Protein 4QFL (pdb70)

Radius of gyration: 29.67 Å; Cα contacts (8 Å, |Δi|>4): 2408; chains: 2; bounding box: 79×75×83 Å

Foldseek 3Di:
DEAEEAAQAFAPWLALQFDPDQSNLLPHQQAQFWFQWAADQPPRDIGGDQFPDWDADPQQFKIKTFGDPDFAKDDAPLDDDPDHDWPVQLQLLLCLPAPPPRPNCPADVNARQQCLLLCVNQFWPGWAPPDRGMIMTGTNHHFLCVVVSSNFSNNTTADPVVCVVCVVVVNNNCDTHQGMYRHQWHFDDDDGQAKGKIAGDCSRDPDGFAHGIYMYGRDNDQVVLVVCVVVVVHFKYALHFPVCPVVQVVDPFKDKDWAAAKKFKWKFFQCVDPPNVPQLLLLLLQLLAPLVVCCCPWQVVQWAFDQFLTDPPQPLDDGAPQAHHNDNVVSLVRCCVSNQNLNEEFEEEFESAQDQNTGGRPSRQVRSCVSVVSSNYHYDYHYDRRVVSLVVLLVVPHRMYTDIDGFRGSPVLSSPSCEAEPSVLVSSNHSLNHHDVVLVVLSVQLRNDNDPVRVSVSVVVNRNVCSSRVSIHTRIGGIGMMMGGSQKDDWDDHNGHHTHCSRMHGD/DEAEEAAQFDAPWLALQADDDQSNLQVHQQAFFKFQWAADQPPRHIGGIQFPDWDADPQQFKIKTFGDPDFAKFDAPQDDDDDHDWDVQLQLQLCLCAPPPRPCCPPDVNAGQQCLLLPVNQFFPGWAPPDGGMIMTGTPARFLCVVVVSRFSNNTTADPVVCVVCVVVVNNNCDGHQGMYRHQWHWDDDDHQAKTKIAGRCSRPPDGFFHGMYMYGHDNDQVVLVVCVVVVVHFKYFLHQLVCQVVQVPDPQKDKDWAAAKKFKWKFFQCVDPPNVPLLLLLLLQLLADLVCCCCVWQVVQWFFDQWLTDPVQLLDDREPPQHHNDNPSSLVSCVVSPNNQEEEFEEEFESAQDQNTHGRPRVVVRSQVSVVSSNYHYDYHYDRRVVSQVVLLVVPHRMYTGMDGFRGSPVLSSPSSEAEPSVLVSSNHSLNHHDVVLVVLSRQLGNDNDSVRNSVSSNVNRHVCSSRCSIRTRIGGIGMMMGGSQKDQWDDDRGHHTHCSRIHGD

InterPro domains:
  IPR000914 Solute-binding protein family 5 domain [PF00496] (74-453)
  IPR023765 Solute-binding protein family 5, conserved site [PS01040] (79-101)
  IPR030678 Peptide/nickel binding protein, MppA-type [PIRSF002741] (24-528)
  IPR039424 Solute-binding protein family 5 [PTHR30290] (4-527)

B-factor: mean 24.45, std 6.39, range [12.41, 64.47]

Solvent-accessible surface area: 38019 Å² total

Organism: Pseudoalteromonas sp. (strain SM9913) (NCBI:txid234831)

Sequence (1014 aa):
QGLVYCAEANPVSFNPQVTTTGSTIDIIANQLYDRLISIDPVTAEFKSELATDWKISKDGKSVTFTLRKGVKFHTTAYFTPTREFNADDVIFTFSRLFDVYNPYHFVGDANYPYFQSVGIDQLIRKIVRVSDHQVRFELFNAESSFLANMATDFAVVLSKEYAMALKANNQENLFDQYPVGTGPYIYKEYRRDHLVRFYYKNADYWKHEVALEQLVYDITPNGTTRIAKILTKECDVTAHPSSSAQLSILAQRDDINVERETNLNIGYWAFNTERPPFDNLKVRQALVHAIDIEKIMQAVYYGNGLRARSILPPTSWAFEPQKNMPIFDPQLAKKLLTEAGYEKGFDMSIWAMPVSRIYNPNARKMAELMQSDLRKIGVNVNIVEYEWNTFIQRIGEHRHDSVLLGWAADTPDPDNFFSPLLSCTATFSGKNPANWCNPEFDLLLTKALDTTDLNLRKQYYDAAQSMIIEQLPLYPIAHGMRFQASSADVEGITLGPFGAISLANARKKQGLVYCAEANPVSFNPQVTTTGSTIDIIANQLYDRLISIDPVTAEFKSELATDWKISKDGKSVTFTLRKGVKFHTTAYFTPTREFNADDVIFTFSRLFDVYNPYHFVGDANYPYFQSVGIDQLIRKIVRVSDHQVRFELFNAESSFLANMATDFAVVLSKEYAMALKANNQENLFDQYPVGTGPYIYKEYRRDHLVRFYKNADYWKHEVALEQLVYDITPNGTTRIAKILTKECDVTAHPSSAQLSILAQRDDINVERETNLNIGYWAFNTERPPFDNLKVRQALVVHAIDIEKIMQAVYYGNGLRARSILPPTSWAFEPQKNMPIFDPQLAKKLLTEAGYEKGFDMSIWAMPVSRIYNPNARKMAELMQSSDLRKIGVNVNIVEYEWNTFIQRIGEHRHDSVLLGWAADTPDPDNFFSPLLSCTATFSGKNPANWCNPEFDLLLTKALDTTDLNLRKQYYDAAQSMIIEEQLPLYPIAHGMRFQASSADVEGITLGPFGAISLANARKK

Nearest PDB structures (foldseek):
  4qfo-assembly1_A  TM=9.989E-01  e=0.000E+00  Pseudoalteromonas sp. SM9913
  1dpp-assembly3_E  TM=9.562E-01  e=9.320E-69  Escherichia coli
  5f1q-assembly2_B  TM=9.561E-01  e=1.248E-67  Yersinia pestis Nepal516
  1dpe-assembly1_A  TM=7.111E-01  e=5.990E-67  Escherichia coli K-12
  7og0-assembly2_B  TM=8.258E-01  e=3.816E-58  Haemophilus influenzae 86-028NP

Structure (mmCIF, N/CA/C/O backbone):
data_4QFL
#
_entry.id   4QFL
#
_cell.length_a   106.142
_cell.length_b   106.142
_cell.length_c   100.981
_cell.angle_alpha   90.00
_cell.angle_beta   90.00
_cell.angle_gamma   120.00
#
_symmetry.space_group_name_H-M   'P 32'
#
loop_
_entity.id
_entity.type
_entity.pdbx_description
1 polymer 'ABC transporter periplasmic peptide-binding protein'
2 non-polymer ALANINE
3 non-polymer PHENYLALANINE
4 non-polymer GLYCEROL
5 water water
#
loop_
_atom_site.group_PDB
_atom_site.id
_atom_site.type_symbol
_atom_site.label_atom_id
_atom_site.label_alt_id
_atom_site.label_comp_id
_atom_site.label_asym_id
_atom_site.label_entity_id
_atom_site.label_seq_id
_atom_site.pdbx_PDB_ins_code
_atom_site.Cartn_x
_atom_site.Cartn_y
_atom_site.Cartn_z
_atom_site.occupancy
_atom_site.B_iso_or_equiv
_atom_site.auth_seq_id
_atom_site.auth_comp_id
_atom_site.auth_asym_id
_atom_site.auth_atom_id
_atom_site.pdbx_PDB_model_num
ATOM 1 N N . GLN A 1 29 ? 33.508 16.306 8.974 1.00 41.94 29 GLN A N 1
ATOM 2 C CA . GLN A 1 29 ? 32.394 16.153 8.038 1.00 41.23 29 GLN A CA 1
ATOM 3 C C . GLN A 1 29 ? 31.283 15.251 8.588 1.00 37.14 29 GLN A C 1
ATOM 4 O O . GLN A 1 29 ? 31.452 14.559 9.604 1.00 32.24 29 GLN A O 1
ATOM 10 N N . GLY A 1 30 ? 30.146 15.273 7.902 1.00 30.98 30 GLY A N 1
ATOM 11 C CA . GLY A 1 30 ? 28.994 14.514 8.326 1.00 28.00 30 GLY A CA 1
ATOM 12 C C . GLY A 1 30 ? 28.625 13.458 7.316 1.00 25.49 30 GLY A C 1
ATOM 13 O O . GLY A 1 30 ? 29.205 13.381 6.244 1.00 26.04 30 GLY A O 1
ATOM 14 N N . LEU A 1 31 ? 27.661 12.629 7.682 1.00 21.09 31 LEU A N 1
ATOM 15 C CA . LEU A 1 31 ? 27.132 11.624 6.791 1.00 22.57 31 LEU A CA 1
ATOM 16 C C . LEU A 1 31 ? 25.631 11.795 6.794 1.00 18.91 31 LEU A C 1
ATOM 17 O O . LEU A 1 31 ? 25.048 12.053 7.832 1.00 20.11 31 LEU A O 1
ATOM 22 N N . VAL A 1 32 ? 25.022 11.694 5.616 1.00 18.98 32 VAL A N 1
ATOM 23 C CA . VAL A 1 32 ? 23.569 11.711 5.471 1.00 19.37 32 VAL A CA 1
ATOM 24 C C . VAL A 1 32 ? 23.059 10.372 4.914 1.00 18.62 32 VAL A C 1
ATOM 25 O O . VAL A 1 32 ? 23.422 9.953 3.817 1.00 19.57 32 VAL A O 1
ATOM 29 N N . TYR A 1 33 ? 22.225 9.712 5.710 1.00 18.52 33 TYR A N 1
ATOM 30 C CA . TYR A 1 33 ? 21.704 8.384 5.435 1.00 16.99 33 TYR A CA 1
ATOM 31 C C . TYR A 1 33 ? 20.234 8.525 5.050 1.00 17.05 33 TYR A C 1
ATOM 32 O O . TYR A 1 33 ? 19.438 9.086 5.805 1.00 18.17 33 TYR A O 1
ATOM 41 N N . CYS A 1 34 ? 19.878 8.032 3.866 1.00 18.32 34 CYS A N 1
ATOM 42 C CA . CYS A 1 34 ? 18.486 8.048 3.399 1.00 20.00 34 CYS A CA 1
ATOM 43 C C . CYS A 1 34 ? 17.753 6.833 3.918 1.00 19.55 34 CYS A C 1
ATOM 44 O O . CYS A 1 34 ? 17.982 5.721 3.438 1.00 18.18 34 CYS A O 1
ATOM 47 N N . ALA A 1 35 ? 16.861 7.067 4.878 1.00 19.24 35 ALA A N 1
ATOM 48 C CA . ALA A 1 35 ? 16.132 6.009 5.581 1.00 18.92 35 ALA A CA 1
ATOM 49 C C . ALA A 1 35 ? 14.728 5.784 5.024 1.00 17.29 35 ALA A C 1
ATOM 50 O O . ALA A 1 35 ? 14.040 6.727 4.636 1.00 18.51 35 ALA A O 1
ATOM 52 N N . GLU A 1 36 ? 14.297 4.529 5.003 1.00 17.47 36 GLU A N 1
ATOM 53 C CA . GLU A 1 36 ? 13.023 4.177 4.384 1.00 17.49 36 GLU A CA 1
ATOM 54 C C . GLU A 1 36 ? 11.787 4.408 5.273 1.00 18.55 36 GLU A C 1
ATOM 55 O O . GLU A 1 36 ? 10.655 4.305 4.805 1.00 20.28 36 GLU A O 1
ATOM 61 N N . ALA A 1 37 ? 11.985 4.717 6.553 1.00 18.26 37 ALA A N 1
ATOM 62 C CA . ALA A 1 37 ? 10.840 4.948 7.427 1.00 16.10 37 ALA A CA 1
ATOM 63 C C . ALA A 1 37 ? 11.201 5.707 8.688 1.00 17.52 37 ALA A C 1
ATOM 64 O O . ALA A 1 37 ? 12.352 5.768 9.088 1.00 20.75 37 ALA A O 1
ATOM 66 N N . ASN A 1 38 ? 10.180 6.287 9.292 1.00 17.26 38 ASN A N 1
ATOM 67 C CA . ASN A 1 38 ? 10.283 6.979 10.557 1.00 18.62 38 ASN A CA 1
ATOM 68 C C . ASN A 1 38 ? 10.577 5.960 11.673 1.00 18.67 38 ASN A C 1
ATOM 69 O O . ASN A 1 38 ? 10.020 4.860 11.666 1.00 19.54 38 ASN A O 1
ATOM 74 N N . PRO A 1 39 ? 11.469 6.296 12.625 1.00 17.17 39 PRO A N 1
ATOM 75 C CA . PRO A 1 39 ? 11.667 5.363 13.745 1.00 18.38 39 PRO A CA 1
ATOM 76 C C . PRO A 1 39 ? 10.498 5.451 14.712 1.00 19.07 39 PRO A C 1
ATOM 77 O O . PRO A 1 39 ? 10.008 6.551 14.960 1.00 18.70 39 PRO A O 1
ATOM 81 N N . VAL A 1 40 ? 10.062 4.317 15.251 1.00 19.11 40 VAL A N 1
ATOM 82 C CA . VAL A 1 40 ? 8.885 4.280 16.126 1.00 18.54 40 VAL A CA 1
ATOM 83 C C . VAL A 1 40 ? 9.233 4.641 17.563 1.00 17.59 40 VAL A C 1
ATOM 84 O O . VAL A 1 40 ? 8.361 4.883 18.387 1.00 18.84 40 VAL A O 1
ATOM 88 N N . SER A 1 41 ? 10.524 4.676 17.853 1.00 18.34 41 SER A N 1
ATOM 89 C CA . SER A 1 41 ? 10.996 4.928 19.198 1.00 21.00 41 SER A CA 1
ATOM 90 C C . SER A 1 41 ? 12.500 5.126 19.124 1.00 17.29 41 SER A C 1
ATOM 91 O O . SER A 1 41 ? 13.113 4.873 18.089 1.00 18.68 41 SER A O 1
ATOM 94 N N . PHE A 1 42 ? 13.098 5.580 20.215 1.00 17.61 42 PHE A N 1
ATOM 95 C CA . PHE A 1 42 ? 14.547 5.584 20.296 1.00 18.96 42 PHE A CA 1
ATOM 96 C C . PHE A 1 42 ? 15.079 4.511 21.244 1.00 18.66 42 PHE A C 1
ATOM 97 O O . PHE A 1 42 ? 16.259 4.494 21.590 1.00 18.58 42 PHE A O 1
ATOM 105 N N . ASN A 1 43 ? 14.189 3.604 21.631 1.00 15.34 43 ASN A N 1
ATOM 106 C CA . ASN A 1 43 ? 14.563 2.439 22.413 1.00 16.73 43 ASN A CA 1
ATOM 107 C C . ASN A 1 43 ? 14.280 1.151 21.646 1.00 17.41 43 ASN A C 1
ATOM 108 O O . ASN A 1 43 ? 13.123 0.823 21.383 1.00 17.26 43 ASN A O 1
ATOM 113 N N . PRO A 1 44 ? 15.341 0.404 21.295 1.00 19.04 44 PRO A N 1
ATOM 114 C CA . PRO A 1 44 ? 15.222 -0.814 20.479 1.00 18.72 44 PRO A CA 1
ATOM 115 C C . PRO A 1 44 ? 14.330 -1.887 21.102 1.00 14.30 44 PRO A C 1
ATOM 116 O O . PRO A 1 44 ? 13.824 -2.746 20.385 1.00 17.02 44 PRO A O 1
ATOM 120 N N . GLN A 1 45 ? 14.164 -1.838 22.418 1.00 15.72 45 GLN A N 1
ATOM 121 C CA . GLN A 1 45 ? 13.338 -2.796 23.154 1.00 17.06 45 GLN A CA 1
ATOM 122 C C . GLN A 1 45 ? 11.890 -2.888 22.688 1.00 15.56 45 GLN A C 1
ATOM 123 O O . GLN A 1 45 ? 11.266 -3.942 22.788 1.00 15.05 45 GLN A O 1
ATOM 129 N N . VAL A 1 46 ? 11.360 -1.775 22.191 1.00 16.00 46 VAL A N 1
ATOM 130 C CA . VAL A 1 46 ? 9.930 -1.650 21.968 1.00 15.21 46 VAL A CA 1
ATOM 131 C C . VAL A 1 46 ? 9.480 -1.974 20.534 1.00 17.09 46 VAL A C 1
ATOM 132 O O . VAL A 1 46 ? 8.301 -1.845 20.196 1.00 16.94 46 VAL A O 1
ATOM 136 N N . THR A 1 47 ? 10.416 -2.423 19.701 1.00 15.22 47 THR A N 1
ATOM 137 C CA . THR A 1 47 ? 10.099 -2.704 18.313 1.00 17.06 47 THR A CA 1
ATOM 138 C C . THR A 1 47 ? 10.857 -3.915 17.767 1.00 16.23 47 THR A C 1
ATOM 139 O O . THR A 1 47 ? 11.915 -4.280 18.289 1.00 16.75 47 THR A O 1
ATOM 143 N N . THR A 1 48 ? 10.296 -4.538 16.727 1.00 15.82 48 THR A N 1
ATOM 144 C CA . THR A 1 48 ? 11.027 -5.491 15.912 1.00 14.85 48 THR A CA 1
ATOM 145 C C . THR A 1 48 ? 11.109 -4.999 14.472 1.00 16.67 48 THR A C 1
ATOM 146 O O . THR A 1 48 ? 11.351 -5.780 13.556 1.00 18.06 48 THR A O 1
ATOM 150 N N . THR A 1 49 ? 10.920 -3.705 14.259 1.00 14.89 49 THR A N 1
ATOM 151 C CA . THR A 1 49 ? 10.977 -3.189 12.896 1.00 15.68 49 THR A CA 1
ATOM 152 C C . THR A 1 49 ? 12.364 -2.724 12.495 1.00 15.32 49 THR A C 1
ATOM 153 O O . THR A 1 49 ? 12.916 -1.817 13.090 1.00 13.92 49 THR A O 1
ATOM 157 N N . GLY A 1 50 ? 12.913 -3.347 11.463 1.00 16.96 50 GLY A N 1
ATOM 158 C CA . GLY A 1 50 ? 14.285 -3.086 11.056 1.00 15.84 50 GLY A CA 1
ATOM 159 C C . GLY A 1 50 ? 14.581 -1.635 10.724 1.00 18.05 50 GLY A C 1
ATOM 160 O O . GLY A 1 50 ? 15.676 -1.148 10.994 1.00 16.79 50 GLY A O 1
ATOM 161 N N . SER A 1 51 ? 13.601 -0.952 10.137 1.00 16.15 51 SER A N 1
ATOM 162 C CA . SER A 1 51 ? 13.739 0.446 9.766 1.00 16.77 51 SER A CA 1
ATOM 163 C C . SER A 1 51 ? 14.120 1.290 10.969 1.00 16.47 51 SER A C 1
ATOM 164 O O . SER A 1 51 ? 14.955 2.172 10.868 1.00 18.38 51 SER A O 1
ATOM 167 N N . THR A 1 52 ? 13.498 1.016 12.109 1.00 15.20 52 THR A N 1
ATOM 168 C CA . THR A 1 52 ? 13.798 1.748 13.327 1.00 14.28 52 THR A CA 1
ATOM 169 C C . THR A 1 52 ? 15.136 1.341 13.897 1.00 16.07 52 THR A C 1
ATOM 170 O O . THR A 1 52 ? 15.941 2.190 14.257 1.00 16.57 52 THR A O 1
ATOM 174 N N . ILE A 1 53 ? 15.374 0.038 13.977 1.00 16.76 53 ILE A N 1
ATOM 175 C CA . ILE A 1 53 ? 16.624 -0.481 14.534 1.00 15.64 53 ILE A CA 1
ATOM 176 C C . ILE A 1 53 ? 17.844 -0.046 13.719 1.00 15.58 53 ILE A C 1
ATOM 177 O O . ILE A 1 53 ? 18.916 0.224 14.274 1.00 16.64 53 ILE A O 1
ATOM 182 N N . ASP A 1 54 ? 17.680 0.027 12.402 1.00 16.11 54 ASP A N 1
ATOM 183 C CA . ASP A 1 54 ? 18.774 0.430 11.534 1.00 17.17 54 ASP A CA 1
ATOM 184 C C . ASP A 1 54 ? 19.236 1.826 11.914 1.00 17.84 54 ASP A C 1
ATOM 185 O O . ASP A 1 54 ? 20.411 2.144 11.775 1.00 18.49 54 ASP A O 1
ATOM 190 N N . ILE A 1 55 ? 18.310 2.652 12.400 1.00 17.13 55 ILE A N 1
ATOM 191 C CA . ILE A 1 55 ? 18.632 4.021 12.820 1.00 15.54 55 ILE A CA 1
ATOM 192 C C . ILE A 1 55 ? 19.310 4.077 14.193 1.00 17.02 55 ILE A C 1
ATOM 193 O O . ILE A 1 55 ? 20.360 4.695 14.336 1.00 16.78 55 ILE A O 1
ATOM 198 N N . ILE A 1 56 ? 18.725 3.419 15.191 1.00 16.11 56 ILE A N 1
ATOM 199 C CA . ILE A 1 56 ? 19.075 3.679 16.587 1.00 14.52 56 ILE A CA 1
ATOM 200 C C . ILE A 1 56 ? 20.038 2.707 17.281 1.00 15.89 56 ILE A C 1
ATOM 201 O O . ILE A 1 56 ? 20.808 3.114 18.142 1.00 19.15 56 ILE A O 1
ATOM 206 N N . ALA A 1 57 ? 20.001 1.433 16.916 1.00 16.88 57 ALA A N 1
ATOM 207 C CA . ALA A 1 57 ? 20.601 0.387 17.745 1.00 15.01 57 ALA A CA 1
ATOM 208 C C . ALA A 1 57 ? 22.124 0.434 17.849 1.00 17.45 57 ALA A C 1
ATOM 209 O O . ALA A 1 57 ? 22.675 0.595 18.937 1.00 17.46 57 ALA A O 1
ATOM 211 N N . ASN A 1 58 ? 22.805 0.295 16.713 1.00 18.57 58 ASN A N 1
ATOM 212 C CA . ASN A 1 58 ? 24.261 0.276 16.705 1.00 18.99 58 ASN A CA 1
ATOM 213 C C . ASN A 1 58 ? 24.856 1.656 16.858 1.00 18.55 58 ASN A C 1
ATOM 214 O O . ASN A 1 58 ? 26.050 1.782 17.116 1.00 20.89 58 ASN A O 1
ATOM 219 N N . GLN A 1 59 ? 24.036 2.687 16.692 1.00 15.58 59 GLN A N 1
ATOM 220 C CA . GLN A 1 59 ? 24.536 4.054 16.738 1.00 16.81 59 GLN A CA 1
ATOM 221 C C . GLN A 1 59 ? 24.530 4.647 18.146 1.00 17.92 59 GLN A C 1
ATOM 222 O O . GLN A 1 59 ? 25.505 5.250 18.571 1.00 19.38 59 GLN A O 1
ATOM 228 N N . LEU A 1 60 ? 23.435 4.473 18.874 1.00 16.98 60 LEU A N 1
ATOM 229 C CA . LEU A 1 60 ? 23.311 5.094 20.187 1.00 16.57 60 LEU A CA 1
ATOM 230 C C . LEU A 1 60 ? 23.705 4.182 21.322 1.00 17.69 60 LEU A C 1
ATOM 231 O O . LEU A 1 60 ? 23.939 4.651 22.430 1.00 18.10 60 LEU A O 1
ATOM 236 N N . TYR A 1 61 ? 23.753 2.879 21.060 1.00 15.92 61 TYR A N 1
ATOM 237 C CA . TYR A 1 61 ? 23.858 1.890 22.135 1.00 18.03 61 TYR A CA 1
ATOM 238 C C . TYR A 1 61 ? 24.954 0.840 21.938 1.00 17.97 61 TYR A C 1
ATOM 239 O O . TYR A 1 61 ? 25.536 0.735 20.865 1.00 17.76 61 TYR A O 1
ATOM 248 N N . ASP A 1 62 ? 25.216 0.064 22.990 1.00 13.99 62 ASP A N 1
ATOM 249 C CA . ASP A 1 62 ? 25.978 -1.175 22.881 1.00 19.37 62 ASP A CA 1
ATOM 250 C C . ASP A 1 62 ? 25.221 -2.281 23.591 1.00 18.26 62 ASP A C 1
ATOM 251 O O . ASP A 1 62 ? 24.436 -2.014 24.493 1.00 17.25 62 ASP A O 1
ATOM 256 N N . ARG A 1 63 ? 25.480 -3.521 23.189 1.00 20.18 63 ARG A N 1
ATOM 257 C CA . ARG A 1 63 ? 24.937 -4.695 23.855 1.00 18.58 63 ARG A CA 1
ATOM 258 C C . ARG A 1 63 ? 25.994 -5.250 24.784 1.00 17.56 63 ARG A C 1
ATOM 259 O O . ARG A 1 63 ? 27.118 -4.754 24.829 1.00 19.45 63 ARG A O 1
ATOM 267 N N . LEU A 1 64 ? 25.625 -6.284 25.526 1.00 18.21 64 LEU A N 1
ATOM 268 C CA . LEU A 1 64 ? 26.574 -7.034 26.326 1.00 19.84 64 LEU A CA 1
ATOM 269 C C . LEU A 1 64 ? 27.553 -7.783 25.426 1.00 17.99 64 LEU A C 1
ATOM 270 O O . LEU A 1 64 ? 28.758 -7.803 25.660 1.00 20.03 64 LEU A O 1
ATOM 275 N N . ILE A 1 65 ? 27.007 -8.414 24.396 1.00 18.83 65 ILE A N 1
ATOM 276 C CA . ILE A 1 65 ? 27.776 -9.223 23.471 1.00 17.21 65 ILE A CA 1
ATOM 277 C C . ILE A 1 65 ? 27.203 -9.079 22.075 1.00 19.80 65 ILE A C 1
ATOM 278 O O . ILE A 1 65 ? 26.076 -8.587 21.886 1.00 18.08 65 ILE A O 1
ATOM 283 N N . SER A 1 66 ? 27.990 -9.510 21.098 1.00 17.64 66 SER A N 1
ATOM 284 C CA . SER A 1 66 ? 27.524 -9.584 19.723 1.00 18.83 66 SER A CA 1
ATOM 285 C C . SER A 1 66 ? 27.874 -10.951 19.141 1.00 18.50 66 SER A C 1
ATOM 286 O O . SER A 1 66 ? 28.434 -11.800 19.825 1.00 17.42 66 SER A O 1
ATOM 289 N N . ILE A 1 67 ? 27.528 -11.164 17.878 1.00 18.89 67 ILE A N 1
ATOM 290 C CA . ILE A 1 67 ? 27.858 -12.405 17.199 1.00 16.94 67 ILE A CA 1
ATOM 291 C C . ILE A 1 67 ? 28.740 -12.102 15.994 1.00 20.13 67 ILE A C 1
ATOM 292 O O . ILE A 1 67 ? 28.373 -11.316 15.119 1.00 21.60 67 ILE A O 1
ATOM 297 N N . ASP A 1 68 ? 29.917 -12.712 15.942 1.00 19.24 68 ASP A N 1
ATOM 298 C CA . ASP A 1 68 ? 30.789 -12.472 14.810 1.00 20.92 68 ASP A CA 1
ATOM 299 C C . ASP A 1 68 ? 30.087 -12.944 13.539 1.00 19.36 68 ASP A C 1
ATOM 300 O O . ASP A 1 68 ? 29.540 -14.042 13.515 1.00 20.90 68 ASP A O 1
ATOM 305 N N . PRO A 1 69 ? 30.090 -12.116 12.482 1.00 19.75 69 PRO A N 1
ATOM 306 C CA . PRO A 1 69 ? 29.346 -12.442 11.260 1.00 17.99 69 PRO A CA 1
ATOM 307 C C . PRO A 1 69 ? 29.984 -13.590 10.505 1.00 20.17 69 PRO A C 1
ATOM 308 O O . PRO A 1 69 ? 29.327 -14.250 9.702 1.00 23.64 69 PRO A O 1
ATOM 312 N N . VAL A 1 70 ? 31.262 -13.824 10.774 1.00 20.85 70 VAL A N 1
ATOM 313 C CA . VAL A 1 70 ? 32.020 -14.831 10.044 1.00 21.76 70 VAL A CA 1
ATOM 314 C C . VAL A 1 70 ? 32.198 -16.145 10.795 1.00 19.16 70 VAL A C 1
ATOM 315 O O . VAL A 1 70 ? 32.070 -17.213 10.211 1.00 22.93 70 VAL A O 1
ATOM 319 N N . THR A 1 71 ? 32.508 -16.077 12.082 1.00 18.65 71 THR A N 1
ATOM 320 C CA . THR A 1 71 ? 32.714 -17.289 12.865 1.00 21.37 71 THR A CA 1
ATOM 321 C C . THR A 1 71 ? 31.475 -17.615 13.669 1.00 23.26 71 THR A C 1
ATOM 322 O O . THR A 1 71 ? 31.307 -18.738 14.148 1.00 23.57 71 THR A O 1
ATOM 326 N N . ALA A 1 72 ? 30.607 -16.620 13.817 1.00 22.69 72 ALA A N 1
ATOM 327 C CA . ALA A 1 72 ? 29.422 -16.744 14.656 1.00 21.55 72 ALA A CA 1
ATOM 328 C C . ALA A 1 72 ? 29.755 -16.966 16.135 1.00 24.83 72 ALA A C 1
ATOM 329 O O . ALA A 1 72 ? 28.869 -17.294 16.928 1.00 24.79 72 ALA A O 1
ATOM 331 N N . GLU A 1 73 ? 31.021 -16.787 16.510 1.00 26.04 73 GLU A N 1
ATOM 332 C CA . GLU A 1 73 ? 31.379 -16.796 17.925 1.00 23.79 73 GLU A CA 1
ATOM 333 C C . GLU A 1 73 ? 30.811 -15.547 18.576 1.00 22.76 73 GLU A C 1
ATOM 334 O O . GLU A 1 73 ? 30.678 -14.512 17.925 1.00 21.63 73 GLU A O 1
ATOM 340 N N . PHE A 1 74 ? 30.474 -15.652 19.857 1.00 22.30 74 PHE A N 1
ATOM 341 C CA . PHE A 1 74 ? 30.070 -14.494 20.639 1.00 23.93 74 PHE A CA 1
ATOM 342 C C . PHE A 1 74 ? 31.260 -13.608 20.953 1.00 22.39 74 PHE A C 1
ATOM 343 O O . PHE A 1 74 ? 32.341 -14.085 21.291 1.00 21.56 74 PHE A O 1
ATOM 351 N N . LYS A 1 75 ? 31.039 -12.304 20.852 1.00 22.09 75 LYS A N 1
ATOM 352 C CA . LYS A 1 75 ? 32.086 -11.320 21.049 1.00 21.42 75 LYS A CA 1
ATOM 353 C C . LYS A 1 75 ? 31.727 -10.350 22.160 1.00 19.27 75 LYS A C 1
ATOM 354 O O . LYS A 1 75 ? 30.602 -9.861 22.244 1.00 22.62 75 LYS A O 1
ATOM 360 N N . SER A 1 76 ? 32.696 -10.080 23.016 1.00 19.92 76 SER A N 1
ATOM 361 C CA . SER A 1 76 ? 32.522 -9.143 24.105 1.00 20.77 76 SER A CA 1
ATOM 362 C C . SER A 1 76 ? 32.165 -7.748 23.610 1.00 22.10 76 SER A C 1
ATOM 363 O O . SER A 1 76 ? 32.852 -7.182 22.760 1.00 25.35 76 SER A O 1
ATOM 366 N N . GLU A 1 77 ? 31.086 -7.196 24.146 1.00 17.88 77 GLU A N 1
ATOM 367 C CA . GLU A 1 77 ? 30.792 -5.794 23.946 1.00 20.04 77 GLU A CA 1
ATOM 368 C C . GLU A 1 77 ? 30.893 -5.009 25.237 1.00 20.45 77 GLU A C 1
ATOM 369 O O . GLU A 1 77 ? 31.972 -4.527 25.577 1.00 22.25 77 GLU A O 1
ATOM 375 N N . LEU A 1 78 ? 29.781 -4.896 25.966 1.00 20.91 78 LEU A N 1
ATOM 376 C CA . LEU A 1 78 ? 29.799 -4.252 27.285 1.00 19.91 78 LEU A CA 1
ATOM 377 C C . LEU A 1 78 ? 30.087 -5.331 28.324 1.00 20.43 78 LEU A C 1
ATOM 378 O O . LEU A 1 78 ? 30.454 -5.022 29.460 1.00 21.50 78 LEU A O 1
ATOM 383 N N . ALA A 1 79 ? 29.895 -6.588 27.938 1.00 18.15 79 ALA A N 1
ATOM 384 C CA . ALA A 1 79 ? 30.301 -7.725 28.760 1.00 19.75 79 ALA A CA 1
ATOM 385 C C . ALA A 1 79 ? 31.670 -8.192 28.304 1.00 21.06 79 ALA A C 1
ATOM 386 O O . ALA A 1 79 ? 31.904 -8.320 27.105 1.00 21.22 79 ALA A O 1
ATOM 388 N N . THR A 1 80 ? 32.561 -8.458 29.260 1.00 22.39 80 THR A N 1
ATOM 389 C CA . THR A 1 80 ? 33.943 -8.859 28.974 1.00 21.65 80 THR A CA 1
ATOM 390 C C . THR A 1 80 ? 34.102 -10.365 29.020 1.00 23.43 80 THR A C 1
ATOM 391 O O . THR A 1 80 ? 35.035 -10.932 28.442 1.00 20.53 80 THR A O 1
ATOM 395 N N . ASP A 1 81 ? 33.190 -11.007 29.734 1.00 21.46 81 ASP A N 1
ATOM 396 C CA . ASP A 1 81 ? 33.220 -12.449 29.893 1.00 24.81 81 ASP A CA 1
ATOM 397 C C . ASP A 1 81 ? 31.810 -12.930 30.181 1.00 23.28 81 ASP A C 1
ATOM 398 O O . ASP A 1 81 ? 30.990 -12.175 30.708 1.00 25.69 81 ASP A O 1
ATOM 403 N N . TRP A 1 82 ? 31.527 -14.179 29.825 1.00 24.23 82 TRP A N 1
ATOM 404 C CA . TRP A 1 82 ? 30.219 -14.795 30.071 1.00 25.30 82 TRP A CA 1
ATOM 405 C C . TRP A 1 82 ? 30.370 -16.284 30.341 1.00 24.33 82 TRP A C 1
ATOM 406 O O . TRP A 1 82 ? 31.239 -16.943 29.770 1.00 27.45 82 TRP A O 1
ATOM 417 N N . LYS A 1 83 ? 29.522 -16.811 31.213 1.00 25.89 83 LYS A N 1
ATOM 418 C CA . LYS A 1 83 ? 29.644 -18.199 31.642 1.00 27.51 83 LYS A CA 1
ATOM 419 C C . LYS A 1 83 ? 28.275 -18.828 31.835 1.00 26.67 83 LYS A C 1
ATOM 420 O O . LYS A 1 83 ? 27.414 -18.256 32.494 1.00 26.03 83 LYS A O 1
ATOM 426 N N . ILE A 1 84 ? 28.073 -20.006 31.265 1.00 25.97 84 ILE A N 1
ATOM 427 C CA . ILE A 1 84 ? 26.825 -20.709 31.470 1.00 24.90 84 ILE A CA 1
ATOM 428 C C . ILE A 1 84 ? 27.069 -21.886 32.392 1.00 28.88 84 ILE A C 1
ATOM 429 O O . ILE A 1 84 ? 27.998 -22.668 32.181 1.00 30.37 84 ILE A O 1
ATOM 434 N N . SER A 1 85 ? 26.237 -22.010 33.418 1.00 27.18 85 SER A N 1
ATOM 435 C CA . SER A 1 85 ? 26.406 -23.076 34.394 1.00 28.23 85 SER A CA 1
ATOM 436 C C . SER A 1 85 ? 26.165 -24.431 33.751 1.00 31.09 85 SER A C 1
ATOM 437 O O . SER A 1 85 ? 25.595 -24.523 32.668 1.00 29.76 85 SER A O 1
ATOM 440 N N . LYS A 1 86 ? 26.605 -25.485 34.424 1.00 32.69 86 LYS A N 1
ATOM 441 C CA . LYS A 1 86 ? 26.451 -26.839 33.908 1.00 34.30 86 LYS A CA 1
ATOM 442 C C . LYS A 1 86 ? 25.026 -27.116 33.458 1.00 29.64 86 LYS A C 1
ATOM 443 O O . LYS A 1 86 ? 24.808 -27.743 32.422 1.00 29.54 86 LYS A O 1
ATOM 449 N N . ASP A 1 87 ? 24.056 -26.648 34.238 1.00 29.72 87 ASP A N 1
ATOM 450 C CA . ASP A 1 87 ? 22.648 -26.922 33.944 1.00 29.61 87 ASP A CA 1
ATOM 451 C C . ASP A 1 87 ? 21.961 -25.911 33.009 1.00 31.46 87 ASP A C 1
ATOM 452 O O . ASP A 1 87 ? 20.806 -26.100 32.625 1.00 33.43 87 ASP A O 1
ATOM 457 N N . GLY A 1 88 ? 22.670 -24.846 32.640 1.00 32.45 88 GLY A N 1
ATOM 458 C CA . GLY A 1 88 ? 22.168 -23.886 31.668 1.00 27.80 88 GLY A CA 1
ATOM 459 C C . GLY A 1 88 ? 21.174 -22.883 32.225 1.00 27.53 88 GLY A C 1
ATOM 460 O O . GLY A 1 88 ? 20.547 -22.136 31.470 1.00 27.62 88 GLY A O 1
ATOM 461 N N . LYS A 1 89 ? 21.031 -22.853 33.547 1.00 27.22 89 LYS A N 1
ATOM 462 C CA . LYS A 1 89 ? 20.027 -22.005 34.179 1.00 26.16 89 LYS A CA 1
ATOM 463 C C . LYS A 1 89 ? 20.622 -20.773 34.849 1.00 24.09 89 LYS A C 1
ATOM 464 O O . LYS A 1 89 ? 19.903 -19.962 35.419 1.00 25.77 89 LYS A O 1
ATOM 470 N N . SER A 1 90 ? 21.938 -20.644 34.789 1.00 23.48 90 SER A N 1
ATOM 471 C CA . SER A 1 90 ? 22.607 -19.455 35.302 1.00 25.02 90 SER A CA 1
ATOM 472 C C . SER A 1 90 ? 23.644 -18.976 34.299 1.00 25.38 90 SER A C 1
ATOM 473 O O . SER A 1 90 ? 24.510 -19.741 33.877 1.00 26.44 90 SER A O 1
ATOM 476 N N . VAL A 1 91 ? 23.544 -17.711 33.910 1.00 24.41 91 VAL A N 1
ATOM 477 C CA . VAL A 1 91 ? 24.520 -17.118 33.014 1.00 21.11 91 VAL A CA 1
ATOM 478 C C . VAL A 1 91 ? 25.121 -15.896 33.699 1.00 22.65 91 VAL A C 1
ATOM 479 O O . VAL A 1 91 ? 24.418 -14.954 34.059 1.00 21.62 91 VAL A O 1
ATOM 483 N N . THR A 1 92 ? 26.431 -15.932 33.892 1.00 26.16 92 THR A N 1
ATOM 484 C CA . THR A 1 92 ? 27.149 -14.864 34.553 1.00 22.13 92 THR A CA 1
ATOM 485 C C . THR A 1 92 ? 27.839 -14.008 33.511 1.00 20.90 92 THR A C 1
ATOM 486 O O . THR A 1 92 ? 28.574 -14.514 32.661 1.00 23.87 92 THR A O 1
ATOM 490 N N . PHE A 1 93 ? 27.589 -12.709 33.564 1.00 22.98 93 PHE A N 1
ATOM 491 C CA . PHE A 1 93 ? 28.303 -11.756 32.723 1.00 21.86 93 PHE A CA 1
ATOM 492 C C . PHE A 1 93 ? 29.247 -10.913 33.568 1.00 21.78 93 PHE A C 1
ATOM 493 O O . PHE A 1 93 ? 28.832 -10.328 34.563 1.00 21.65 93 PHE A O 1
ATOM 501 N N . THR A 1 94 ? 30.511 -10.849 33.169 1.00 22.68 94 THR A N 1
ATOM 502 C CA . THR A 1 94 ? 31.446 -9.887 33.744 1.00 23.87 94 THR A CA 1
ATOM 503 C C . THR A 1 94 ? 31.396 -8.647 32.873 1.00 22.20 94 THR A C 1
ATOM 504 O O . THR A 1 94 ? 31.395 -8.754 31.652 1.00 23.29 94 THR A O 1
ATOM 508 N N . LEU A 1 95 ? 31.373 -7.474 33.491 1.00 22.31 95 LEU A N 1
ATOM 509 C CA . LEU A 1 95 ? 31.117 -6.243 32.754 1.00 21.82 95 LEU A CA 1
ATOM 510 C C . LEU A 1 95 ? 32.315 -5.315 32.660 1.00 22.75 95 LEU A C 1
ATOM 511 O O . LEU A 1 95 ? 33.106 -5.197 33.596 1.00 23.12 95 LEU A O 1
ATOM 516 N N . ARG A 1 96 ? 32.406 -4.635 31.524 1.00 22.68 96 ARG A N 1
ATOM 517 C CA . ARG A 1 96 ? 33.478 -3.683 31.232 1.00 21.54 96 ARG A CA 1
ATOM 518 C C . ARG A 1 96 ? 33.483 -2.494 32.192 1.00 20.83 96 ARG A C 1
ATOM 519 O O . ARG A 1 96 ? 32.433 -1.942 32.510 1.00 24.52 96 ARG A O 1
ATOM 527 N N . LYS A 1 97 ? 34.670 -2.106 32.651 1.00 22.72 97 LYS A N 1
ATOM 528 C CA . LYS A 1 97 ? 34.823 -0.954 33.529 1.00 21.81 97 LYS A CA 1
ATOM 529 C C . LYS A 1 97 ? 35.187 0.278 32.713 1.00 24.01 97 LYS A C 1
ATOM 530 O O . LYS A 1 97 ? 35.818 0.173 31.656 1.00 24.94 97 LYS A O 1
ATOM 536 N N . GLY A 1 98 ? 34.785 1.449 33.194 1.00 24.37 98 GLY A N 1
ATOM 537 C CA . GLY A 1 98 ? 35.173 2.689 32.556 1.00 23.87 98 GLY A CA 1
ATOM 538 C C . GLY A 1 98 ? 34.307 3.112 31.385 1.00 25.90 98 GLY A C 1
ATOM 539 O O . GLY A 1 98 ? 34.731 3.916 30.561 1.00 28.32 98 GLY A O 1
ATOM 540 N N . VAL A 1 99 ? 33.088 2.596 31.306 1.00 25.17 99 VAL A N 1
ATOM 541 C CA . VAL A 1 99 ? 32.210 2.942 30.194 1.00 21.74 99 VAL A CA 1
ATOM 542 C C . VAL A 1 99 ? 31.278 4.057 30.607 1.00 23.20 99 VAL A C 1
ATOM 543 O O . VAL A 1 99 ? 30.556 3.929 31.586 1.00 24.01 99 VAL A O 1
ATOM 547 N N . LYS A 1 100 ? 31.294 5.148 29.853 1.00 23.42 100 LYS A N 1
ATOM 548 C CA . LYS A 1 100 ? 30.501 6.323 30.195 1.00 23.19 100 LYS A CA 1
ATOM 549 C C . LYS A 1 100 ? 29.216 6.414 29.396 1.00 23.53 100 LYS A C 1
ATOM 550 O O . LYS A 1 100 ? 29.220 6.245 28.180 1.00 24.84 100 LYS A O 1
ATOM 556 N N . PHE A 1 101 ? 28.121 6.697 30.084 1.00 21.74 101 PHE A N 1
ATOM 557 C CA . PHE A 1 101 ? 26.889 7.059 29.407 1.00 21.37 101 PHE A CA 1
ATOM 558 C C . PHE A 1 101 ? 26.998 8.446 28.793 1.00 22.00 101 PHE A C 1
ATOM 559 O O . PHE A 1 101 ? 27.789 9.273 29.243 1.00 22.77 101 PHE A O 1
ATOM 567 N N . HIS A 1 102 ? 26.193 8.683 27.760 1.00 20.66 102 HIS A N 1
ATOM 568 C CA . HIS A 1 102 ? 26.145 9.970 27.064 1.00 20.36 102 HIS A CA 1
ATOM 569 C C . HIS A 1 102 ? 25.870 11.157 27.964 1.00 19.80 102 HIS A C 1
ATOM 570 O O . HIS A 1 102 ? 25.051 11.100 28.878 1.00 22.15 102 HIS A O 1
ATOM 577 N N . THR A 1 103 ? 26.573 12.241 27.695 1.00 21.30 103 THR A N 1
ATOM 578 C CA . THR A 1 103 ? 26.134 13.532 28.152 1.00 24.28 103 THR A CA 1
ATOM 579 C C . THR A 1 103 ? 25.314 14.082 27.002 1.00 24.59 103 THR A C 1
ATOM 580 O O . THR A 1 103 ? 25.807 14.216 25.881 1.00 24.27 103 THR A O 1
ATOM 584 N N . THR A 1 104 ? 24.048 14.365 27.270 1.00 24.84 104 THR A N 1
ATOM 585 C CA . THR A 1 104 ? 23.178 14.930 26.266 1.00 23.36 104 THR A CA 1
ATOM 586 C C . THR A 1 104 ? 22.665 16.238 26.819 1.00 24.67 104 THR A C 1
ATOM 587 O O . THR A 1 104 ? 23.004 16.610 27.943 1.00 26.76 104 THR A O 1
ATOM 591 N N . ALA A 1 105 ? 21.830 16.919 26.036 1.00 25.65 105 ALA A N 1
ATOM 592 C CA . ALA A 1 105 ? 21.193 18.165 26.462 1.00 26.74 105 ALA A CA 1
ATOM 593 C C . ALA A 1 105 ? 20.312 17.960 27.691 1.00 25.10 105 ALA A C 1
ATOM 594 O O . ALA A 1 105 ? 20.150 18.867 28.487 1.00 28.01 105 ALA A O 1
ATOM 596 N N . TYR A 1 106 ? 19.759 16.760 27.845 1.00 22.90 106 TYR A N 1
ATOM 597 C CA . TYR A 1 106 ? 18.798 16.484 28.899 1.00 22.62 106 TYR A CA 1
ATOM 598 C C . TYR A 1 106 ? 19.353 15.607 30.033 1.00 21.31 106 TYR A C 1
ATOM 599 O O . TYR A 1 106 ? 18.656 15.353 31.014 1.00 21.27 106 TYR A O 1
ATOM 608 N N . PHE A 1 107 ? 20.607 15.160 29.916 1.00 22.52 107 PHE A N 1
ATOM 609 C CA . PHE A 1 107 ? 21.200 14.263 30.927 1.00 22.45 107 PHE A CA 1
ATOM 610 C C . PHE A 1 107 ? 22.724 14.338 31.014 1.00 23.04 107 PHE A C 1
ATOM 611 O O . PHE A 1 107 ? 23.411 14.408 29.997 1.00 25.33 107 PHE A O 1
ATOM 619 N N . THR A 1 108 ? 23.236 14.326 32.242 1.00 23.13 108 THR A N 1
ATOM 620 C CA . THR A 1 108 ? 24.665 14.217 32.510 1.00 24.15 108 THR A CA 1
ATOM 621 C C . THR A 1 108 ? 24.864 13.173 33.601 1.00 26.28 108 THR A C 1
ATOM 622 O O . THR A 1 108 ? 24.337 13.328 34.714 1.00 25.21 108 THR A O 1
ATOM 626 N N . PRO A 1 109 ? 25.621 12.104 33.292 1.00 25.85 109 PRO A N 1
ATOM 627 C CA . PRO A 1 109 ? 25.886 11.023 34.251 1.00 26.50 109 PRO A CA 1
ATOM 628 C C . PRO A 1 109 ? 26.660 11.498 35.474 1.00 25.67 109 PRO A C 1
ATOM 629 O O . PRO A 1 109 ? 27.443 12.440 35.369 1.00 26.19 109 PRO A O 1
ATOM 633 N N . THR A 1 110 ? 26.430 10.857 36.616 1.00 24.51 110 THR A N 1
ATOM 634 C CA . THR A 1 110 ? 27.249 11.081 37.801 1.00 26.25 110 THR A CA 1
ATOM 635 C C . THR A 1 110 ? 28.072 9.841 38.132 1.00 27.07 110 THR A C 1
ATOM 636 O O . THR A 1 110 ? 28.848 9.837 39.081 1.00 28.92 110 THR A O 1
ATOM 640 N N . ARG A 1 111 ? 27.888 8.788 37.342 1.00 28.11 111 ARG A N 1
ATOM 641 C CA . ARG A 1 111 ? 28.633 7.547 37.506 1.00 25.25 111 ARG A CA 1
ATOM 642 C C . ARG A 1 111 ? 28.749 6.817 36.173 1.00 26.17 111 ARG A C 1
ATOM 643 O O . ARG A 1 111 ? 28.058 7.148 35.213 1.00 25.14 111 ARG A O 1
ATOM 651 N N . GLU A 1 112 ? 29.640 5.835 36.110 1.00 24.46 112 GLU A N 1
ATOM 652 C CA . GLU A 1 112 ? 29.808 5.056 34.895 1.00 24.35 112 GLU A CA 1
ATOM 653 C C . GLU A 1 112 ? 28.934 3.804 34.905 1.00 22.80 112 GLU A C 1
ATOM 654 O O . GLU A 1 112 ? 28.375 3.412 35.934 1.00 22.33 112 GLU A O 1
ATOM 660 N N . PHE A 1 113 ? 28.823 3.188 33.737 1.00 25.21 113 PHE A N 1
ATOM 661 C CA . PHE A 1 113 ? 28.094 1.940 33.559 1.00 20.69 113 PHE A CA 1
ATOM 662 C C . PHE A 1 113 ? 28.504 0.838 34.549 1.00 23.38 113 PHE A C 1
ATOM 663 O O . PHE A 1 113 ? 29.695 0.579 34.767 1.00 21.86 113 PHE A O 1
ATOM 671 N N . ASN A 1 114 ? 27.509 0.200 35.160 1.00 21.47 114 ASN A N 1
ATOM 672 C CA . ASN A 1 114 ? 27.776 -0.918 36.061 1.00 23.65 114 ASN A CA 1
ATOM 673 C C . ASN A 1 114 ? 26.625 -1.905 36.075 1.00 22.55 114 ASN A C 1
ATOM 674 O O . ASN A 1 114 ? 25.686 -1.788 35.276 1.00 21.64 114 ASN A O 1
ATOM 679 N N . ALA A 1 115 ? 26.713 -2.881 36.973 1.00 22.15 115 ALA A N 1
ATOM 680 C CA . ALA A 1 115 ? 25.716 -3.945 37.086 1.00 21.20 115 ALA A CA 1
ATOM 681 C C . ALA A 1 115 ? 24.282 -3.437 37.242 1.00 20.46 115 ALA A C 1
ATOM 682 O O . ALA A 1 115 ? 23.341 -4.078 36.792 1.00 19.80 115 ALA A O 1
ATOM 684 N N . ASP A 1 116 ? 24.120 -2.297 37.907 1.00 22.39 116 ASP A N 1
ATOM 685 C CA . ASP A 1 116 ? 22.798 -1.728 38.141 1.00 20.15 116 ASP A CA 1
ATOM 686 C C . ASP A 1 116 ? 22.051 -1.427 36.841 1.00 21.23 116 ASP A C 1
ATOM 687 O O . ASP A 1 116 ? 20.827 -1.553 36.776 1.00 20.33 116 ASP A O 1
ATOM 692 N N . ASP A 1 117 ? 22.795 -1.022 35.818 1.00 20.05 117 ASP A N 1
ATOM 693 C CA . ASP A 1 117 ? 22.225 -0.701 34.510 1.00 18.69 117 ASP A CA 1
ATOM 694 C C . ASP A 1 117 ? 21.742 -1.948 33.789 1.00 19.56 117 ASP A C 1
ATOM 695 O O . ASP A 1 117 ? 20.718 -1.936 33.100 1.00 19.47 117 ASP A O 1
ATOM 700 N N . VAL A 1 118 ? 22.486 -3.033 33.959 1.00 21.83 118 VAL A N 1
ATOM 701 C CA . VAL A 1 118 ? 22.120 -4.306 33.359 1.00 17.77 118 VAL A CA 1
ATOM 702 C C . VAL A 1 118 ? 20.852 -4.824 34.005 1.00 18.34 118 VAL A C 1
ATOM 703 O O . VAL A 1 118 ? 19.901 -5.218 33.320 1.00 20.40 118 VAL A O 1
ATOM 707 N N . ILE A 1 119 ? 20.832 -4.805 35.333 1.00 20.49 119 ILE A N 1
ATOM 708 C CA . ILE A 1 119 ? 19.681 -5.291 36.063 1.00 19.33 119 ILE A CA 1
ATOM 709 C C . ILE A 1 119 ? 18.455 -4.454 35.734 1.00 19.34 119 ILE A C 1
ATOM 710 O O . ILE A 1 119 ? 17.371 -4.997 35.545 1.00 20.42 119 ILE A O 1
ATOM 715 N N . PHE A 1 120 ? 18.619 -3.138 35.633 1.00 18.27 120 PHE A N 1
ATOM 716 C CA . PHE A 1 120 ? 17.482 -2.295 35.286 1.00 18.20 120 PHE A CA 1
ATOM 717 C C . PHE A 1 120 ? 16.972 -2.529 33.875 1.00 20.03 120 PHE A C 1
ATOM 718 O O . PHE A 1 120 ? 15.775 -2.708 33.654 1.00 20.20 120 PHE A O 1
ATOM 726 N N . THR A 1 121 ? 17.885 -2.465 32.918 1.00 18.83 121 THR A N 1
ATOM 727 C CA . THR A 1 121 ? 17.545 -2.642 31.509 1.00 20.84 121 THR A CA 1
ATOM 728 C C . THR A 1 121 ? 16.765 -3.923 31.258 1.00 19.53 121 THR A C 1
ATOM 729 O O . THR A 1 121 ? 15.734 -3.930 30.563 1.00 18.22 121 THR A O 1
ATOM 733 N N . PHE A 1 122 ? 17.264 -5.016 31.820 1.00 18.01 122 PHE A N 1
ATOM 734 C CA . PHE A 1 122 ? 16.663 -6.315 31.538 1.00 21.05 122 PHE A CA 1
ATOM 735 C C . PHE A 1 122 ? 15.521 -6.711 32.475 1.00 22.95 122 PHE A C 1
ATOM 736 O O . PHE A 1 122 ? 14.607 -7.426 32.060 1.00 21.97 122 PHE A O 1
ATOM 744 N N . SER A 1 123 ? 15.533 -6.220 33.709 1.00 18.39 123 SER A N 1
ATOM 745 C CA . SER A 1 123 ? 14.389 -6.453 34.571 1.00 20.53 123 SER A CA 1
ATOM 746 C C . SER A 1 123 ? 13.195 -5.628 34.094 1.00 20.99 123 SER A C 1
ATOM 747 O O . SER A 1 123 ? 12.059 -5.976 34.385 1.00 22.64 123 SER A O 1
ATOM 750 N N . ARG A 1 124 ? 13.434 -4.554 33.346 1.00 19.08 124 ARG A N 1
ATOM 751 C CA . ARG A 1 124 ? 12.315 -3.814 32.758 1.00 17.79 124 ARG A CA 1
ATOM 752 C C . ARG A 1 124 ? 11.412 -4.737 31.929 1.00 18.07 124 ARG A C 1
ATOM 753 O O . ARG A 1 124 ? 10.207 -4.519 31.822 1.00 19.54 124 ARG A O 1
ATOM 761 N N . LEU A 1 125 ? 12.000 -5.774 31.346 1.00 18.80 125 LEU A N 1
ATOM 762 C CA . LEU A 1 125 ? 11.255 -6.695 30.483 1.00 21.25 125 LEU A CA 1
ATOM 763 C C . LEU A 1 125 ? 10.398 -7.718 31.241 1.00 23.18 125 LEU A C 1
ATOM 764 O O . LEU A 1 125 ? 9.243 -7.947 30.883 1.00 25.53 125 LEU A O 1
ATOM 769 N N . PHE A 1 126 ? 10.951 -8.326 32.286 1.00 22.23 126 PHE A N 1
ATOM 770 C CA . PHE A 1 126 ? 10.271 -9.451 32.922 1.00 25.91 126 PHE A CA 1
ATOM 771 C C . PHE A 1 126 ? 9.692 -9.137 34.293 1.00 25.83 126 PHE A C 1
ATOM 772 O O . PHE A 1 126 ? 8.857 -9.882 34.796 1.00 29.67 126 PHE A O 1
ATOM 780 N N . ASP A 1 127 ? 10.150 -8.056 34.907 1.00 24.04 127 ASP A N 1
ATOM 781 C CA . ASP A 1 127 ? 9.753 -7.749 36.272 1.00 22.58 127 ASP A CA 1
ATOM 782 C C . ASP A 1 127 ? 8.639 -6.724 36.288 1.00 23.83 127 ASP A C 1
ATOM 783 O O . ASP A 1 127 ? 8.855 -5.564 35.963 1.00 23.47 127 ASP A O 1
ATOM 788 N N . VAL A 1 128 ? 7.444 -7.150 36.677 1.00 25.34 128 VAL A N 1
ATOM 789 C CA . VAL A 1 128 ? 6.306 -6.239 36.748 1.00 22.35 128 VAL A CA 1
ATOM 790 C C . VAL A 1 128 ? 6.518 -5.169 37.813 1.00 20.99 128 VAL A C 1
ATOM 791 O O . VAL A 1 128 ? 5.807 -4.166 37.838 1.00 22.66 128 VAL A O 1
ATOM 795 N N . TYR A 1 129 ? 7.499 -5.394 38.685 1.00 22.52 129 TYR A N 1
ATOM 796 C CA . TYR A 1 129 ? 7.838 -4.439 39.740 1.00 23.62 129 TYR A CA 1
ATOM 797 C C . TYR A 1 129 ? 8.795 -3.358 39.288 1.00 25.16 129 TYR A C 1
ATOM 798 O O . TYR A 1 129 ? 8.964 -2.351 39.968 1.00 26.55 129 TYR A O 1
ATOM 807 N N . ASN A 1 130 ? 9.434 -3.579 38.146 1.00 25.53 130 ASN A N 1
ATOM 808 C CA . ASN A 1 130 ? 10.302 -2.567 37.568 1.00 24.04 130 ASN A CA 1
ATOM 809 C C . ASN A 1 130 ? 9.454 -1.355 37.222 1.00 22.10 130 ASN A C 1
ATOM 810 O O . ASN A 1 130 ? 8.441 -1.480 36.553 1.00 22.65 130 ASN A O 1
ATOM 815 N N . PRO A 1 131 ? 9.866 -0.172 37.681 1.00 22.56 131 PRO A N 1
ATOM 816 C CA . PRO A 1 131 ? 9.009 1.001 37.526 1.00 23.08 131 PRO A CA 1
ATOM 817 C C . PRO A 1 131 ? 8.793 1.367 36.067 1.00 23.42 131 PRO A C 1
ATOM 818 O O . PRO A 1 131 ? 7.947 2.199 35.759 1.00 26.55 131 PRO A O 1
ATOM 822 N N . TYR A 1 132 ? 9.551 0.749 35.173 1.00 23.50 132 TYR A N 1
ATOM 823 C CA . TYR A 1 132 ? 9.413 1.042 33.754 1.00 20.16 132 TYR A CA 1
ATOM 824 C C . TYR A 1 132 ? 8.759 -0.103 32.988 1.00 21.52 132 TYR A C 1
ATOM 825 O O . TYR A 1 132 ? 8.537 -0.016 31.778 1.00 20.29 132 TYR A O 1
ATOM 834 N N . HIS A 1 133 ? 8.432 -1.171 33.699 1.00 19.50 133 HIS A N 1
ATOM 835 C CA . HIS A 1 133 ? 7.819 -2.318 33.050 1.00 21.98 133 HIS A CA 1
ATOM 836 C C . HIS A 1 133 ? 6.615 -1.911 32.215 1.00 20.89 133 HIS A C 1
ATOM 837 O O . HIS A 1 133 ? 6.459 -2.360 31.081 1.00 23.15 133 HIS A O 1
ATOM 844 N N . PHE A 1 134 ? 5.770 -1.055 32.775 1.00 21.98 134 PHE A N 1
ATOM 845 C CA . PHE A 1 134 ? 4.539 -0.651 32.097 1.00 23.00 134 PHE A CA 1
ATOM 846 C C . PHE A 1 134 ? 4.627 0.713 31.399 1.00 23.19 134 PHE A C 1
ATOM 847 O O . PHE A 1 134 ? 3.606 1.272 30.989 1.00 24.63 134 PHE A O 1
ATOM 855 N N . VAL A 1 135 ? 5.833 1.249 31.255 1.00 21.65 135 VAL A N 1
ATOM 856 C CA . VAL A 1 135 ? 5.979 2.537 30.590 1.00 23.19 135 VAL A CA 1
ATOM 857 C C . VAL A 1 135 ? 5.821 2.391 29.095 1.00 25.72 135 VAL A C 1
ATOM 858 O O . VAL A 1 135 ? 6.200 1.374 28.516 1.00 24.96 135 VAL A O 1
ATOM 862 N N . GLY A 1 136 ? 5.243 3.414 28.478 1.00 29.25 136 GLY A N 1
ATOM 863 C CA . GLY A 1 136 ? 5.042 3.415 27.045 1.00 33.08 136 GLY A CA 1
ATOM 864 C C . GLY A 1 136 ? 3.813 2.606 26.714 1.00 34.40 136 GLY A C 1
ATOM 865 O O . GLY A 1 136 ? 2.765 2.766 27.350 1.00 32.71 136 GLY A O 1
ATOM 866 N N . ASP A 1 137 ? 3.930 1.732 25.722 1.00 33.46 137 ASP A N 1
ATOM 867 C CA . ASP A 1 137 ? 2.811 0.867 25.378 1.00 34.69 137 ASP A CA 1
ATOM 868 C C . ASP A 1 137 ? 2.847 -0.406 26.209 1.00 33.59 137 ASP A C 1
ATOM 869 O O . ASP A 1 137 ? 1.895 -1.186 26.207 1.00 35.55 137 ASP A O 1
ATOM 874 N N . ALA A 1 138 ? 3.941 -0.587 26.941 1.00 31.06 138 ALA A N 1
ATOM 875 C CA . ALA A 1 138 ? 4.158 -1.805 27.703 1.00 28.12 138 ALA A CA 1
ATOM 876 C C . ALA A 1 138 ? 4.388 -3.007 26.777 1.00 30.32 138 ALA A C 1
ATOM 877 O O . ALA A 1 138 ? 4.141 -4.149 27.151 1.00 35.63 138 ALA A O 1
ATOM 879 N N . ASN A 1 139 ? 4.872 -2.743 25.569 1.00 27.99 139 ASN A N 1
ATOM 880 C CA . ASN A 1 139 ? 5.189 -3.809 24.632 1.00 26.08 139 ASN A CA 1
ATOM 881 C C . ASN A 1 139 ? 6.682 -3.930 24.414 1.00 21.28 139 ASN A C 1
ATOM 882 O O . ASN A 1 139 ? 7.350 -2.936 24.151 1.00 21.73 139 ASN A O 1
ATOM 887 N N . TYR A 1 140 ? 7.200 -5.154 24.515 1.00 22.40 140 TYR A N 1
ATOM 888 C CA . TYR A 1 140 ? 8.593 -5.455 24.166 1.00 17.17 140 TYR A CA 1
ATOM 889 C C . TYR A 1 140 ? 8.582 -6.630 23.198 1.00 19.24 140 TYR A C 1
ATOM 890 O O . TYR A 1 140 ? 8.846 -7.764 23.589 1.00 17.34 140 TYR A O 1
ATOM 899 N N . PRO A 1 141 ? 8.241 -6.359 21.924 1.00 19.66 141 PRO A N 1
ATOM 900 C CA . PRO A 1 141 ? 7.802 -7.414 21.000 1.00 16.91 141 PRO A CA 1
ATOM 901 C C . PRO A 1 141 ? 8.806 -8.549 20.768 1.00 17.62 141 PRO A C 1
ATOM 902 O O . PRO A 1 141 ? 8.398 -9.702 20.815 1.00 18.01 141 PRO A O 1
ATOM 906 N N . TYR A 1 142 ? 10.078 -8.264 20.517 1.00 18.41 142 TYR A N 1
ATOM 907 C CA . TYR A 1 142 ? 11.003 -9.374 20.316 1.00 17.61 142 TYR A CA 1
ATOM 908 C C . TYR A 1 142 ? 10.978 -10.300 21.540 1.00 15.40 142 TYR A C 1
ATOM 909 O O . TYR A 1 142 ? 10.796 -11.513 21.439 1.00 15.66 142 TYR A O 1
ATOM 918 N N . PHE A 1 143 ? 11.157 -9.694 22.699 1.00 16.11 143 PHE A N 1
ATOM 919 C CA . PHE A 1 143 ? 11.286 -10.423 23.944 1.00 18.02 143 PHE A CA 1
ATOM 920 C C . PHE A 1 143 ? 10.016 -11.170 24.351 1.00 16.86 143 PHE A C 1
ATOM 921 O O . PHE A 1 143 ? 10.072 -12.328 24.753 1.00 19.14 143 PHE A O 1
ATOM 929 N N . GLN A 1 144 ? 8.866 -10.527 24.235 1.00 17.37 144 GLN A N 1
ATOM 930 C CA . GLN A 1 144 ? 7.619 -11.220 24.508 1.00 17.60 144 GLN A CA 1
ATOM 931 C C . GLN A 1 144 ? 7.410 -12.384 23.533 1.00 18.35 144 GLN A C 1
ATOM 932 O O . GLN A 1 144 ? 6.976 -13.454 23.934 1.00 18.57 144 GLN A O 1
ATOM 938 N N . SER A 1 145 ? 7.766 -12.193 22.267 1.00 17.35 145 SER A N 1
ATOM 939 C CA . SER A 1 145 ? 7.631 -13.244 21.261 1.00 18.57 145 SER A CA 1
ATOM 940 C C . SER A 1 145 ? 8.433 -14.508 21.571 1.00 18.07 145 SER A C 1
ATOM 941 O O . SER A 1 145 ? 8.005 -15.606 21.253 1.00 20.67 145 SER A O 1
ATOM 944 N N . VAL A 1 146 ? 9.602 -14.358 22.171 1.00 14.17 146 VAL A N 1
ATOM 945 C CA . VAL A 1 146 ? 10.411 -15.525 22.487 1.00 18.27 146 VAL A CA 1
ATOM 946 C C . VAL A 1 146 ? 10.266 -15.953 23.948 1.00 23.00 146 VAL A C 1
ATOM 947 O O . VAL A 1 146 ? 10.968 -16.859 24.411 1.00 23.68 146 VAL A O 1
ATOM 951 N N . GLY A 1 147 ? 9.366 -15.294 24.674 1.00 20.80 147 GLY A N 1
ATOM 952 C CA . GLY A 1 147 ? 8.987 -15.727 26.009 1.00 21.77 147 GLY A CA 1
ATOM 953 C C . GLY A 1 147 ? 9.951 -15.411 27.139 1.00 26.39 147 GLY A C 1
ATOM 954 O O . GLY A 1 147 ? 10.254 -16.274 27.959 1.00 27.95 147 GLY A O 1
ATOM 955 N N . ILE A 1 148 ? 10.411 -14.169 27.184 1.00 27.84 148 ILE A N 1
ATOM 956 C CA . ILE A 1 148 ? 11.217 -13.706 28.303 1.00 29.75 148 ILE A CA 1
ATOM 957 C C . ILE A 1 148 ? 10.559 -14.118 29.626 1.00 29.88 148 ILE A C 1
ATOM 958 O O . ILE A 1 148 ? 11.207 -14.703 30.489 1.00 31.67 148 ILE A O 1
ATOM 963 N N . ASP A 1 149 ? 9.274 -13.782 29.747 1.00 25.87 149 ASP A N 1
ATOM 964 C CA . ASP A 1 149 ? 8.427 -14.108 30.886 1.00 30.36 149 ASP A CA 1
ATOM 965 C C . ASP A 1 149 ? 8.771 -15.420 31.543 1.00 30.43 149 ASP A C 1
ATOM 966 O O . ASP A 1 149 ? 9.188 -15.471 32.696 1.00 34.53 149 ASP A O 1
ATOM 971 N N . GLN A 1 150 ? 8.585 -16.491 30.785 1.00 29.03 150 GLN A N 1
ATOM 972 C CA . GLN A 1 150 ? 8.813 -17.832 31.289 1.00 29.46 150 GLN A CA 1
ATOM 973 C C . GLN A 1 150 ? 10.296 -18.174 31.246 1.00 29.46 150 GLN A C 1
ATOM 974 O O . GLN A 1 150 ? 10.669 -19.340 31.322 1.00 30.74 150 GLN A O 1
ATOM 980 N N . LEU A 1 151 ? 11.140 -17.155 31.133 1.00 30.02 151 LEU A N 1
ATOM 981 C CA . LEU A 1 151 ? 12.580 -17.394 31.091 1.00 27.67 151 LEU A CA 1
ATOM 982 C C . LEU A 1 151 ? 13.381 -16.803 32.243 1.00 22.96 151 LEU A C 1
ATOM 983 O O . LEU A 1 151 ? 14.006 -17.543 33.001 1.00 24.13 151 LEU A O 1
ATOM 988 N N . ILE A 1 152 ? 13.394 -15.480 32.369 1.00 23.38 152 ILE A N 1
ATOM 989 C CA . ILE A 1 152 ? 14.266 -14.845 33.362 1.00 24.40 152 ILE A CA 1
ATOM 990 C C . ILE A 1 152 ? 13.620 -14.723 34.746 1.00 22.61 152 ILE A C 1
ATOM 991 O O . ILE A 1 152 ? 12.612 -14.035 34.902 1.00 25.59 152 ILE A O 1
ATOM 996 N N . ARG A 1 153 ? 14.208 -15.385 35.743 1.00 23.16 153 ARG A N 1
ATOM 997 C CA . ARG A 1 153 ? 13.680 -15.362 37.111 1.00 25.44 153 ARG A CA 1
ATOM 998 C C . ARG A 1 153 ? 14.169 -14.126 37.860 1.00 28.14 153 ARG A C 1
ATOM 999 O O . ARG A 1 153 ? 13.386 -13.385 38.459 1.00 27.93 153 ARG A O 1
ATOM 1007 N N . LYS A 1 154 ? 15.475 -13.911 37.833 1.00 22.96 154 LYS A N 1
ATOM 1008 C CA . LYS A 1 154 ? 16.039 -12.715 38.408 1.00 22.81 154 LYS A CA 1
ATOM 1009 C C . LYS A 1 154 ? 17.430 -12.526 37.833 1.00 23.44 154 LYS A C 1
ATOM 1010 O O . LYS A 1 154 ? 17.940 -13.389 37.127 1.00 23.22 154 LYS A O 1
ATOM 1016 N N . ILE A 1 155 ? 18.017 -11.369 38.103 1.00 26.13 155 ILE A N 1
ATOM 1017 C CA . ILE A 1 155 ? 19.409 -11.119 37.795 1.00 23.53 155 ILE A CA 1
ATOM 1018 C C . ILE A 1 155 ? 20.066 -10.727 39.105 1.00 23.47 155 ILE A C 1
ATOM 1019 O O . ILE A 1 155 ? 19.725 -9.698 39.695 1.00 24.18 155 ILE A O 1
ATOM 1024 N N . VAL A 1 156 ? 20.982 -11.561 39.575 1.00 23.01 156 VAL A N 1
ATOM 1025 C CA . VAL A 1 156 ? 21.691 -11.274 40.817 1.00 24.29 156 VAL A CA 1
ATOM 1026 C C . VAL A 1 156 ? 22.762 -10.232 40.572 1.00 23.10 156 VAL A C 1
ATOM 1027 O O . VAL A 1 156 ? 23.426 -10.242 39.536 1.00 22.80 156 VAL A O 1
ATOM 1031 N N . ARG A 1 157 ? 22.921 -9.334 41.536 1.00 22.96 157 ARG A N 1
ATOM 1032 C CA . ARG A 1 157 ? 24.023 -8.398 41.522 1.00 22.95 157 ARG A CA 1
ATOM 1033 C C . ARG A 1 157 ? 25.175 -8.989 42.302 1.00 25.44 157 ARG A C 1
ATOM 1034 O O . ARG A 1 157 ? 25.275 -8.783 43.514 1.00 28.59 157 ARG A O 1
ATOM 1042 N N . VAL A 1 158 ? 26.048 -9.727 41.630 1.00 22.17 158 VAL A N 1
ATOM 1043 C CA . VAL A 1 158 ? 27.130 -10.363 42.359 1.00 25.04 158 VAL A CA 1
ATOM 1044 C C . VAL A 1 158 ? 28.192 -9.338 42.724 1.00 25.21 158 VAL A C 1
ATOM 1045 O O . VAL A 1 158 ? 28.812 -9.435 43.771 1.00 26.98 158 VAL A O 1
ATOM 1049 N N . SER A 1 159 ? 28.393 -8.346 41.867 1.00 24.79 159 SER A N 1
ATOM 1050 C CA . SER A 1 159 ? 29.234 -7.211 42.223 1.00 26.72 159 SER A CA 1
ATOM 1051 C C . SER A 1 159 ? 29.024 -6.031 41.274 1.00 26.60 159 SER A C 1
ATOM 1052 O O . SER A 1 159 ? 28.241 -6.117 40.327 1.00 24.01 159 SER A O 1
ATOM 1055 N N . ASP A 1 160 ? 29.730 -4.934 41.541 1.00 26.94 160 ASP A N 1
ATOM 1056 C CA . ASP A 1 160 ? 29.582 -3.710 40.766 1.00 26.69 160 ASP A CA 1
ATOM 1057 C C . ASP A 1 160 ? 29.678 -3.962 39.263 1.00 27.98 160 ASP A C 1
ATOM 1058 O O . ASP A 1 160 ? 29.025 -3.274 38.471 1.00 27.46 160 ASP A O 1
ATOM 1063 N N . HIS A 1 161 ? 30.484 -4.949 38.876 1.00 22.27 161 HIS A N 1
ATOM 1064 C CA . HIS A 1 161 ? 30.676 -5.255 37.459 1.00 25.25 161 HIS A CA 1
ATOM 1065 C C . HIS A 1 161 ? 30.605 -6.754 37.151 1.00 24.76 161 HIS A C 1
ATOM 1066 O O . HIS A 1 161 ? 31.366 -7.274 36.331 1.00 24.83 161 HIS A O 1
ATOM 1073 N N . GLN A 1 162 ? 29.676 -7.439 37.811 1.00 23.25 162 GLN A N 1
ATOM 1074 C CA . GLN A 1 162 ? 29.326 -8.805 37.445 1.00 23.74 162 GLN A CA 1
ATOM 1075 C C . GLN A 1 162 ? 27.889 -9.110 37.874 1.00 23.29 162 GLN A C 1
ATOM 1076 O O . GLN A 1 162 ? 27.468 -8.764 38.981 1.00 24.49 162 GLN A O 1
ATOM 1082 N N . VAL A 1 163 ? 27.127 -9.732 36.982 1.00 21.84 163 VAL A N 1
ATOM 1083 C CA . VAL A 1 163 ? 25.763 -10.108 37.301 1.00 22.03 163 VAL A CA 1
ATOM 1084 C C . VAL A 1 163 ? 25.558 -11.544 36.898 1.00 19.42 163 VAL A C 1
ATOM 1085 O O . VAL A 1 163 ? 26.318 -12.081 36.102 1.00 22.32 163 VAL A O 1
ATOM 1089 N N . ARG A 1 164 ? 24.528 -12.169 37.447 1.00 20.29 164 ARG A N 1
ATOM 1090 C CA . ARG A 1 164 ? 24.180 -13.524 37.057 1.00 23.82 164 ARG A CA 1
ATOM 1091 C C . ARG A 1 164 ? 22.679 -13.625 36.777 1.00 21.80 164 ARG A C 1
ATOM 1092 O O . ARG A 1 164 ? 21.862 -13.358 37.654 1.00 22.74 164 ARG A O 1
ATOM 1100 N N . PHE A 1 165 ? 22.327 -13.969 35.541 1.00 21.96 165 PHE A N 1
ATOM 1101 C CA . PHE A 1 165 ? 20.936 -14.220 35.166 1.00 21.50 165 PHE A CA 1
ATOM 1102 C C . PHE A 1 165 ? 20.511 -15.614 35.647 1.00 24.17 165 PHE A C 1
ATOM 1103 O O . PHE A 1 165 ? 21.206 -16.601 35.402 1.00 24.41 165 PHE A O 1
ATOM 1111 N N . GLU A 1 166 ? 19.366 -15.694 36.321 1.00 25.53 166 GLU A N 1
ATOM 1112 C CA . GLU A 1 166 ? 18.803 -16.979 36.724 1.00 25.64 166 GLU A CA 1
ATOM 1113 C C . GLU A 1 166 ? 17.577 -17.295 35.868 1.00 23.95 166 GLU A C 1
ATOM 1114 O O . GLU A 1 166 ? 16.598 -16.547 35.874 1.00 23.37 166 GLU A O 1
ATOM 1120 N N . LEU A 1 167 ? 17.634 -18.401 35.134 1.00 24.70 167 LEU A N 1
ATOM 1121 C CA . LEU A 1 167 ? 16.535 -18.799 34.257 1.00 26.17 167 LEU A CA 1
ATOM 1122 C C . LEU A 1 167 ? 15.653 -19.886 34.879 1.00 27.76 167 LEU A C 1
ATOM 1123 O O . LEU A 1 167 ? 16.116 -20.695 35.692 1.00 24.42 167 LEU A O 1
ATOM 1128 N N . PHE A 1 168 ? 14.380 -19.898 34.494 1.00 23.92 168 PHE A N 1
ATOM 1129 C CA . PHE A 1 168 ? 13.456 -20.912 34.975 1.00 26.42 168 PHE A CA 1
ATOM 1130 C C . PHE A 1 168 ? 13.781 -22.240 34.319 1.00 29.25 168 PHE A C 1
ATOM 1131 O O . PHE A 1 168 ? 13.540 -23.306 34.892 1.00 29.51 168 PHE A O 1
ATOM 1139 N N . ASN A 1 169 ? 14.328 -22.156 33.111 1.00 27.18 169 ASN A N 1
ATOM 1140 C CA . ASN A 1 169 ? 14.706 -23.324 32.321 1.00 27.38 169 ASN A CA 1
ATOM 1141 C C . ASN A 1 169 ? 15.884 -22.966 31.406 1.00 26.85 169 ASN A C 1
ATOM 1142 O O . ASN A 1 169 ? 16.097 -21.800 31.083 1.00 23.59 169 ASN A O 1
ATOM 1147 N N . ALA A 1 170 ? 16.654 -23.958 30.985 1.00 25.23 170 ALA A N 1
ATOM 1148 C CA . ALA A 1 170 ? 17.674 -23.694 29.984 1.00 22.91 170 ALA A CA 1
ATOM 1149 C C . ALA A 1 170 ? 17.001 -23.459 28.633 1.00 22.37 170 ALA A C 1
ATOM 1150 O O . ALA A 1 170 ? 15.990 -24.082 28.307 1.00 21.80 170 ALA A O 1
ATOM 1152 N N . GLU A 1 171 ? 17.546 -22.521 27.873 1.00 21.70 171 GLU A N 1
ATOM 1153 C CA . GLU A 1 171 ? 17.165 -22.308 26.486 1.00 21.69 171 GLU A CA 1
ATOM 1154 C C . GLU A 1 171 ? 18.470 -22.110 25.747 1.00 18.93 171 GLU A C 1
ATOM 1155 O O . GLU A 1 171 ? 19.241 -21.227 26.096 1.00 19.56 171 GLU A O 1
ATOM 1161 N N . SER A 1 172 ? 18.726 -22.928 24.736 1.00 19.21 172 SER A N 1
ATOM 1162 C CA . SER A 1 172 ? 20.006 -22.872 24.050 1.00 18.36 172 SER A CA 1
ATOM 1163 C C . SER A 1 172 ? 20.130 -21.648 23.166 1.00 18.65 172 SER A C 1
ATOM 1164 O O . SER A 1 172 ? 21.195 -21.383 22.627 1.00 21.19 172 SER A O 1
ATOM 1167 N N . SER A 1 173 ? 19.047 -20.889 23.029 1.00 20.31 173 SER A N 1
ATOM 1168 C CA . SER A 1 173 ? 19.064 -19.702 22.179 1.00 17.91 173 SER A CA 1
ATOM 1169 C C . SER A 1 173 ? 19.323 -18.463 23.000 1.00 20.05 173 SER A C 1
ATOM 1170 O O . SER A 1 173 ? 19.360 -17.361 22.470 1.00 21.55 173 SER A O 1
ATOM 1173 N N . PHE A 1 174 ? 19.514 -18.634 24.298 1.00 18.49 174 PHE A N 1
ATOM 1174 C CA . PHE A 1 174 ? 19.506 -17.484 25.197 1.00 19.28 174 PHE A CA 1
ATOM 1175 C C . PHE A 1 174 ? 20.565 -16.409 24.883 1.00 19.68 174 PHE A C 1
ATOM 1176 O O . PHE A 1 174 ? 20.236 -15.243 24.668 1.00 17.71 174 PHE A O 1
ATOM 1184 N N . LEU A 1 175 ? 21.836 -16.791 24.855 1.00 20.76 175 LEU A N 1
ATOM 1185 C CA . LEU A 1 175 ? 22.872 -15.823 24.494 1.00 22.38 175 LEU A CA 1
ATOM 1186 C C . LEU A 1 175 ? 22.608 -15.185 23.124 1.00 20.08 175 LEU A C 1
ATOM 1187 O O . LEU A 1 175 ? 22.841 -13.994 22.942 1.00 19.62 175 LEU A O 1
ATOM 1192 N N . ALA A 1 176 ? 22.132 -15.973 22.161 1.00 22.42 176 ALA A N 1
ATOM 1193 C CA . ALA A 1 176 ? 21.839 -15.427 20.829 1.00 21.45 176 ALA A CA 1
ATOM 1194 C C . ALA A 1 176 ? 20.853 -14.283 20.976 1.00 16.99 176 ALA A C 1
ATOM 1195 O O . ALA A 1 176 ? 21.032 -13.215 20.395 1.00 18.85 176 ALA A O 1
ATOM 1197 N N . ASN A 1 177 ? 19.825 -14.503 21.780 1.00 18.61 177 ASN A N 1
ATOM 1198 C CA . ASN A 1 177 ? 18.835 -13.463 22.038 1.00 18.54 177 ASN A CA 1
ATOM 1199 C C . ASN A 1 177 ? 19.414 -12.259 22.775 1.00 17.31 177 ASN A C 1
ATOM 1200 O O . ASN A 1 177 ? 18.984 -11.133 22.552 1.00 17.94 177 ASN A O 1
ATOM 1205 N N . MET A 1 178 ? 20.396 -12.490 23.642 1.00 18.08 178 MET A N 1
ATOM 1206 C CA . MET A 1 178 ? 21.074 -11.389 24.329 1.00 17.14 178 MET A CA 1
ATOM 1207 C C . MET A 1 178 ? 22.052 -10.630 23.421 1.00 17.38 178 MET A C 1
ATOM 1208 O O . MET A 1 178 ? 22.553 -9.561 23.786 1.00 17.33 178 MET A O 1
ATOM 1213 N N . ALA A 1 179 ? 22.316 -11.179 22.241 1.00 17.79 179 ALA A N 1
ATOM 1214 C CA . ALA A 1 179 ? 23.203 -10.520 21.295 1.00 16.64 179 ALA A CA 1
ATOM 1215 C C . ALA A 1 179 ? 22.426 -9.855 20.165 1.00 18.80 179 ALA A C 1
ATOM 1216 O O . ALA A 1 179 ? 23.013 -9.422 19.182 1.00 18.24 179 ALA A O 1
ATOM 1218 N N . THR A 1 180 ? 21.105 -9.779 20.291 1.00 19.13 180 THR A N 1
ATOM 1219 C CA . THR A 1 180 ? 20.307 -9.133 19.251 1.00 17.62 180 THR A CA 1
ATOM 1220 C C . THR A 1 180 ? 20.347 -7.625 19.430 1.00 17.53 180 THR A C 1
ATOM 1221 O O . THR A 1 180 ? 20.712 -7.129 20.500 1.00 16.48 180 THR A O 1
ATOM 1225 N N . ASP A 1 181 ? 19.985 -6.905 18.373 1.00 17.32 181 ASP A N 1
ATOM 1226 C CA . ASP A 1 181 ? 19.928 -5.448 18.403 1.00 17.86 181 ASP A CA 1
ATOM 1227 C C . ASP A 1 181 ? 18.903 -4.900 19.397 1.00 17.48 181 ASP A C 1
ATOM 1228 O O . ASP A 1 181 ? 18.897 -3.704 19.696 1.00 16.15 181 ASP A O 1
ATOM 1233 N N . PHE A 1 182 ? 18.021 -5.765 19.884 1.00 17.11 182 PHE A N 1
ATOM 1234 C CA . PHE A 1 182 ? 16.991 -5.356 20.835 1.00 15.49 182 PHE A CA 1
ATOM 1235 C C . PHE A 1 182 ? 17.542 -5.348 22.263 1.00 18.72 182 PHE A C 1
ATOM 1236 O O . PHE A 1 182 ? 16.968 -4.710 23.157 1.00 18.47 182 PHE A O 1
ATOM 1244 N N . ALA A 1 183 ? 18.662 -6.044 22.464 1.00 17.05 183 ALA A N 1
ATOM 1245 C CA . ALA A 1 183 ? 19.202 -6.280 23.800 1.00 15.52 183 ALA A CA 1
ATOM 1246 C C . ALA A 1 183 ? 20.216 -5.228 24.244 1.00 17.56 183 ALA A C 1
ATOM 1247 O O . ALA A 1 183 ? 21.226 -5.552 24.878 1.00 18.27 183 ALA A O 1
ATOM 1249 N N . VAL A 1 184 ? 19.956 -3.965 23.926 1.00 16.27 184 VAL A N 1
ATOM 1250 C CA . VAL A 1 184 ? 20.930 -2.925 24.252 1.00 16.05 184 VAL A CA 1
ATOM 1251 C C . VAL A 1 184 ? 20.882 -2.620 25.725 1.00 15.86 184 VAL A C 1
ATOM 1252 O O . VAL A 1 184 ? 19.908 -2.950 26.400 1.00 17.27 184 VAL A O 1
ATOM 1256 N N . VAL A 1 185 ? 21.936 -1.982 26.216 1.00 15.58 185 VAL A N 1
ATOM 1257 C CA . VAL A 1 185 ? 22.006 -1.548 27.610 1.00 17.68 185 VAL A CA 1
ATOM 1258 C C . VAL A 1 185 ? 21.556 -0.097 27.809 1.00 17.66 185 VAL A C 1
ATOM 1259 O O . VAL A 1 185 ? 22.065 0.816 27.148 1.00 18.63 185 VAL A O 1
ATOM 1263 N N . LEU A 1 186 ? 20.617 0.108 28.731 1.00 17.01 186 LEU A N 1
ATOM 1264 C CA . LEU A 1 186 ? 20.072 1.436 29.005 1.00 17.77 186 LEU A CA 1
ATOM 1265 C C . LEU A 1 186 ? 20.641 2.049 30.283 1.00 17.29 186 LEU A C 1
ATOM 1266 O O . LEU A 1 186 ? 21.312 1.372 31.055 1.00 18.28 186 LEU A O 1
ATOM 1271 N N . SER A 1 187 ? 20.356 3.333 30.492 1.00 17.71 187 SER A N 1
ATOM 1272 C CA . SER A 1 187 ? 20.817 4.067 31.673 1.00 19.45 187 SER A CA 1
ATOM 1273 C C . SER A 1 187 ? 19.827 4.052 32.835 1.00 20.00 187 SER A C 1
ATOM 1274 O O . SER A 1 187 ? 18.742 4.633 32.742 1.00 20.19 187 SER A O 1
ATOM 1277 N N . LYS A 1 188 ? 20.213 3.415 33.936 1.00 22.41 188 LYS A N 1
ATOM 1278 C CA . LYS A 1 188 ? 19.391 3.440 35.134 1.00 19.93 188 LYS A CA 1
ATOM 1279 C C . LYS A 1 188 ? 19.357 4.829 35.750 1.00 21.58 188 LYS A C 1
ATOM 1280 O O . LYS A 1 188 ? 18.305 5.291 36.202 1.00 22.71 188 LYS A O 1
ATOM 1286 N N . GLU A 1 189 ? 20.500 5.505 35.774 1.00 21.09 189 GLU A N 1
ATOM 1287 C CA . GLU A 1 189 ? 20.523 6.841 36.356 1.00 21.88 189 GLU A CA 1
ATOM 1288 C C . GLU A 1 189 ? 19.566 7.777 35.626 1.00 21.82 189 GLU A C 1
ATOM 1289 O O . GLU A 1 189 ? 18.809 8.509 36.251 1.00 22.93 189 GLU A O 1
ATOM 1295 N N . TYR A 1 190 ? 19.597 7.747 34.301 1.00 21.27 190 TYR A N 1
ATOM 1296 C CA . TYR A 1 190 ? 18.677 8.546 33.507 1.00 21.42 190 TYR A CA 1
ATOM 1297 C C . TYR A 1 190 ? 17.256 8.153 33.864 1.00 20.82 190 TYR A C 1
ATOM 1298 O O . TYR A 1 190 ? 16.423 9.005 34.167 1.00 19.98 190 TYR A O 1
ATOM 1307 N N . ALA A 1 191 ? 16.988 6.855 33.850 1.00 21.33 191 ALA A N 1
ATOM 1308 C CA . ALA A 1 191 ? 15.639 6.357 34.131 1.00 20.31 191 ALA A CA 1
ATOM 1309 C C . ALA A 1 191 ? 15.128 6.777 35.504 1.00 21.34 191 ALA A C 1
ATOM 1310 O O . ALA A 1 191 ? 13.974 7.164 35.643 1.00 21.25 191 ALA A O 1
ATOM 1312 N N . MET A 1 192 ? 15.988 6.695 36.513 1.00 22.67 192 MET A N 1
ATOM 1313 C CA . MET A 1 192 ? 15.624 7.077 37.876 1.00 23.18 192 MET A CA 1
ATOM 1314 C C . MET A 1 192 ? 15.460 8.591 38.019 1.00 25.66 192 MET A C 1
ATOM 1315 O O . MET A 1 192 ? 14.646 9.069 38.809 1.00 26.30 192 MET A O 1
ATOM 1320 N N . ALA A 1 193 ? 16.232 9.334 37.237 1.00 26.36 193 ALA A N 1
ATOM 1321 C CA . ALA A 1 193 ? 16.125 10.788 37.182 1.00 24.28 193 ALA A CA 1
ATOM 1322 C C . ALA A 1 193 ? 14.776 11.239 36.620 1.00 28.45 193 ALA A C 1
ATOM 1323 O O . ALA A 1 193 ? 14.078 12.059 37.222 1.00 30.30 193 ALA A O 1
ATOM 1325 N N . LEU A 1 194 ? 14.419 10.713 35.454 1.00 23.06 194 LEU A N 1
ATOM 1326 C CA . LEU A 1 194 ? 13.138 11.024 34.839 1.00 24.21 194 LEU A CA 1
ATOM 1327 C C . LEU A 1 194 ? 11.964 10.647 35.738 1.00 25.04 194 LEU A C 1
ATOM 1328 O O . LEU A 1 194 ? 10.983 11.382 35.837 1.00 26.07 194 LEU A O 1
ATOM 1333 N N . LYS A 1 195 ? 12.068 9.495 36.390 1.00 24.12 195 LYS A N 1
ATOM 1334 C CA . LYS A 1 195 ? 11.041 9.047 37.327 1.00 25.91 195 LYS A CA 1
ATOM 1335 C C . LYS A 1 195 ? 10.784 10.106 38.395 1.00 27.28 195 LYS A C 1
ATOM 1336 O O . LYS A 1 195 ? 9.635 10.445 38.682 1.00 30.13 195 LYS A O 1
ATOM 1342 N N . ALA A 1 196 ? 11.855 10.641 38.968 1.00 28.62 196 ALA A N 1
ATOM 1343 C CA . ALA A 1 196 ? 11.728 11.695 39.966 1.00 27.82 196 ALA A CA 1
ATOM 1344 C C . ALA A 1 196 ? 10.838 12.832 39.465 1.00 29.79 196 ALA A C 1
ATOM 1345 O O . ALA A 1 196 ? 10.078 13.412 40.226 1.00 36.14 196 ALA A O 1
ATOM 1347 N N . ASN A 1 197 ? 10.925 13.148 38.181 1.00 28.18 197 ASN A N 1
ATOM 1348 C CA . ASN A 1 197 ? 10.094 14.200 37.611 1.00 31.32 197 ASN A CA 1
ATOM 1349 C C . ASN A 1 197 ? 8.768 13.697 37.060 1.00 30.23 197 ASN A C 1
ATOM 1350 O O . ASN A 1 197 ? 7.982 14.477 36.518 1.00 33.55 197 ASN A O 1
ATOM 1355 N N . ASN A 1 198 ? 8.519 12.400 37.190 1.00 29.53 198 ASN A N 1
ATOM 1356 C CA . ASN A 1 198 ? 7.353 11.795 36.561 1.00 27.89 198 ASN A CA 1
ATOM 1357 C C . ASN A 1 198 ? 7.382 12.012 35.050 1.00 31.40 198 ASN A C 1
ATOM 1358 O O . ASN A 1 198 ? 6.344 12.233 34.425 1.00 27.96 198 ASN A O 1
ATOM 1363 N N . GLN A 1 199 ? 8.581 11.948 34.477 1.00 27.84 199 GLN A N 1
ATOM 1364 C CA . GLN A 1 199 ? 8.764 12.151 33.047 1.00 27.30 199 GLN A CA 1
ATOM 1365 C C . GLN A 1 199 ? 9.233 10.867 32.383 1.00 24.38 199 GLN A C 1
ATOM 1366 O O . GLN A 1 199 ? 9.932 10.896 31.374 1.00 24.95 199 GLN A O 1
ATOM 1372 N N . GLU A 1 200 ? 8.850 9.746 32.975 1.00 23.26 200 GLU A N 1
ATOM 1373 C CA . GLU A 1 200 ? 9.102 8.431 32.413 1.00 22.18 200 GLU A CA 1
ATOM 1374 C C . GLU A 1 200 ? 8.821 8.375 30.916 1.00 23.61 200 GLU A C 1
ATOM 1375 O O . GLU A 1 200 ? 9.497 7.659 30.182 1.00 25.81 200 GLU A O 1
ATOM 1381 N N . ASN A 1 201 ? 7.813 9.115 30.470 1.00 23.15 201 ASN A N 1
ATOM 1382 C CA . ASN A 1 201 ? 7.401 9.106 29.073 1.00 22.70 201 ASN A CA 1
ATOM 1383 C C . ASN A 1 201 ? 8.493 9.605 28.153 1.00 23.42 201 ASN A C 1
ATOM 1384 O O . ASN A 1 201 ? 8.390 9.488 26.935 1.00 25.99 201 ASN A O 1
ATOM 1389 N N . LEU A 1 202 ? 9.533 10.183 28.740 1.00 24.69 202 LEU A N 1
ATOM 1390 C CA . LEU A 1 202 ? 10.614 10.777 27.969 1.00 23.76 202 LEU A CA 1
ATOM 1391 C C . LEU A 1 202 ? 11.735 9.796 27.748 1.00 21.66 202 LEU A C 1
ATOM 1392 O O . LEU A 1 202 ? 12.557 9.989 26.863 1.00 22.56 202 LEU A O 1
ATOM 1397 N N . PHE A 1 203 ? 11.768 8.748 28.564 1.00 20.45 203 PHE A N 1
ATOM 1398 C CA . PHE A 1 203 ? 12.891 7.827 28.574 1.00 21.14 203 PHE A CA 1
ATOM 1399 C C . PHE A 1 203 ? 13.164 7.223 27.203 1.00 20.67 203 PHE A C 1
ATOM 1400 O O . PHE A 1 203 ? 14.305 7.188 26.750 1.00 20.56 203 PHE A O 1
ATOM 1408 N N . ASP A 1 204 ? 12.113 6.770 26.532 1.00 21.53 204 ASP A N 1
ATOM 1409 C CA . ASP A 1 204 ? 12.270 6.094 25.246 1.00 21.26 204 ASP A CA 1
ATOM 1410 C C . ASP A 1 204 ? 12.396 7.048 24.038 1.00 21.51 204 ASP A C 1
ATOM 1411 O O . ASP A 1 204 ? 12.731 6.617 22.933 1.00 20.44 204 ASP A O 1
ATOM 1416 N N . GLN A 1 205 ? 12.128 8.334 24.249 1.00 19.95 205 GLN A N 1
ATOM 1417 C CA . GLN A 1 205 ? 12.108 9.299 23.150 1.00 20.47 205 GLN A CA 1
ATOM 1418 C C . GLN A 1 205 ? 13.389 10.104 23.073 1.00 22.56 205 GLN A C 1
ATOM 1419 O O . GLN A 1 205 ? 13.838 10.490 21.994 1.00 22.88 205 GLN A O 1
ATOM 1425 N N . TYR A 1 206 ? 13.949 10.393 24.237 1.00 22.04 206 TYR A N 1
ATOM 1426 C CA . TYR A 1 206 ? 15.203 11.119 24.337 1.00 23.00 206 TYR A CA 1
ATOM 1427 C C . TYR A 1 206 ? 16.191 10.200 25.008 1.00 18.92 206 TYR A C 1
ATOM 1428 O O . TYR A 1 206 ? 16.297 10.160 26.226 1.00 19.87 206 TYR A O 1
ATOM 1437 N N . PRO A 1 207 ? 16.909 9.440 24.191 1.00 18.14 207 PRO A N 1
ATOM 1438 C CA . PRO A 1 207 ? 17.677 8.292 24.645 1.00 18.36 207 PRO A CA 1
ATOM 1439 C C . PRO A 1 207 ? 19.012 8.665 25.266 1.00 18.01 207 PRO A C 1
ATOM 1440 O O . PRO A 1 207 ? 19.614 9.701 24.935 1.00 17.90 207 PRO A O 1
ATOM 1444 N N . VAL A 1 208 ? 19.465 7.799 26.169 1.00 16.93 208 VAL A N 1
ATOM 1445 C CA . VAL A 1 208 ? 20.825 7.842 26.665 1.00 16.14 208 VAL A CA 1
ATOM 1446 C C . VAL A 1 208 ? 21.423 6.459 26.541 1.00 17.01 208 VAL A C 1
ATOM 1447 O O . VAL A 1 208 ? 20.914 5.507 27.116 1.00 18.98 208 VAL A O 1
ATOM 1451 N N . GLY A 1 209 ? 22.507 6.348 25.782 1.00 18.13 209 GLY A N 1
ATOM 1452 C CA . GLY A 1 209 ? 23.165 5.075 25.584 1.00 15.89 209 GLY A CA 1
ATOM 1453 C C . GLY A 1 209 ? 24.635 5.171 25.889 1.00 18.68 209 GLY A C 1
ATOM 1454 O O . GLY A 1 209 ? 25.088 6.130 26.501 1.00 17.82 209 GLY A O 1
ATOM 1455 N N . THR A 1 210 ? 25.388 4.168 25.462 1.00 17.91 210 THR A N 1
ATOM 1456 C CA . THR A 1 210 ? 26.834 4.187 25.632 1.00 19.74 210 THR A CA 1
ATOM 1457 C C . THR A 1 210 ? 27.510 4.111 24.275 1.00 18.98 210 THR A C 1
ATOM 1458 O O . THR A 1 210 ? 28.737 3.957 24.192 1.00 19.16 210 THR A O 1
ATOM 1462 N N . GLY A 1 211 ? 26.694 4.232 23.224 1.00 18.52 211 GLY A N 1
ATOM 1463 C CA . GLY A 1 211 ? 27.107 4.004 21.852 1.00 17.63 211 GLY A CA 1
ATOM 1464 C C . GLY A 1 211 ? 27.923 5.122 21.248 1.00 16.51 211 GLY A C 1
ATOM 1465 O O . GLY A 1 211 ? 28.111 6.169 21.873 1.00 19.52 211 GLY A O 1
ATOM 1466 N N . PRO A 1 212 ? 28.405 4.910 20.014 1.00 19.31 212 PRO A N 1
ATOM 1467 C CA . PRO A 1 212 ? 29.312 5.825 19.296 1.00 16.98 212 PRO A CA 1
ATOM 1468 C C . PRO A 1 212 ? 28.719 7.191 18.946 1.00 18.54 212 PRO A C 1
ATOM 1469 O O . PRO A 1 212 ? 29.482 8.114 18.684 1.00 19.29 212 PRO A O 1
ATOM 1473 N N . TYR A 1 213 ? 27.394 7.311 18.922 1.00 20.32 213 TYR A N 1
ATOM 1474 C CA . TYR A 1 213 ? 26.755 8.589 18.625 1.00 18.89 213 TYR A CA 1
ATOM 1475 C C . TYR A 1 213 ? 25.714 8.927 19.669 1.00 18.89 213 TYR A C 1
ATOM 1476 O O . TYR A 1 213 ? 25.193 8.051 20.348 1.00 19.16 213 TYR A O 1
ATOM 1485 N N . ILE A 1 214 ? 25.414 10.214 19.786 1.00 20.89 214 ILE A N 1
ATOM 1486 C CA . ILE A 1 214 ? 24.536 10.725 20.823 1.00 17.42 214 ILE A CA 1
ATOM 1487 C C . ILE A 1 214 ? 23.352 11.395 20.174 1.00 19.49 214 ILE A C 1
ATOM 1488 O O . ILE A 1 214 ? 23.478 11.985 19.104 1.00 21.98 214 ILE A O 1
ATOM 1493 N N . TYR A 1 215 ? 22.199 11.308 20.817 1.00 20.44 215 TYR A N 1
ATOM 1494 C CA . TYR A 1 215 ? 20.988 11.953 20.315 1.00 21.95 215 TYR A CA 1
ATOM 1495 C C . TYR A 1 215 ? 21.089 13.481 20.351 1.00 23.20 215 TYR A C 1
ATOM 1496 O O . TYR A 1 215 ? 21.444 14.068 21.381 1.00 22.67 215 TYR A O 1
ATOM 1505 N N . LYS A 1 216 ? 20.776 14.116 19.223 1.00 23.18 216 LYS A N 1
ATOM 1506 C CA . LYS A 1 216 ? 20.714 15.578 19.142 1.00 22.69 216 LYS A CA 1
ATOM 1507 C C . LYS A 1 216 ? 19.294 16.080 18.844 1.00 23.19 216 LYS A C 1
ATOM 1508 O O . LYS A 1 216 ? 18.748 16.895 19.587 1.00 24.97 216 LYS A O 1
ATOM 1514 N N . GLU A 1 217 ? 18.682 15.564 17.780 1.00 23.67 217 GLU A N 1
ATOM 1515 C CA . GLU A 1 217 ? 17.464 16.155 17.248 1.00 24.76 217 GLU A CA 1
ATOM 1516 C C . GLU A 1 217 ? 16.611 15.159 16.462 1.00 22.48 217 GLU A C 1
ATOM 1517 O O . GLU A 1 217 ? 17.122 14.220 15.862 1.00 20.10 217 GLU A O 1
ATOM 1523 N N . TYR A 1 218 ? 15.306 15.391 16.458 1.00 21.85 218 TYR A N 1
ATOM 1524 C CA . TYR A 1 218 ? 14.377 14.574 15.693 1.00 24.61 218 TYR A CA 1
ATOM 1525 C C . TYR A 1 218 ? 13.180 15.406 15.213 1.00 26.00 218 TYR A C 1
ATOM 1526 O O . TYR A 1 218 ? 12.444 15.971 16.020 1.00 27.51 218 TYR A O 1
ATOM 1535 N N . ARG A 1 219 ? 13.008 15.507 13.897 1.00 25.36 219 ARG A N 1
ATOM 1536 C CA . ARG A 1 219 ? 11.809 16.113 13.327 1.00 26.07 219 ARG A CA 1
ATOM 1537 C C . ARG A 1 219 ? 10.943 14.977 12.827 1.00 25.44 219 ARG A C 1
ATOM 1538 O O . ARG A 1 219 ? 11.336 14.272 11.895 1.00 23.37 219 ARG A O 1
ATOM 1546 N N . ARG A 1 220 ? 9.772 14.785 13.424 1.00 26.31 220 ARG A N 1
ATOM 1547 C CA . ARG A 1 220 ? 8.981 13.615 13.066 1.00 26.59 220 ARG A CA 1
ATOM 1548 C C . ARG A 1 220 ? 8.708 13.528 11.559 1.00 26.13 220 ARG A C 1
ATOM 1549 O O . ARG A 1 220 ? 8.187 14.463 10.947 1.00 26.34 220 ARG A O 1
ATOM 1557 N N . ASP A 1 221 ? 9.115 12.398 10.985 1.00 24.01 221 ASP A N 1
ATOM 1558 C CA . ASP A 1 221 ? 8.913 12.079 9.578 1.00 24.32 221 ASP A CA 1
ATOM 1559 C C . ASP A 1 221 ? 9.893 12.799 8.668 1.00 24.93 221 ASP A C 1
ATOM 1560 O O . ASP A 1 221 ? 9.897 12.574 7.461 1.00 26.96 221 ASP A O 1
ATOM 1565 N N . HIS A 1 222 ? 10.744 13.646 9.237 1.00 25.60 222 HIS A N 1
ATOM 1566 C CA . HIS A 1 222 ? 11.660 14.429 8.409 1.00 24.60 222 HIS A CA 1
ATOM 1567 C C . HIS A 1 222 ? 13.099 14.036 8.646 1.00 23.15 222 HIS A C 1
ATOM 1568 O O . HIS A 1 222 ? 13.788 13.626 7.720 1.00 18.81 222 HIS A O 1
ATOM 1575 N N . LEU A 1 223 ? 13.569 14.157 9.879 1.00 20.56 223 LEU A N 1
ATOM 1576 C CA . LEU A 1 223 ? 14.955 13.794 10.114 1.00 22.84 223 LEU A CA 1
ATOM 1577 C C . LEU A 1 223 ? 15.332 13.404 11.526 1.00 21.49 223 LEU A C 1
ATOM 1578 O O . LEU A 1 223 ? 14.626 13.685 12.487 1.00 23.71 223 LEU A O 1
ATOM 1583 N N . VAL A 1 224 ? 16.465 12.726 11.620 1.00 19.76 224 VAL A N 1
ATOM 1584 C CA . VAL A 1 224 ? 17.090 12.468 12.895 1.00 19.46 224 VAL A CA 1
ATOM 1585 C C . VAL A 1 224 ? 18.556 12.872 12.798 1.00 20.44 224 VAL A C 1
ATOM 1586 O O . VAL A 1 224 ? 19.232 12.612 11.803 1.00 20.22 224 VAL A O 1
ATOM 1590 N N . ARG A 1 225 ? 19.016 13.572 13.826 1.00 19.69 225 ARG A N 1
ATOM 1591 C CA . ARG A 1 225 ? 20.371 14.060 13.883 1.00 21.20 225 ARG A CA 1
ATOM 1592 C C . ARG A 1 225 ? 21.056 13.503 15.132 1.00 20.76 225 ARG A C 1
ATOM 1593 O O . ARG A 1 225 ? 20.523 13.598 16.242 1.00 18.44 225 ARG A O 1
ATOM 1601 N N . PHE A 1 226 ? 22.218 12.886 14.921 1.00 19.58 226 PHE A N 1
ATOM 1602 C CA . PHE A 1 226 ? 23.086 12.414 15.992 1.00 21.89 226 PHE A CA 1
ATOM 1603 C C . PHE A 1 226 ? 24.446 13.091 15.858 1.00 25.03 226 PHE A C 1
ATOM 1604 O O . PHE A 1 226 ? 24.827 13.549 14.769 1.00 24.10 226 PHE A O 1
ATOM 1612 N N A TYR A 1 227 ? 25.180 13.133 16.969 0.48 24.24 227 TYR A N 1
ATOM 1613 N N B TYR A 1 227 ? 25.192 13.146 16.955 0.52 24.24 227 TYR A N 1
ATOM 1614 C CA A TYR A 1 227 ? 26.540 13.663 17.006 0.48 24.24 227 TYR A CA 1
ATOM 1615 C CA B TYR A 1 227 ? 26.571 13.604 16.880 0.52 24.24 227 TYR A CA 1
ATOM 1616 C C A TYR A 1 227 ? 27.518 12.607 17.539 0.48 22.44 227 TYR A C 1
ATOM 1617 C C B TYR A 1 227 ? 27.530 12.647 17.572 0.52 22.50 227 TYR A C 1
ATOM 1618 O O A TYR A 1 227 ? 27.119 11.685 18.254 0.48 21.68 227 TYR A O 1
ATOM 1619 O O B TYR A 1 227 ? 27.139 11.844 18.422 0.52 21.63 227 TYR A O 1
ATOM 1636 N N . LYS A 1 228 ? 28.793 12.739 17.190 1.00 22.69 228 LYS A N 1
ATOM 1637 C CA . LYS A 1 228 ? 29.812 11.827 17.677 1.00 20.64 228 LYS A CA 1
ATOM 1638 C C . LYS A 1 228 ? 29.928 11.840 19.209 1.00 20.51 228 LYS A C 1
ATOM 1639 O O . LYS A 1 228 ? 29.883 12.895 19.852 1.00 21.13 228 LYS A O 1
ATOM 1645 N N . ASN A 1 229 ? 30.038 10.652 19.792 1.00 24.67 229 ASN A N 1
ATOM 1646 C CA . ASN A 1 229 ? 30.341 10.516 21.215 1.00 23.81 229 ASN A CA 1
ATOM 1647 C C . ASN A 1 229 ? 31.846 10.539 21.442 1.00 22.19 229 ASN A C 1
ATOM 1648 O O . ASN A 1 229 ? 32.529 9.540 21.198 1.00 22.38 229 ASN A O 1
ATOM 1653 N N . ALA A 1 230 ? 32.357 11.677 21.911 1.00 24.18 230 ALA A N 1
ATOM 1654 C CA . ALA A 1 230 ? 33.800 11.862 22.102 1.00 25.21 230 ALA A CA 1
ATOM 1655 C C . ALA A 1 230 ? 34.392 10.918 23.149 1.00 25.82 230 ALA A C 1
ATOM 1656 O O . ALA A 1 230 ? 35.597 10.682 23.170 1.00 28.78 230 ALA A O 1
ATOM 1658 N N . ASP A 1 231 ? 33.530 10.376 24.004 1.00 26.86 231 ASP A N 1
ATOM 1659 C CA . ASP A 1 231 ? 33.949 9.526 25.117 1.00 23.17 231 ASP A CA 1
ATOM 1660 C C . ASP A 1 231 ? 33.648 8.061 24.883 1.00 23.32 231 ASP A C 1
ATOM 1661 O O . ASP A 1 231 ? 33.561 7.295 25.836 1.00 24.52 231 ASP A O 1
ATOM 1666 N N . TYR A 1 232 ? 33.493 7.670 23.624 1.00 23.71 232 TYR A N 1
ATOM 1667 C CA . TYR A 1 232 ? 33.124 6.293 23.308 1.00 20.77 232 TYR A CA 1
ATOM 1668 C C . TYR A 1 232 ? 34.215 5.278 23.676 1.00 21.85 232 TYR A C 1
ATOM 1669 O O . TYR A 1 232 ? 35.368 5.416 23.290 1.00 23.98 232 TYR A O 1
ATOM 1678 N N . TRP A 1 233 ? 33.835 4.242 24.406 1.00 22.48 233 TRP A N 1
ATOM 1679 C CA . TRP A 1 233 ? 34.811 3.324 24.964 1.00 21.62 233 TRP A CA 1
ATOM 1680 C C . TRP A 1 233 ? 35.539 2.518 23.916 1.00 21.43 233 TRP A C 1
ATOM 1681 O O . TRP A 1 233 ? 36.740 2.305 24.025 1.00 23.22 233 TRP A O 1
ATOM 1692 N N . LYS A 1 234 ? 34.813 2.040 22.916 1.00 23.22 234 LYS A N 1
ATOM 1693 C CA . LYS A 1 234 ? 35.360 1.025 22.032 1.00 21.70 234 LYS A CA 1
ATOM 1694 C C . LYS A 1 234 ? 36.412 1.582 21.085 1.00 25.73 234 LYS A C 1
ATOM 1695 O O . LYS A 1 234 ? 37.487 0.999 20.933 1.00 28.09 234 LYS A O 1
ATOM 1701 N N . HIS A 1 235 ? 36.105 2.703 20.441 1.00 23.97 235 HIS A N 1
ATOM 1702 C CA . HIS A 1 235 ? 37.050 3.307 19.511 1.00 25.50 235 HIS A CA 1
ATOM 1703 C C . HIS A 1 235 ? 36.832 4.799 19.357 1.00 24.87 235 HIS A C 1
ATOM 1704 O O . HIS A 1 235 ? 35.846 5.342 19.830 1.00 25.41 235 HIS A O 1
ATOM 1711 N N . GLU A 1 236 ? 37.781 5.462 18.708 1.00 26.21 236 GLU A N 1
ATOM 1712 C CA . GLU A 1 236 ? 37.641 6.869 18.397 1.00 24.35 236 GLU A CA 1
ATOM 1713 C C . GLU A 1 236 ? 36.686 6.983 17.221 1.00 23.42 236 GLU A C 1
ATOM 1714 O O . GLU A 1 236 ? 36.992 6.534 16.129 1.00 26.06 236 GLU A O 1
ATOM 1720 N N . VAL A 1 237 ? 35.520 7.568 17.453 1.00 26.90 237 VAL A N 1
ATOM 1721 C CA . VAL A 1 237 ? 34.514 7.722 16.405 1.00 25.05 237 VAL A CA 1
ATOM 1722 C C . VAL A 1 237 ? 34.943 8.719 15.327 1.00 26.17 237 VAL A C 1
ATOM 1723 O O . VAL A 1 237 ? 35.377 9.827 15.625 1.00 25.50 237 VAL A O 1
ATOM 1727 N N . ALA A 1 238 ? 34.816 8.321 14.069 1.00 26.30 238 ALA A N 1
ATOM 1728 C CA . ALA A 1 238 ? 35.302 9.133 12.957 1.00 25.85 238 ALA A CA 1
ATOM 1729 C C . ALA A 1 238 ? 34.354 10.272 12.560 1.00 27.22 238 ALA A C 1
ATOM 1730 O O . ALA A 1 238 ? 34.762 11.427 12.503 1.00 32.33 238 ALA A O 1
ATOM 1732 N N . LEU A 1 239 ? 33.095 9.955 12.287 1.00 29.01 239 LEU A N 1
ATOM 1733 C CA . LEU A 1 239 ? 32.130 10.968 11.852 1.00 29.21 239 LEU A CA 1
ATOM 1734 C C . LEU A 1 239 ? 31.786 11.988 12.943 1.00 26.23 239 LEU A C 1
ATOM 1735 O O . LEU A 1 239 ? 31.635 11.628 14.103 1.00 28.09 239 LEU A O 1
ATOM 1740 N N . GLU A 1 240 ? 31.658 13.256 12.561 1.00 25.58 240 GLU A N 1
ATOM 1741 C CA . GLU A 1 240 ? 31.252 14.306 13.495 1.00 30.31 240 GLU A CA 1
ATOM 1742 C C . GLU A 1 240 ? 29.733 14.353 13.631 1.00 27.00 240 GLU A C 1
ATOM 1743 O O . GLU A 1 240 ? 29.180 14.542 14.724 1.00 23.26 240 GLU A O 1
ATOM 1749 N N . GLN A 1 241 ? 29.074 14.199 12.491 1.00 28.29 241 GLN A N 1
ATOM 1750 C CA . GLN A 1 241 ? 27.637 14.317 12.410 1.00 25.99 241 GLN A CA 1
ATOM 1751 C C . GLN A 1 241 ? 27.058 13.194 11.572 1.00 23.94 241 GLN A C 1
ATOM 1752 O O . GLN A 1 241 ? 27.648 12.775 10.579 1.00 24.86 241 GLN A O 1
ATOM 1758 N N . LEU A 1 242 ? 25.894 12.722 11.991 1.00 20.37 242 LEU A N 1
ATOM 1759 C CA . LEU A 1 242 ? 25.142 11.711 11.278 1.00 22.35 242 LEU A CA 1
ATOM 1760 C C . LEU A 1 242 ? 23.704 12.183 11.223 1.00 23.75 242 LEU A C 1
ATOM 1761 O O . LEU A 1 242 ? 23.064 12.343 12.265 1.00 22.01 242 LEU A O 1
ATOM 1766 N N . VAL A 1 243 ? 23.191 12.418 10.020 1.00 19.99 243 VAL A N 1
ATOM 1767 C CA . VAL A 1 243 ? 21.787 12.739 9.862 1.00 20.34 243 VAL A CA 1
ATOM 1768 C C . VAL A 1 243 ? 21.114 11.627 9.064 1.00 19.37 243 VAL A C 1
ATOM 1769 O O . VAL A 1 243 ? 21.672 11.131 8.088 1.00 18.09 243 VAL A O 1
ATOM 1773 N N . TYR A 1 244 ? 19.929 11.222 9.514 1.00 20.23 244 TYR A N 1
ATOM 1774 C CA . TYR A 1 244 ? 19.051 10.348 8.743 1.00 20.68 244 TYR A CA 1
ATOM 1775 C C . TYR A 1 244 ? 17.942 11.176 8.094 1.00 20.37 244 TYR A C 1
ATOM 1776 O O . TYR A 1 244 ? 17.222 11.921 8.766 1.00 21.16 244 TYR A O 1
ATOM 1785 N N . ASP A 1 245 ? 17.821 11.038 6.780 1.00 20.63 245 ASP A N 1
ATOM 1786 C CA . ASP A 1 245 ? 16.810 11.738 6.011 1.00 18.65 245 ASP A CA 1
ATOM 1787 C C . ASP A 1 245 ? 15.674 10.759 5.784 1.00 18.72 245 ASP A C 1
ATOM 1788 O O . ASP A 1 245 ? 15.811 9.816 5.018 1.00 19.69 245 ASP A O 1
ATOM 1793 N N . ILE A 1 246 ? 14.565 10.961 6.478 1.00 18.34 246 ILE A N 1
ATOM 1794 C CA . ILE A 1 246 ? 13.442 10.038 6.370 1.00 16.53 246 ILE A CA 1
ATOM 1795 C C . ILE A 1 246 ? 12.706 10.208 5.049 1.00 17.11 246 ILE A C 1
ATOM 1796 O O . ILE A 1 246 ? 11.990 11.185 4.843 1.00 16.10 246 ILE A O 1
ATOM 1801 N N . THR A 1 247 ? 12.887 9.251 4.153 1.00 17.16 247 THR A N 1
ATOM 1802 C CA . THR A 1 247 ? 12.346 9.343 2.803 1.00 18.63 247 THR A CA 1
ATOM 1803 C C . THR A 1 247 ? 11.759 7.993 2.405 1.00 20.00 247 THR A C 1
ATOM 1804 O O . THR A 1 247 ? 12.469 7.132 1.884 1.00 19.11 247 THR A O 1
ATOM 1808 N N . PRO A 1 248 ? 10.454 7.803 2.644 1.00 21.07 248 PRO A N 1
ATOM 1809 C CA . PRO A 1 248 ? 9.818 6.501 2.418 1.00 18.33 248 PRO A CA 1
ATOM 1810 C C . PRO A 1 248 ? 9.808 6.046 0.961 1.00 18.21 248 PRO A C 1
ATOM 1811 O O . PRO A 1 248 ? 9.834 4.850 0.690 1.00 20.13 248 PRO A O 1
ATOM 1815 N N . ASN A 1 249 ? 9.750 6.978 0.026 1.00 19.45 249 ASN A N 1
ATOM 1816 C CA . ASN A 1 249 ? 9.641 6.586 -1.365 1.00 18.61 249 ASN A CA 1
ATOM 1817 C C . ASN A 1 249 ? 10.977 6.118 -1.911 1.00 16.59 249 ASN A C 1
ATOM 1818 O O . ASN A 1 249 ? 11.948 6.877 -1.916 1.00 15.72 249 ASN A O 1
ATOM 1823 N N . GLY A 1 250 ? 11.016 4.869 -2.370 1.00 17.47 250 GLY A N 1
ATOM 1824 C CA . GLY A 1 250 ? 12.239 4.241 -2.846 1.00 15.97 250 GLY A CA 1
ATOM 1825 C C . GLY A 1 250 ? 12.972 4.985 -3.952 1.00 16.32 250 GLY A C 1
ATOM 1826 O O . GLY A 1 250 ? 14.181 5.175 -3.898 1.00 17.95 250 GLY A O 1
ATOM 1827 N N . THR A 1 251 ? 12.249 5.412 -4.968 1.00 16.58 251 THR A N 1
ATOM 1828 C CA . THR A 1 251 ? 12.893 6.092 -6.079 1.00 16.58 251 THR A CA 1
ATOM 1829 C C . THR A 1 251 ? 13.434 7.463 -5.673 1.00 17.23 251 THR A C 1
ATOM 1830 O O . THR A 1 251 ? 14.426 7.935 -6.230 1.00 17.22 251 THR A O 1
ATOM 1834 N N . THR A 1 252 ? 12.798 8.095 -4.696 1.00 16.22 252 THR A N 1
ATOM 1835 C CA . THR A 1 252 ? 13.289 9.365 -4.180 1.00 17.48 252 THR A CA 1
ATOM 1836 C C . THR A 1 252 ? 14.628 9.192 -3.454 1.00 15.90 252 THR A C 1
ATOM 1837 O O . THR A 1 252 ? 15.486 10.073 -3.498 1.00 17.06 252 THR A O 1
ATOM 1841 N N . ARG A 1 253 ? 14.805 8.061 -2.776 1.00 18.03 253 ARG A N 1
ATOM 1842 C CA . ARG A 1 253 ? 16.081 7.784 -2.119 1.00 15.99 253 ARG A CA 1
ATOM 1843 C C . ARG A 1 253 ? 17.150 7.606 -3.176 1.00 15.76 253 ARG A C 1
ATOM 1844 O O . ARG A 1 253 ? 18.272 8.059 -3.012 1.00 16.93 253 ARG A O 1
ATOM 1852 N N . ILE A 1 254 ? 16.783 6.983 -4.290 1.00 15.39 254 ILE A N 1
ATOM 1853 C CA . ILE A 1 254 ? 17.686 6.876 -5.426 1.00 17.33 254 ILE A CA 1
ATOM 1854 C C . ILE A 1 254 ? 18.020 8.270 -5.951 1.00 17.57 254 ILE A C 1
ATOM 1855 O O . ILE A 1 254 ? 19.185 8.606 -6.146 1.00 16.77 254 ILE A O 1
ATOM 1860 N N . ALA A 1 255 ? 16.987 9.073 -6.181 1.00 16.50 255 ALA A N 1
ATOM 1861 C CA . ALA A 1 255 ? 17.172 10.427 -6.669 1.00 17.22 255 ALA A CA 1
ATOM 1862 C C . ALA A 1 255 ? 18.125 11.211 -5.764 1.00 17.77 255 ALA A C 1
ATOM 1863 O O . ALA A 1 255 ? 18.991 11.946 -6.246 1.00 18.09 255 ALA A O 1
ATOM 1865 N N . LYS A 1 256 ? 17.973 11.047 -4.453 1.00 17.48 256 LYS A N 1
ATOM 1866 C CA . LYS A 1 256 ? 18.802 11.775 -3.493 1.00 17.42 256 LYS A CA 1
ATOM 1867 C C . LYS A 1 256 ? 20.245 11.315 -3.417 1.00 18.40 256 LYS A C 1
ATOM 1868 O O . LYS A 1 256 ? 21.117 12.097 -3.079 1.00 19.41 256 LYS A O 1
ATOM 1874 N N . ILE A 1 257 ? 20.525 10.060 -3.723 1.00 16.76 257 ILE A N 1
ATOM 1875 C CA . ILE A 1 257 ? 21.930 9.688 -3.774 1.00 17.10 257 ILE A CA 1
ATOM 1876 C C . ILE A 1 257 ? 22.549 10.238 -5.058 1.00 18.23 257 ILE A C 1
ATOM 1877 O O . ILE A 1 257 ? 23.699 10.666 -5.075 1.00 20.16 257 ILE A O 1
ATOM 1882 N N . LEU A 1 258 ? 21.764 10.273 -6.125 1.00 18.56 258 LEU A N 1
ATOM 1883 C CA . LEU A 1 258 ? 22.246 10.809 -7.398 1.00 19.74 258 LEU A CA 1
ATOM 1884 C C . LEU A 1 258 ? 22.623 12.297 -7.307 1.00 20.90 258 LEU A C 1
ATOM 1885 O O . LEU A 1 258 ? 23.631 12.721 -7.865 1.00 24.20 258 LEU A O 1
ATOM 1890 N N . THR A 1 259 ? 21.815 13.079 -6.596 1.00 21.32 259 THR A N 1
ATOM 1891 C CA . THR A 1 259 ? 22.041 14.514 -6.453 1.00 21.69 259 THR A CA 1
ATOM 1892 C C . THR A 1 259 ? 22.972 14.790 -5.298 1.00 21.60 259 THR A C 1
ATOM 1893 O O . THR A 1 259 ? 23.265 15.947 -4.989 1.00 21.85 259 THR A O 1
ATOM 1897 N N . LYS A 1 260 ? 23.404 13.718 -4.646 1.00 21.09 260 LYS A N 1
ATOM 1898 C CA . LYS A 1 260 ? 24.293 13.792 -3.497 1.00 21.71 260 LYS A CA 1
ATOM 1899 C C . LYS A 1 260 ? 23.661 14.494 -2.303 1.00 20.39 260 LYS A C 1
ATOM 1900 O O . LYS A 1 260 ? 24.361 15.033 -1.448 1.00 24.44 260 LYS A O 1
ATOM 1906 N N . GLU A 1 261 ? 22.333 14.477 -2.240 1.00 19.68 261 GLU A N 1
ATOM 1907 C CA . GLU A 1 261 ? 21.643 14.942 -1.052 1.00 22.55 261 GLU A CA 1
ATOM 1908 C C . GLU A 1 261 ? 21.807 13.900 0.044 1.00 21.06 261 GLU A C 1
ATOM 1909 O O . GLU A 1 261 ? 21.766 14.218 1.230 1.00 21.04 261 GLU A O 1
ATOM 1915 N N . CYS A 1 262 ? 21.990 12.653 -0.375 1.00 19.52 262 CYS A N 1
ATOM 1916 C CA . CYS A 1 262 ? 22.225 11.536 0.529 1.00 20.04 262 CYS A CA 1
ATOM 1917 C C . CYS A 1 262 ? 23.541 10.867 0.206 1.00 21.38 262 CYS A C 1
ATOM 1918 O O . CYS A 1 262 ? 23.882 10.717 -0.961 1.00 22.44 262 CYS A O 1
ATOM 1921 N N . ASP A 1 263 ? 24.263 10.444 1.241 1.00 21.58 263 ASP A N 1
ATOM 1922 C CA . ASP A 1 263 ? 25.531 9.742 1.077 1.00 17.87 263 ASP A CA 1
ATOM 1923 C C . ASP A 1 263 ? 25.343 8.235 1.113 1.00 18.74 263 ASP A C 1
ATOM 1924 O O . ASP A 1 263 ? 26.132 7.496 0.541 1.00 18.35 263 ASP A O 1
ATOM 1929 N N . VAL A 1 264 ? 24.301 7.793 1.803 1.00 17.59 264 VAL A N 1
ATOM 1930 C CA . VAL A 1 264 ? 23.969 6.381 1.874 1.00 18.64 264 VAL A CA 1
ATOM 1931 C C . VAL A 1 264 ? 22.469 6.192 1.694 1.00 17.29 264 VAL A C 1
ATOM 1932 O O . VAL A 1 264 ? 21.669 6.942 2.249 1.00 18.96 264 VAL A O 1
ATOM 1936 N N . THR A 1 265 ? 22.103 5.179 0.919 1.00 16.76 265 THR A N 1
ATOM 1937 C CA . THR A 1 265 ? 20.713 4.890 0.607 1.00 18.42 265 THR A CA 1
ATOM 1938 C C . THR A 1 265 ? 20.308 3.495 1.041 1.00 17.95 265 THR A C 1
ATOM 1939 O O . THR A 1 265 ? 20.816 2.501 0.548 1.00 16.87 265 THR A O 1
ATOM 1943 N N . ALA A 1 266 ? 19.383 3.446 1.986 1.00 19.18 266 ALA A N 1
ATOM 1944 C CA . ALA A 1 266 ? 18.843 2.192 2.474 1.00 19.70 266 ALA A CA 1
ATOM 1945 C C . ALA A 1 266 ? 17.998 1.539 1.402 1.00 17.20 266 ALA A C 1
ATOM 1946 O O . ALA A 1 266 ? 17.270 2.213 0.671 1.00 19.70 266 ALA A O 1
ATOM 1948 N N . HIS A 1 267 ? 18.112 0.221 1.316 1.00 16.74 267 HIS A N 1
ATOM 1949 C CA . HIS A 1 267 ? 17.275 -0.584 0.437 1.00 18.78 267 HIS A CA 1
ATOM 1950 C C . HIS A 1 267 ? 17.037 0.078 -0.915 1.00 19.06 267 HIS A C 1
ATOM 1951 O O . HIS A 1 267 ? 15.921 0.514 -1.196 1.00 18.58 267 HIS A O 1
ATOM 1958 N N . PRO A 1 268 ? 18.086 0.159 -1.757 1.00 20.47 268 PRO A N 1
ATOM 1959 C CA . PRO A 1 268 ? 17.940 0.740 -3.097 1.00 18.99 268 PRO A CA 1
ATOM 1960 C C . PRO A 1 268 ? 16.931 -0.028 -3.949 1.00 19.66 268 PRO A C 1
ATOM 1961 O O . PRO A 1 268 ? 16.887 -1.255 -3.919 1.00 19.31 268 PRO A O 1
ATOM 1965 N N A SER A 1 269 ? 16.115 0.701 -4.700 0.76 19.86 269 SER A N 1
ATOM 1966 N N B SER A 1 269 ? 16.129 0.704 -4.708 0.24 19.91 269 SER A N 1
ATOM 1967 C CA A SER A 1 269 ? 15.102 0.081 -5.548 0.76 20.90 269 SER A CA 1
ATOM 1968 C CA B SER A 1 269 ? 15.115 0.090 -5.551 0.24 20.87 269 SER A CA 1
ATOM 1969 C C A SER A 1 269 ? 15.717 -0.731 -6.693 0.76 20.46 269 SER A C 1
ATOM 1970 C C B SER A 1 269 ? 15.744 -0.739 -6.673 0.24 20.41 269 SER A C 1
ATOM 1971 O O A SER A 1 269 ? 16.523 -0.223 -7.472 0.76 20.36 269 SER A O 1
ATOM 1972 O O B SER A 1 269 ? 16.602 -0.254 -7.410 0.24 20.24 269 SER A O 1
ATOM 1977 N N . SER A 1 270 ? 15.310 -1.991 -6.793 1.00 20.88 270 SER A N 1
ATOM 1978 C CA . SER A 1 270 ? 15.828 -2.903 -7.816 1.00 18.26 270 SER A CA 1
ATOM 1979 C C . SER A 1 270 ? 15.866 -2.271 -9.179 1.00 20.56 270 SER A C 1
ATOM 1980 O O . SER A 1 270 ? 16.841 -2.423 -9.906 1.00 20.45 270 SER A O 1
ATOM 1983 N N . ALA A 1 271 ? 14.784 -1.588 -9.542 1.00 21.96 271 ALA A N 1
ATOM 1984 C CA . ALA A 1 271 ? 14.645 -1.051 -10.889 1.00 20.89 271 ALA A CA 1
ATOM 1985 C C . ALA A 1 271 ? 15.761 -0.069 -11.194 1.00 21.68 271 ALA A C 1
ATOM 1986 O O . ALA A 1 271 ? 16.072 0.187 -12.354 1.00 22.60 271 ALA A O 1
ATOM 1988 N N . GLN A 1 272 ? 16.375 0.476 -10.153 1.00 21.11 272 GLN A N 1
ATOM 1989 C CA . GLN A 1 272 ? 17.442 1.443 -10.354 1.00 19.84 272 GLN A CA 1
ATOM 1990 C C . GLN A 1 272 ? 18.848 0.947 -10.043 1.00 20.89 272 GLN A C 1
ATOM 1991 O O . GLN A 1 272 ? 19.791 1.733 -10.071 1.00 23.06 272 GLN A O 1
ATOM 1997 N N . LEU A 1 273 ? 19.012 -0.343 -9.760 1.00 20.84 273 LEU A N 1
ATOM 1998 C CA . LEU A 1 273 ? 20.353 -0.857 -9.468 1.00 20.98 273 LEU A CA 1
ATOM 1999 C C . LEU A 1 273 ? 21.281 -0.658 -10.651 1.00 18.81 273 LEU A C 1
ATOM 2000 O O . LEU A 1 273 ? 22.442 -0.311 -10.482 1.00 20.36 273 LEU A O 1
ATOM 2005 N N . SER A 1 274 ? 20.767 -0.884 -11.850 1.00 20.60 274 SER A N 1
ATOM 2006 C CA . SER A 1 274 ? 21.575 -0.719 -13.055 1.00 23.18 274 SER A CA 1
ATOM 2007 C C . SER A 1 274 ? 22.022 0.732 -13.253 1.00 21.53 274 SER A C 1
ATOM 2008 O O . SER A 1 274 ? 23.140 0.997 -13.682 1.00 22.69 274 SER A O 1
ATOM 2011 N N . ILE A 1 275 ? 21.139 1.669 -12.946 1.00 23.19 275 ILE A N 1
ATOM 2012 C CA . ILE A 1 275 ? 21.497 3.078 -12.990 1.00 23.21 275 ILE A CA 1
ATOM 2013 C C . ILE A 1 275 ? 22.689 3.345 -12.068 1.00 24.60 275 ILE A C 1
ATOM 2014 O O . ILE A 1 275 ? 23.694 3.926 -12.491 1.00 25.71 275 ILE A O 1
ATOM 2019 N N . LEU A 1 276 ? 22.576 2.911 -10.813 1.00 20.49 276 LEU A N 1
ATOM 2020 C CA . LEU A 1 276 ? 23.641 3.091 -9.825 1.00 19.75 276 LEU A CA 1
ATOM 2021 C C . LEU A 1 276 ? 24.934 2.350 -10.206 1.00 18.83 276 LEU A C 1
ATOM 2022 O O . LEU A 1 276 ? 26.030 2.882 -10.039 1.00 20.58 276 LEU A O 1
ATOM 2027 N N . ALA A 1 277 ? 24.803 1.138 -10.745 1.00 19.90 277 ALA A N 1
ATOM 2028 C CA . ALA A 1 277 ? 25.967 0.333 -11.151 1.00 20.47 277 ALA A CA 1
ATOM 2029 C C . ALA A 1 277 ? 26.863 1.005 -12.207 1.00 24.40 277 ALA A C 1
ATOM 2030 O O . ALA A 1 277 ? 28.063 0.736 -12.295 1.00 24.55 277 ALA A O 1
ATOM 2032 N N . GLN A 1 278 ? 26.280 1.886 -13.004 1.00 24.09 278 GLN A N 1
ATOM 2033 C CA . GLN A 1 278 ? 27.041 2.588 -14.029 1.00 23.70 278 GLN A CA 1
ATOM 2034 C C . GLN A 1 278 ? 27.793 3.810 -13.497 1.00 25.76 278 GLN A C 1
ATOM 2035 O O . GLN A 1 278 ? 28.797 4.220 -14.076 1.00 29.49 278 GLN A O 1
ATOM 2041 N N . ARG A 1 279 ? 27.323 4.372 -12.389 1.00 24.89 279 ARG A N 1
ATOM 2042 C CA . ARG A 1 279 ? 27.934 5.572 -11.807 1.00 27.98 279 ARG A CA 1
ATOM 2043 C C . ARG A 1 279 ? 29.281 5.280 -11.135 1.00 26.67 279 ARG A C 1
ATOM 2044 O O . ARG A 1 279 ? 29.361 4.479 -10.216 1.00 27.15 279 ARG A O 1
ATOM 2052 N N . ASP A 1 280 ? 30.331 5.955 -11.588 1.00 26.34 280 ASP A N 1
ATOM 2053 C CA . ASP A 1 280 ? 31.676 5.769 -11.046 1.00 25.45 280 ASP A CA 1
ATOM 2054 C C . ASP A 1 280 ? 31.802 6.192 -9.585 1.00 26.42 280 ASP A C 1
ATOM 2055 O O . ASP A 1 280 ? 32.636 5.668 -8.850 1.00 26.97 280 ASP A O 1
ATOM 2060 N N . ASP A 1 281 ? 30.997 7.159 -9.168 1.00 23.72 281 ASP A N 1
ATOM 2061 C CA . ASP A 1 281 ? 31.141 7.731 -7.832 1.00 23.34 281 ASP A CA 1
ATOM 2062 C C . ASP A 1 281 ? 30.209 7.111 -6.789 1.00 23.66 281 ASP A C 1
ATOM 2063 O O . ASP A 1 281 ? 30.043 7.660 -5.705 1.00 24.18 281 ASP A O 1
ATOM 2068 N N . ILE A 1 282 ? 29.599 5.977 -7.124 1.00 22.51 282 ILE A N 1
ATOM 2069 C CA . ILE A 1 282 ? 28.696 5.294 -6.206 1.00 21.15 282 ILE A CA 1
ATOM 2070 C C . ILE A 1 282 ? 29.098 3.832 -6.072 1.00 19.61 282 ILE A C 1
ATOM 2071 O O . ILE A 1 282 ? 29.470 3.185 -7.054 1.00 21.12 282 ILE A O 1
ATOM 2076 N N . ASN A 1 283 ? 29.034 3.322 -4.849 1.00 20.74 283 ASN A N 1
ATOM 2077 C CA . ASN A 1 283 ? 29.239 1.903 -4.588 1.00 19.81 283 ASN A CA 1
ATOM 2078 C C . ASN A 1 283 ? 27.933 1.251 -4.195 1.00 20.32 283 ASN A C 1
ATOM 2079 O O . ASN A 1 283 ? 27.163 1.805 -3.424 1.00 22.00 283 ASN A O 1
ATOM 2084 N N . VAL A 1 284 ? 27.685 0.063 -4.714 1.00 20.50 284 VAL A N 1
ATOM 2085 C CA . VAL A 1 284 ? 26.527 -0.692 -4.275 1.00 20.54 284 VAL A CA 1
ATOM 2086 C C . VAL A 1 284 ? 27.007 -2.050 -3.770 1.00 23.49 284 VAL A C 1
ATOM 2087 O O . VAL A 1 284 ? 27.553 -2.856 -4.534 1.00 24.99 284 VAL A O 1
ATOM 2091 N N . GLU A 1 285 ? 26.844 -2.283 -2.472 1.00 18.61 285 GLU A N 1
ATOM 2092 C CA . GLU A 1 285 ? 27.260 -3.548 -1.894 1.00 21.86 285 GLU A CA 1
ATOM 2093 C C . GLU A 1 285 ? 26.135 -4.547 -2.051 1.00 20.35 285 GLU A C 1
ATOM 2094 O O . GLU A 1 285 ? 24.971 -4.177 -2.065 1.00 19.72 285 GLU A O 1
ATOM 2100 N N . ARG A 1 286 ? 26.501 -5.818 -2.149 1.00 18.68 286 ARG A N 1
ATOM 2101 C CA . ARG A 1 286 ? 25.568 -6.889 -2.432 1.00 19.78 286 ARG A CA 1
ATOM 2102 C C . ARG A 1 286 ? 26.020 -8.086 -1.618 1.00 19.55 286 ARG A C 1
ATOM 2103 O O . ARG A 1 286 ? 27.012 -8.711 -1.945 1.00 20.62 286 ARG A O 1
ATOM 2111 N N . GLU A 1 287 ? 25.318 -8.397 -0.535 1.00 20.90 287 GLU A N 1
ATOM 2112 C CA . GLU A 1 287 ? 25.785 -9.459 0.344 1.00 21.35 287 GLU A CA 1
ATOM 2113 C C . GLU A 1 287 ? 24.726 -10.523 0.592 1.00 22.51 287 GLU A C 1
ATOM 2114 O O . GLU A 1 287 ? 23.525 -10.236 0.562 1.00 20.94 287 GLU A O 1
ATOM 2120 N N . THR A 1 288 ? 25.179 -11.753 0.837 1.00 17.58 288 THR A N 1
ATOM 2121 C CA . THR A 1 288 ? 24.275 -12.817 1.230 1.00 19.29 288 THR A CA 1
ATOM 2122 C C . THR A 1 288 ? 23.754 -12.538 2.637 1.00 20.64 288 THR A C 1
ATOM 2123 O O . THR A 1 288 ? 24.440 -11.906 3.449 1.00 19.52 288 THR A O 1
ATOM 2127 N N . ASN A 1 289 ? 22.546 -13.005 2.932 1.00 18.49 289 ASN A N 1
ATOM 2128 C CA . ASN A 1 289 ? 21.899 -12.641 4.187 1.00 16.47 289 ASN A CA 1
ATOM 2129 C C . ASN A 1 289 ? 20.801 -13.631 4.558 1.00 15.52 289 ASN A C 1
ATOM 2130 O O . ASN A 1 289 ? 20.095 -14.146 3.695 1.00 15.46 289 ASN A O 1
ATOM 2135 N N . LEU A 1 290 ? 20.687 -13.912 5.847 1.00 16.91 290 LEU A N 1
ATOM 2136 C CA . LEU A 1 290 ? 19.665 -14.815 6.354 1.00 15.26 290 LEU A CA 1
ATOM 2137 C C . LEU A 1 290 ? 18.322 -14.092 6.412 1.00 14.53 290 LEU A C 1
ATOM 2138 O O . LEU A 1 290 ? 18.092 -13.245 7.269 1.00 15.34 290 LEU A O 1
ATOM 2143 N N . ASN A 1 291 ? 17.441 -14.407 5.480 1.00 15.35 291 ASN A N 1
ATOM 2144 C CA . ASN A 1 291 ? 16.136 -13.779 5.455 1.00 15.97 291 ASN A CA 1
ATOM 2145 C C . ASN A 1 291 ? 15.155 -14.662 4.733 1.00 14.65 291 ASN A C 1
ATOM 2146 O O . ASN A 1 291 ? 15.548 -15.572 4.008 1.00 15.00 291 ASN A O 1
ATOM 2151 N N . ILE A 1 292 ? 13.874 -14.405 4.953 1.00 14.25 292 ILE A N 1
ATOM 2152 C CA . ILE A 1 292 ? 12.823 -15.081 4.207 1.00 14.61 292 ILE A CA 1
ATOM 2153 C C . ILE A 1 292 ? 11.696 -14.122 3.892 1.00 14.51 292 ILE A C 1
ATOM 2154 O O . ILE A 1 292 ? 11.287 -13.334 4.739 1.00 15.25 292 ILE A O 1
ATOM 2159 N N . GLY A 1 293 ? 11.233 -14.161 2.647 1.00 14.05 293 GLY A N 1
ATOM 2160 C CA . GLY A 1 293 ? 10.027 -13.468 2.238 1.00 14.62 293 GLY A CA 1
ATOM 2161 C C . GLY A 1 293 ? 8.946 -14.509 1.978 1.00 16.53 293 GLY A C 1
ATOM 2162 O O . GLY A 1 293 ? 9.169 -15.495 1.252 1.00 15.91 293 GLY A O 1
ATOM 2163 N N . TYR A 1 294 ? 7.775 -14.292 2.574 1.00 18.61 294 TYR A N 1
ATOM 2164 C CA . TYR A 1 294 ? 6.663 -15.253 2.531 1.00 15.53 294 TYR A CA 1
ATOM 2165 C C . TYR A 1 294 ? 5.299 -14.594 2.266 1.00 16.53 294 TYR A C 1
ATOM 2166 O O . TYR A 1 294 ? 5.135 -13.375 2.362 1.00 16.54 294 TYR A O 1
ATOM 2175 N N . TRP A 1 295 ? 4.324 -15.424 1.923 1.00 17.22 295 TRP A N 1
ATOM 2176 C CA . TRP A 1 295 ? 2.925 -15.011 1.854 1.00 18.48 295 TRP A CA 1
ATOM 2177 C C . TRP A 1 295 ? 2.209 -15.632 3.051 1.00 18.42 295 TRP A C 1
ATOM 2178 O O . TRP A 1 295 ? 2.005 -16.852 3.105 1.00 18.12 295 TRP A O 1
ATOM 2189 N N . ALA A 1 296 ? 1.852 -14.804 4.020 1.00 16.29 296 ALA A N 1
ATOM 2190 C CA . ALA A 1 296 ? 1.206 -15.310 5.220 1.00 17.61 296 ALA A CA 1
ATOM 2191 C C . ALA A 1 296 ? -0.308 -15.241 5.100 1.00 17.26 296 ALA A C 1
ATOM 2192 O O . ALA A 1 296 ? -0.847 -14.239 4.655 1.00 18.39 296 ALA A O 1
ATOM 2194 N N . PHE A 1 297 ? -0.980 -16.314 5.503 1.00 16.92 297 PHE A N 1
ATOM 2195 C CA . PHE A 1 297 ? -2.435 -16.336 5.593 1.00 16.43 297 PHE A CA 1
ATOM 2196 C C . PHE A 1 297 ? -2.924 -16.098 7.020 1.00 17.65 297 PHE A C 1
ATOM 2197 O O . PHE A 1 297 ? -2.343 -16.590 7.978 1.00 15.99 297 PHE A O 1
ATOM 2205 N N . ASN A 1 298 ? -4.006 -15.341 7.156 1.00 18.42 298 ASN A N 1
ATOM 2206 C CA . ASN A 1 298 ? -4.679 -15.202 8.441 1.00 16.73 298 ASN A CA 1
ATOM 2207 C C . ASN A 1 298 ? -5.465 -16.486 8.709 1.00 16.85 298 ASN A C 1
ATOM 2208 O O . ASN A 1 298 ? -6.628 -16.605 8.324 1.00 18.59 298 ASN A O 1
ATOM 2213 N N . THR A 1 299 ? -4.813 -17.455 9.350 1.00 16.38 299 THR A N 1
ATOM 2214 C CA . THR A 1 299 ? -5.343 -18.812 9.488 1.00 18.01 299 THR A CA 1
ATOM 2215 C C . THR A 1 299 ? -6.556 -18.892 10.400 1.00 17.22 299 THR A C 1
ATOM 2216 O O . THR A 1 299 ? -7.154 -19.952 10.540 1.00 19.51 299 THR A O 1
ATOM 2220 N N . GLU A 1 300 ? -6.917 -17.779 11.022 1.00 19.14 300 GLU A N 1
ATOM 2221 C CA . GLU A 1 300 ? -8.110 -17.760 11.854 1.00 19.87 300 GLU A CA 1
ATOM 2222 C C . GLU A 1 300 ? -9.297 -17.181 11.105 1.00 21.80 300 GLU A C 1
ATOM 2223 O O . GLU A 1 300 ? -10.358 -16.994 11.688 1.00 25.93 300 GLU A O 1
ATOM 2229 N N . ARG A 1 301 ? -9.133 -16.921 9.809 1.00 19.28 301 ARG A N 1
ATOM 2230 C CA . ARG A 1 301 ? -10.172 -16.248 9.034 1.00 21.63 301 ARG A CA 1
ATOM 2231 C C . ARG A 1 301 ? -10.624 -17.079 7.836 1.00 21.42 301 ARG A C 1
ATOM 2232 O O . ARG A 1 301 ? -9.839 -17.351 6.938 1.00 23.31 301 ARG A O 1
ATOM 2240 N N . PRO A 1 302 ? -11.896 -17.499 7.820 1.00 22.36 302 PRO A N 1
ATOM 2241 C CA . PRO A 1 302 ? -12.361 -18.300 6.679 1.00 20.50 302 PRO A CA 1
ATOM 2242 C C . PRO A 1 302 ? -12.278 -17.487 5.386 1.00 22.97 302 PRO A C 1
ATOM 2243 O O . PRO A 1 302 ? -12.453 -16.274 5.432 1.00 24.24 302 PRO A O 1
ATOM 2247 N N . PRO A 1 303 ? -11.997 -18.136 4.246 1.00 23.91 303 PRO A N 1
ATOM 2248 C CA . PRO A 1 303 ? -11.735 -19.572 4.074 1.00 22.85 303 PRO A CA 1
ATOM 2249 C C . PRO A 1 303 ? -10.285 -19.952 4.343 1.00 21.36 303 PRO A C 1
ATOM 2250 O O . PRO A 1 303 ? -9.873 -21.068 4.040 1.00 23.03 303 PRO A O 1
ATOM 2254 N N . PHE A 1 304 ? -9.520 -19.037 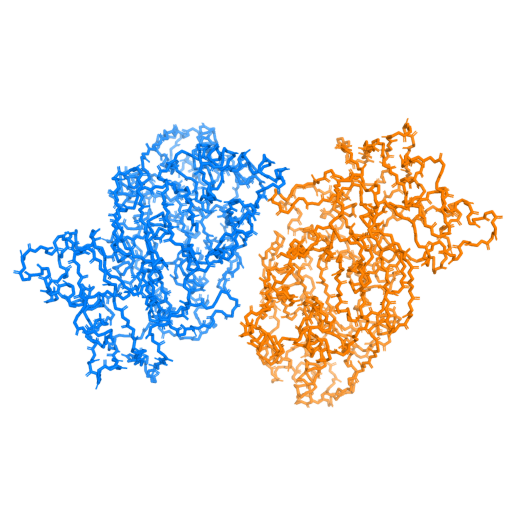4.915 1.00 21.99 304 PHE A N 1
ATOM 2255 C CA . PHE A 1 304 ? -8.080 -19.222 5.009 1.00 21.00 304 PHE A CA 1
ATOM 2256 C C . PHE A 1 304 ? -7.719 -20.124 6.184 1.00 21.13 304 PHE A C 1
ATOM 2257 O O . PHE A 1 304 ? -6.583 -20.576 6.295 1.00 22.41 304 PHE A O 1
ATOM 2265 N N . ASP A 1 305 ? -8.701 -20.406 7.037 1.00 20.02 305 ASP A N 1
ATOM 2266 C CA . ASP A 1 305 ? -8.528 -21.387 8.104 1.00 18.91 305 ASP A CA 1
ATOM 2267 C C . ASP A 1 305 ? -8.616 -22.809 7.548 1.00 21.73 305 ASP A C 1
ATOM 2268 O O . ASP A 1 305 ? -8.413 -23.787 8.266 1.00 23.62 305 ASP A O 1
ATOM 2273 N N . ASN A 1 306 ? -8.910 -22.914 6.258 1.00 20.21 306 ASN A N 1
ATOM 2274 C CA . ASN A 1 306 ? -9.064 -24.204 5.615 1.00 21.99 306 ASN A CA 1
ATOM 2275 C C . ASN A 1 306 ? -7.810 -24.586 4.858 1.00 21.62 306 ASN A C 1
ATOM 2276 O O . ASN A 1 306 ? -7.448 -23.947 3.873 1.00 20.10 306 ASN A O 1
ATOM 2281 N N . LEU A 1 307 ? -7.146 -25.636 5.314 1.00 20.34 307 LEU A N 1
ATOM 2282 C CA . LEU A 1 307 ? -5.866 -25.998 4.730 1.00 22.74 307 LEU A CA 1
ATOM 2283 C C . LEU A 1 307 ? -5.998 -26.204 3.229 1.00 26.70 307 LEU A C 1
ATOM 2284 O O . LEU A 1 307 ? -5.179 -25.696 2.466 1.00 26.68 307 LEU A O 1
ATOM 2289 N N . LYS A 1 308 ? -7.036 -26.925 2.803 1.00 24.76 308 LYS A N 1
ATOM 2290 C CA . LYS A 1 308 ? -7.251 -27.178 1.379 1.00 26.02 308 LYS A CA 1
ATOM 2291 C C . LYS A 1 308 ? -7.306 -25.892 0.579 1.00 26.00 308 LYS A C 1
ATOM 2292 O O . LYS A 1 308 ? -6.916 -25.854 -0.587 1.00 29.27 308 LYS A O 1
ATOM 2298 N N . VAL A 1 309 ? -7.809 -24.837 1.200 1.00 24.17 309 VAL A N 1
ATOM 2299 C CA . VAL A 1 309 ? -7.887 -23.553 0.536 1.00 23.73 309 VAL A CA 1
ATOM 2300 C C . VAL A 1 309 ? -6.489 -22.972 0.442 1.00 27.99 309 VAL A C 1
ATOM 2301 O O . VAL A 1 309 ? -6.081 -22.483 -0.611 1.00 26.94 309 VAL A O 1
ATOM 2305 N N . ARG A 1 310 ? -5.754 -23.031 1.547 1.00 24.98 310 ARG A N 1
ATOM 2306 C CA . ARG A 1 310 ? -4.405 -22.488 1.566 1.00 24.03 310 ARG A CA 1
ATOM 2307 C C . ARG A 1 310 ? -3.566 -23.182 0.509 1.00 25.75 310 ARG A C 1
ATOM 2308 O O . ARG A 1 310 ? -2.823 -22.533 -0.230 1.00 24.75 310 ARG A O 1
ATOM 2316 N N . GLN A 1 311 ? -3.712 -24.500 0.422 1.00 25.71 311 GLN A N 1
ATOM 2317 C CA . GLN A 1 311 ? -3.027 -25.290 -0.596 1.00 28.98 311 GLN A CA 1
ATOM 2318 C C . GLN A 1 311 ? -3.459 -24.877 -2.007 1.00 29.84 311 GLN A C 1
ATOM 2319 O O . GLN A 1 311 ? -2.627 -24.690 -2.894 1.00 28.91 311 GLN A O 1
ATOM 2325 N N . ALA A 1 312 ? -4.764 -24.725 -2.211 1.00 29.64 312 ALA A N 1
ATOM 2326 C CA . ALA A 1 312 ? -5.277 -24.285 -3.501 1.00 31.06 312 ALA A CA 1
ATOM 2327 C C . ALA A 1 312 ? -4.666 -22.950 -3.963 1.00 28.51 312 ALA A C 1
ATOM 2328 O O . ALA A 1 312 ? -4.264 -22.821 -5.115 1.00 33.14 312 ALA A O 1
ATOM 2330 N N . LEU A 1 313 ? -4.579 -21.968 -3.074 1.00 25.74 313 LEU A N 1
ATOM 2331 C CA . LEU A 1 313 ? -4.100 -20.641 -3.453 1.00 26.35 313 LEU A CA 1
ATOM 2332 C C . LEU A 1 313 ? -2.619 -20.623 -3.856 1.00 27.64 313 LEU A C 1
ATOM 2333 O O . LEU A 1 313 ? -2.224 -19.947 -4.808 1.00 26.48 313 LEU A O 1
ATOM 2338 N N . VAL A 1 314 ? -1.805 -21.347 -3.102 1.00 28.18 314 VAL A N 1
ATOM 2339 C CA . VAL A 1 314 ? -0.370 -21.405 -3.347 1.00 27.70 314 VAL A CA 1
ATOM 2340 C C . VAL A 1 314 ? -0.033 -21.945 -4.740 1.00 29.77 314 VAL A C 1
ATOM 2341 O O . VAL A 1 314 ? 0.878 -21.435 -5.398 1.00 30.00 314 VAL A O 1
ATOM 2345 N N . HIS A 1 315 ? -0.762 -22.972 -5.184 1.00 26.77 315 HIS A N 1
ATOM 2346 C CA . HIS A 1 315 ? -0.488 -23.611 -6.475 1.00 29.44 315 HIS A CA 1
ATOM 2347 C C . HIS A 1 315 ? -0.756 -22.687 -7.668 1.00 28.57 315 HIS A C 1
ATOM 2348 O O . HIS A 1 315 ? -0.336 -22.969 -8.789 1.00 32.84 315 HIS A O 1
ATOM 2355 N N . ALA A 1 316 ? -1.447 -21.582 -7.422 1.00 28.63 316 ALA A N 1
ATOM 2356 C CA . ALA A 1 316 ? -1.814 -20.656 -8.482 1.00 25.75 316 ALA A CA 1
ATOM 2357 C C . ALA A 1 316 ? -0.708 -19.645 -8.765 1.00 27.10 316 ALA A C 1
ATOM 2358 O O . ALA A 1 316 ? -0.809 -18.851 -9.703 1.00 29.25 316 ALA A O 1
ATOM 2360 N N . ILE A 1 317 ? 0.345 -19.668 -7.954 1.00 25.77 317 ILE A N 1
ATOM 2361 C CA . ILE A 1 317 ? 1.332 -18.589 -7.976 1.00 25.70 317 ILE A CA 1
ATOM 2362 C C . ILE A 1 317 ? 2.561 -18.893 -8.814 1.00 22.52 317 ILE A C 1
ATOM 2363 O O . ILE A 1 317 ? 3.287 -19.842 -8.551 1.00 25.29 317 ILE A O 1
ATOM 2368 N N . ASP A 1 318 ? 2.783 -18.066 -9.826 1.00 25.74 318 ASP A N 1
ATOM 2369 C CA . ASP A 1 318 ? 3.930 -18.224 -10.706 1.00 26.40 318 ASP A CA 1
ATOM 2370 C C . ASP A 1 318 ? 5.175 -17.729 -10.006 1.00 26.33 318 ASP A C 1
ATOM 2371 O O . ASP A 1 318 ? 5.553 -16.569 -10.152 1.00 28.39 318 ASP A O 1
ATOM 2376 N N . ILE A 1 319 ? 5.813 -18.609 -9.246 1.00 26.07 319 ILE A N 1
ATOM 2377 C CA . ILE A 1 319 ? 6.966 -18.216 -8.450 1.00 29.79 319 ILE A CA 1
ATOM 2378 C C . ILE A 1 319 ? 8.139 -17.806 -9.332 1.00 29.01 319 ILE A C 1
ATOM 2379 O O . ILE A 1 319 ? 8.925 -16.925 -8.976 1.00 28.33 319 ILE A O 1
ATOM 2384 N N . GLU A 1 320 ? 8.257 -18.442 -10.491 1.00 29.66 320 GLU A N 1
ATOM 2385 C CA . GLU A 1 320 ? 9.415 -18.201 -11.339 1.00 29.10 320 GLU A CA 1
ATOM 2386 C C . GLU A 1 320 ? 9.339 -16.849 -12.037 1.00 28.04 320 GLU A C 1
ATOM 2387 O O . GLU A 1 320 ? 10.361 -16.267 -12.400 1.00 29.10 320 GLU A O 1
ATOM 2393 N N . LYS A 1 321 ? 8.124 -16.342 -12.196 1.00 25.87 321 LYS A N 1
ATOM 2394 C CA . LYS A 1 321 ? 7.907 -15.027 -12.781 1.00 26.01 321 LYS A CA 1
ATOM 2395 C C . LYS A 1 321 ? 8.202 -13.940 -11.755 1.00 25.94 321 LYS A C 1
ATOM 2396 O O . LYS A 1 321 ? 8.627 -12.837 -12.106 1.00 24.71 321 LYS A O 1
ATOM 2402 N N . ILE A 1 322 ? 7.959 -14.259 -10.485 1.00 24.78 322 ILE A N 1
ATOM 2403 C CA . ILE A 1 322 ? 8.297 -13.360 -9.388 1.00 24.03 322 ILE A CA 1
ATOM 2404 C C . ILE A 1 322 ? 9.806 -13.272 -9.202 1.00 22.77 322 ILE A C 1
ATOM 2405 O O . ILE A 1 322 ? 10.348 -12.186 -8.983 1.00 23.66 322 ILE A O 1
ATOM 2410 N N . MET A 1 323 ? 10.486 -14.408 -9.317 1.00 24.47 323 MET A N 1
ATOM 2411 C CA . MET A 1 323 ? 11.949 -14.439 -9.197 1.00 23.74 323 MET A CA 1
ATOM 2412 C C . MET A 1 323 ? 12.633 -13.499 -10.181 1.00 24.28 323 MET A C 1
ATOM 2413 O O . MET A 1 323 ? 13.743 -13.029 -9.942 1.00 23.36 323 MET A O 1
ATOM 2418 N N . GLN A 1 324 ? 11.962 -13.221 -11.289 1.00 27.74 324 GLN A N 1
ATOM 2419 C CA . GLN A 1 324 ? 12.512 -12.318 -12.284 1.00 25.27 324 GLN A CA 1
ATOM 2420 C C . GLN A 1 324 ? 11.912 -10.930 -12.189 1.00 22.93 324 GLN A C 1
ATOM 2421 O O . GLN A 1 324 ? 12.636 -9.953 -12.085 1.00 24.64 324 GLN A O 1
ATOM 2427 N N . ALA A 1 325 ? 10.590 -10.838 -12.227 1.00 24.12 325 ALA A N 1
ATOM 2428 C CA . ALA A 1 325 ? 9.939 -9.538 -12.216 1.00 22.79 325 ALA A CA 1
ATOM 2429 C C . ALA A 1 325 ? 10.202 -8.760 -10.938 1.00 20.85 325 ALA A C 1
ATOM 2430 O O . ALA A 1 325 ? 10.369 -7.556 -10.980 1.00 19.27 325 ALA A O 1
ATOM 2432 N N . VAL A 1 326 ? 10.217 -9.456 -9.801 1.00 22.92 326 VAL A N 1
ATOM 2433 C CA . VAL A 1 326 ? 10.402 -8.806 -8.506 1.00 21.34 326 VAL A CA 1
ATOM 2434 C C . VAL A 1 326 ? 11.849 -8.837 -8.060 1.00 20.10 326 VAL A C 1
ATOM 2435 O O . VAL A 1 326 ? 12.424 -7.798 -7.773 1.00 21.89 326 VAL A O 1
ATOM 2439 N N . TYR A 1 327 ? 12.433 -10.030 -7.997 1.00 20.20 327 TYR A N 1
ATOM 2440 C CA . TYR A 1 327 ? 13.770 -10.178 -7.429 1.00 20.24 327 TYR A CA 1
ATOM 2441 C C . TYR A 1 327 ? 14.869 -9.928 -8.434 1.00 23.96 327 TYR A C 1
ATOM 2442 O O . TYR A 1 327 ? 16.052 -9.970 -8.084 1.00 23.18 327 TYR A O 1
ATOM 2451 N N . TYR A 1 328 ? 14.478 -9.663 -9.678 1.00 22.75 328 TYR A N 1
ATOM 2452 C CA . TYR A 1 328 ? 15.435 -9.321 -10.725 1.00 20.91 328 TYR A CA 1
ATOM 2453 C C . TYR A 1 328 ? 16.532 -10.371 -10.873 1.00 22.71 328 TYR A C 1
ATOM 2454 O O . TYR A 1 328 ? 17.655 -10.050 -11.256 1.00 25.93 328 TYR A O 1
ATOM 2463 N N . GLY A 1 329 ? 16.203 -11.622 -10.570 1.00 22.71 329 GLY A N 1
ATOM 2464 C CA . GLY A 1 329 ? 17.160 -12.710 -10.647 1.00 21.43 329 GLY A CA 1
ATOM 2465 C C . GLY A 1 329 ? 18.190 -12.744 -9.533 1.00 21.96 329 GLY A C 1
ATOM 2466 O O . GLY A 1 329 ? 19.031 -13.628 -9.497 1.00 24.00 329 GLY A O 1
ATOM 2467 N N . ASN A 1 330 ? 18.131 -11.785 -8.622 1.00 20.03 330 ASN A N 1
ATOM 2468 C CA . ASN A 1 330 ? 19.083 -11.723 -7.520 1.00 23.11 330 ASN A CA 1
ATOM 2469 C C . ASN A 1 330 ? 18.715 -12.598 -6.303 1.00 25.72 330 ASN A C 1
ATOM 2470 O O . ASN A 1 330 ? 19.552 -12.842 -5.427 1.00 24.99 330 ASN A O 1
ATOM 2475 N N . GLY A 1 331 ? 17.470 -13.059 -6.242 1.00 20.80 331 GLY A N 1
ATOM 2476 C CA . GLY A 1 331 ? 17.019 -13.835 -5.103 1.00 22.38 331 GLY A CA 1
ATOM 2477 C C . GLY A 1 331 ? 17.208 -15.328 -5.286 1.00 23.92 331 GLY A C 1
ATOM 2478 O O . GLY A 1 331 ? 17.513 -15.796 -6.381 1.00 26.48 331 GLY A O 1
ATOM 2479 N N . LEU A 1 332 ? 17.024 -16.083 -4.211 1.00 20.41 332 LEU A N 1
ATOM 2480 C CA . LEU A 1 332 ? 17.057 -17.542 -4.276 1.00 20.27 332 LEU A CA 1
ATOM 2481 C C . LEU A 1 332 ? 15.674 -18.092 -3.975 1.00 19.84 332 LEU A C 1
ATOM 2482 O O . LEU A 1 332 ? 15.062 -17.727 -2.980 1.00 20.19 332 LEU A O 1
ATOM 2487 N N . ARG A 1 333 ? 15.175 -18.971 -4.829 1.00 20.49 333 ARG A N 1
ATOM 2488 C CA . ARG A 1 333 ? 13.843 -19.528 -4.622 1.00 20.45 333 ARG A CA 1
ATOM 2489 C C . ARG A 1 333 ? 13.820 -20.316 -3.311 1.00 22.02 333 ARG A C 1
ATOM 2490 O O . ARG A 1 333 ? 14.739 -21.087 -3.028 1.00 21.65 333 ARG A O 1
ATOM 2498 N N . ALA A 1 334 ? 12.775 -20.117 -2.510 1.00 20.43 334 ALA A N 1
ATOM 2499 C CA . ALA A 1 334 ? 12.689 -20.760 -1.205 1.00 19.83 334 ALA A CA 1
ATOM 2500 C C . ALA A 1 334 ? 12.362 -22.234 -1.331 1.00 20.79 334 ALA A C 1
ATOM 2501 O O . ALA A 1 334 ? 11.466 -22.600 -2.082 1.00 21.11 334 ALA A O 1
ATOM 2503 N N . ARG A 1 335 ? 13.093 -23.062 -0.580 1.00 21.37 335 ARG A N 1
ATOM 2504 C CA . ARG A 1 335 ? 12.847 -24.504 -0.484 1.00 21.05 335 ARG A CA 1
ATOM 2505 C C . ARG A 1 335 ? 12.409 -24.909 0.939 1.00 22.23 335 ARG A C 1
ATOM 2506 O O . ARG A 1 335 ? 12.177 -26.086 1.235 1.00 21.15 335 ARG A O 1
ATOM 2514 N N . SER A 1 336 ? 12.290 -23.908 1.807 1.00 19.37 336 SER A N 1
ATOM 2515 C CA . SER A 1 336 ? 11.897 -24.080 3.193 1.00 18.70 336 SER A CA 1
ATOM 2516 C C . SER A 1 336 ? 11.751 -22.673 3.731 1.00 17.65 336 SER A C 1
ATOM 2517 O O . SER A 1 336 ? 12.150 -21.730 3.063 1.00 19.48 336 SER A O 1
ATOM 2520 N N . ILE A 1 337 ? 11.188 -22.503 4.923 1.00 18.79 337 ILE A N 1
ATOM 2521 C CA . ILE A 1 337 ? 11.196 -21.171 5.523 1.00 17.28 337 ILE A CA 1
ATOM 2522 C C . ILE A 1 337 ? 12.643 -20.683 5.757 1.00 17.31 337 ILE A C 1
ATOM 2523 O O . ILE A 1 337 ? 12.943 -19.485 5.656 1.00 18.06 337 ILE A O 1
ATOM 2528 N N . LEU A 1 338 ? 13.546 -21.616 6.030 1.00 16.34 338 LEU A N 1
ATOM 2529 C CA . LEU A 1 338 ? 14.930 -21.265 6.314 1.00 18.11 338 LEU A CA 1
ATOM 2530 C C . LEU A 1 338 ? 15.705 -21.048 5.028 1.00 17.73 338 LEU A C 1
ATOM 2531 O O . LEU A 1 338 ? 15.569 -21.832 4.092 1.00 18.71 338 LEU A O 1
ATOM 2536 N N . PRO A 1 339 ? 16.528 -19.986 4.981 1.00 17.85 339 PRO A N 1
ATOM 2537 C CA . PRO A 1 339 ? 17.422 -19.767 3.837 1.00 16.59 339 PRO A CA 1
ATOM 2538 C C . PRO A 1 339 ? 18.468 -20.873 3.807 1.00 17.67 339 PRO A C 1
ATOM 2539 O O . PRO A 1 339 ? 18.756 -21.446 4.856 1.00 16.33 339 PRO A O 1
ATOM 2543 N N . PRO A 1 340 ? 19.017 -21.185 2.623 1.00 17.33 340 PRO A N 1
ATOM 2544 C CA . PRO A 1 340 ? 19.939 -22.314 2.480 1.00 17.05 340 PRO A CA 1
ATOM 2545 C C . PRO A 1 340 ? 21.234 -22.119 3.242 1.00 17.43 340 PRO A C 1
ATOM 2546 O O . PRO A 1 340 ? 21.969 -23.088 3.398 1.00 16.94 340 PRO A O 1
ATOM 2550 N N . THR A 1 341 ? 21.493 -20.901 3.721 1.00 17.50 341 THR A N 1
ATOM 2551 C CA . THR A 1 341 ? 22.688 -20.624 4.512 1.00 15.84 341 THR A CA 1
ATOM 2552 C C . THR A 1 341 ? 22.488 -20.835 6.012 1.00 16.45 341 THR A C 1
ATOM 2553 O O . THR A 1 341 ? 23.437 -20.743 6.786 1.00 16.43 341 THR A O 1
ATOM 2557 N N . SER A 1 342 ? 21.255 -21.125 6.420 1.00 16.23 342 SER A N 1
ATOM 2558 C CA . SER A 1 342 ? 20.976 -21.476 7.806 1.00 14.18 342 SER A CA 1
ATOM 2559 C C . SER A 1 342 ? 21.508 -22.881 8.083 1.00 17.94 342 SER A C 1
ATOM 2560 O O . SER A 1 342 ? 21.339 -23.786 7.260 1.00 18.18 342 SER A O 1
ATOM 2563 N N . TRP A 1 343 ? 22.155 -23.078 9.230 1.00 19.22 343 TRP A N 1
ATOM 2564 C CA . TRP A 1 343 ? 22.712 -24.401 9.487 1.00 16.04 343 TRP A CA 1
ATOM 2565 C C . TRP A 1 343 ? 21.650 -25.478 9.636 1.00 19.80 343 TRP A C 1
ATOM 2566 O O . TRP A 1 343 ? 21.934 -26.667 9.482 1.00 22.85 343 TRP A O 1
ATOM 2577 N N . ALA A 1 344 ? 20.418 -25.066 9.900 1.00 18.21 344 ALA A N 1
ATOM 2578 C CA . ALA A 1 344 ? 19.329 -26.020 10.045 1.00 18.55 344 ALA A CA 1
ATOM 2579 C C . ALA A 1 344 ? 18.544 -26.197 8.754 1.00 20.07 344 ALA A C 1
ATOM 2580 O O . ALA A 1 344 ? 17.524 -26.887 8.738 1.00 19.96 344 ALA A O 1
ATOM 2582 N N . PHE A 1 345 ? 19.007 -25.578 7.670 1.00 18.26 345 PHE A N 1
ATOM 2583 C CA . PHE A 1 345 ? 18.231 -25.599 6.444 1.00 17.79 345 PHE A CA 1
ATOM 2584 C C . PHE A 1 345 ? 18.030 -27.016 5.954 1.00 20.05 345 PHE A C 1
ATOM 2585 O O . PHE A 1 345 ? 18.954 -27.830 5.967 1.00 22.09 345 PHE A O 1
ATOM 2593 N N . GLU A 1 346 ? 16.811 -27.301 5.528 1.00 18.98 346 GLU A N 1
ATOM 2594 C CA . GLU A 1 346 ? 16.499 -28.572 4.907 1.00 21.55 346 GLU A CA 1
ATOM 2595 C C . GLU A 1 346 ? 15.426 -28.354 3.862 1.00 19.66 346 GLU A C 1
ATOM 2596 O O . GLU A 1 346 ? 14.333 -27.896 4.174 1.00 19.74 346 GLU A O 1
ATOM 2602 N N . PRO A 1 347 ? 15.741 -28.676 2.601 1.00 23.40 347 PRO A N 1
ATOM 2603 C CA . PRO A 1 347 ? 14.813 -28.457 1.486 1.00 22.76 347 PRO A CA 1
ATOM 2604 C C . PRO A 1 347 ? 13.588 -29.346 1.626 1.00 23.58 347 PRO A C 1
ATOM 2605 O O . PRO A 1 347 ? 13.699 -30.530 1.943 1.00 24.69 347 PRO A O 1
ATOM 2609 N N . GLN A 1 348 ? 12.416 -28.781 1.400 1.00 21.04 348 GLN A N 1
ATOM 2610 C CA . GLN A 1 348 ? 11.210 -29.515 1.702 1.00 24.19 348 GLN A CA 1
ATOM 2611 C C . GLN A 1 348 ? 10.717 -30.262 0.484 1.00 27.99 348 GLN A C 1
ATOM 2612 O O . GLN A 1 348 ? 10.470 -29.668 -0.563 1.00 26.53 348 GLN A O 1
ATOM 2618 N N . LYS A 1 349 ? 10.596 -31.578 0.628 1.00 31.61 349 LYS A N 1
ATOM 2619 C CA . LYS A 1 349 ? 10.183 -32.423 -0.477 1.00 35.11 349 LYS A CA 1
ATOM 2620 C C . LYS A 1 349 ? 8.768 -32.073 -0.916 1.00 36.27 349 LYS A C 1
ATOM 2621 O O . LYS A 1 349 ? 8.380 -32.374 -2.042 1.00 41.24 349 LYS A O 1
ATOM 2627 N N . ASN A 1 350 ? 8.002 -31.428 -0.038 1.00 34.72 350 ASN A N 1
ATOM 2628 C CA . ASN A 1 350 ? 6.591 -31.150 -0.326 1.00 36.19 350 ASN A CA 1
ATOM 2629 C C . ASN A 1 350 ? 6.219 -29.716 -0.733 1.00 34.44 350 ASN A C 1
ATOM 2630 O O . ASN A 1 350 ? 5.043 -29.345 -0.691 1.00 35.07 350 ASN A O 1
ATOM 2635 N N . MET A 1 351 ? 7.204 -28.917 -1.132 1.00 33.53 351 MET A N 1
ATOM 2636 C CA . MET A 1 351 ? 6.918 -27.556 -1.569 1.00 28.65 351 MET A CA 1
ATOM 2637 C C . MET A 1 351 ? 5.939 -27.579 -2.727 1.00 27.71 351 MET A C 1
ATOM 2638 O O . MET A 1 351 ? 6.047 -28.397 -3.626 1.00 28.97 351 MET A O 1
ATOM 2643 N N . PRO A 1 352 ? 4.970 -26.673 -2.703 1.00 29.98 352 PRO A N 1
ATOM 2644 C CA . PRO A 1 352 ? 3.931 -26.666 -3.728 1.00 29.43 352 PRO A CA 1
ATOM 2645 C C . PRO A 1 352 ? 4.557 -26.342 -5.064 1.00 31.44 352 PRO A C 1
ATOM 2646 O O . PRO A 1 352 ? 5.508 -25.573 -5.106 1.00 37.26 352 PRO A O 1
ATOM 2650 N N . ILE A 1 353 ? 4.044 -26.906 -6.146 1.00 31.14 353 ILE A N 1
ATOM 2651 C CA . ILE A 1 353 ? 4.507 -26.484 -7.459 1.00 32.33 353 ILE A CA 1
ATOM 2652 C C . ILE A 1 353 ? 3.473 -25.609 -8.136 1.00 33.25 353 ILE A C 1
ATOM 2653 O O . ILE A 1 353 ? 2.274 -25.827 -7.992 1.00 33.19 353 ILE A O 1
ATOM 2658 N N . PHE A 1 354 ? 3.940 -24.605 -8.866 1.00 34.25 354 PHE A N 1
ATOM 2659 C CA . PHE A 1 354 ? 3.052 -23.771 -9.652 1.00 28.36 354 PHE A CA 1
ATOM 2660 C C . PHE A 1 354 ? 2.291 -24.640 -10.657 1.00 31.52 354 PHE A C 1
ATOM 2661 O O . PHE A 1 354 ? 2.883 -25.244 -11.550 1.00 32.70 354 PHE A O 1
ATOM 2669 N N . ASP A 1 355 ? 0.976 -24.712 -10.488 1.00 30.59 355 ASP A N 1
ATOM 2670 C CA . ASP A 1 355 ? 0.120 -25.516 -11.345 1.00 30.05 355 ASP A CA 1
ATOM 2671 C C . ASP A 1 355 ? -1.296 -24.969 -11.262 1.00 31.96 355 ASP A C 1
ATOM 2672 O O . ASP A 1 355 ? -2.058 -25.362 -10.384 1.00 31.02 355 ASP A O 1
ATOM 2677 N N . PRO A 1 356 ? -1.647 -24.045 -12.173 1.00 34.75 356 PRO A N 1
ATOM 2678 C CA . PRO A 1 356 ? -2.908 -23.300 -12.099 1.00 30.27 356 PRO A CA 1
ATOM 2679 C C . PRO A 1 356 ? -4.136 -24.189 -12.232 1.00 34.25 356 PRO A C 1
ATOM 2680 O O . PRO A 1 356 ? -5.165 -23.894 -11.622 1.00 35.68 356 PRO A O 1
ATOM 2684 N N . GLN A 1 357 ? -4.035 -25.256 -13.018 1.00 35.88 357 GLN A N 1
ATOM 2685 C CA . GLN A 1 357 ? -5.155 -26.182 -13.197 1.00 38.45 357 GLN A CA 1
ATOM 2686 C C . GLN A 1 357 ? -5.408 -26.993 -11.921 1.00 38.94 357 GLN A C 1
ATOM 2687 O O . GLN A 1 357 ? -6.544 -27.317 -11.584 1.00 39.04 357 GLN A O 1
ATOM 2693 N N . LEU A 1 358 ? -4.333 -27.318 -11.216 1.00 38.96 358 LEU A N 1
ATOM 2694 C CA . LEU A 1 358 ? -4.429 -28.030 -9.955 1.00 36.69 358 LEU A CA 1
ATOM 2695 C C . LEU A 1 358 ? -5.043 -27.126 -8.885 1.00 38.84 358 LEU A C 1
ATOM 2696 O O . LEU A 1 358 ? -5.807 -27.581 -8.033 1.00 38.19 358 LEU A O 1
ATOM 2701 N N . ALA A 1 359 ? -4.698 -25.843 -8.930 1.00 36.90 359 ALA A N 1
ATOM 2702 C CA . ALA A 1 359 ? -5.229 -24.866 -7.985 1.00 36.26 359 ALA A CA 1
ATOM 2703 C C . ALA A 1 359 ? -6.746 -24.737 -8.122 1.00 37.80 359 ALA A C 1
ATOM 2704 O O . ALA A 1 359 ? -7.485 -24.706 -7.130 1.00 36.16 359 ALA A O 1
ATOM 2706 N N . LYS A 1 360 ? -7.195 -24.648 -9.369 1.00 41.31 360 LYS A N 1
ATOM 2707 C CA . LYS A 1 360 ? -8.613 -24.622 -9.689 1.00 38.16 360 LYS A CA 1
ATOM 2708 C C . LYS A 1 360 ? -9.274 -25.909 -9.208 1.00 41.37 360 LYS A C 1
ATOM 2709 O O . LYS A 1 360 ? -10.334 -25.890 -8.583 1.00 41.49 360 LYS A O 1
ATOM 2715 N N . LYS A 1 361 ? -8.620 -27.027 -9.496 1.00 41.70 361 LYS A N 1
ATOM 2716 C CA . LYS A 1 361 ? -9.109 -28.337 -9.097 1.00 42.85 361 LYS A CA 1
ATOM 2717 C C . LYS A 1 361 ? -9.259 -28.459 -7.578 1.00 44.00 361 LYS A C 1
ATOM 2718 O O . LYS A 1 361 ? -9.975 -29.324 -7.088 1.00 46.13 361 LYS A O 1
ATOM 2724 N N . LEU A 1 362 ? -8.588 -27.591 -6.832 1.00 42.51 362 LEU A N 1
ATOM 2725 C CA . LEU A 1 362 ? -8.592 -27.694 -5.383 1.00 38.27 362 LEU A CA 1
ATOM 2726 C C . LEU A 1 362 ? -9.584 -26.746 -4.754 1.00 39.41 362 LEU A C 1
ATOM 2727 O O . LEU A 1 362 ? -10.222 -27.074 -3.753 1.00 45.50 362 LEU A O 1
ATOM 2732 N N . LEU A 1 363 ? -9.692 -25.557 -5.327 1.00 39.82 363 LEU A N 1
ATOM 2733 C CA . LEU A 1 363 ? -10.635 -24.580 -4.820 1.00 41.53 363 LEU A CA 1
ATOM 2734 C C . LEU A 1 363 ? -12.024 -25.175 -4.886 1.00 42.31 363 LEU A C 1
ATOM 2735 O O . LEU A 1 363 ? -12.755 -25.176 -3.902 1.00 43.86 363 LEU A O 1
ATOM 2740 N N . THR A 1 364 ? -12.378 -25.690 -6.055 1.00 42.07 364 THR A N 1
ATOM 2741 C CA . THR A 1 364 ? -13.588 -26.486 -6.198 1.00 44.20 364 THR A CA 1
ATOM 2742 C C . THR A 1 364 ? -13.275 -27.851 -5.597 1.00 43.50 364 THR A C 1
ATOM 2743 O O . THR A 1 364 ? -12.449 -28.579 -6.136 1.00 44.76 364 THR A O 1
ATOM 2747 N N . GLU A 1 365 ? -13.929 -28.184 -4.487 1.00 40.12 365 GLU A N 1
ATOM 2748 C CA . GLU A 1 365 ? -13.549 -29.324 -3.650 1.00 42.59 365 GLU A CA 1
ATOM 2749 C C . GLU A 1 365 ? -13.066 -28.731 -2.343 1.00 41.80 365 GLU A C 1
ATOM 2750 O O . GLU A 1 365 ? -12.439 -29.385 -1.506 1.00 41.31 365 GLU A O 1
ATOM 2756 N N . ALA A 1 366 ? -13.359 -27.450 -2.202 1.00 39.98 366 ALA A N 1
ATOM 2757 C CA . ALA A 1 366 ? -13.049 -26.710 -1.003 1.00 40.39 366 ALA A CA 1
ATOM 2758 C C . ALA A 1 366 ? -14.261 -25.940 -0.477 1.00 38.73 366 ALA A C 1
ATOM 2759 O O . ALA A 1 366 ? -14.272 -25.564 0.692 1.00 36.75 366 ALA A O 1
ATOM 2761 N N . GLY A 1 367 ? -15.285 -25.703 -1.303 1.00 37.26 367 GLY A N 1
ATOM 2762 C CA . GLY A 1 367 ? -15.366 -26.130 -2.687 1.00 37.85 367 GLY A CA 1
ATOM 2763 C C . GLY A 1 367 ? -15.698 -24.930 -3.539 1.00 43.85 367 GLY A C 1
ATOM 2764 O O . GLY A 1 367 ? -16.672 -24.925 -4.303 1.00 43.66 367 GLY A O 1
ATOM 2765 N N . TYR A 1 368 ? -14.861 -23.908 -3.386 1.00 46.67 368 TYR A N 1
ATOM 2766 C CA . TYR A 1 368 ? -15.061 -22.588 -3.970 1.00 44.08 368 TYR A CA 1
ATOM 2767 C C . TYR A 1 368 ? -14.942 -22.571 -5.488 1.00 43.98 368 TYR A C 1
ATOM 2768 O O . TYR A 1 368 ? -13.943 -22.100 -6.038 1.00 45.52 368 TYR A O 1
ATOM 2777 N N . GLU A 1 369 ? -15.975 -23.072 -6.158 1.00 42.03 369 GLU A N 1
ATOM 2778 C CA . GLU A 1 369 ? -15.980 -23.131 -7.613 1.00 42.29 369 GLU A CA 1
ATOM 2779 C C . GLU A 1 369 ? -15.992 -21.733 -8.231 1.00 43.30 369 GLU A C 1
ATOM 2780 O O . GLU A 1 369 ? -15.126 -21.397 -9.040 1.00 45.27 369 GLU A O 1
ATOM 2786 N N . LYS A 1 370 ? -16.969 -20.919 -7.849 1.00 42.36 370 LYS A N 1
ATOM 2787 C CA . LYS A 1 370 ? -17.004 -19.534 -8.291 1.00 41.39 370 LYS A CA 1
ATOM 2788 C C . LYS A 1 370 ? -15.912 -18.774 -7.566 1.00 41.36 370 LYS A C 1
ATOM 2789 O O . LYS A 1 370 ? -15.826 -17.549 -7.660 1.00 40.75 370 LYS A O 1
ATOM 2795 N N . GLY A 1 371 ? -15.082 -19.514 -6.835 1.00 43.03 371 GLY A N 1
ATOM 2796 C CA . GLY A 1 371 ? -14.008 -18.923 -6.060 1.00 42.47 371 GLY A CA 1
ATOM 2797 C C . GLY A 1 371 ? -14.514 -17.874 -5.088 1.00 39.13 371 GLY A C 1
ATOM 2798 O O . GLY A 1 371 ? -15.673 -17.901 -4.677 1.00 39.45 371 GLY A O 1
ATOM 2799 N N . PHE A 1 372 ? -13.642 -16.937 -4.730 1.00 36.24 372 PHE A N 1
ATOM 2800 C CA . PHE A 1 372 ? -13.972 -15.934 -3.728 1.00 33.50 372 PHE A CA 1
ATOM 2801 C C . PHE A 1 372 ? -13.130 -14.685 -3.905 1.00 30.29 372 PHE A C 1
ATOM 2802 O O . PHE A 1 372 ? -12.293 -14.613 -4.798 1.00 30.30 372 PHE A O 1
ATOM 2810 N N . ASP A 1 373 ? -13.368 -13.707 -3.038 1.00 28.42 373 ASP A N 1
ATOM 2811 C CA . ASP A 1 373 ? -12.547 -12.508 -2.948 1.00 28.71 373 ASP A CA 1
ATOM 2812 C C . ASP A 1 373 ? -11.566 -12.615 -1.776 1.00 28.98 373 ASP A C 1
ATOM 2813 O O . ASP A 1 373 ? -11.859 -13.246 -0.763 1.00 26.40 373 ASP A O 1
ATOM 2818 N N . MET A 1 374 ? -10.402 -11.988 -1.909 1.00 25.96 374 MET A N 1
ATOM 2819 C CA . MET A 1 374 ? -9.488 -11.895 -0.784 1.00 23.43 374 MET A CA 1
ATOM 2820 C C . MET A 1 374 ? -8.613 -10.664 -0.909 1.00 24.69 374 MET A C 1
ATOM 2821 O O . MET A 1 374 ? -8.456 -10.105 -2.000 1.00 24.27 374 MET A O 1
ATOM 2826 N N . SER A 1 375 ? -8.041 -10.246 0.216 1.00 24.30 375 SER A N 1
ATOM 2827 C CA . SER A 1 375 ? -7.038 -9.201 0.206 1.00 19.78 375 SER A CA 1
ATOM 2828 C C . SER A 1 375 ? -5.643 -9.823 0.271 1.00 20.79 375 SER A C 1
ATOM 2829 O O . SER A 1 375 ? -5.439 -10.909 0.831 1.00 19.68 375 SER A O 1
ATOM 2832 N N . ILE A 1 376 ? -4.702 -9.141 -0.363 1.00 21.44 376 ILE A N 1
ATOM 2833 C CA . ILE A 1 376 ? -3.296 -9.380 -0.134 1.00 17.09 376 ILE A CA 1
ATOM 2834 C C . ILE A 1 376 ? -2.717 -8.065 0.316 1.00 17.65 376 ILE A C 1
ATOM 2835 O O . ILE A 1 376 ? -2.741 -7.080 -0.413 1.00 18.16 376 ILE A O 1
ATOM 2840 N N . TRP A 1 377 ? -2.214 -8.046 1.536 1.00 17.35 377 TRP A N 1
ATOM 2841 C CA . TRP A 1 377 ? -1.572 -6.870 2.057 1.00 16.70 377 TRP A CA 1
ATOM 2842 C C . TRP A 1 377 ? -0.125 -6.803 1.583 1.00 15.63 377 TRP A C 1
ATOM 2843 O O . TRP A 1 377 ? 0.602 -7.788 1.679 1.00 16.91 377 TRP A O 1
ATOM 2854 N N . ALA A 1 378 ? 0.274 -5.641 1.065 1.00 18.10 378 ALA A N 1
ATOM 2855 C CA . ALA A 1 378 ? 1.597 -5.449 0.472 1.00 16.68 378 ALA A CA 1
ATOM 2856 C C . ALA A 1 378 ? 2.380 -4.335 1.156 1.00 20.01 378 ALA A C 1
ATOM 2857 O O . ALA A 1 378 ? 1.875 -3.224 1.316 1.00 18.67 378 ALA A O 1
ATOM 2859 N N . MET A 1 379 ? 3.622 -4.637 1.540 1.00 19.64 379 MET A N 1
ATOM 2860 C CA . MET A 1 379 ? 4.524 -3.662 2.158 1.00 20.23 379 MET A CA 1
ATOM 2861 C C . MET A 1 379 ? 4.785 -2.470 1.234 1.00 19.48 379 MET A C 1
ATOM 2862 O O . MET A 1 379 ? 4.922 -2.643 0.020 1.00 21.31 379 MET A O 1
ATOM 2867 N N . PRO A 1 380 ? 4.863 -1.256 1.811 1.00 20.54 380 PRO A N 1
ATOM 2868 C CA . PRO A 1 380 ? 5.043 -0.017 1.048 1.00 20.70 380 PRO A CA 1
ATOM 2869 C C . PRO A 1 380 ? 6.507 0.307 0.737 1.00 21.74 380 PRO A C 1
ATOM 2870 O O . PRO A 1 380 ? 6.792 1.200 -0.056 1.00 21.39 380 PRO A O 1
ATOM 2874 N N . VAL A 1 381 ? 7.426 -0.414 1.365 1.00 22.50 381 VAL A N 1
ATOM 2875 C CA . VAL A 1 381 ? 8.850 -0.130 1.227 1.00 17.79 381 VAL A CA 1
ATOM 2876 C C . VAL A 1 381 ? 9.619 -1.406 0.893 1.00 17.67 381 VAL A C 1
ATOM 2877 O O . VAL A 1 381 ? 9.169 -2.515 1.187 1.00 17.24 381 VAL A O 1
ATOM 2881 N N . SER A 1 382 ? 10.793 -1.238 0.293 1.00 16.48 382 SER A N 1
ATOM 2882 C CA . SER A 1 382 ? 11.679 -2.356 -0.034 1.00 18.63 382 SER A CA 1
ATOM 2883 C C . SER A 1 382 ? 12.316 -2.966 1.223 1.00 19.05 382 SER A C 1
ATOM 2884 O O . SER A 1 382 ? 12.770 -2.234 2.105 1.00 18.26 382 SER A O 1
ATOM 2887 N N . ARG A 1 383 ? 12.329 -4.298 1.311 1.00 16.97 383 ARG A N 1
ATOM 2888 C CA . ARG A 1 383 ? 13.009 -5.004 2.402 1.00 17.73 383 ARG A CA 1
ATOM 2889 C C . ARG A 1 383 ? 13.960 -6.002 1.773 1.00 16.03 383 ARG A C 1
ATOM 2890 O O . ARG A 1 383 ? 13.816 -6.350 0.598 1.00 17.03 383 ARG A O 1
ATOM 2898 N N . ILE A 1 384 ? 14.923 -6.477 2.548 1.00 16.08 384 ILE A N 1
ATOM 2899 C CA . ILE A 1 384 ? 15.862 -7.459 2.036 1.00 16.54 384 ILE A CA 1
ATOM 2900 C C . ILE A 1 384 ? 15.126 -8.648 1.441 1.00 16.16 384 ILE A C 1
ATOM 2901 O O . ILE A 1 384 ? 15.478 -9.131 0.367 1.00 17.14 384 ILE A O 1
ATOM 2906 N N . TYR A 1 385 ? 14.111 -9.127 2.144 1.00 15.51 385 TYR A N 1
ATOM 2907 C CA . TYR A 1 385 ? 13.420 -10.337 1.725 1.00 13.99 385 TYR A CA 1
ATOM 2908 C C . TYR A 1 385 ? 12.375 -10.103 0.635 1.00 13.84 385 TYR A C 1
ATOM 2909 O O . TYR A 1 385 ? 11.826 -11.049 0.091 1.00 14.96 385 TYR A O 1
ATOM 2918 N N . ASN A 1 386 ? 12.108 -8.844 0.317 1.00 15.20 386 ASN A N 1
ATOM 2919 C CA . ASN A 1 386 ? 11.126 -8.517 -0.710 1.00 17.69 386 ASN A CA 1
ATOM 2920 C C . ASN A 1 386 ? 11.260 -7.084 -1.215 1.00 16.86 386 ASN A C 1
ATOM 2921 O O . ASN A 1 386 ? 10.753 -6.153 -0.601 1.00 16.98 386 ASN A O 1
ATOM 2926 N N . PRO A 1 387 ? 12.000 -6.941 -2.402 1.00 15.92 387 PRO A N 1
ATOM 2927 C CA . PRO A 1 387 ? 12.208 -5.532 -2.791 1.00 17.08 387 PRO A CA 1
ATOM 2928 C C . PRO A 1 387 ? 11.020 -4.794 -3.430 1.00 17.51 387 PRO A C 1
ATOM 2929 O O . PRO A 1 387 ? 11.108 -3.593 -3.645 1.00 18.72 387 PRO A O 1
ATOM 2933 N N . ASN A 1 388 ? 9.933 -5.491 -3.722 1.00 17.27 388 ASN A N 1
ATOM 2934 C CA . ASN A 1 388 ? 8.747 -4.836 -4.274 1.00 18.33 388 ASN A CA 1
ATOM 2935 C C . ASN A 1 388 ? 7.460 -5.606 -3.996 1.00 18.59 388 ASN A C 1
ATOM 2936 O O . ASN A 1 388 ? 6.941 -6.298 -4.879 1.00 19.37 388 ASN A O 1
ATOM 2941 N N . ALA A 1 389 ? 6.943 -5.480 -2.776 1.00 16.92 389 ALA A N 1
ATOM 2942 C CA . ALA A 1 389 ? 5.759 -6.234 -2.376 1.00 16.14 389 ALA A CA 1
ATOM 2943 C C . ALA A 1 389 ? 4.573 -5.881 -3.260 1.00 18.04 389 ALA A C 1
ATOM 2944 O O . ALA A 1 389 ? 3.743 -6.735 -3.558 1.00 18.52 389 ALA A O 1
ATOM 2946 N N . ARG A 1 390 ? 4.514 -4.621 -3.686 1.00 18.54 390 ARG A N 1
ATOM 2947 C CA . ARG A 1 390 ? 3.434 -4.117 -4.536 1.00 19.24 390 ARG A CA 1
ATOM 2948 C C . ARG A 1 390 ? 3.425 -4.848 -5.858 1.00 20.21 390 ARG A C 1
ATOM 2949 O O . ARG A 1 390 ? 2.401 -5.376 -6.270 1.00 21.32 390 ARG A O 1
ATOM 2957 N N . LYS A 1 391 ? 4.570 -4.837 -6.537 1.00 19.62 391 LYS A N 1
ATOM 2958 C CA . LYS A 1 391 ? 4.729 -5.545 -7.803 1.00 21.58 391 LYS A CA 1
ATOM 2959 C C . LYS A 1 391 ? 4.407 -7.023 -7.621 1.00 20.52 391 LYS A C 1
ATOM 2960 O O . LYS A 1 391 ? 3.714 -7.627 -8.442 1.00 22.12 391 LYS A O 1
ATOM 2966 N N . MET A 1 392 ? 4.911 -7.610 -6.541 1.00 20.15 392 MET A N 1
ATOM 2967 C CA . MET A 1 392 ? 4.624 -9.005 -6.255 1.00 17.75 392 MET A CA 1
ATOM 2968 C C . MET A 1 392 ? 3.128 -9.249 -6.073 1.00 19.98 392 MET A C 1
ATOM 2969 O O . MET A 1 392 ? 2.598 -10.248 -6.550 1.00 23.59 392 MET A O 1
ATOM 2974 N N . ALA A 1 393 ? 2.451 -8.348 -5.376 1.00 17.64 393 ALA A N 1
ATOM 2975 C CA . ALA A 1 393 ? 1.022 -8.502 -5.129 1.00 18.63 393 ALA A CA 1
ATOM 2976 C C . ALA A 1 393 ? 0.214 -8.365 -6.422 1.00 21.95 393 ALA A C 1
ATOM 2977 O O . ALA A 1 393 ? -0.803 -9.037 -6.608 1.00 21.34 393 ALA A O 1
ATOM 2979 N N . GLU A 1 394 ? 0.674 -7.497 -7.316 1.00 20.86 394 GLU A N 1
ATOM 2980 C CA . GLU A 1 394 ? 0.034 -7.348 -8.612 1.00 22.83 394 GLU A CA 1
ATOM 2981 C C . GLU A 1 394 ? 0.226 -8.594 -9.484 1.00 24.01 394 GLU A C 1
ATOM 2982 O O . GLU A 1 394 ? -0.691 -9.012 -10.189 1.00 26.44 394 GLU A O 1
ATOM 2988 N N . LEU A 1 395 ? 1.407 -9.194 -9.436 1.00 21.75 395 LEU A N 1
ATOM 2989 C CA . LEU A 1 395 ? 1.621 -10.420 -10.185 1.00 22.76 395 LEU A CA 1
ATOM 2990 C C . LEU A 1 395 ? 0.706 -11.526 -9.668 1.00 26.21 395 LEU A C 1
ATOM 2991 O O . LEU A 1 395 ? 0.115 -12.278 -10.447 1.00 25.79 395 LEU A O 1
ATOM 2996 N N . MET A 1 396 ? 0.579 -11.620 -8.349 1.00 23.31 396 MET A N 1
ATOM 2997 C CA . MET A 1 396 ? -0.266 -12.649 -7.743 1.00 27.14 396 MET A CA 1
ATOM 2998 C C . MET A 1 396 ? -1.746 -12.398 -8.024 1.00 24.09 396 MET A C 1
ATOM 2999 O O . MET A 1 396 ? -2.519 -13.335 -8.211 1.00 23.46 396 MET A O 1
ATOM 3004 N N . GLN A 1 397 ? -2.120 -11.125 -8.059 1.00 23.81 397 GLN A N 1
ATOM 3005 C CA . GLN A 1 397 ? -3.465 -10.696 -8.420 1.00 24.59 397 GLN A CA 1
ATOM 3006 C C . GLN A 1 397 ? -3.852 -11.249 -9.799 1.00 27.70 397 GLN A C 1
ATOM 3007 O O . GLN A 1 397 ? -4.913 -11.849 -9.963 1.00 28.39 397 GLN A O 1
ATOM 3013 N N . SER A 1 398 ? -2.979 -11.061 -10.782 1.00 25.21 398 SER A N 1
ATOM 3014 C CA . SER A 1 398 ? -3.172 -11.660 -12.094 1.00 27.14 398 SER A CA 1
ATOM 3015 C C . SER A 1 398 ? -3.247 -13.190 -12.039 1.00 29.72 398 SER A C 1
ATOM 3016 O O . SER A 1 398 ? -4.135 -13.797 -12.640 1.00 32.62 398 SER A O 1
ATOM 3019 N N . ASP A 1 399 ? -2.312 -13.817 -11.331 1.00 27.11 399 ASP A N 1
ATOM 3020 C CA . ASP A 1 399 ? -2.281 -15.276 -11.243 1.00 29.29 399 ASP A CA 1
ATOM 3021 C C . ASP A 1 399 ? -3.573 -15.860 -10.677 1.00 31.87 399 ASP A C 1
ATOM 3022 O O . ASP A 1 399 ? -4.080 -16.855 -11.198 1.00 33.97 399 ASP A O 1
ATOM 3027 N N . LEU A 1 400 ? -4.085 -15.255 -9.603 1.00 27.62 400 LEU A N 1
ATOM 3028 C CA . LEU A 1 400 ? -5.232 -15.795 -8.869 1.00 26.92 400 LEU A CA 1
ATOM 3029 C C . LEU A 1 400 ? -6.550 -15.540 -9.579 1.00 27.81 400 LEU A C 1
ATOM 3030 O O . LEU A 1 400 ? -7.460 -16.364 -9.519 1.00 29.87 400 LEU A O 1
ATOM 3035 N N . ARG A 1 401 ? -6.655 -14.389 -10.235 1.00 29.23 401 ARG A N 1
ATOM 3036 C CA . ARG A 1 401 ? -7.819 -14.089 -11.055 1.00 33.24 401 ARG A CA 1
ATOM 3037 C C . ARG A 1 401 ? -8.107 -15.254 -12.003 1.00 33.11 401 ARG A C 1
ATOM 3038 O O . ARG A 1 401 ? -9.266 -15.524 -12.338 1.00 31.49 401 ARG A O 1
ATOM 3046 N N . LYS A 1 402 ? -7.050 -15.950 -12.417 1.00 30.52 402 LYS A N 1
ATOM 3047 C CA . LYS A 1 402 ? -7.161 -17.002 -13.433 1.00 33.02 402 LYS A CA 1
ATOM 3048 C C . LYS A 1 402 ? -7.820 -18.291 -12.931 1.00 37.34 402 LYS A C 1
ATOM 3049 O O . LYS A 1 402 ? -8.408 -19.051 -13.714 1.00 36.43 402 LYS A O 1
ATOM 3055 N N . ILE A 1 403 ? -7.718 -18.541 -11.631 1.00 33.61 403 ILE A N 1
ATOM 3056 C CA . ILE A 1 403 ? -8.469 -19.622 -11.026 1.00 31.28 403 ILE A CA 1
ATOM 3057 C C . ILE A 1 403 ? -9.724 -19.053 -10.393 1.00 32.70 403 ILE A C 1
ATOM 3058 O O . ILE A 1 403 ? -10.475 -19.773 -9.739 1.00 37.70 403 ILE A O 1
ATOM 3063 N N . GLY A 1 404 ? -9.937 -17.753 -10.570 1.00 29.14 404 GLY A N 1
ATOM 3064 C CA . GLY A 1 404 ? -11.163 -17.121 -10.129 1.00 30.95 404 GLY A CA 1
ATOM 3065 C C . GLY A 1 404 ? -11.133 -16.514 -8.741 1.00 32.06 404 GLY A C 1
ATOM 3066 O O . GLY A 1 404 ? -12.189 -16.266 -8.141 1.00 30.73 404 GLY A O 1
ATOM 3067 N N . VAL A 1 405 ? -9.934 -16.267 -8.221 1.00 30.86 405 VAL A N 1
ATOM 3068 C CA . VAL A 1 405 ? -9.811 -15.546 -6.958 1.00 27.90 405 VAL A CA 1
ATOM 3069 C C . VAL A 1 405 ? -9.537 -14.063 -7.194 1.00 30.39 405 VAL A C 1
ATOM 3070 O O . VAL A 1 405 ? -8.537 -13.687 -7.813 1.00 29.15 405 VAL A O 1
ATOM 3074 N N . ASN A 1 406 ? -10.449 -13.237 -6.694 1.00 27.81 406 ASN A N 1
ATOM 3075 C CA . ASN A 1 406 ? -10.456 -11.801 -6.922 1.00 26.06 406 ASN A CA 1
ATOM 3076 C C . ASN A 1 406 ? -9.689 -11.100 -5.818 1.00 26.12 406 ASN A C 1
ATOM 3077 O O . ASN A 1 406 ? -10.198 -10.897 -4.719 1.00 25.75 406 ASN A O 1
ATOM 3082 N N . VAL A 1 407 ? -8.444 -10.754 -6.113 1.00 25.42 407 VAL A N 1
ATOM 3083 C CA . VAL A 1 407 ? -7.582 -10.126 -5.124 1.00 23.97 407 VAL A CA 1
ATOM 3084 C C . VAL A 1 407 ? -7.728 -8.612 -5.124 1.00 25.02 407 VAL A C 1
ATOM 3085 O O . VAL A 1 407 ? -7.701 -7.968 -6.174 1.00 23.87 407 VAL A O 1
ATOM 3089 N N . ASN A 1 408 ? -7.878 -8.040 -3.938 1.00 23.25 408 ASN A N 1
ATOM 3090 C CA . ASN A 1 408 ? -7.710 -6.611 -3.789 1.00 22.36 408 ASN A CA 1
ATOM 3091 C C . ASN A 1 408 ? -6.439 -6.375 -2.980 1.00 23.50 408 ASN A C 1
ATOM 3092 O O . ASN A 1 408 ? -6.149 -7.114 -2.042 1.00 22.72 408 ASN A O 1
ATOM 3097 N N . ILE A 1 409 ? -5.675 -5.357 -3.349 1.00 22.78 409 ILE A N 1
ATOM 3098 C CA . ILE A 1 409 ? -4.383 -5.113 -2.714 1.00 21.16 409 ILE A CA 1
ATOM 3099 C C . ILE A 1 409 ? -4.471 -3.994 -1.687 1.00 19.29 409 ILE A C 1
ATOM 3100 O O . ILE A 1 409 ? -4.936 -2.906 -1.997 1.00 19.90 409 ILE A O 1
ATOM 3105 N N . VAL A 1 410 ? -4.025 -4.263 -0.466 1.00 17.83 410 VAL A N 1
ATOM 3106 C CA . VAL A 1 410 ? -4.066 -3.258 0.588 1.00 19.18 410 VAL A CA 1
ATOM 3107 C C . VAL A 1 410 ? -2.664 -2.796 0.969 1.00 21.60 410 VAL A C 1
ATOM 3108 O O . VAL A 1 410 ? -1.753 -3.604 1.134 1.00 20.15 410 VAL A O 1
ATOM 3112 N N . GLU A 1 411 ? -2.490 -1.493 1.108 1.00 20.39 411 GLU A N 1
ATOM 3113 C CA . GLU A 1 411 ? -1.176 -0.959 1.417 1.00 20.42 411 GLU A CA 1
ATOM 3114 C C . GLU A 1 411 ? -1.280 0.296 2.282 1.00 22.20 411 GLU A C 1
ATOM 3115 O O . GLU A 1 411 ? -2.112 1.163 2.030 1.00 23.30 411 GLU A O 1
ATOM 3121 N N . TYR A 1 412 ? -0.441 0.385 3.309 1.00 20.94 412 TYR A N 1
ATOM 3122 C CA . TYR A 1 412 ? -0.395 1.563 4.171 1.00 19.70 412 TYR A CA 1
ATOM 3123 C C . TYR A 1 412 ? 1.053 1.883 4.521 1.00 18.86 412 TYR A C 1
ATOM 3124 O O . TYR A 1 412 ? 1.935 1.051 4.334 1.00 20.85 412 TYR A O 1
ATOM 3133 N N . GLU A 1 413 ? 1.285 3.088 5.029 1.00 16.36 413 GLU A N 1
ATOM 3134 C CA . GLU A 1 413 ? 2.583 3.485 5.575 1.00 17.92 413 GLU A CA 1
ATOM 3135 C C . GLU A 1 413 ? 3.195 2.328 6.380 1.00 18.53 413 GLU A C 1
ATOM 3136 O O . GLU A 1 413 ? 2.494 1.642 7.132 1.00 16.37 413 GLU A O 1
ATOM 3142 N N . TRP A 1 414 ? 4.500 2.123 6.211 1.00 17.27 414 TRP A N 1
ATOM 3143 C CA . TRP A 1 414 ? 5.214 0.971 6.769 1.00 15.58 414 TRP A CA 1
ATOM 3144 C C . TRP A 1 414 ? 4.881 0.665 8.213 1.00 17.12 414 TRP A C 1
ATOM 3145 O O . TRP A 1 414 ? 4.452 -0.444 8.519 1.00 16.35 414 TRP A O 1
ATOM 3156 N N . ASN A 1 415 ? 5.076 1.634 9.104 1.00 15.73 415 ASN A N 1
ATOM 3157 C CA . ASN A 1 415 ? 4.795 1.406 10.524 1.00 16.63 415 ASN A CA 1
ATOM 3158 C C . ASN A 1 415 ? 3.311 1.144 10.825 1.00 18.85 415 ASN A C 1
ATOM 3159 O O . ASN A 1 415 ? 2.975 0.316 11.668 1.00 18.76 415 ASN A O 1
ATOM 3164 N N . THR A 1 416 ? 2.427 1.854 10.131 1.00 20.34 416 THR A N 1
ATOM 3165 C CA . THR A 1 416 ? 0.992 1.628 10.228 1.00 17.00 416 THR A CA 1
ATOM 3166 C C . THR A 1 416 ? 0.654 0.217 9.785 1.00 17.64 416 THR A C 1
ATOM 3167 O O . THR A 1 416 ? -0.135 -0.481 10.415 1.00 18.92 416 THR A O 1
ATOM 3171 N N . PHE A 1 417 ? 1.258 -0.176 8.674 1.00 16.80 417 PHE A N 1
ATOM 3172 C CA . PHE A 1 417 ? 1.101 -1.495 8.083 1.00 16.48 417 PHE A CA 1
ATOM 3173 C C . PHE A 1 417 ? 1.382 -2.594 9.098 1.00 17.36 417 PHE A C 1
ATOM 3174 O O . PHE A 1 417 ? 0.564 -3.504 9.298 1.00 14.78 417 PHE A O 1
ATOM 3182 N N . ILE A 1 418 ? 2.543 -2.500 9.742 1.00 16.97 418 ILE A N 1
ATOM 3183 C CA . ILE A 1 418 ? 2.967 -3.483 10.735 1.00 17.08 418 ILE A CA 1
ATOM 3184 C C . ILE A 1 418 ? 1.929 -3.606 11.845 1.00 17.70 418 ILE A C 1
ATOM 3185 O O . ILE A 1 418 ? 1.548 -4.700 12.255 1.00 18.25 418 ILE A O 1
ATOM 3190 N N . GLN A 1 419 ? 1.473 -2.459 12.316 1.00 16.88 419 GLN A N 1
ATOM 3191 C CA . GLN A 1 419 ? 0.488 -2.383 13.386 1.00 20.05 419 GLN A CA 1
ATOM 3192 C C . GLN A 1 419 ? -0.818 -3.100 13.017 1.00 21.13 419 GLN A C 1
ATOM 3193 O O . GLN A 1 419 ? -1.353 -3.881 13.796 1.00 19.66 419 GLN A O 1
ATOM 3199 N N . ARG A 1 420 ? -1.317 -2.844 11.815 1.00 20.13 420 ARG A N 1
ATOM 3200 C CA . ARG A 1 420 ? -2.581 -3.423 11.384 1.00 19.11 420 ARG A CA 1
ATOM 3201 C C . ARG A 1 420 ? -2.460 -4.915 11.046 1.00 18.36 420 ARG A C 1
ATOM 3202 O O . ARG A 1 420 ? -3.440 -5.665 11.125 1.00 20.66 420 ARG A O 1
ATOM 3210 N N . ILE A 1 421 ? -1.253 -5.355 10.707 1.00 17.52 421 ILE A N 1
ATOM 3211 C CA . ILE A 1 421 ? -0.989 -6.782 10.545 1.00 19.21 421 ILE A CA 1
ATOM 3212 C C . ILE A 1 421 ? -0.929 -7.477 11.920 1.00 19.98 421 ILE A C 1
ATOM 3213 O O . ILE A 1 421 ? -1.362 -8.627 12.069 1.00 19.57 421 ILE A O 1
ATOM 3218 N N . GLY A 1 422 ? -0.398 -6.774 12.917 1.00 19.20 422 GLY A N 1
ATOM 3219 C CA . GLY A 1 422 ? -0.391 -7.279 14.279 1.00 19.71 422 GLY A CA 1
ATOM 3220 C C . GLY A 1 422 ? -1.795 -7.379 14.852 1.00 21.94 422 GLY A C 1
ATOM 3221 O O . GLY A 1 422 ? -2.041 -8.138 15.792 1.00 22.71 422 GLY A O 1
ATOM 3222 N N . GLU A 1 423 ? -2.716 -6.602 14.284 1.00 22.84 423 GLU A N 1
ATOM 3223 C CA . GLU A 1 423 ? -4.124 -6.626 14.675 1.00 21.22 423 GLU A CA 1
ATOM 3224 C C . GLU A 1 423 ? -4.905 -7.574 13.788 1.00 20.57 423 GLU A C 1
ATOM 3225 O O . GLU A 1 423 ? -6.133 -7.571 13.793 1.00 23.17 423 GLU A O 1
ATOM 3231 N N . HIS A 1 424 ? -4.171 -8.382 13.031 1.00 19.30 424 HIS A N 1
ATOM 3232 C CA . HIS A 1 424 ? -4.724 -9.332 12.069 1.00 20.86 424 HIS A CA 1
ATOM 3233 C C . HIS A 1 424 ? -5.949 -8.847 11.263 1.00 22.67 424 HIS A C 1
ATOM 3234 O O . HIS A 1 424 ? -6.932 -9.576 11.100 1.00 21.90 424 HIS A O 1
ATOM 3241 N N . ARG A 1 425 ? -5.868 -7.626 10.734 1.00 20.54 425 ARG A N 1
ATOM 3242 C CA . ARG A 1 425 ? -6.938 -7.088 9.892 1.00 21.75 425 ARG A CA 1
ATOM 3243 C C . ARG A 1 425 ? -6.954 -7.689 8.477 1.00 23.54 425 ARG A C 1
ATOM 3244 O O . ARG A 1 425 ? -7.905 -7.489 7.718 1.00 21.55 425 ARG A O 1
ATOM 3252 N N . HIS A 1 426 ? -5.905 -8.431 8.134 1.00 19.48 426 HIS A N 1
ATOM 3253 C CA . HIS A 1 426 ? -5.705 -8.916 6.772 1.00 18.04 426 HIS A CA 1
ATOM 3254 C C . HIS A 1 426 ? -6.275 -10.290 6.534 1.00 17.47 426 HIS A C 1
ATOM 3255 O O . HIS A 1 426 ? -6.490 -11.045 7.475 1.00 19.69 426 HIS A O 1
ATOM 3262 N N . ASP A 1 427 ? -6.504 -10.613 5.262 1.00 18.88 427 ASP A N 1
ATOM 3263 C CA . ASP A 1 427 ? -6.765 -11.989 4.834 1.00 19.18 427 ASP A CA 1
ATOM 3264 C C . ASP A 1 427 ? -5.428 -12.679 4.663 1.00 17.71 427 ASP A C 1
ATOM 3265 O O . ASP A 1 427 ? -5.223 -13.802 5.116 1.00 16.70 427 ASP A O 1
ATOM 3270 N N . SER A 1 428 ? -4.535 -11.989 3.962 1.00 18.22 428 SER A N 1
ATOM 3271 C CA . SER A 1 428 ? -3.194 -12.485 3.680 1.00 17.83 428 SER A CA 1
ATOM 3272 C C . SER A 1 428 ? -2.275 -11.294 3.513 1.00 16.24 428 SER A C 1
ATOM 3273 O O . SER A 1 428 ? -2.729 -10.183 3.243 1.00 15.94 428 SER A O 1
ATOM 3276 N N . VAL A 1 429 ? -0.979 -11.531 3.676 1.00 16.67 429 VAL A N 1
ATOM 3277 C CA . VAL A 1 429 ? 0.003 -10.461 3.617 1.00 15.21 429 VAL A CA 1
ATOM 3278 C C . VAL A 1 429 ? 1.324 -10.972 3.076 1.00 14.54 429 VAL A C 1
ATOM 3279 O O . VAL A 1 429 ? 1.721 -12.115 3.328 1.00 17.34 429 VAL A O 1
ATOM 3283 N N . LEU A 1 430 ? 1.993 -10.098 2.336 1.00 16.08 430 LEU A N 1
ATOM 3284 C CA . LEU A 1 430 ? 3.350 -10.327 1.893 1.00 15.03 430 LEU A CA 1
ATOM 3285 C C . LEU A 1 430 ? 4.254 -9.686 2.924 1.00 14.42 430 LEU A C 1
ATOM 3286 O O . LEU A 1 430 ? 4.271 -8.475 3.072 1.00 15.45 430 LEU A O 1
ATOM 3291 N N . LEU A 1 431 ? 4.991 -10.514 3.645 1.00 15.54 431 LEU A N 1
ATOM 3292 C CA . LEU A 1 431 ? 5.906 -10.030 4.659 1.00 14.70 431 LEU A CA 1
ATOM 3293 C C . LEU A 1 431 ? 7.135 -10.934 4.678 1.00 16.82 431 LEU A C 1
ATOM 3294 O O . LEU A 1 431 ? 7.460 -11.570 3.689 1.00 16.24 431 LEU A O 1
ATOM 3299 N N . GLY A 1 432 ? 7.814 -10.992 5.812 1.00 14.75 432 GLY A N 1
ATOM 3300 C CA . GLY A 1 432 ? 8.967 -11.856 5.932 1.00 15.30 432 GLY A CA 1
ATOM 3301 C C . GLY A 1 432 ? 9.755 -11.543 7.181 1.00 14.81 432 GLY A C 1
ATOM 3302 O O . GLY A 1 432 ? 9.246 -10.930 8.108 1.00 16.62 432 GLY A O 1
ATOM 3303 N N . TRP A 1 433 ? 11.006 -11.970 7.197 1.00 15.01 433 TRP A N 1
ATOM 3304 C CA . TRP A 1 433 ? 11.842 -11.760 8.355 1.00 12.41 433 TRP A CA 1
ATOM 3305 C C . TRP A 1 433 ? 13.283 -11.639 7.916 1.00 15.94 433 TRP A C 1
ATOM 3306 O O . TRP A 1 433 ? 13.777 -12.456 7.143 1.00 15.59 433 TRP A O 1
ATOM 3317 N N . ALA A 1 434 ? 13.947 -10.597 8.396 1.00 14.56 434 ALA A N 1
ATOM 3318 C CA . ALA A 1 434 ? 15.388 -10.506 8.284 1.00 15.96 434 ALA A CA 1
ATOM 3319 C C . ALA A 1 434 ? 16.035 -10.961 9.606 1.00 15.33 434 ALA A C 1
ATOM 3320 O O . ALA A 1 434 ? 15.887 -10.322 10.644 1.00 15.87 434 ALA A O 1
ATOM 3322 N N . ALA A 1 435 ? 16.734 -12.084 9.567 1.00 15.88 435 ALA A N 1
ATOM 3323 C CA . ALA A 1 435 ? 17.241 -12.699 10.784 1.00 15.40 435 ALA A CA 1
ATOM 3324 C C . ALA A 1 435 ? 18.099 -11.768 11.641 1.00 14.53 435 ALA A C 1
ATOM 3325 O O . ALA A 1 435 ? 18.906 -10.994 11.122 1.00 16.72 435 ALA A O 1
ATOM 3327 N N . ASP A 1 436 ? 17.916 -11.858 12.957 1.00 14.26 436 ASP A N 1
ATOM 3328 C CA . ASP A 1 436 ? 18.683 -11.051 13.905 1.00 16.30 436 ASP A CA 1
ATOM 3329 C C . ASP A 1 436 ? 19.962 -11.769 14.334 1.00 18.03 436 ASP A C 1
ATOM 3330 O O . ASP A 1 436 ? 20.935 -11.141 14.746 1.00 17.70 436 ASP A O 1
ATOM 3335 N N . THR A 1 437 ? 19.954 -13.091 14.237 1.00 16.24 437 THR A N 1
ATOM 3336 C CA . THR A 1 437 ? 21.115 -13.903 14.593 1.00 17.30 437 THR A CA 1
ATOM 3337 C C . THR A 1 437 ? 21.174 -15.091 13.641 1.00 15.58 437 THR A C 1
ATOM 3338 O O . THR A 1 437 ? 20.231 -15.324 12.882 1.00 15.40 437 THR A O 1
ATOM 3342 N N . PRO A 1 438 ? 22.285 -15.836 13.658 1.00 15.14 438 PRO A N 1
ATOM 3343 C CA . PRO A 1 438 ? 22.384 -17.070 12.873 1.00 17.17 438 PRO A CA 1
ATOM 3344 C C . PRO A 1 438 ? 21.884 -18.310 13.653 1.00 19.19 438 PRO A C 1
ATOM 3345 O O . PRO A 1 438 ? 22.051 -19.455 13.210 1.00 18.11 438 PRO A O 1
ATOM 3349 N N . ASP A 1 439 ? 21.263 -18.084 14.807 1.00 18.89 439 ASP A N 1
ATOM 3350 C CA . ASP A 1 439 ? 20.589 -19.174 15.499 1.00 17.29 439 ASP A CA 1
ATOM 3351 C C . ASP A 1 439 ? 19.224 -19.407 14.862 1.00 17.03 439 ASP A C 1
ATOM 3352 O O . ASP A 1 439 ? 18.384 -18.513 14.853 1.00 19.27 439 ASP A O 1
ATOM 3357 N N . PRO A 1 440 ? 18.999 -20.620 14.328 1.00 18.52 440 PRO A N 1
ATOM 3358 C CA . PRO A 1 440 ? 17.774 -20.991 13.596 1.00 16.54 440 PRO A CA 1
ATOM 3359 C C . PRO A 1 440 ? 16.477 -20.725 14.367 1.00 16.82 440 PRO A C 1
ATOM 3360 O O . PRO A 1 440 ? 15.427 -20.528 13.764 1.00 18.78 440 PRO A O 1
ATOM 3364 N N . ASP A 1 441 ? 16.537 -20.722 15.686 1.00 16.71 441 ASP A N 1
ATOM 3365 C CA . ASP A 1 441 ? 15.338 -20.445 16.455 1.00 18.27 441 ASP A CA 1
ATOM 3366 C C . ASP A 1 441 ? 14.778 -19.075 16.097 1.00 16.56 441 ASP A C 1
ATOM 3367 O O . ASP A 1 441 ? 13.589 -18.807 16.288 1.00 17.49 441 ASP A O 1
ATOM 3372 N N . ASN A 1 442 ? 15.647 -18.206 15.590 1.00 18.39 442 ASN A N 1
ATOM 3373 C CA . ASN A 1 442 ? 15.257 -16.837 15.245 1.00 17.34 442 ASN A CA 1
ATOM 3374 C C . ASN A 1 442 ? 14.267 -16.763 14.069 1.00 17.50 442 ASN A C 1
ATOM 3375 O O . ASN A 1 442 ? 13.572 -15.760 13.890 1.00 17.04 442 ASN A O 1
ATOM 3380 N N . PHE A 1 443 ? 14.180 -17.838 13.287 1.00 16.19 443 PHE A N 1
ATOM 3381 C CA . PHE A 1 443 ? 13.208 -17.915 12.199 1.00 16.05 443 PHE A CA 1
ATOM 3382 C C . PHE A 1 443 ? 11.899 -18.544 12.663 1.00 18.16 443 PHE A C 1
ATOM 3383 O O . PHE A 1 443 ? 10.949 -18.634 11.893 1.00 19.64 443 PHE A O 1
ATOM 3391 N N . PHE A 1 444 ? 11.854 -18.986 13.914 1.00 14.92 444 PHE A N 1
ATOM 3392 C CA . PHE A 1 444 ? 10.707 -19.749 14.386 1.00 16.40 444 PHE A CA 1
ATOM 3393 C C . PHE A 1 444 ? 10.020 -19.087 15.553 1.00 16.96 444 PHE A C 1
ATOM 3394 O O . PHE A 1 444 ? 8.874 -18.666 15.450 1.00 16.84 444 PHE A O 1
ATOM 3402 N N . SER A 1 445 ? 10.728 -18.981 16.667 1.00 17.10 445 SER A N 1
ATOM 3403 C CA . SER A 1 445 ? 10.125 -18.424 17.866 1.00 18.86 445 SER A CA 1
ATOM 3404 C C . SER A 1 445 ? 9.568 -16.992 17.717 1.00 18.46 445 SER A C 1
ATOM 3405 O O . SER A 1 445 ? 8.475 -16.716 18.204 1.00 20.63 445 SER A O 1
ATOM 3408 N N . PRO A 1 446 ? 10.291 -16.081 17.030 1.00 17.34 446 PRO A N 1
ATOM 3409 C CA . PRO A 1 446 ? 9.749 -14.717 16.909 1.00 16.24 446 PRO A CA 1
ATOM 3410 C C . PRO A 1 446 ? 8.670 -14.572 15.842 1.00 19.26 446 PRO A C 1
ATOM 3411 O O . PRO A 1 446 ? 8.175 -13.462 15.636 1.00 22.51 446 PRO A O 1
ATOM 3415 N N . LEU A 1 447 ? 8.315 -15.659 15.166 1.00 16.97 447 LEU A N 1
ATOM 3416 C CA . LEU A 1 447 ? 7.469 -15.562 13.989 1.00 19.08 447 LEU A CA 1
ATOM 3417 C C . LEU A 1 447 ? 6.203 -16.352 14.123 1.00 18.88 447 LEU A C 1
ATOM 3418 O O . LEU A 1 447 ? 5.114 -15.806 13.997 1.00 21.68 447 LEU A O 1
ATOM 3423 N N . LEU A 1 448 ? 6.365 -17.655 14.348 1.00 18.54 448 LEU A N 1
ATOM 3424 C CA . LEU A 1 448 ? 5.258 -18.612 14.282 1.00 17.60 448 LEU A CA 1
ATOM 3425 C C . LEU A 1 448 ? 4.800 -19.245 15.609 1.00 18.34 448 LEU A C 1
ATOM 3426 O O . LEU A 1 448 ? 3.848 -20.023 15.625 1.00 19.68 448 LEU A O 1
ATOM 3431 N N . SER A 1 449 ? 5.446 -18.907 16.717 1.00 16.99 449 SER A N 1
ATOM 3432 C CA . SER A 1 449 ? 5.087 -19.500 18.004 1.00 17.33 449 SER A CA 1
ATOM 3433 C C . SER A 1 449 ? 3.787 -18.940 18.563 1.00 17.01 449 SER A C 1
ATOM 3434 O O . SER A 1 449 ? 3.277 -17.938 18.081 1.00 18.29 449 SER A O 1
ATOM 3437 N N . CYS A 1 450 ? 3.246 -19.597 19.579 1.00 17.82 450 CYS A N 1
ATOM 3438 C CA . CYS A 1 450 ? 2.060 -19.075 20.253 1.00 19.24 450 CYS A CA 1
ATOM 3439 C C . CYS A 1 450 ? 2.340 -17.746 20.941 1.00 16.74 450 CYS A C 1
ATOM 3440 O O . CYS A 1 450 ? 1.553 -16.815 20.824 1.00 17.40 450 CYS A O 1
ATOM 3443 N N . THR A 1 451 ? 3.468 -17.650 21.632 1.00 18.67 451 THR A N 1
ATOM 3444 C CA . THR A 1 451 ? 3.866 -16.386 22.241 1.00 18.08 451 THR A CA 1
ATOM 3445 C C . THR A 1 451 ? 4.036 -15.283 21.190 1.00 18.57 451 THR A C 1
ATOM 3446 O O . THR A 1 451 ? 3.695 -14.123 21.444 1.00 19.84 451 THR A O 1
ATOM 3450 N N . ALA A 1 452 ? 4.546 -15.641 20.012 1.00 17.93 452 ALA A N 1
ATOM 3451 C CA . ALA A 1 452 ? 4.661 -14.682 18.916 1.00 18.58 452 ALA A CA 1
ATOM 3452 C C . ALA A 1 452 ? 3.277 -14.184 18.515 1.00 18.12 452 ALA A C 1
ATOM 3453 O O . ALA A 1 452 ? 3.071 -12.989 18.304 1.00 16.24 452 ALA A O 1
ATOM 3455 N N . THR A 1 453 ? 2.326 -15.112 18.431 1.00 18.96 453 THR A N 1
ATOM 3456 C CA . THR A 1 453 ? 0.957 -14.786 18.066 1.00 18.48 453 THR A CA 1
ATOM 3457 C C . THR A 1 453 ? 0.316 -13.884 19.108 1.00 18.95 453 THR A C 1
ATOM 3458 O O . THR A 1 453 ? -0.376 -12.923 18.762 1.00 18.60 453 THR A O 1
ATOM 3462 N N . PHE A 1 454 ? 0.549 -14.189 20.383 1.00 19.04 454 PHE A N 1
ATOM 3463 C CA . PHE A 1 454 ? -0.035 -13.402 21.472 1.00 19.94 454 PHE A CA 1
ATOM 3464 C C . PHE A 1 454 ? 0.546 -11.986 21.533 1.00 19.87 454 PHE A C 1
ATOM 3465 O O . PHE A 1 454 ? -0.076 -11.069 22.079 1.00 21.68 454 PHE A O 1
ATOM 3473 N N . SER A 1 455 ? 1.727 -11.804 20.948 1.00 23.81 455 SER A N 1
ATOM 3474 C CA . SER A 1 455 ? 2.372 -10.492 20.904 1.00 21.00 455 SER A CA 1
ATOM 3475 C C . SER A 1 455 ? 2.003 -9.688 19.663 1.00 20.03 455 SER A C 1
ATOM 3476 O O . SER A 1 455 ? 2.455 -8.569 19.487 1.00 22.86 455 SER A O 1
ATOM 3479 N N . GLY A 1 456 ? 1.173 -10.257 18.806 1.00 19.01 456 GLY A N 1
ATOM 3480 C CA . GLY A 1 456 ? 0.765 -9.564 17.603 1.00 19.95 456 GLY A CA 1
ATOM 3481 C C . GLY A 1 456 ? 1.863 -9.523 16.562 1.00 20.94 456 GLY A C 1
ATOM 3482 O O . GLY A 1 456 ? 1.891 -8.617 15.725 1.00 22.72 456 GLY A O 1
ATOM 3483 N N . LYS A 1 457 ? 2.754 -10.513 16.594 1.00 18.53 457 LYS A N 1
ATOM 3484 C CA . LYS A 1 457 ? 3.904 -10.532 15.687 1.00 18.96 457 LYS A CA 1
ATOM 3485 C C . LYS A 1 457 ? 3.909 -11.714 14.715 1.00 18.13 457 LYS A C 1
ATOM 3486 O O . LYS A 1 457 ? 4.856 -11.904 13.960 1.00 20.71 457 LYS A O 1
ATOM 3492 N N . ASN A 1 458 ? 2.843 -12.506 14.740 1.00 17.25 458 ASN A N 1
ATOM 3493 C CA . ASN A 1 458 ? 2.723 -13.668 13.871 1.00 17.32 458 ASN A CA 1
ATOM 3494 C C . ASN A 1 458 ? 1.754 -13.361 12.731 1.00 17.19 458 ASN A C 1
ATOM 3495 O O . ASN A 1 458 ? 0.547 -13.351 12.936 1.00 19.71 458 ASN A O 1
ATOM 3500 N N . PRO A 1 459 ? 2.273 -13.100 11.524 1.00 17.04 459 PRO A N 1
ATOM 3501 C CA . PRO A 1 459 ? 1.403 -12.667 10.423 1.00 18.17 459 PRO A CA 1
ATOM 3502 C C . PRO A 1 459 ? 0.428 -13.757 9.958 1.00 16.05 459 PRO A C 1
ATOM 3503 O O . PRO A 1 459 ? -0.517 -13.463 9.247 1.00 15.02 459 PRO A O 1
ATOM 3507 N N . ALA A 1 460 ? 0.653 -15.000 10.370 1.00 16.42 460 ALA A N 1
ATOM 3508 C CA . ALA A 1 460 ? -0.277 -16.077 10.042 1.00 16.78 460 ALA A CA 1
ATOM 3509 C C . ALA A 1 460 ? -1.364 -16.271 11.109 1.00 15.80 460 ALA A C 1
ATOM 3510 O O . ALA A 1 460 ? -2.257 -17.101 10.956 1.00 16.63 460 ALA A O 1
ATOM 3512 N N . ASN A 1 461 ? -1.280 -15.511 12.193 1.00 17.59 461 ASN A N 1
ATOM 3513 C CA . ASN A 1 461 ? -2.273 -15.606 13.246 1.00 19.50 461 ASN A CA 1
ATOM 3514 C C . ASN A 1 461 ? -2.481 -17.071 13.589 1.00 18.25 461 ASN A C 1
ATOM 3515 O O . ASN A 1 461 ? -3.606 -17.557 13.642 1.00 19.52 461 ASN A O 1
ATOM 3520 N N . TRP A 1 462 ? -1.377 -17.769 13.812 1.00 17.95 462 TRP A N 1
ATOM 3521 C CA . TRP A 1 462 ? -1.361 -19.231 13.882 1.00 18.62 462 TRP A CA 1
ATOM 3522 C C . TRP A 1 462 ? -0.752 -19.718 15.190 1.00 21.11 462 TRP A C 1
ATOM 3523 O O . TRP A 1 462 ? 0.470 -19.674 15.385 1.00 20.13 462 TRP A O 1
ATOM 3534 N N . CYS A 1 463 ? -1.605 -20.168 16.099 1.00 21.94 463 CYS A N 1
ATOM 3535 C CA . CYS A 1 463 ? -1.114 -20.766 17.325 1.00 19.48 463 CYS A CA 1
ATOM 3536 C C . CYS A 1 463 ? -1.268 -22.276 17.236 1.00 21.88 463 CYS A C 1
ATOM 3537 O O . CYS A 1 463 ? -2.378 -22.795 17.264 1.00 21.47 463 CYS A O 1
ATOM 3540 N N . ASN A 1 464 ? -0.140 -22.968 17.106 1.00 19.92 464 ASN A N 1
ATOM 3541 C CA . ASN A 1 464 ? -0.116 -24.425 17.007 1.00 20.88 464 ASN A CA 1
ATOM 3542 C C . ASN A 1 464 ? 0.817 -24.974 18.084 1.00 21.78 464 ASN A C 1
ATOM 3543 O O . ASN A 1 464 ? 2.042 -24.995 17.921 1.00 20.16 464 ASN A O 1
ATOM 3548 N N . PRO A 1 465 ? 0.242 -25.386 19.220 1.00 20.50 465 PRO A N 1
ATOM 3549 C CA . PRO A 1 465 ? 1.086 -25.842 20.333 1.00 21.54 465 PRO A CA 1
ATOM 3550 C C . PRO A 1 465 ? 1.982 -27.032 19.955 1.00 20.51 465 PRO A C 1
ATOM 3551 O O . PRO A 1 465 ? 3.061 -27.207 20.505 1.00 18.90 465 PRO A O 1
ATOM 3555 N N . GLU A 1 466 ? 1.521 -27.836 19.009 1.00 19.72 466 GLU A N 1
ATOM 3556 C CA . GLU A 1 466 ? 2.278 -28.963 18.501 1.00 20.10 466 GLU A CA 1
ATOM 3557 C C . GLU A 1 466 ? 3.582 -28.492 17.854 1.00 19.91 466 GLU A C 1
ATOM 3558 O O . GLU A 1 466 ? 4.648 -29.047 18.106 1.00 20.16 466 GLU A O 1
ATOM 3564 N N . PHE A 1 467 ? 3.475 -27.455 17.036 1.00 18.91 467 PHE A N 1
ATOM 3565 C CA . PHE A 1 467 ? 4.619 -26.784 16.419 1.00 19.99 467 PHE A CA 1
ATOM 3566 C C . PHE A 1 467 ? 5.551 -26.226 17.494 1.00 18.50 467 PHE A C 1
ATOM 3567 O O . PHE A 1 467 ? 6.758 -26.430 17.447 1.00 16.95 467 PHE A O 1
ATOM 3575 N N . ASP A 1 468 ? 4.969 -25.543 18.479 1.00 20.04 468 ASP A N 1
ATOM 3576 C CA . ASP A 1 468 ? 5.738 -24.864 19.529 1.00 18.59 468 ASP A CA 1
ATOM 3577 C C . ASP A 1 468 ? 6.538 -25.858 20.344 1.00 17.47 468 ASP A C 1
ATOM 3578 O O . ASP A 1 468 ? 7.641 -25.563 20.807 1.00 19.83 468 ASP A O 1
ATOM 3583 N N . LEU A 1 469 ? 5.958 -27.035 20.535 1.00 19.15 469 LEU A N 1
ATOM 3584 C CA . LEU A 1 469 ? 6.620 -28.081 21.291 1.00 20.01 469 LEU A CA 1
ATOM 3585 C C . LEU A 1 469 ? 7.922 -28.467 20.598 1.00 18.96 469 LEU A C 1
ATOM 3586 O O . LEU A 1 469 ? 8.931 -28.712 21.255 1.00 20.18 469 LEU A O 1
ATOM 3591 N N . LEU A 1 470 ? 7.905 -28.517 19.271 1.00 18.12 470 LEU A N 1
ATOM 3592 C CA . LEU A 1 470 ? 9.137 -28.761 18.531 1.00 17.37 470 LEU A CA 1
ATOM 3593 C C . LEU A 1 470 ? 10.171 -27.691 18.852 1.00 19.99 470 LEU A C 1
ATOM 3594 O O . LEU A 1 470 ? 11.357 -27.981 18.998 1.00 18.31 470 LEU A O 1
ATOM 3599 N N . LEU A 1 471 ? 9.719 -26.447 18.952 1.00 17.08 471 LEU A N 1
ATOM 3600 C CA . LEU A 1 471 ? 10.630 -25.341 19.206 1.00 19.60 471 LEU A CA 1
ATOM 3601 C C . LEU A 1 471 ? 11.245 -25.463 20.603 1.00 20.65 471 LEU A C 1
ATOM 3602 O O . LEU A 1 471 ? 12.438 -25.240 20.802 1.00 19.27 471 LEU A O 1
ATOM 3607 N N . THR A 1 472 ? 10.420 -25.838 21.568 1.00 19.60 472 THR A N 1
ATOM 3608 C CA . THR A 1 472 ? 10.872 -25.982 22.938 1.00 19.87 472 THR A CA 1
ATOM 3609 C C . THR A 1 472 ? 11.922 -27.077 23.086 1.00 22.13 472 THR A C 1
ATOM 3610 O O . THR A 1 472 ? 12.934 -26.897 23.765 1.00 20.67 472 THR A O 1
ATOM 3614 N N . LYS A 1 473 ? 11.675 -28.218 22.451 1.00 21.39 473 LYS A N 1
ATOM 3615 C CA . LYS A 1 473 ? 12.610 -29.330 22.528 1.00 21.74 473 LYS A CA 1
ATOM 3616 C C . LYS A 1 473 ? 13.958 -28.959 21.905 1.00 21.84 473 LYS A C 1
ATOM 3617 O O . LYS A 1 473 ? 15.013 -29.310 22.434 1.00 24.19 473 LYS A O 1
ATOM 3623 N N . ALA A 1 474 ? 13.911 -28.218 20.801 1.00 21.07 474 ALA A N 1
ATOM 3624 C CA . ALA A 1 474 ? 15.119 -27.729 20.133 1.00 19.12 474 ALA A CA 1
ATOM 3625 C C . ALA A 1 474 ? 15.889 -26.768 21.023 1.00 20.44 474 ALA A C 1
ATOM 3626 O O . ALA A 1 474 ? 17.093 -26.593 20.867 1.00 20.54 474 ALA A O 1
ATOM 3628 N N . LEU A 1 475 ? 15.192 -26.145 21.963 1.00 21.25 475 LEU A N 1
ATOM 3629 C CA . LEU A 1 475 ? 15.825 -25.225 22.893 1.00 17.96 475 LEU A CA 1
ATOM 3630 C C . LEU A 1 475 ? 16.222 -25.933 24.189 1.00 22.48 475 LEU A C 1
ATOM 3631 O O . LEU A 1 475 ? 16.970 -25.387 25.001 1.00 21.25 475 LEU A O 1
ATOM 3636 N N . ASP A 1 476 ? 15.722 -27.156 24.365 1.00 24.08 476 ASP A N 1
ATOM 3637 C CA . ASP A 1 476 ? 16.023 -27.967 25.549 1.00 25.84 476 ASP A CA 1
ATOM 3638 C C . ASP A 1 476 ? 17.417 -28.586 25.501 1.00 26.56 476 ASP A C 1
ATOM 3639 O O . ASP A 1 476 ? 17.861 -29.182 26.483 1.00 25.28 476 ASP A O 1
ATOM 3644 N N . THR A 1 477 ? 18.102 -28.448 24.366 1.00 24.82 477 THR A N 1
ATOM 3645 C CA . THR A 1 477 ? 19.423 -29.051 24.202 1.00 24.73 477 THR A CA 1
ATOM 3646 C C . THR A 1 477 ? 20.349 -28.171 23.368 1.00 23.53 477 THR A C 1
ATOM 3647 O O . THR A 1 477 ? 19.894 -27.447 22.490 1.00 21.57 477 THR A O 1
ATOM 3651 N N . THR A 1 478 ? 21.649 -28.235 23.648 1.00 24.83 478 THR A N 1
ATOM 3652 C CA . THR A 1 478 ? 22.636 -27.470 22.897 1.00 22.90 478 THR A CA 1
ATOM 3653 C C . THR A 1 478 ? 23.267 -28.315 21.801 1.00 25.50 478 THR A C 1
ATOM 3654 O O . THR A 1 478 ? 24.047 -27.820 20.992 1.00 27.99 478 THR A O 1
ATOM 3658 N N . ASP A 1 479 ? 22.928 -29.597 21.786 1.00 26.57 479 ASP A N 1
ATOM 3659 C CA . ASP A 1 479 ? 23.460 -30.522 20.794 1.00 28.96 479 ASP A CA 1
ATOM 3660 C C . ASP A 1 479 ? 22.919 -30.193 19.405 1.00 26.70 479 ASP A C 1
ATOM 3661 O O . ASP A 1 479 ? 21.717 -30.291 19.170 1.00 25.69 479 ASP A O 1
ATOM 3666 N N . LEU A 1 480 ? 23.801 -29.830 18.479 1.00 26.47 480 LEU A N 1
ATOM 3667 C CA . LEU A 1 480 ? 23.364 -29.308 17.185 1.00 28.14 480 LEU A CA 1
ATOM 3668 C C . LEU A 1 480 ? 22.653 -30.339 16.324 1.00 25.68 480 LEU A C 1
ATOM 3669 O O . LEU A 1 480 ? 21.746 -30.000 15.572 1.00 24.07 480 LEU A O 1
ATOM 3674 N N . ASN A 1 481 ? 23.064 -31.594 16.425 1.00 23.99 481 ASN A N 1
ATOM 3675 C CA . ASN A 1 481 ? 22.387 -32.644 15.680 1.00 26.76 481 ASN A CA 1
ATOM 3676 C C . ASN A 1 481 ? 20.936 -32.807 16.157 1.00 26.04 481 ASN A C 1
ATOM 3677 O O . ASN A 1 481 ? 20.013 -32.975 15.352 1.00 25.04 481 ASN A O 1
ATOM 3682 N N . LEU A 1 482 ? 20.737 -32.747 17.469 1.00 25.10 482 LEU A N 1
ATOM 3683 C CA . LEU A 1 482 ? 19.399 -32.858 18.039 1.00 24.47 482 LEU A CA 1
ATOM 3684 C C . LEU A 1 482 ? 18.533 -31.651 17.650 1.00 23.23 482 LEU A C 1
ATOM 3685 O O . LEU A 1 482 ? 17.414 -31.816 17.165 1.00 21.74 482 LEU A O 1
ATOM 3690 N N . ARG A 1 483 ? 19.070 -30.447 17.836 1.00 21.07 483 ARG A N 1
ATOM 3691 C CA . ARG A 1 483 ? 18.382 -29.221 17.422 1.00 21.13 483 ARG A CA 1
ATOM 3692 C C . ARG A 1 483 ? 17.869 -29.337 15.990 1.00 19.84 483 ARG A C 1
ATOM 3693 O O . ARG A 1 483 ? 16.707 -29.045 15.704 1.00 19.49 483 ARG A O 1
ATOM 3701 N N . LYS A 1 484 ? 18.727 -29.784 15.082 1.00 22.83 484 LYS A N 1
ATOM 3702 C CA . LYS A 1 484 ? 18.326 -29.851 13.683 1.00 21.28 484 LYS A CA 1
ATOM 3703 C C . LYS A 1 484 ? 17.213 -30.869 13.418 1.00 19.85 484 LYS A C 1
ATOM 3704 O O . LYS A 1 484 ? 16.383 -30.673 12.537 1.00 19.74 484 LYS A O 1
ATOM 3710 N N . GLN A 1 485 ? 17.180 -31.947 14.189 1.00 22.92 485 GLN A N 1
ATOM 3711 C CA . GLN A 1 485 ? 16.081 -32.907 14.076 1.00 23.82 485 GLN A CA 1
ATOM 3712 C C . GLN A 1 485 ? 14.750 -32.221 14.306 1.00 19.36 485 GLN A C 1
ATOM 3713 O O . GLN A 1 485 ? 13.797 -32.380 13.545 1.00 19.73 485 GLN A O 1
ATOM 3719 N N . TYR A 1 486 ? 14.692 -31.448 15.377 1.00 18.98 486 TYR A N 1
ATOM 3720 C CA . TYR A 1 486 ? 13.488 -30.698 15.675 1.00 18.76 486 TYR A CA 1
ATOM 3721 C C . TYR A 1 486 ? 13.244 -29.604 14.640 1.00 19.02 486 TYR A C 1
ATOM 3722 O O . TYR A 1 486 ? 12.119 -29.422 14.182 1.00 17.06 486 TYR A O 1
ATOM 3731 N N . TYR A 1 487 ? 14.298 -28.895 14.254 1.00 19.35 487 TYR A N 1
ATOM 3732 C CA . TYR A 1 487 ? 14.151 -27.881 13.217 1.00 19.27 487 TYR A CA 1
ATOM 3733 C C . TYR A 1 487 ? 13.750 -28.505 11.892 1.00 19.89 487 TYR A C 1
ATOM 3734 O O . TYR A 1 487 ? 13.022 -27.895 11.122 1.00 18.83 487 TYR A O 1
ATOM 3743 N N . ASP A 1 488 ? 14.206 -29.728 11.629 1.00 18.12 488 ASP A N 1
ATOM 3744 C CA . ASP A 1 488 ? 13.734 -30.443 10.450 1.00 19.60 488 ASP A CA 1
ATOM 3745 C C . ASP A 1 488 ? 12.225 -30.654 10.515 1.00 19.11 488 ASP A C 1
ATOM 3746 O O . ASP A 1 488 ? 11.504 -30.401 9.547 1.00 18.96 488 ASP A O 1
ATOM 3751 N N . ALA A 1 489 ? 11.752 -31.136 11.657 1.00 17.69 489 ALA A N 1
ATOM 3752 C CA . ALA A 1 489 ? 10.341 -31.444 11.789 1.00 18.13 489 ALA A CA 1
ATOM 3753 C C . ALA A 1 489 ? 9.542 -30.149 11.680 1.00 19.40 489 ALA A C 1
ATOM 3754 O O . ALA A 1 489 ? 8.423 -30.135 11.157 1.00 19.62 489 ALA A O 1
ATOM 3756 N N . ALA A 1 490 ? 10.130 -29.058 12.167 1.00 18.20 490 ALA A N 1
ATOM 3757 C CA . ALA A 1 490 ? 9.457 -27.767 12.162 1.00 17.03 490 ALA A CA 1
ATOM 3758 C C . ALA A 1 490 ? 9.279 -27.244 10.743 1.00 18.56 490 ALA A C 1
ATOM 3759 O O . ALA A 1 490 ? 8.221 -26.716 10.386 1.00 18.43 490 ALA A O 1
ATOM 3761 N N . GLN A 1 491 ? 10.324 -27.372 9.934 1.00 18.67 491 GLN A N 1
ATOM 3762 C CA . GLN A 1 491 ? 10.258 -26.894 8.562 1.00 16.52 491 GLN A CA 1
ATOM 3763 C C . GLN A 1 491 ? 9.200 -27.669 7.797 1.00 19.81 491 GLN A C 1
ATOM 3764 O O . GLN A 1 491 ? 8.456 -27.102 6.995 1.00 19.77 491 GLN A O 1
ATOM 3770 N N . SER A 1 492 ? 9.134 -28.971 8.050 1.00 19.75 492 SER A N 1
ATOM 3771 C CA . SER A 1 492 ? 8.163 -29.829 7.378 1.00 21.52 492 SER A CA 1
ATOM 3772 C C . SER A 1 492 ? 6.712 -29.456 7.704 1.00 21.77 492 SER A C 1
ATOM 3773 O O . SER A 1 492 ? 5.842 -29.437 6.819 1.00 21.33 492 SER A O 1
ATOM 3776 N N . MET A 1 493 ? 6.467 -29.161 8.976 1.00 21.24 493 MET A N 1
ATOM 3777 C CA . MET A 1 493 ? 5.130 -28.839 9.447 1.00 17.60 493 MET A CA 1
ATOM 3778 C C . MET A 1 493 ? 4.638 -27.558 8.797 1.00 20.54 493 MET A C 1
ATOM 3779 O O . MET A 1 493 ? 3.486 -27.459 8.384 1.00 20.76 493 MET A O 1
ATOM 3784 N N . ILE A 1 494 ? 5.529 -26.581 8.689 1.00 18.80 494 ILE A N 1
ATOM 3785 C CA . ILE A 1 494 ? 5.185 -25.316 8.071 1.00 18.11 494 ILE A CA 1
ATOM 3786 C C . ILE A 1 494 ? 4.729 -25.526 6.621 1.00 18.98 494 ILE A C 1
ATOM 3787 O O . ILE A 1 494 ? 3.775 -24.896 6.167 1.00 18.20 494 ILE A O 1
ATOM 3792 N N . ILE A 1 495 ? 5.392 -26.440 5.912 1.00 20.43 495 ILE A N 1
ATOM 3793 C CA . ILE A 1 495 ? 5.010 -26.770 4.540 1.00 21.68 495 ILE A CA 1
ATOM 3794 C C . ILE A 1 495 ? 3.711 -27.562 4.488 1.00 21.00 495 ILE A C 1
ATOM 3795 O O . ILE A 1 495 ? 2.895 -27.348 3.601 1.00 20.77 495 ILE A O 1
ATOM 3800 N N . GLU A 1 496 ? 3.536 -28.485 5.430 1.00 21.01 496 GLU A N 1
ATOM 3801 C CA . GLU A 1 496 ? 2.321 -29.296 5.498 1.00 24.28 496 GLU A CA 1
ATOM 3802 C C . GLU A 1 496 ? 1.122 -28.427 5.793 1.00 21.42 496 GLU A C 1
ATOM 3803 O O . GLU A 1 496 ? 0.085 -28.549 5.153 1.00 23.18 496 GLU A O 1
ATOM 3809 N N . GLN A 1 497 ? 1.267 -27.555 6.781 1.00 20.17 497 GLN A N 1
ATOM 3810 C CA . GLN A 1 497 ? 0.142 -26.778 7.284 1.00 20.78 497 GLN A CA 1
ATOM 3811 C C . GLN A 1 497 ? -0.016 -25.443 6.573 1.00 20.24 497 GLN A C 1
ATOM 3812 O O . GLN A 1 497 ? -1.089 -24.847 6.590 1.00 21.01 497 GLN A O 1
ATOM 3818 N N . LEU A 1 498 ? 1.066 -24.969 5.970 1.00 19.63 498 LEU A N 1
ATOM 3819 C CA . LEU A 1 498 ? 1.054 -23.701 5.241 1.00 17.36 498 LEU A CA 1
ATOM 3820 C C . LEU A 1 498 ? 0.424 -22.520 5.966 1.00 18.27 498 LEU A C 1
ATOM 3821 O O . LEU A 1 498 ? -0.429 -21.844 5.408 1.00 17.34 498 LEU A O 1
ATOM 3826 N N . PRO A 1 499 ? 0.850 -22.254 7.207 1.00 16.14 499 PRO A N 1
ATOM 3827 C CA . PRO A 1 499 ? 0.431 -20.989 7.809 1.00 17.06 499 PRO A CA 1
ATOM 3828 C C . PRO A 1 499 ? 0.956 -19.855 6.935 1.00 15.19 499 PRO A C 1
ATOM 3829 O O . PRO A 1 499 ? 0.286 -18.855 6.723 1.00 16.39 499 PRO A O 1
ATOM 3833 N N . LEU A 1 500 ? 2.164 -20.027 6.421 1.00 15.38 500 LEU A N 1
ATOM 3834 C CA . LEU A 1 500 ? 2.692 -19.117 5.432 1.00 15.71 500 LEU A CA 1
ATOM 3835 C C . LEU A 1 500 ? 3.442 -19.921 4.381 1.00 17.78 500 LEU A C 1
ATOM 3836 O O . LEU A 1 500 ? 3.799 -21.080 4.601 1.00 18.94 500 LEU A O 1
ATOM 3841 N N . TYR A 1 501 ? 3.676 -19.292 3.239 1.00 17.06 501 TYR A N 1
ATOM 3842 C CA . TYR A 1 501 ? 4.333 -19.932 2.114 1.00 18.16 501 TYR A CA 1
ATOM 3843 C C . TYR A 1 501 ? 5.638 -19.221 1.841 1.00 18.51 501 TYR A C 1
ATOM 3844 O O . TYR A 1 501 ? 5.628 -18.068 1.395 1.00 17.88 501 TYR A O 1
ATOM 3853 N N . PRO A 1 502 ? 6.766 -19.899 2.115 1.00 18.65 502 PRO A N 1
ATOM 3854 C CA . PRO A 1 502 ? 8.086 -19.340 1.812 1.00 18.71 502 PRO A CA 1
ATOM 3855 C C . PRO A 1 502 ? 8.183 -19.058 0.326 1.00 19.49 502 PRO A C 1
ATOM 3856 O O . PRO A 1 502 ? 7.881 -19.935 -0.481 1.00 20.76 502 PRO A O 1
ATOM 3860 N N . ILE A 1 503 ? 8.578 -17.849 -0.044 1.00 18.25 503 ILE A N 1
ATOM 3861 C CA . ILE A 1 503 ? 8.681 -17.527 -1.455 1.00 16.58 503 ILE A CA 1
ATOM 3862 C C . ILE A 1 503 ? 10.127 -17.475 -1.905 1.00 18.36 503 ILE A C 1
ATOM 3863 O O . ILE A 1 503 ? 10.520 -18.230 -2.783 1.00 20.66 503 ILE A O 1
ATOM 3868 N N . ALA A 1 504 ? 10.923 -16.617 -1.278 1.00 18.28 504 ALA A N 1
ATOM 3869 C CA . ALA A 1 504 ? 12.286 -16.388 -1.730 1.00 15.78 504 ALA A CA 1
ATOM 3870 C C . ALA A 1 504 ? 13.173 -15.809 -0.638 1.00 17.74 504 ALA A C 1
ATOM 3871 O O . ALA A 1 504 ? 12.704 -15.377 0.406 1.00 17.27 504 ALA A O 1
ATOM 3873 N N . HIS A 1 505 ? 14.469 -15.789 -0.903 1.00 19.10 505 HIS A N 1
ATOM 3874 C CA . HIS A 1 505 ? 15.417 -15.139 -0.023 1.00 17.96 505 HIS A CA 1
ATOM 3875 C C . HIS A 1 505 ? 16.155 -14.085 -0.834 1.00 21.28 505 HIS A C 1
ATOM 3876 O O . HIS A 1 505 ? 16.696 -14.394 -1.897 1.00 20.60 505 HIS A O 1
ATOM 3883 N N . GLY A 1 506 ? 16.166 -12.841 -0.344 1.00 18.89 506 GLY A N 1
ATOM 3884 C CA . GLY A 1 506 ? 16.797 -11.746 -1.066 1.00 18.08 506 GLY A CA 1
ATOM 3885 C C . GLY A 1 506 ? 18.279 -11.551 -0.766 1.00 20.80 506 GLY A C 1
ATOM 3886 O O . GLY A 1 506 ? 18.821 -12.117 0.192 1.00 17.58 506 GLY A O 1
ATOM 3887 N N . MET A 1 507 ? 18.939 -10.762 -1.618 1.00 20.29 507 MET A N 1
ATOM 3888 C CA . MET A 1 507 ? 20.296 -10.273 -1.356 1.00 20.08 507 MET A CA 1
ATOM 3889 C C . MET A 1 507 ? 20.187 -8.958 -0.595 1.00 17.51 507 MET A C 1
ATOM 3890 O O . MET A 1 507 ? 19.225 -8.206 -0.770 1.00 16.50 507 MET A O 1
ATOM 3895 N N . ARG A 1 508 ? 21.161 -8.690 0.266 1.00 17.99 508 ARG A N 1
ATOM 3896 C CA . ARG A 1 508 ? 21.188 -7.438 1.004 1.00 16.83 508 ARG A CA 1
ATOM 3897 C C . ARG A 1 508 ? 21.971 -6.372 0.227 1.00 19.39 508 ARG A C 1
ATOM 3898 O O . ARG A 1 508 ? 23.175 -6.500 0.051 1.00 20.47 508 ARG A O 1
ATOM 3906 N N . PHE A 1 509 ? 21.286 -5.333 -0.245 1.00 16.62 509 PHE A N 1
ATOM 3907 C CA . PHE A 1 509 ? 21.934 -4.258 -1.004 1.00 18.50 509 PHE A CA 1
ATOM 3908 C C . PHE A 1 509 ? 22.015 -2.946 -0.218 1.00 17.53 509 PHE A C 1
ATOM 3909 O O . PHE A 1 509 ? 21.139 -2.633 0.577 1.00 18.01 509 PHE A O 1
ATOM 3917 N N . GLN A 1 510 ? 23.059 -2.167 -0.473 1.00 18.14 510 GLN A N 1
ATOM 3918 C CA . GLN A 1 510 ? 23.110 -0.788 -0.014 1.00 19.13 510 GLN A CA 1
ATOM 3919 C C . GLN A 1 510 ? 23.925 0.088 -0.953 1.00 19.10 510 GLN A C 1
ATOM 3920 O O . GLN A 1 510 ? 25.014 -0.293 -1.381 1.00 20.12 510 GLN A O 1
ATOM 3926 N N . ALA A 1 511 ? 23.395 1.264 -1.270 1.00 17.66 511 ALA A N 1
ATOM 3927 C CA . ALA A 1 511 ? 24.119 2.192 -2.121 1.00 19.53 511 ALA A CA 1
ATOM 3928 C C . ALA A 1 511 ? 24.746 3.297 -1.294 1.00 18.80 511 ALA A C 1
ATOM 3929 O O . ALA A 1 511 ? 24.182 3.741 -0.304 1.00 17.43 511 ALA A O 1
ATOM 3931 N N . SER A 1 512 ? 25.925 3.743 -1.703 1.00 20.97 512 SER A N 1
ATOM 3932 C CA . SER A 1 512 ? 26.554 4.858 -1.027 1.00 19.77 512 SER A CA 1
ATOM 3933 C C . SER A 1 512 ? 27.523 5.609 -1.933 1.00 19.98 512 SER A C 1
ATOM 3934 O O . SER A 1 512 ? 28.021 5.070 -2.922 1.00 20.06 512 SER A O 1
ATOM 3937 N N . SER A 1 513 ? 27.769 6.867 -1.590 1.00 21.01 513 SER A N 1
ATOM 3938 C CA . SER A 1 513 ? 28.843 7.616 -2.214 1.00 22.59 513 SER A CA 1
ATOM 3939 C C . SER A 1 513 ? 30.186 6.900 -2.057 1.00 21.38 513 SER A C 1
ATOM 3940 O O . SER A 1 513 ? 30.494 6.313 -1.013 1.00 21.59 513 SER A O 1
ATOM 3943 N N . ALA A 1 514 ? 30.990 6.950 -3.109 1.00 22.88 514 ALA A N 1
ATOM 3944 C CA . ALA A 1 514 ? 32.300 6.334 -3.072 1.00 22.62 514 ALA A CA 1
ATOM 3945 C C . ALA A 1 514 ? 33.146 6.991 -1.996 1.00 22.78 514 ALA A C 1
ATOM 3946 O O . ALA A 1 514 ? 34.204 6.488 -1.647 1.00 26.25 514 ALA A O 1
ATOM 3948 N N . ASP A 1 515 ? 32.676 8.113 -1.470 1.00 22.68 515 ASP A N 1
ATOM 3949 C CA . ASP A 1 515 ? 33.402 8.797 -0.409 1.00 25.35 515 ASP A CA 1
ATOM 3950 C C . ASP A 1 515 ? 33.295 8.069 0.922 1.00 26.98 515 ASP A C 1
ATOM 3951 O O . ASP A 1 515 ? 34.026 8.381 1.859 1.00 28.35 515 ASP A O 1
ATOM 3956 N N . VAL A 1 516 ? 32.372 7.118 1.017 1.00 22.87 516 VAL A N 1
ATOM 3957 C CA . VAL A 1 516 ? 32.107 6.475 2.294 1.00 22.49 516 VAL A CA 1
ATOM 3958 C C . VAL A 1 516 ? 32.771 5.121 2.383 1.00 20.93 516 VAL A C 1
ATOM 3959 O O . VAL A 1 516 ? 32.935 4.419 1.390 1.00 22.32 516 VAL A O 1
ATOM 3963 N N . GLU A 1 517 ? 33.150 4.771 3.606 1.00 23.10 517 GLU A N 1
ATOM 3964 C CA . GLU A 1 517 ? 33.708 3.466 3.908 1.00 24.41 517 GLU A CA 1
ATOM 3965 C C . GLU A 1 517 ? 33.439 3.129 5.369 1.00 23.55 517 GLU A C 1
ATOM 3966 O O . GLU A 1 517 ? 32.992 3.976 6.134 1.00 21.72 517 GLU A O 1
ATOM 3972 N N . GLY A 1 518 ? 33.706 1.880 5.735 1.00 22.14 518 GLY A N 1
ATOM 3973 C CA . GLY A 1 518 ? 33.556 1.416 7.099 1.00 21.89 518 GLY A CA 1
ATOM 3974 C C . GLY A 1 518 ? 32.148 1.010 7.476 1.00 24.18 518 GLY A C 1
ATOM 3975 O O . GLY A 1 518 ? 31.863 0.770 8.642 1.00 23.46 518 GLY A O 1
ATOM 3976 N N . ILE A 1 519 ? 31.263 0.939 6.490 1.00 24.87 519 ILE A N 1
ATOM 3977 C CA . ILE A 1 519 ? 29.867 0.605 6.748 1.00 26.45 519 ILE A CA 1
ATOM 3978 C C . ILE A 1 519 ? 29.656 -0.911 6.742 1.00 28.35 519 ILE A C 1
ATOM 3979 O O . ILE A 1 519 ? 30.160 -1.601 5.861 1.00 27.29 519 ILE A O 1
ATOM 3984 N N . THR A 1 520 ? 28.917 -1.419 7.734 1.00 29.93 520 THR A N 1
ATOM 3985 C CA . THR A 1 520 ? 28.672 -2.860 7.847 1.00 29.11 520 THR A CA 1
ATOM 3986 C C . THR A 1 520 ? 27.203 -3.287 7.674 1.00 28.47 520 THR A C 1
ATOM 3987 O O . THR A 1 520 ? 26.315 -2.870 8.421 1.00 25.21 520 THR A O 1
ATOM 3991 N N . LEU A 1 521 ? 26.975 -4.133 6.679 1.00 30.69 521 LEU A N 1
ATOM 3992 C CA . LEU A 1 521 ? 25.680 -4.775 6.458 1.00 29.23 521 LEU A CA 1
ATOM 3993 C C . LEU A 1 521 ? 25.517 -6.113 7.198 1.00 28.40 521 LEU A C 1
ATOM 3994 O O . LEU A 1 521 ? 24.840 -6.187 8.229 1.00 29.76 521 LEU A O 1
ATOM 3999 N N . GLY A 1 522 ? 26.134 -7.162 6.651 1.00 23.04 522 GLY A N 1
ATOM 4000 C CA . GLY A 1 522 ? 26.156 -8.474 7.279 1.00 24.04 522 GLY A CA 1
ATOM 4001 C C . GLY A 1 522 ? 25.046 -9.456 6.933 1.00 21.02 522 GLY A C 1
ATOM 4002 O O . GLY A 1 522 ? 24.014 -9.059 6.404 1.00 19.42 522 GLY A O 1
ATOM 4003 N N . PRO A 1 523 ? 25.256 -10.750 7.244 1.00 18.66 523 PRO A N 1
ATOM 4004 C CA . PRO A 1 523 ? 24.305 -11.827 6.944 1.00 17.24 523 PRO A CA 1
ATOM 4005 C C . PRO A 1 523 ? 23.165 -11.896 7.973 1.00 15.73 523 PRO A C 1
ATOM 4006 O O . PRO A 1 523 ? 22.225 -12.682 7.838 1.00 16.11 523 PRO A O 1
ATOM 4010 N N . PHE A 1 524 ? 23.249 -11.048 8.993 1.00 18.15 524 PHE A N 1
ATOM 4011 C CA . PHE A 1 524 ? 22.161 -10.906 9.962 1.00 16.89 524 PHE A CA 1
ATOM 4012 C C . PHE A 1 524 ? 22.258 -9.576 10.707 1.00 16.34 524 PHE A C 1
ATOM 4013 O O . PHE A 1 524 ? 23.287 -8.904 10.654 1.00 17.25 524 PHE A O 1
ATOM 4021 N N . GLY A 1 525 ? 21.182 -9.196 11.386 1.00 16.15 525 GLY A N 1
ATOM 4022 C CA . GLY A 1 525 ? 21.220 -8.043 12.260 1.00 17.13 525 GLY A CA 1
ATOM 4023 C C . GLY A 1 525 ? 21.115 -6.713 11.550 1.00 19.96 525 GLY A C 1
ATOM 4024 O O . GLY A 1 525 ? 21.133 -6.637 10.324 1.00 19.35 525 GLY A O 1
ATOM 4025 N N . ALA A 1 526 ? 21.007 -5.654 12.342 1.00 19.75 526 ALA A N 1
ATOM 4026 C CA . ALA A 1 526 ? 20.827 -4.307 11.820 1.00 21.00 526 ALA A CA 1
ATOM 4027 C C . ALA A 1 526 ? 22.102 -3.714 11.236 1.00 20.37 526 ALA A C 1
ATOM 4028 O O . ALA A 1 526 ? 23.208 -4.159 11.528 1.00 18.82 526 ALA A O 1
ATOM 4030 N N . ILE A 1 527 ? 21.918 -2.701 10.397 1.00 21.39 527 ILE A N 1
ATOM 4031 C CA . ILE A 1 527 ? 23.007 -1.925 9.826 1.00 20.33 527 ILE A CA 1
ATOM 4032 C C . ILE A 1 527 ? 23.771 -1.209 10.941 1.00 21.34 527 ILE A C 1
ATOM 4033 O O . ILE A 1 527 ? 23.182 -0.841 11.952 1.00 18.83 527 ILE A O 1
ATOM 4038 N N . SER A 1 528 ? 25.081 -1.026 10.767 1.00 21.22 528 SER A N 1
ATOM 4039 C CA . SER A 1 528 ? 25.861 -0.240 11.727 1.00 19.17 528 SER A CA 1
ATOM 4040 C C . SER A 1 528 ? 26.717 0.803 11.043 1.00 20.33 528 SER A C 1
ATOM 4041 O O . SER A 1 528 ? 27.400 0.509 10.063 1.00 20.19 528 SER A O 1
ATOM 4044 N N . LEU A 1 529 ? 26.662 2.025 11.567 1.00 19.56 529 LEU A N 1
ATOM 4045 C CA . LEU A 1 529 ? 27.508 3.119 11.096 1.00 20.01 529 LEU A CA 1
ATOM 4046 C C . LEU A 1 529 ? 28.565 3.458 12.136 1.00 17.12 529 LEU A C 1
ATOM 4047 O O . LEU A 1 529 ? 29.183 4.512 12.078 1.00 19.33 529 LEU A O 1
ATOM 4052 N N . ALA A 1 530 ? 28.760 2.553 13.087 1.00 20.11 530 ALA A N 1
ATOM 4053 C CA . ALA A 1 530 ? 29.731 2.735 14.160 1.00 20.48 530 ALA A CA 1
ATOM 4054 C C . ALA A 1 530 ? 31.141 3.034 13.653 1.00 22.75 530 ALA A C 1
ATOM 4055 O O . ALA A 1 530 ? 31.876 3.802 14.275 1.00 24.66 530 ALA A O 1
ATOM 4057 N N . ASN A 1 531 ? 31.522 2.417 12.537 1.00 22.85 531 ASN A N 1
ATOM 4058 C CA . ASN A 1 531 ? 32.865 2.605 11.983 1.00 24.74 531 ASN A CA 1
ATOM 4059 C C . ASN A 1 531 ? 32.893 3.397 10.685 1.00 21.29 531 ASN A C 1
ATOM 4060 O O . ASN A 1 531 ? 33.921 3.473 10.012 1.00 21.37 531 ASN A O 1
ATOM 4065 N N . ALA A 1 532 ? 31.761 3.989 10.338 1.00 23.78 532 ALA A N 1
ATOM 4066 C CA . ALA A 1 532 ? 31.664 4.781 9.117 1.00 24.53 532 ALA A CA 1
ATOM 4067 C C . ALA A 1 532 ? 32.579 6.002 9.153 1.00 24.89 532 ALA A C 1
ATOM 4068 O O . ALA A 1 532 ? 32.839 6.571 10.215 1.00 23.03 532 ALA A O 1
ATOM 4070 N N . ARG A 1 533 ? 33.055 6.398 7.975 1.00 26.79 533 ARG A N 1
ATOM 4071 C CA . ARG A 1 533 ? 33.832 7.625 7.801 1.00 25.99 533 ARG A CA 1
ATOM 4072 C C . ARG A 1 533 ? 33.756 8.087 6.350 1.00 26.12 533 ARG A C 1
ATOM 4073 O O . ARG A 1 533 ? 33.383 7.314 5.471 1.00 24.41 533 ARG A O 1
ATOM 4081 N N . LYS A 1 534 ? 34.110 9.344 6.093 1.00 27.50 534 LYS A N 1
ATOM 4082 C CA . LYS A 1 534 ? 34.144 9.843 4.717 1.00 30.87 534 LYS A CA 1
ATOM 4083 C C . LYS A 1 534 ? 35.558 10.131 4.198 1.00 31.87 534 LYS A C 1
ATOM 4084 O O . LYS A 1 534 ? 36.531 10.036 4.941 1.00 33.30 534 LYS A O 1
ATOM 4090 N N . LYS A 1 535 ? 35.651 10.465 2.913 1.00 35.41 535 LYS A N 1
ATOM 4091 C CA . LYS A 1 535 ? 36.928 10.715 2.249 1.00 34.06 535 LYS A CA 1
ATOM 4092 C C . LYS A 1 535 ? 37.675 9.402 2.026 1.00 35.13 535 LYS A C 1
ATOM 4093 O O . LYS A 1 535 ? 37.452 8.709 1.028 1.00 35.80 535 LYS A O 1
ATOM 4099 N N . GLN B 1 29 ? 53.203 7.058 -8.049 1.00 44.79 29 GLN B N 1
ATOM 4100 C CA . GLN B 1 29 ? 53.104 6.014 -7.026 1.00 46.38 29 GLN B CA 1
ATOM 4101 C C . GLN B 1 29 ? 52.793 4.619 -7.583 1.00 44.76 29 GLN B C 1
ATOM 4102 O O . GLN B 1 29 ? 52.108 4.462 -8.605 1.00 41.20 29 GLN B O 1
ATOM 4108 N N . GLY B 1 30 ? 53.306 3.610 -6.888 1.00 42.43 30 GLY B N 1
ATOM 4109 C CA . GLY B 1 30 ? 53.122 2.231 -7.283 1.00 35.57 30 GLY B CA 1
ATOM 4110 C C . GLY B 1 30 ? 52.499 1.400 -6.181 1.00 34.27 30 GLY B C 1
ATOM 4111 O O . GLY B 1 30 ? 52.262 1.880 -5.071 1.00 33.64 30 GLY B O 1
ATOM 4112 N N . LEU B 1 31 ? 52.217 0.145 -6.506 1.00 30.79 31 LEU B N 1
ATOM 4113 C CA . LEU B 1 31 ? 51.739 -0.811 -5.532 1.00 28.48 31 LEU B CA 1
ATOM 4114 C C . LEU B 1 31 ? 52.565 -2.085 -5.644 1.00 26.96 31 LEU B C 1
ATOM 4115 O O . LEU B 1 31 ? 52.995 -2.469 -6.734 1.00 25.98 31 LEU B O 1
ATOM 4120 N N . VAL B 1 32 ? 52.816 -2.711 -4.499 1.00 27.03 32 VAL B N 1
ATOM 4121 C CA . VAL B 1 32 ? 53.497 -3.995 -4.447 1.00 24.30 32 VAL B CA 1
ATOM 4122 C C . VAL B 1 32 ? 52.546 -5.077 -3.927 1.00 23.80 32 VAL B C 1
ATOM 4123 O O . VAL B 1 32 ? 52.023 -4.980 -2.815 1.00 25.39 32 VAL B O 1
ATOM 4127 N N . TYR B 1 33 ? 52.329 -6.100 -4.746 1.00 21.76 33 TYR B N 1
ATOM 4128 C CA . TYR B 1 33 ? 51.447 -7.206 -4.409 1.00 22.03 33 TYR B CA 1
ATOM 4129 C C . TYR B 1 33 ? 52.254 -8.452 -4.048 1.00 21.06 33 TYR B C 1
ATOM 4130 O O . TYR B 1 33 ? 53.054 -8.932 -4.852 1.00 22.47 33 TYR B O 1
ATOM 4139 N N . CYS B 1 34 ? 52.048 -8.978 -2.844 1.00 22.97 34 CYS B N 1
ATOM 4140 C CA . CYS B 1 34 ? 52.754 -10.189 -2.421 1.00 23.49 34 CYS B CA 1
ATOM 4141 C C . CYS B 1 34 ? 52.024 -11.420 -2.904 1.00 20.58 34 CYS B C 1
ATOM 4142 O O . CYS B 1 34 ? 50.993 -11.798 -2.349 1.00 24.29 34 CYS B O 1
ATOM 4145 N N . ALA B 1 35 ? 52.577 -12.039 -3.944 1.00 21.97 35 ALA B N 1
ATOM 4146 C CA . ALA B 1 35 ? 51.922 -13.140 -4.623 1.00 19.95 35 ALA B CA 1
ATOM 4147 C C . ALA B 1 35 ? 52.471 -14.479 -4.158 1.00 22.89 35 ALA B C 1
ATOM 4148 O O . ALA B 1 35 ? 53.638 -14.593 -3.792 1.00 21.57 35 ALA B O 1
ATOM 4150 N N . GLU B 1 36 ? 51.619 -15.496 -4.175 1.00 22.04 36 GLU B N 1
ATOM 4151 C CA . GLU B 1 36 ? 51.989 -16.801 -3.636 1.00 22.34 36 GLU B CA 1
ATOM 4152 C C . GLU B 1 36 ? 52.784 -17.694 -4.593 1.00 21.45 36 GLU B C 1
ATOM 4153 O O . GLU B 1 36 ? 53.378 -18.682 -4.159 1.00 20.91 36 GLU B O 1
ATOM 4159 N N . ALA B 1 37 ? 52.789 -17.368 -5.885 1.00 20.37 37 ALA B N 1
ATOM 4160 C CA . ALA B 1 37 ? 53.491 -18.206 -6.859 1.00 22.15 37 ALA B CA 1
ATOM 4161 C C . ALA B 1 37 ? 53.877 -17.474 -8.141 1.00 21.17 37 ALA B C 1
ATOM 4162 O O . ALA B 1 37 ? 53.348 -16.414 -8.443 1.00 19.07 37 ALA B O 1
ATOM 4164 N N . ASN B 1 38 ? 54.821 -18.043 -8.882 1.00 19.71 38 ASN B N 1
ATOM 4165 C CA . ASN B 1 38 ? 55.115 -17.574 -10.228 1.00 18.82 38 ASN B CA 1
ATOM 4166 C C . ASN B 1 38 ? 53.902 -17.773 -11.125 1.00 22.00 38 ASN B C 1
ATOM 4167 O O . ASN B 1 38 ? 53.110 -18.682 -10.891 1.00 20.74 38 ASN B O 1
ATOM 4172 N N . PRO B 1 39 ? 53.761 -16.942 -12.171 1.00 20.70 39 PRO B N 1
ATOM 4173 C CA . PRO B 1 39 ? 52.793 -17.264 -13.225 1.00 21.11 39 PRO B CA 1
ATOM 4174 C C . PRO B 1 39 ? 53.380 -18.336 -14.135 1.00 23.20 39 PRO B C 1
ATOM 4175 O O . PRO B 1 39 ? 54.572 -18.246 -14.458 1.00 23.93 39 PRO B O 1
ATOM 4179 N N . VAL B 1 40 ? 52.589 -19.333 -14.528 1.00 21.88 40 VAL B N 1
ATOM 4180 C CA . VAL B 1 40 ? 53.082 -20.343 -15.466 1.00 23.02 40 VAL B CA 1
ATOM 4181 C C . VAL B 1 40 ? 53.145 -19.803 -16.899 1.00 20.97 40 VAL B C 1
ATOM 4182 O O . VAL B 1 40 ? 53.777 -20.397 -17.767 1.00 22.03 40 VAL B O 1
ATOM 4186 N N . SER B 1 41 ? 52.511 -18.660 -17.130 1.00 22.46 41 SER B N 1
ATOM 4187 C CA . SER B 1 41 ? 52.428 -18.077 -18.465 1.00 22.37 41 SER B CA 1
ATOM 4188 C C . SER B 1 41 ? 51.915 -16.644 -18.377 1.00 20.30 41 SER B C 1
ATOM 4189 O O . SER B 1 41 ? 51.495 -16.201 -17.321 1.00 21.77 41 SER B O 1
ATOM 4192 N N . PHE B 1 42 ? 51.955 -15.918 -19.485 1.00 20.54 42 PHE B N 1
ATOM 4193 C CA . PHE B 1 42 ? 51.309 -14.619 -19.530 1.00 18.57 42 PHE B CA 1
ATOM 4194 C C . PHE B 1 42 ? 50.083 -14.634 -20.429 1.00 21.31 42 PHE B C 1
ATOM 4195 O O . PHE B 1 42 ? 49.554 -13.588 -20.810 1.00 20.56 42 PHE B O 1
ATOM 4203 N N . ASN B 1 43 ? 49.628 -15.847 -20.728 1.00 19.86 43 ASN B N 1
ATOM 4204 C CA . ASN B 1 43 ? 48.389 -16.057 -21.461 1.00 21.13 43 ASN B CA 1
ATOM 4205 C C . ASN B 1 43 ? 47.411 -16.920 -20.656 1.00 20.84 43 ASN B C 1
ATOM 4206 O O . ASN B 1 43 ? 47.632 -18.110 -20.450 1.00 22.05 43 ASN B O 1
ATOM 4211 N N . PRO B 1 44 ? 46.312 -16.313 -20.203 1.00 18.87 44 PRO B N 1
ATOM 4212 C CA . PRO B 1 44 ? 45.346 -16.981 -19.337 1.00 18.92 44 PRO B CA 1
ATOM 4213 C C . PRO B 1 44 ? 44.803 -18.228 -20.005 1.00 18.02 44 PRO B C 1
ATOM 4214 O O . PRO B 1 44 ? 44.318 -19.125 -19.329 1.00 17.95 44 PRO B O 1
ATOM 4218 N N . GLN B 1 45 ? 44.901 -18.294 -21.324 1.00 16.54 45 GLN B N 1
ATOM 4219 C CA . GLN B 1 45 ? 44.355 -19.431 -22.047 1.00 19.82 45 GLN B CA 1
ATOM 4220 C C . GLN B 1 45 ? 44.968 -20.776 -21.670 1.00 19.56 45 GLN B C 1
ATOM 4221 O O . GLN B 1 45 ? 44.336 -21.813 -21.840 1.00 20.93 45 GLN B O 1
ATOM 4227 N N . VAL B 1 46 ? 46.201 -20.765 -21.172 1.00 20.81 46 VAL B N 1
ATOM 4228 C CA . VAL B 1 46 ? 46.964 -22.005 -21.033 1.00 20.32 46 VAL B CA 1
ATOM 4229 C C . VAL B 1 46 ? 46.975 -22.607 -19.618 1.00 20.62 46 VAL B C 1
ATOM 4230 O O . VAL B 1 46 ? 47.693 -23.571 -19.350 1.00 23.00 46 VAL B O 1
ATOM 4234 N N . THR B 1 47 ? 46.172 -22.059 -18.711 1.00 21.32 47 THR B N 1
ATOM 4235 C CA . THR B 1 47 ? 46.144 -22.595 -17.353 1.00 21.05 47 THR B CA 1
ATOM 4236 C C . THR B 1 47 ? 44.812 -22.402 -16.636 1.00 20.73 47 THR B C 1
ATOM 4237 O O . THR B 1 47 ? 44.003 -21.557 -17.023 1.00 18.93 47 THR B O 1
ATOM 4241 N N . THR B 1 48 ? 44.590 -23.203 -15.598 1.00 20.13 48 THR B N 1
ATOM 4242 C CA . THR B 1 48 ? 43.467 -22.992 -14.698 1.00 18.98 48 THR B CA 1
ATOM 4243 C C . THR B 1 48 ? 43.944 -22.624 -13.293 1.00 19.60 48 THR B C 1
ATOM 4244 O O . THR B 1 48 ? 43.162 -22.609 -12.361 1.00 18.62 48 THR B O 1
ATOM 4248 N N . THR B 1 49 ? 45.226 -22.304 -13.146 1.00 18.72 49 THR B N 1
ATOM 4249 C CA . THR B 1 49 ? 45.775 -22.013 -11.823 1.00 17.97 49 THR B CA 1
ATOM 4250 C C . THR B 1 49 ? 45.532 -20.561 -11.398 1.00 19.55 49 THR B C 1
ATOM 4251 O O . THR B 1 49 ? 45.953 -19.624 -12.072 1.00 15.64 49 THR B O 1
ATOM 4255 N N . GLY B 1 50 ? 44.861 -20.390 -10.264 1.00 17.95 50 GLY B N 1
ATOM 4256 C CA . GLY B 1 50 ? 44.433 -19.083 -9.808 1.00 17.39 50 GLY B CA 1
ATOM 4257 C C . GLY B 1 50 ? 45.556 -18.101 -9.579 1.00 17.89 50 GLY B C 1
ATOM 4258 O O . GLY B 1 50 ? 45.405 -16.904 -9.810 1.00 19.17 50 GLY B O 1
ATOM 4259 N N . SER B 1 51 ? 46.691 -18.610 -9.131 1.00 17.63 51 SER B N 1
ATOM 4260 C CA . SER B 1 51 ? 47.833 -17.770 -8.817 1.00 18.65 51 SER B CA 1
ATOM 4261 C C . SER B 1 51 ? 48.309 -17.043 -10.067 1.00 18.32 51 SER B C 1
ATOM 4262 O O . SER B 1 51 ? 48.754 -15.894 -10.011 1.00 19.70 51 SER B O 1
ATOM 4265 N N . THR B 1 52 ? 48.215 -17.719 -11.197 1.00 16.26 52 THR B N 1
ATOM 4266 C CA . THR B 1 52 ? 48.599 -17.132 -12.471 1.00 18.30 52 THR B CA 1
ATOM 4267 C C . THR B 1 52 ? 47.546 -16.131 -12.951 1.00 16.92 52 THR B C 1
ATOM 4268 O O . THR B 1 52 ? 47.859 -14.980 -13.246 1.00 17.19 52 THR B O 1
ATOM 4272 N N . ILE B 1 53 ? 46.295 -16.570 -13.002 1.00 18.49 53 ILE B N 1
ATOM 4273 C CA . ILE B 1 53 ? 45.192 -15.700 -13.401 1.00 17.62 53 ILE B CA 1
ATOM 4274 C C . ILE B 1 53 ? 45.114 -14.410 -12.571 1.00 18.78 53 ILE B C 1
ATOM 4275 O O . ILE B 1 53 ? 44.891 -13.336 -13.117 1.00 20.15 53 ILE B O 1
ATOM 4280 N N . ASP B 1 54 ? 45.314 -14.513 -11.262 1.00 20.56 54 ASP B N 1
ATOM 4281 C CA . ASP B 1 54 ? 45.316 -13.335 -10.398 1.00 20.40 54 ASP B CA 1
ATOM 4282 C C . ASP B 1 54 ? 46.373 -12.311 -10.807 1.00 20.55 54 ASP B C 1
ATOM 4283 O O . ASP B 1 54 ? 46.194 -11.113 -10.603 1.00 21.21 54 ASP B O 1
ATOM 4288 N N . ILE B 1 55 ? 47.478 -12.773 -11.379 1.00 18.32 55 ILE B N 1
ATOM 4289 C CA . ILE B 1 55 ? 48.528 -11.853 -11.797 1.00 19.30 55 ILE B CA 1
ATOM 4290 C C . ILE B 1 55 ? 48.242 -11.187 -13.140 1.00 20.68 55 ILE B C 1
ATOM 4291 O O . ILE B 1 55 ? 48.417 -9.966 -13.279 1.00 23.17 55 ILE B O 1
ATOM 4296 N N . ILE B 1 56 ? 47.787 -11.973 -14.116 1.00 19.10 56 ILE B N 1
ATOM 4297 C CA . ILE B 1 56 ? 47.781 -11.542 -15.515 1.00 19.56 56 ILE B CA 1
ATOM 4298 C C . ILE B 1 56 ? 46.426 -11.163 -16.120 1.00 19.16 56 ILE B C 1
ATOM 4299 O O . ILE B 1 56 ? 46.369 -10.285 -16.982 1.00 21.01 56 ILE B O 1
ATOM 4304 N N . ALA B 1 57 ? 45.349 -11.817 -15.691 1.00 18.39 57 ALA B N 1
ATOM 4305 C CA . ALA B 1 57 ? 44.079 -11.726 -16.418 1.00 18.19 57 ALA B CA 1
ATOM 4306 C C . ALA B 1 57 ? 43.473 -10.319 -16.471 1.00 20.87 57 ALA B C 1
ATOM 4307 O O . ALA B 1 57 ? 43.374 -9.723 -17.544 1.00 19.97 57 ALA B O 1
ATOM 4309 N N . ASN B 1 58 ? 43.075 -9.787 -15.318 1.00 20.40 58 ASN B N 1
ATOM 4310 C CA . ASN B 1 58 ? 42.446 -8.470 -15.257 1.00 20.31 58 ASN B CA 1
ATOM 4311 C C . ASN B 1 58 ? 43.418 -7.305 -15.452 1.00 20.56 58 ASN B C 1
ATOM 4312 O O . ASN B 1 58 ? 43.007 -6.164 -15.700 1.00 22.62 58 ASN B O 1
ATOM 4317 N N . GLN B 1 59 ? 44.710 -7.587 -15.340 1.00 20.41 59 GLN B N 1
ATOM 4318 C CA . GLN B 1 59 ? 45.703 -6.526 -15.376 1.00 20.44 59 GLN B CA 1
ATOM 4319 C C . GLN B 1 59 ? 46.190 -6.236 -16.788 1.00 19.68 59 GLN B C 1
ATOM 4320 O O . GLN B 1 59 ? 46.328 -5.081 -17.177 1.00 21.77 59 GLN B O 1
ATOM 4326 N N . LEU B 1 60 ? 46.441 -7.287 -17.556 1.00 19.51 60 LEU B N 1
ATOM 4327 C CA . LEU B 1 60 ? 46.966 -7.119 -18.907 1.00 21.24 60 LEU B CA 1
ATOM 4328 C C . LEU B 1 60 ? 45.886 -7.099 -19.984 1.00 17.70 60 LEU B C 1
ATOM 4329 O O . LEU B 1 60 ? 46.117 -6.583 -21.070 1.00 18.85 60 LEU B O 1
ATOM 4334 N N . TYR B 1 61 ? 44.718 -7.663 -19.681 1.00 18.40 61 TYR B N 1
ATOM 4335 C CA . TYR B 1 61 ? 43.722 -7.975 -20.706 1.00 20.20 61 TYR B CA 1
ATOM 4336 C C . TYR B 1 61 ? 42.302 -7.477 -20.414 1.00 18.61 61 TYR B C 1
ATOM 4337 O O . TYR B 1 61 ? 42.016 -6.985 -19.329 1.00 19.85 61 TYR B O 1
ATOM 4346 N N . ASP B 1 62 ? 41.429 -7.630 -21.413 1.00 20.84 62 ASP B N 1
ATOM 4347 C CA . ASP B 1 62 ? 39.974 -7.454 -21.290 1.00 20.63 62 ASP B CA 1
ATOM 4348 C C . ASP B 1 62 ? 39.261 -8.633 -21.966 1.00 18.24 62 ASP B C 1
ATOM 4349 O O . ASP B 1 62 ? 39.713 -9.133 -22.999 1.00 20.35 62 ASP B O 1
ATOM 4354 N N . ARG B 1 63 ? 38.144 -9.066 -21.392 1.00 18.19 63 ARG B N 1
ATOM 4355 C CA . ARG B 1 63 ? 37.300 -10.070 -22.021 1.00 16.58 63 ARG B CA 1
ATOM 4356 C C . ARG B 1 63 ? 36.301 -9.381 -22.948 1.00 17.83 63 ARG B C 1
ATOM 4357 O O . ARG B 1 63 ? 36.242 -8.148 -23.015 1.00 18.18 63 ARG B O 1
ATOM 4365 N N . LEU B 1 64 ? 35.507 -10.175 -23.651 1.00 16.87 64 LEU B N 1
ATOM 4366 C CA . LEU B 1 64 ? 34.403 -9.641 -24.433 1.00 17.57 64 LEU B CA 1
ATOM 4367 C C . LEU B 1 64 ? 33.297 -9.137 -23.514 1.00 19.54 64 LEU B C 1
ATOM 4368 O O . LEU B 1 64 ? 32.725 -8.066 -23.731 1.00 20.10 64 LEU B O 1
ATOM 4373 N N . ILE B 1 65 ? 32.991 -9.938 -22.497 1.00 20.22 65 ILE B N 1
ATOM 4374 C CA . ILE B 1 65 ? 32.015 -9.564 -21.484 1.00 18.97 65 ILE B CA 1
ATOM 4375 C C . ILE B 1 65 ? 32.479 -9.978 -20.089 1.00 19.15 65 ILE B C 1
ATOM 4376 O O . ILE B 1 65 ? 33.476 -10.693 -19.929 1.00 18.73 65 ILE B O 1
ATOM 4381 N N . SER B 1 66 ? 31.747 -9.516 -19.080 1.00 20.29 66 SER B N 1
ATOM 4382 C CA . SER B 1 66 ? 31.970 -9.930 -17.698 1.00 18.31 66 SER B CA 1
ATOM 4383 C C . SER B 1 66 ? 30.620 -10.027 -17.004 1.00 19.80 66 SER B C 1
ATOM 4384 O O . SER B 1 66 ? 29.579 -9.942 -17.645 1.00 18.96 66 SER B O 1
ATOM 4387 N N . ILE B 1 67 ? 30.636 -10.221 -15.695 1.00 19.29 67 ILE B N 1
ATOM 4388 C CA . ILE B 1 67 ? 29.402 -10.193 -14.933 1.00 20.46 67 ILE B CA 1
ATOM 4389 C C . ILE B 1 67 ? 29.437 -9.061 -13.926 1.00 22.07 67 ILE B C 1
ATOM 4390 O O . ILE B 1 67 ? 30.356 -8.953 -13.104 1.00 22.85 67 ILE B O 1
ATOM 4395 N N . ASP B 1 68 ? 28.438 -8.195 -14.014 1.00 20.65 68 ASP B N 1
ATOM 4396 C CA . ASP B 1 68 ? 28.394 -7.005 -13.185 1.00 21.20 68 ASP B CA 1
ATOM 4397 C C . ASP B 1 68 ? 28.314 -7.374 -11.705 1.00 20.20 68 ASP B C 1
ATOM 4398 O O . ASP B 1 68 ? 27.556 -8.258 -11.311 1.00 19.88 68 ASP B O 1
ATOM 4403 N N . PRO B 1 69 ? 29.123 -6.711 -10.878 1.00 20.58 69 PRO B N 1
ATOM 4404 C CA . PRO B 1 69 ? 29.193 -7.088 -9.462 1.00 21.98 69 PRO B CA 1
ATOM 4405 C C . PRO B 1 69 ? 27.976 -6.603 -8.675 1.00 23.85 69 PRO B C 1
ATOM 4406 O O . PRO B 1 69 ? 27.763 -7.023 -7.539 1.00 21.03 69 PRO B O 1
ATOM 4410 N N . VAL B 1 70 ? 27.194 -5.709 -9.272 1.00 21.66 70 VAL B N 1
ATOM 4411 C CA . VAL B 1 70 ? 26.020 -5.181 -8.600 1.00 19.13 70 VAL B CA 1
ATOM 4412 C C . VAL B 1 70 ? 24.803 -5.892 -9.119 1.00 20.73 70 VAL B C 1
ATOM 4413 O O . VAL B 1 70 ? 24.063 -6.515 -8.364 1.00 21.54 70 VAL B O 1
ATOM 4417 N N . THR B 1 71 ? 24.604 -5.803 -10.424 1.00 20.83 71 THR B N 1
ATOM 4418 C CA . THR B 1 71 ? 23.399 -6.327 -11.030 1.00 20.26 71 THR B CA 1
ATOM 4419 C C . THR B 1 71 ? 23.490 -7.828 -11.305 1.00 23.11 71 THR B C 1
ATOM 4420 O O . THR B 1 71 ? 22.476 -8.475 -11.563 1.00 22.99 71 THR B O 1
ATOM 4424 N N . ALA B 1 72 ? 24.698 -8.381 -11.231 1.00 21.32 72 ALA B N 1
ATOM 4425 C CA . ALA B 1 72 ? 24.921 -9.781 -11.585 1.00 21.82 72 ALA B CA 1
ATOM 4426 C C . ALA B 1 72 ? 24.482 -10.105 -13.021 1.00 21.99 72 ALA B C 1
ATOM 4427 O O . ALA B 1 72 ? 24.183 -11.258 -13.334 1.00 25.52 72 ALA B O 1
ATOM 4429 N N . GLU B 1 73 ? 24.430 -9.094 -13.885 1.00 19.27 73 GLU B N 1
ATOM 4430 C CA . GLU B 1 73 ? 24.066 -9.283 -15.296 1.00 22.18 73 GLU B CA 1
ATOM 4431 C C . GLU B 1 73 ? 25.311 -9.328 -16.151 1.00 20.51 73 GLU B C 1
ATOM 4432 O O . GLU B 1 73 ? 26.339 -8.765 -15.772 1.00 20.22 73 GLU B O 1
ATOM 4438 N N . PHE B 1 74 ? 25.227 -9.958 -17.318 1.00 21.18 74 PHE B N 1
ATOM 4439 C CA . PHE B 1 74 ? 26.360 -9.911 -18.236 1.00 19.76 74 PHE B CA 1
ATOM 4440 C C . PHE B 1 74 ? 26.643 -8.455 -18.587 1.00 21.40 74 PHE B C 1
ATOM 4441 O O . PHE B 1 74 ? 25.725 -7.669 -18.815 1.00 20.40 74 PHE B O 1
ATOM 4449 N N . LYS B 1 75 ? 27.920 -8.098 -18.597 1.00 19.57 75 LYS B N 1
ATOM 4450 C CA . LYS B 1 75 ? 28.316 -6.704 -18.694 1.00 22.07 75 LYS B CA 1
ATOM 4451 C C . LYS B 1 75 ? 29.202 -6.512 -19.898 1.00 18.93 75 LYS B C 1
ATOM 4452 O O . LYS B 1 75 ? 30.019 -7.366 -20.220 1.00 19.55 75 LYS B O 1
ATOM 4458 N N . SER B 1 76 ? 29.014 -5.380 -20.562 1.00 22.64 76 SER B N 1
ATOM 4459 C CA . SER B 1 76 ? 29.800 -5.015 -21.722 1.00 20.58 76 SER B CA 1
ATOM 4460 C C . SER B 1 76 ? 31.270 -4.888 -21.349 1.00 20.61 76 SER B C 1
ATOM 4461 O O . SER B 1 76 ? 31.597 -4.185 -20.396 1.00 22.17 76 SER B O 1
ATOM 4464 N N . GLU B 1 77 ? 32.148 -5.580 -22.078 1.00 19.80 77 GLU B N 1
ATOM 4465 C CA . GLU B 1 77 ? 33.575 -5.279 -22.026 1.00 20.13 77 GLU B CA 1
ATOM 4466 C C . GLU B 1 77 ? 34.178 -4.901 -23.374 1.00 18.84 77 GLU B C 1
ATOM 4467 O O . GLU B 1 77 ? 34.164 -3.730 -23.741 1.00 18.17 77 GLU B O 1
ATOM 4473 N N . LEU B 1 78 ? 34.701 -5.872 -24.119 1.00 19.09 78 LEU B N 1
ATOM 4474 C CA . LEU B 1 78 ? 35.247 -5.547 -25.438 1.00 20.35 78 LEU B CA 1
ATOM 4475 C C . LEU B 1 78 ? 34.093 -5.673 -26.412 1.00 17.95 78 LEU B C 1
ATOM 4476 O O . LEU B 1 78 ? 34.151 -5.139 -27.516 1.00 19.98 78 LEU B O 1
ATOM 4481 N N . ALA B 1 79 ? 33.047 -6.376 -25.992 1.00 18.67 79 ALA B N 1
ATOM 4482 C CA . ALA B 1 79 ? 31.816 -6.460 -26.761 1.00 19.86 79 ALA B CA 1
ATOM 4483 C C . ALA B 1 79 ? 30.800 -5.473 -26.200 1.00 21.28 79 ALA B C 1
ATOM 4484 O O . ALA B 1 79 ? 30.497 -5.500 -25.005 1.00 21.06 79 ALA B O 1
ATOM 4486 N N . THR B 1 80 ? 30.270 -4.613 -27.066 1.00 21.64 80 THR B N 1
ATOM 4487 C CA . THR B 1 80 ? 29.282 -3.610 -26.669 1.00 21.30 80 THR B CA 1
ATOM 4488 C C . THR B 1 80 ? 27.864 -4.159 -26.679 1.00 22.20 80 THR B C 1
ATOM 4489 O O . THR B 1 80 ? 26.952 -3.536 -26.146 1.00 24.29 80 THR B O 1
ATOM 4493 N N . ASP B 1 81 ? 27.687 -5.330 -27.282 1.00 23.31 81 ASP B N 1
ATOM 4494 C CA . ASP B 1 81 ? 26.379 -5.953 -27.400 1.00 24.47 81 ASP B CA 1
ATOM 4495 C C . ASP B 1 81 ? 26.548 -7.421 -27.764 1.00 23.30 81 ASP B C 1
ATOM 4496 O O . ASP B 1 81 ? 27.533 -7.805 -28.381 1.00 22.98 81 ASP B O 1
ATOM 4501 N N . TRP B 1 82 ? 25.582 -8.235 -27.371 1.00 23.27 82 TRP B N 1
ATOM 4502 C CA . TRP B 1 82 ? 25.570 -9.644 -27.723 1.00 25.38 82 TRP B CA 1
ATOM 4503 C C . TRP B 1 82 ? 24.130 -10.097 -27.859 1.00 28.24 82 TRP B C 1
ATOM 4504 O O . TRP B 1 82 ? 23.263 -9.656 -27.107 1.00 27.88 82 TRP B O 1
ATOM 4515 N N . LYS B 1 83 ? 23.869 -10.966 -28.827 1.00 26.10 83 LYS B N 1
ATOM 4516 C CA . LYS B 1 83 ? 22.521 -11.475 -28.997 1.00 30.73 83 LYS B CA 1
ATOM 4517 C C . LYS B 1 83 ? 22.525 -12.925 -29.457 1.00 31.01 83 LYS B C 1
ATOM 4518 O O . LYS B 1 83 ? 23.200 -13.291 -30.422 1.00 30.62 83 LYS B O 1
ATOM 4524 N N . ILE B 1 84 ? 21.781 -13.750 -28.729 1.00 27.95 84 ILE B N 1
ATOM 4525 C CA . ILE B 1 84 ? 21.745 -15.181 -28.968 1.00 26.28 84 ILE B CA 1
ATOM 4526 C C . ILE B 1 84 ? 20.539 -15.498 -29.818 1.00 28.65 84 ILE B C 1
ATOM 4527 O O . ILE B 1 84 ? 19.496 -14.859 -29.676 1.00 28.80 84 ILE B O 1
ATOM 4532 N N . SER B 1 85 ? 20.685 -16.471 -30.711 1.00 30.34 85 SER B N 1
ATOM 4533 C CA . SER B 1 85 ? 19.599 -16.866 -31.601 1.00 30.42 85 SER B CA 1
ATOM 4534 C C . SER B 1 85 ? 18.509 -17.625 -30.836 1.00 28.68 85 SER B C 1
ATOM 4535 O O . SER B 1 85 ? 18.753 -18.144 -29.758 1.00 28.80 85 SER B O 1
ATOM 4538 N N . LYS B 1 86 ? 17.302 -17.683 -31.394 1.00 31.30 86 LYS B N 1
ATOM 4539 C CA . LYS B 1 86 ? 16.205 -18.375 -30.725 1.00 30.23 86 LYS B CA 1
ATOM 4540 C C . LYS B 1 86 ? 16.614 -19.796 -30.400 1.00 30.03 86 LYS B C 1
ATOM 4541 O O . LYS B 1 86 ? 16.342 -20.294 -29.308 1.00 29.15 86 LYS B O 1
ATOM 4547 N N . ASP B 1 87 ? 17.271 -20.451 -31.349 1.00 30.07 87 ASP B N 1
ATOM 4548 C CA . ASP B 1 87 ? 17.694 -21.835 -31.142 1.00 31.15 87 ASP B CA 1
ATOM 4549 C C . ASP B 1 87 ? 18.960 -21.914 -30.286 1.00 30.19 87 ASP B C 1
ATOM 4550 O O . ASP B 1 87 ? 19.479 -22.997 -30.032 1.00 29.44 87 ASP B O 1
ATOM 4555 N N . GLY B 1 88 ? 19.447 -20.754 -29.853 1.00 28.91 88 GLY B N 1
ATOM 4556 C CA . GLY B 1 88 ? 20.600 -20.669 -28.977 1.00 26.70 88 GLY B CA 1
ATOM 4557 C C . GLY B 1 88 ? 21.903 -21.137 -29.601 1.00 29.13 88 GLY B C 1
ATOM 4558 O O . GLY B 1 88 ? 22.903 -21.298 -28.900 1.00 27.37 88 GLY B O 1
ATOM 4559 N N . LYS B 1 89 ? 21.903 -21.346 -30.916 1.00 27.95 89 LYS B N 1
ATOM 4560 C CA . LYS B 1 89 ? 23.061 -21.934 -31.593 1.00 27.51 89 LYS B CA 1
ATOM 4561 C C . LYS B 1 89 ? 23.901 -20.913 -32.341 1.00 24.24 89 LYS B C 1
ATOM 4562 O O . LYS B 1 89 ? 24.913 -21.247 -32.945 1.00 26.43 89 LYS B O 1
ATOM 4568 N N . SER B 1 90 ? 23.484 -19.662 -32.292 1.00 27.65 90 SER B N 1
ATOM 4569 C CA . SER B 1 90 ? 24.288 -18.590 -32.850 1.00 27.25 90 SER B CA 1
ATOM 4570 C C . SER B 1 90 ? 24.354 -17.459 -31.832 1.00 28.17 90 SER B C 1
ATOM 4571 O O . SER B 1 90 ? 23.336 -17.088 -31.238 1.00 29.04 90 SER B O 1
ATOM 4574 N N . VAL B 1 91 ? 25.555 -16.939 -31.604 1.00 27.51 91 VAL B N 1
ATOM 4575 C CA . VAL B 1 91 ? 25.741 -15.815 -30.691 1.00 24.63 91 VAL B CA 1
ATOM 4576 C C . VAL B 1 91 ? 26.557 -14.728 -31.393 1.00 26.32 91 VAL B C 1
ATOM 4577 O O . VAL B 1 91 ? 27.714 -14.936 -31.772 1.00 25.66 91 VAL B O 1
ATOM 4581 N N . THR B 1 92 ? 25.950 -13.566 -31.589 1.00 21.72 92 THR B N 1
ATOM 4582 C CA . THR B 1 92 ? 26.630 -12.492 -32.287 1.00 24.12 92 THR B CA 1
ATOM 4583 C C . THR B 1 92 ? 27.096 -11.421 -31.321 1.00 23.79 92 THR B C 1
ATOM 4584 O O . THR B 1 92 ? 26.310 -10.892 -30.538 1.00 25.50 92 THR B O 1
ATOM 4588 N N . PHE B 1 93 ? 28.384 -11.115 -31.387 1.00 21.54 93 PHE B N 1
ATOM 4589 C CA . PHE B 1 93 ? 28.988 -10.093 -30.550 1.00 23.12 93 PHE B CA 1
ATOM 4590 C C . PHE B 1 93 ? 29.277 -8.875 -31.397 1.00 22.69 93 PHE B C 1
ATOM 4591 O O . PHE B 1 93 ? 29.810 -8.994 -32.504 1.00 22.41 93 PHE B O 1
ATOM 4599 N N . THR B 1 94 ? 28.917 -7.706 -30.885 1.00 22.72 94 THR B N 1
ATOM 4600 C CA . THR B 1 94 ? 29.302 -6.459 -31.518 1.00 21.48 94 THR B CA 1
ATOM 4601 C C . THR B 1 94 ? 30.480 -5.903 -30.751 1.00 20.97 94 THR B C 1
ATOM 4602 O O . THR B 1 94 ? 30.434 -5.820 -29.533 1.00 22.94 94 THR B O 1
ATOM 4606 N N . LEU B 1 95 ? 31.539 -5.540 -31.466 1.00 21.62 95 LEU B N 1
ATOM 4607 C CA . LEU B 1 95 ? 32.816 -5.219 -30.837 1.00 21.31 95 LEU B CA 1
ATOM 4608 C C . LEU B 1 95 ? 33.059 -3.722 -30.709 1.00 21.81 95 LEU B C 1
ATOM 4609 O O . LEU B 1 95 ? 32.726 -2.961 -31.605 1.00 23.50 95 LEU B O 1
ATOM 4614 N N . ARG B 1 96 ? 33.648 -3.307 -29.593 1.00 21.79 96 ARG B N 1
ATOM 4615 C CA . ARG B 1 96 ? 33.857 -1.885 -29.294 1.00 23.39 96 ARG B CA 1
ATOM 4616 C C . ARG B 1 96 ? 34.856 -1.211 -30.239 1.00 24.44 96 ARG B C 1
ATOM 4617 O O . ARG B 1 96 ? 35.896 -1.780 -30.559 1.00 25.36 96 ARG B O 1
ATOM 4625 N N . LYS B 1 97 ? 34.544 0.007 -30.666 1.00 24.97 97 LYS B N 1
ATOM 4626 C CA . LYS B 1 97 ? 35.432 0.777 -31.531 1.00 24.76 97 LYS B CA 1
ATOM 4627 C C . LYS B 1 97 ? 36.492 1.526 -30.718 1.00 26.29 97 LYS B C 1
ATOM 4628 O O . LYS B 1 97 ? 36.261 1.868 -29.565 1.00 27.42 97 LYS B O 1
ATOM 4634 N N . GLY B 1 98 ? 37.651 1.788 -31.316 1.00 23.46 98 GLY B N 1
ATOM 4635 C CA . GLY B 1 98 ? 38.624 2.684 -30.712 1.00 21.61 98 GLY B CA 1
ATOM 4636 C C . GLY B 1 98 ? 39.478 2.108 -29.596 1.00 26.22 98 GLY B C 1
ATOM 4637 O O . GLY B 1 98 ? 40.078 2.852 -28.817 1.00 29.63 98 GLY B O 1
ATOM 4638 N N . VAL B 1 99 ? 39.546 0.784 -29.520 1.00 23.29 99 VAL B N 1
ATOM 4639 C CA . VAL B 1 99 ? 40.330 0.113 -28.487 1.00 25.55 99 VAL B CA 1
ATOM 4640 C C . VAL B 1 99 ? 41.724 -0.200 -29.004 1.00 23.35 99 VAL B C 1
ATOM 4641 O O . VAL B 1 99 ? 41.866 -0.863 -30.030 1.00 22.18 99 VAL B O 1
ATOM 4645 N N . LYS B 1 100 ? 42.737 0.257 -28.268 1.00 21.68 100 LYS B N 1
ATOM 4646 C CA . LYS B 1 100 ? 44.139 0.088 -28.647 1.00 24.40 100 LYS B CA 1
ATOM 4647 C C . LYS B 1 100 ? 44.805 -1.074 -27.918 1.00 24.23 100 LYS B C 1
ATOM 4648 O O . LYS B 1 100 ? 44.591 -1.259 -26.719 1.00 23.50 100 LYS B O 1
ATOM 4654 N N . PHE B 1 101 ? 45.632 -1.837 -28.632 1.00 22.87 101 PHE B N 1
ATOM 4655 C CA . PHE B 1 101 ? 46.528 -2.789 -27.973 1.00 22.71 101 PHE B CA 1
ATOM 4656 C C . PHE B 1 101 ? 47.733 -2.060 -27.408 1.00 22.10 101 PHE B C 1
ATOM 4657 O O . PHE B 1 101 ? 48.058 -0.960 -27.842 1.00 23.07 101 PHE B O 1
ATOM 4665 N N . HIS B 1 102 ? 48.397 -2.674 -26.439 1.00 21.06 102 HIS B N 1
ATOM 4666 C CA . HIS B 1 102 ? 49.531 -2.038 -25.780 1.00 24.26 102 HIS B CA 1
ATOM 4667 C C . HIS B 1 102 ? 50.675 -1.776 -26.726 1.00 23.55 102 HIS B C 1
ATOM 4668 O O . HIS B 1 102 ? 50.927 -2.555 -27.643 1.00 24.60 102 HIS B O 1
ATOM 4675 N N . THR B 1 103 ? 51.370 -0.673 -26.478 1.00 25.19 103 THR B N 1
ATOM 4676 C CA . THR B 1 103 ? 52.662 -0.436 -27.089 1.00 23.84 103 THR B CA 1
ATOM 4677 C C . THR B 1 103 ? 53.689 -0.907 -26.083 1.00 26.49 103 THR B C 1
ATOM 4678 O O . THR B 1 103 ? 53.846 -0.313 -25.025 1.00 25.18 103 THR B O 1
ATOM 4682 N N . THR B 1 104 ? 54.371 -1.994 -26.412 1.00 24.15 104 THR B N 1
ATOM 4683 C CA . THR B 1 104 ? 55.324 -2.594 -25.498 1.00 25.70 104 THR B CA 1
ATOM 4684 C C . THR B 1 104 ? 56.738 -2.353 -25.991 1.00 24.80 104 THR B C 1
ATOM 4685 O O . THR B 1 104 ? 56.950 -1.814 -27.076 1.00 25.86 104 THR B O 1
ATOM 4689 N N . ALA B 1 105 ? 57.711 -2.770 -25.197 1.00 26.29 105 ALA B N 1
ATOM 4690 C CA . ALA B 1 105 ? 59.091 -2.704 -25.634 1.00 27.70 105 ALA B CA 1
ATOM 4691 C C . ALA B 1 105 ? 59.258 -3.490 -26.930 1.00 26.32 105 ALA B C 1
ATOM 4692 O O . ALA B 1 105 ? 60.104 -3.162 -27.753 1.00 30.94 105 ALA B O 1
ATOM 4694 N N . TYR B 1 106 ? 58.434 -4.514 -27.117 1.00 24.49 106 TYR B N 1
ATOM 4695 C CA . TYR B 1 106 ? 58.639 -5.476 -28.198 1.00 26.43 106 TYR B CA 1
ATOM 4696 C C . TYR B 1 106 ? 57.549 -5.477 -29.265 1.00 26.20 106 TYR B C 1
ATOM 4697 O O . TYR B 1 106 ? 57.537 -6.344 -30.142 1.00 28.48 106 TYR B O 1
ATOM 4706 N N . PHE B 1 107 ? 56.630 -4.518 -29.195 1.00 26.30 107 PHE B N 1
ATOM 4707 C CA . PHE B 1 107 ? 55.511 -4.490 -30.130 1.00 28.17 107 PHE B CA 1
ATOM 4708 C C . PHE B 1 107 ? 54.825 -3.131 -30.245 1.00 26.06 107 PHE B C 1
ATOM 4709 O O . PHE B 1 107 ? 54.495 -2.501 -29.243 1.00 27.04 107 PHE B O 1
ATOM 4717 N N . THR B 1 108 ? 54.600 -2.696 -31.478 1.00 25.56 108 THR B N 1
ATOM 4718 C CA . THR B 1 108 ? 53.830 -1.490 -31.733 1.00 25.04 108 THR B CA 1
ATOM 4719 C C . THR B 1 108 ? 52.750 -1.766 -32.763 1.00 24.81 108 THR B C 1
ATOM 4720 O O . THR B 1 108 ? 53.043 -2.143 -33.895 1.00 25.86 108 THR B O 1
ATOM 4724 N N . PRO B 1 109 ? 51.483 -1.586 -32.375 1.00 24.55 109 PRO B N 1
ATOM 4725 C CA . PRO B 1 109 ? 50.385 -1.918 -33.292 1.00 26.83 109 PRO B CA 1
ATOM 4726 C C . PRO B 1 109 ? 50.238 -0.917 -34.435 1.00 26.73 109 PRO B C 1
ATOM 4727 O O . PRO B 1 109 ? 50.726 0.202 -34.320 1.00 27.96 109 PRO B O 1
ATOM 4731 N N . THR B 1 110 ? 49.586 -1.329 -35.521 1.00 26.85 110 THR B N 1
ATOM 4732 C CA . THR B 1 110 ? 49.260 -0.422 -36.626 1.00 27.85 110 THR B CA 1
ATOM 4733 C C . THR B 1 110 ? 47.756 -0.357 -36.902 1.00 26.54 110 THR B C 1
ATOM 4734 O O . THR B 1 110 ? 47.310 0.301 -37.845 1.00 29.32 110 THR B O 1
ATOM 4738 N N . ARG B 1 111 ? 46.981 -1.059 -36.085 1.00 26.38 111 ARG B N 1
ATOM 4739 C CA . ARG B 1 111 ? 45.533 -1.016 -36.178 1.00 25.77 111 ARG B CA 1
ATOM 4740 C C . ARG B 1 111 ? 44.929 -1.338 -34.825 1.00 25.79 111 ARG B C 1
ATOM 4741 O O . ARG B 1 111 ? 45.599 -1.878 -33.944 1.00 24.35 111 ARG B O 1
ATOM 4749 N N . GLU B 1 112 ? 43.654 -1.015 -34.673 1.00 26.69 112 GLU B N 1
ATOM 4750 C CA . GLU B 1 112 ? 42.990 -1.177 -33.393 1.00 22.67 112 GLU B CA 1
ATOM 4751 C C . GLU B 1 112 ? 42.237 -2.498 -33.330 1.00 22.90 112 GLU B C 1
ATOM 4752 O O . GLU B 1 112 ? 42.155 -3.224 -34.323 1.00 23.39 112 GLU B O 1
ATOM 4758 N N . PHE B 1 113 ? 41.714 -2.807 -32.148 1.00 21.67 113 PHE B N 1
ATOM 4759 C CA . PHE B 1 113 ? 41.023 -4.058 -31.903 1.00 21.39 113 PHE B CA 1
ATOM 4760 C C . PHE B 1 113 ? 39.864 -4.232 -32.870 1.00 23.78 113 PHE B C 1
ATOM 4761 O O . PHE B 1 113 ? 39.100 -3.296 -33.113 1.00 23.71 113 PHE B O 1
ATOM 4769 N N . ASN B 1 114 ? 39.740 -5.429 -33.434 1.00 22.45 114 ASN B N 1
ATOM 4770 C CA . ASN B 1 114 ? 38.649 -5.713 -34.353 1.00 22.86 114 ASN B CA 1
ATOM 4771 C C . ASN B 1 114 ? 38.304 -7.189 -34.369 1.00 22.70 114 ASN B C 1
ATOM 4772 O O . ASN B 1 114 ? 38.815 -7.968 -33.558 1.00 24.54 114 ASN B O 1
ATOM 4777 N N . ALA B 1 115 ? 37.441 -7.567 -35.305 1.00 22.76 115 ALA B N 1
ATOM 4778 C CA . ALA B 1 115 ? 36.912 -8.921 -35.375 1.00 23.05 115 ALA B CA 1
ATOM 4779 C C . ALA B 1 115 ? 38.010 -9.963 -35.513 1.00 22.77 115 ALA B C 1
ATOM 4780 O O . ALA B 1 115 ? 37.960 -11.018 -34.889 1.00 24.16 115 ALA B O 1
ATOM 4782 N N . ASP B 1 116 ? 39.002 -9.670 -36.337 1.00 22.42 116 ASP B N 1
ATOM 4783 C CA . ASP B 1 116 ? 40.061 -10.628 -36.582 1.00 20.90 116 ASP B CA 1
ATOM 4784 C C . ASP B 1 116 ? 40.733 -11.046 -35.276 1.00 23.71 116 ASP B C 1
ATOM 4785 O O . ASP B 1 116 ? 41.157 -12.190 -35.124 1.00 21.43 116 ASP B O 1
ATOM 4790 N N . ASP B 1 117 ? 40.810 -10.125 -34.324 1.00 23.39 117 ASP B N 1
ATOM 4791 C CA . ASP B 1 117 ? 41.432 -10.430 -33.037 1.00 21.72 117 ASP B CA 1
ATOM 4792 C C . ASP B 1 117 ? 40.616 -11.447 -32.240 1.00 21.77 117 ASP B C 1
ATOM 4793 O O . ASP B 1 117 ? 41.163 -12.379 -31.647 1.00 21.08 117 ASP B O 1
ATOM 4798 N N . VAL B 1 118 ? 39.302 -11.262 -32.234 1.00 20.97 118 VAL B N 1
ATOM 4799 C CA . VAL B 1 118 ? 38.400 -12.203 -31.575 1.00 21.39 118 VAL B CA 1
ATOM 4800 C C . VAL B 1 118 ? 38.442 -13.586 -32.251 1.00 20.26 118 VAL B C 1
ATOM 4801 O O . VAL B 1 118 ? 38.437 -14.610 -31.573 1.00 17.54 118 VAL B O 1
ATOM 4805 N N . ILE B 1 119 ? 38.504 -13.608 -33.584 1.00 21.63 119 ILE B N 1
ATOM 4806 C CA . ILE B 1 119 ? 38.498 -14.865 -34.336 1.00 20.72 119 ILE B CA 1
ATOM 4807 C C . ILE B 1 119 ? 39.789 -15.624 -34.141 1.00 18.73 119 ILE B C 1
ATOM 4808 O O . ILE B 1 119 ? 39.780 -16.820 -33.873 1.00 19.37 119 ILE B O 1
ATOM 4813 N N . PHE B 1 120 ? 40.901 -14.915 -34.255 1.00 19.78 120 PHE B N 1
ATOM 4814 C CA . PHE B 1 120 ? 42.179 -15.519 -33.941 1.00 20.51 120 PHE B CA 1
ATOM 4815 C C . PHE B 1 120 ? 42.191 -16.101 -32.538 1.00 19.67 120 PHE B C 1
ATOM 4816 O O . PHE B 1 120 ? 42.434 -17.290 -32.372 1.00 20.17 120 PHE B O 1
ATOM 4824 N N . THR B 1 121 ? 41.932 -15.254 -31.541 1.00 18.61 121 THR B N 1
ATOM 4825 C CA . THR B 1 121 ? 41.990 -15.637 -30.125 1.00 18.89 121 THR B CA 1
ATOM 4826 C C . THR B 1 121 ? 41.259 -16.930 -29.809 1.00 17.91 121 THR B C 1
ATOM 4827 O O . THR B 1 121 ? 41.810 -17.850 -29.211 1.00 20.10 121 THR B O 1
ATOM 4831 N N . PHE B 1 122 ? 40.001 -17.001 -30.209 1.00 18.29 122 PHE B N 1
ATOM 4832 C CA . PHE B 1 122 ? 39.186 -18.124 -29.816 1.00 19.97 122 PHE B CA 1
ATOM 4833 C C . PHE B 1 122 ? 39.302 -19.339 -30.725 1.00 20.17 122 PHE B C 1
ATOM 4834 O O . PHE B 1 122 ? 39.157 -20.464 -30.264 1.00 21.40 122 PHE B O 1
ATOM 4842 N N . SER B 1 123 ? 39.585 -19.125 -32.004 1.00 19.58 123 SER B N 1
ATOM 4843 C CA . SER B 1 123 ? 39.826 -20.250 -32.899 1.00 21.01 123 SER B CA 1
ATOM 4844 C C . SER B 1 123 ? 41.108 -20.994 -32.530 1.00 20.80 123 SER B C 1
ATOM 4845 O O . SER B 1 123 ? 41.228 -22.187 -32.784 1.00 22.42 123 SER B O 1
ATOM 4848 N N . ARG B 1 124 ? 42.055 -20.287 -31.916 1.00 22.22 124 ARG B N 1
ATOM 4849 C CA . ARG B 1 124 ? 43.286 -20.911 -31.424 1.00 20.97 124 ARG B CA 1
ATOM 4850 C C . ARG B 1 124 ? 42.965 -22.096 -30.527 1.00 20.02 124 ARG B C 1
ATOM 4851 O O . ARG B 1 124 ? 43.733 -23.040 -30.431 1.00 21.22 124 ARG B O 1
ATOM 4859 N N . LEU B 1 125 ? 41.816 -22.038 -29.870 1.00 19.61 125 LEU B N 1
ATOM 4860 C CA . LEU B 1 125 ? 41.446 -23.049 -28.904 1.00 21.20 125 LEU B CA 1
ATOM 4861 C C . LEU B 1 125 ? 40.963 -24.349 -29.536 1.00 20.99 125 LEU B C 1
ATOM 4862 O O . LEU B 1 125 ? 40.969 -25.383 -28.875 1.00 24.05 125 LEU B O 1
ATOM 4867 N N . PHE B 1 126 ? 40.530 -24.318 -30.794 1.00 23.05 126 PHE B N 1
ATOM 4868 C CA . PHE B 1 126 ? 39.918 -25.517 -31.383 1.00 23.89 126 PHE B CA 1
ATOM 4869 C C . PHE B 1 126 ? 40.258 -25.791 -32.845 1.00 23.90 126 PHE B C 1
ATOM 4870 O O . PHE B 1 126 ? 40.038 -26.906 -33.327 1.00 25.48 126 PHE B O 1
ATOM 4878 N N . ASP B 1 127 ? 40.779 -24.781 -33.540 1.00 24.57 127 ASP B N 1
ATOM 4879 C CA . ASP B 1 127 ? 41.030 -24.867 -34.979 1.00 24.08 127 ASP B CA 1
ATOM 4880 C C . ASP B 1 127 ? 42.477 -25.264 -35.291 1.00 23.14 127 ASP B C 1
ATOM 4881 O O . ASP B 1 127 ? 43.405 -24.480 -35.074 1.00 21.19 127 ASP B O 1
ATOM 4886 N N . VAL B 1 128 ? 42.659 -26.483 -35.800 1.00 24.20 128 VAL B N 1
ATOM 4887 C CA . VAL B 1 128 ? 43.995 -27.020 -36.072 1.00 23.94 128 VAL B CA 1
ATOM 4888 C C . VAL B 1 128 ? 44.718 -26.265 -37.177 1.00 24.44 128 VAL B C 1
ATOM 4889 O O . VAL B 1 128 ? 45.924 -26.424 -37.345 1.00 25.40 128 VAL B O 1
ATOM 4893 N N . TYR B 1 129 ? 43.986 -25.440 -37.921 1.00 22.89 129 TYR B N 1
ATOM 4894 C CA . TYR B 1 129 ? 44.594 -24.627 -38.968 1.00 25.35 129 TYR B CA 1
ATOM 4895 C C . TYR B 1 129 ? 45.045 -23.272 -38.470 1.00 24.02 129 TYR B C 1
ATOM 4896 O O . TYR B 1 129 ? 45.740 -22.556 -39.175 1.00 29.45 129 TYR B O 1
ATOM 4905 N N . ASN B 1 130 ? 44.630 -22.916 -37.260 1.00 24.61 130 ASN B N 1
ATOM 4906 C CA . ASN B 1 130 ? 45.125 -21.707 -36.621 1.00 24.78 130 ASN B CA 1
ATOM 4907 C C . ASN B 1 130 ? 46.603 -21.908 -36.318 1.00 25.07 130 ASN B C 1
ATOM 4908 O O . ASN B 1 130 ? 46.972 -22.890 -35.679 1.00 23.98 130 ASN B O 1
ATOM 4913 N N . PRO B 1 131 ? 47.458 -20.982 -36.784 1.00 27.77 131 PRO B N 1
ATOM 4914 C CA . PRO B 1 131 ? 48.924 -21.110 -36.665 1.00 27.67 131 PRO B CA 1
ATOM 4915 C C . PRO B 1 131 ? 49.446 -21.089 -35.225 1.00 23.87 131 PRO B C 1
ATOM 4916 O O . PRO B 1 131 ? 50.640 -21.237 -35.006 1.00 24.43 131 PRO B O 1
ATOM 4920 N N . TYR B 1 132 ? 48.562 -20.898 -34.256 1.00 24.53 132 TYR B N 1
ATOM 4921 C CA . TYR B 1 132 ? 48.975 -20.898 -32.869 1.00 20.34 132 TYR B CA 1
ATOM 4922 C C . TYR B 1 132 ? 48.318 -22.013 -32.098 1.00 21.16 132 TYR B C 1
ATOM 4923 O O . TYR B 1 132 ? 48.572 -22.174 -30.912 1.00 23.24 132 TYR B O 1
ATOM 4932 N N . HIS B 1 133 ? 47.488 -22.800 -32.771 1.00 21.68 133 HIS B N 1
ATOM 4933 C CA . HIS B 1 133 ? 46.809 -23.905 -32.109 1.00 21.71 133 HIS B CA 1
ATOM 4934 C C . HIS B 1 133 ? 47.774 -24.844 -31.389 1.00 21.07 133 HIS B C 1
ATOM 4935 O O . HIS B 1 133 ? 47.464 -25.358 -30.316 1.00 24.10 133 HIS B O 1
ATOM 4942 N N . PHE B 1 134 ? 48.941 -25.070 -31.976 1.00 21.76 134 PHE B N 1
ATOM 4943 C CA . PHE B 1 134 ? 49.908 -25.984 -31.376 1.00 21.96 134 PHE B CA 1
ATOM 4944 C C . PHE B 1 134 ? 51.067 -25.262 -30.698 1.00 27.18 134 PHE B C 1
ATOM 4945 O O . PHE B 1 134 ? 52.007 -25.902 -30.217 1.00 28.40 134 PHE B O 1
ATOM 4953 N N . VAL B 1 135 ? 50.995 -23.935 -30.657 1.00 25.78 135 VAL B N 1
ATOM 4954 C CA . VAL B 1 135 ? 52.095 -23.119 -30.154 1.00 23.17 135 VAL B CA 1
ATOM 4955 C C . VAL B 1 135 ? 52.114 -23.032 -28.631 1.00 28.04 135 VAL B C 1
ATOM 4956 O O . VAL B 1 135 ? 51.067 -23.073 -27.982 1.00 27.24 135 VAL B O 1
ATOM 4960 N N . GLY B 1 136 ? 53.312 -22.906 -28.069 1.00 29.78 136 GLY B N 1
ATOM 4961 C CA . GLY B 1 136 ? 53.480 -22.927 -26.631 1.00 31.27 136 GLY B CA 1
ATOM 4962 C C . GLY B 1 136 ? 53.349 -24.373 -26.212 1.00 36.31 136 GLY B C 1
A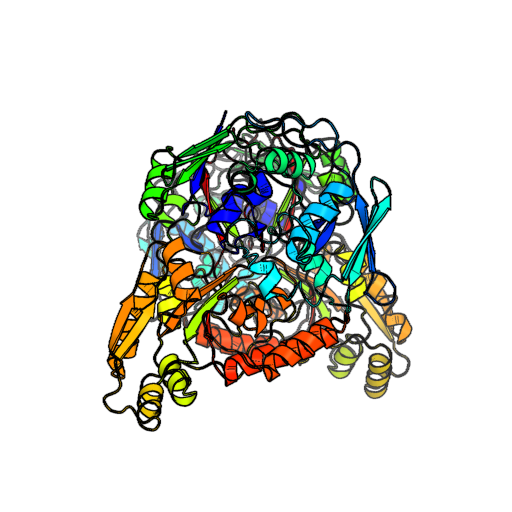TOM 4963 O O . GLY B 1 136 ? 53.853 -25.250 -26.908 1.00 35.86 136 GLY B O 1
ATOM 4964 N N . ASP B 1 137 ? 52.670 -24.645 -25.103 1.00 37.10 137 ASP B N 1
ATOM 4965 C CA . ASP B 1 137 ? 52.436 -26.040 -24.738 1.00 37.50 137 ASP B CA 1
ATOM 4966 C C . ASP B 1 137 ? 51.191 -26.599 -25.421 1.00 36.96 137 ASP B C 1
ATOM 4967 O O . ASP B 1 137 ? 50.817 -27.751 -25.191 1.00 37.67 137 ASP B O 1
ATOM 4972 N N . ALA B 1 138 ? 50.556 -25.780 -26.259 1.00 37.03 138 ALA B N 1
ATOM 4973 C CA . ALA B 1 138 ? 49.472 -26.256 -27.119 1.00 32.32 138 ALA B CA 1
ATOM 4974 C C . ALA B 1 138 ? 48.311 -26.878 -26.330 1.00 32.34 138 ALA B C 1
ATOM 4975 O O . ALA B 1 138 ? 47.644 -27.793 -26.811 1.00 35.11 138 ALA B O 1
ATOM 4977 N N . ASN B 1 139 ? 48.063 -26.366 -25.128 1.00 34.48 139 ASN B N 1
ATOM 4978 C CA . ASN B 1 139 ? 47.109 -26.970 -24.197 1.00 27.93 139 ASN B CA 1
ATOM 4979 C C . ASN B 1 139 ? 46.239 -25.900 -23.529 1.00 26.19 139 ASN B C 1
ATOM 4980 O O . ASN B 1 139 ? 46.760 -24.955 -22.950 1.00 26.23 139 ASN B O 1
ATOM 4985 N N . TYR B 1 140 ? 44.917 -26.038 -23.628 1.00 25.53 140 TYR B N 1
ATOM 4986 C CA . TYR B 1 140 ? 43.988 -25.011 -23.137 1.00 22.91 140 TYR B CA 1
ATOM 4987 C C . TYR B 1 140 ? 43.020 -25.618 -22.120 1.00 21.42 140 TYR B C 1
ATOM 4988 O O . TYR B 1 140 ? 41.857 -25.887 -22.430 1.00 22.29 140 TYR B O 1
ATOM 4997 N N . PRO B 1 141 ? 43.510 -25.833 -20.889 1.00 22.10 141 PRO B N 1
ATOM 4998 C CA . PRO B 1 141 ? 42.832 -26.726 -19.941 1.00 21.96 141 PRO B CA 1
ATOM 4999 C C . PRO B 1 141 ? 41.371 -26.362 -19.647 1.00 20.93 141 PRO B C 1
ATOM 5000 O O . PRO B 1 141 ? 40.541 -27.263 -19.690 1.00 21.33 141 PRO B O 1
ATOM 5004 N N . TYR B 1 142 ? 41.051 -25.097 -19.378 1.00 21.02 142 TYR B N 1
ATOM 5005 C CA . TYR B 1 142 ? 39.662 -24.757 -19.063 1.00 19.53 142 TYR B CA 1
ATOM 5006 C C . TYR B 1 142 ? 38.719 -25.067 -20.215 1.00 19.11 142 TYR B C 1
ATOM 5007 O O . TYR B 1 142 ? 37.711 -25.750 -20.045 1.00 20.61 142 TYR B O 1
ATOM 5016 N N . PHE B 1 143 ? 39.059 -24.552 -21.386 1.00 19.46 143 PHE B N 1
ATOM 5017 C CA . PHE B 1 143 ? 38.231 -24.723 -22.559 1.00 20.05 143 PHE B CA 1
ATOM 5018 C C . PHE B 1 143 ? 38.179 -26.172 -23.027 1.00 20.71 143 PHE B C 1
ATOM 5019 O O . PHE B 1 143 ? 37.133 -26.657 -23.466 1.00 22.55 143 PHE B O 1
ATOM 5027 N N . GLN B 1 144 ? 39.297 -26.874 -22.926 1.00 20.94 144 GLN B N 1
ATOM 5028 C CA . GLN B 1 144 ? 39.285 -28.278 -23.287 1.00 21.08 144 GLN B CA 1
ATOM 5029 C C . GLN B 1 144 ? 38.468 -29.075 -22.280 1.00 21.53 144 GLN B C 1
ATOM 5030 O O . GLN B 1 144 ? 37.792 -30.036 -22.639 1.00 22.57 144 GLN B O 1
ATOM 5036 N N . SER B 1 145 ? 38.493 -28.649 -21.024 1.00 21.02 145 SER B N 1
ATOM 5037 C CA . SER B 1 145 ? 37.791 -29.381 -19.972 1.00 20.31 145 SER B CA 1
ATOM 5038 C C . SER B 1 145 ? 36.295 -29.290 -20.149 1.00 21.59 145 SER B C 1
ATOM 5039 O O . SER B 1 145 ? 35.568 -30.235 -19.829 1.00 21.64 145 SER B O 1
ATOM 5042 N N . VAL B 1 146 ? 35.835 -28.149 -20.652 1.00 20.67 146 VAL B N 1
ATOM 5043 C CA . VAL B 1 146 ? 34.418 -27.974 -20.913 1.00 19.76 146 VAL B CA 1
ATOM 5044 C C . VAL B 1 146 ? 34.106 -28.202 -22.383 1.00 20.85 146 VAL B C 1
ATOM 5045 O O . VAL B 1 146 ? 33.073 -27.764 -22.873 1.00 24.81 146 VAL B O 1
ATOM 5049 N N . GLY B 1 147 ? 35.005 -28.887 -23.087 1.00 23.72 147 GLY B N 1
ATOM 5050 C CA . GLY B 1 147 ? 34.744 -29.354 -24.442 1.00 23.54 147 GLY B CA 1
ATOM 5051 C C . GLY B 1 147 ? 34.476 -28.278 -25.475 1.00 22.62 147 GLY B C 1
ATOM 5052 O O . GLY B 1 147 ? 33.438 -28.271 -26.133 1.00 23.04 147 GLY B O 1
ATOM 5053 N N . ILE B 1 148 ? 35.430 -27.372 -25.634 1.00 24.66 148 ILE B N 1
ATOM 5054 C CA . ILE B 1 148 ? 35.270 -26.263 -26.560 1.00 25.05 148 ILE B CA 1
ATOM 5055 C C . ILE B 1 148 ? 35.205 -26.772 -27.999 1.00 25.55 148 ILE B C 1
ATOM 5056 O O . ILE B 1 148 ? 34.467 -26.240 -28.838 1.00 25.89 148 ILE B O 1
ATOM 5061 N N . ASP B 1 149 ? 35.975 -27.821 -28.263 1.00 21.26 149 ASP B N 1
ATOM 5062 C CA . ASP B 1 149 ? 36.072 -28.405 -29.586 1.00 24.70 149 ASP B CA 1
ATOM 5063 C C . ASP B 1 149 ? 34.711 -28.871 -30.080 1.00 25.73 149 ASP B C 1
ATOM 5064 O O . ASP B 1 149 ? 34.423 -28.826 -31.278 1.00 27.29 149 ASP B O 1
ATOM 5069 N N . GLN B 1 150 ? 33.871 -29.327 -29.161 1.00 25.36 150 GLN B N 1
ATOM 5070 C CA . GLN B 1 150 ? 32.566 -29.848 -29.546 1.00 24.43 150 GLN B CA 1
ATOM 5071 C C . GLN B 1 150 ? 31.478 -28.814 -29.392 1.00 25.76 150 GLN B C 1
ATOM 5072 O O . GLN B 1 150 ? 30.293 -29.129 -29.524 1.00 24.80 150 GLN B O 1
ATOM 5078 N N . LEU B 1 151 ? 31.877 -27.592 -29.078 1.00 24.43 151 LEU B N 1
ATOM 5079 C CA . LEU B 1 151 ? 30.909 -26.546 -28.843 1.00 26.21 151 LEU B CA 1
ATOM 5080 C C . LEU B 1 151 ? 30.879 -25.599 -30.009 1.00 25.62 151 LEU B C 1
ATOM 5081 O O . LEU B 1 151 ? 29.819 -25.339 -30.571 1.00 26.00 151 LEU B O 1
ATOM 5086 N N . ILE B 1 152 ? 32.048 -25.077 -30.371 1.00 24.88 152 ILE B N 1
ATOM 5087 C CA . ILE B 1 152 ? 32.131 -24.062 -31.417 1.00 25.34 152 ILE B CA 1
ATOM 5088 C C . ILE B 1 152 ? 32.422 -24.657 -32.792 1.00 27.53 152 ILE B C 1
ATOM 5089 O O . ILE B 1 152 ? 33.467 -25.277 -32.994 1.00 26.65 152 ILE B O 1
ATOM 5094 N N . ARG B 1 153 ? 31.495 -24.455 -33.726 1.00 24.03 153 ARG B N 1
ATOM 5095 C CA . ARG B 1 153 ? 31.632 -24.954 -35.095 1.00 25.76 153 ARG B CA 1
ATOM 5096 C C . ARG B 1 153 ? 32.519 -24.034 -35.914 1.00 27.33 153 ARG B C 1
ATOM 5097 O O . ARG B 1 153 ? 33.401 -24.488 -36.640 1.00 28.11 153 ARG B O 1
ATOM 5105 N N . LYS B 1 154 ? 32.267 -22.737 -35.807 1.00 24.93 154 LYS B N 1
ATOM 5106 C CA . LYS B 1 154 ? 33.109 -21.728 -36.436 1.00 27.51 154 LYS B CA 1
ATOM 5107 C C . LYS B 1 154 ? 32.735 -20.348 -35.919 1.00 25.23 154 LYS B C 1
ATOM 5108 O O . LYS B 1 154 ? 31.665 -20.157 -35.341 1.00 26.01 154 LYS B O 1
ATOM 5114 N N . ILE B 1 155 ? 33.625 -19.390 -36.123 1.00 25.71 155 ILE B N 1
ATOM 5115 C CA . ILE B 1 155 ? 33.328 -18.020 -35.770 1.00 23.67 155 ILE B CA 1
ATOM 5116 C C . ILE B 1 155 ? 33.354 -17.191 -37.025 1.00 25.77 155 ILE B C 1
ATOM 5117 O O . ILE B 1 155 ? 34.398 -17.038 -37.658 1.00 26.33 155 ILE B O 1
ATOM 5122 N N . VAL B 1 156 ? 32.190 -16.669 -37.388 1.00 25.46 156 VAL B N 1
ATOM 5123 C CA . VAL B 1 156 ? 32.038 -15.959 -38.646 1.00 28.19 156 VAL B CA 1
ATOM 5124 C C . VAL B 1 156 ? 32.322 -14.471 -38.498 1.00 27.46 156 VAL B C 1
ATOM 5125 O O . VAL B 1 156 ? 31.841 -13.818 -37.566 1.00 26.90 156 VAL B O 1
ATOM 5129 N N . ARG B 1 157 ? 33.109 -13.945 -39.431 1.00 27.19 157 ARG B N 1
ATOM 5130 C CA . ARG B 1 157 ? 33.444 -12.533 -39.449 1.00 26.95 157 ARG B CA 1
ATOM 5131 C C . ARG B 1 157 ? 32.375 -11.743 -40.177 1.00 27.69 157 ARG B C 1
ATOM 5132 O O . ARG B 1 157 ? 32.477 -11.490 -41.372 1.00 28.41 157 ARG B O 1
ATOM 5140 N N . VAL B 1 158 ? 31.340 -11.364 -39.448 1.00 28.90 158 VAL B N 1
ATOM 5141 C CA . VAL B 1 158 ? 30.246 -10.623 -40.036 1.00 27.39 158 VAL B CA 1
ATOM 5142 C C . VAL B 1 158 ? 30.733 -9.289 -40.586 1.00 29.01 158 VAL B C 1
ATOM 5143 O O . VAL B 1 158 ? 30.273 -8.853 -41.634 1.00 30.77 158 VAL B O 1
ATOM 5147 N N . SER B 1 159 ? 31.660 -8.648 -39.879 1.00 29.06 159 SER B N 1
ATOM 5148 C CA . SER B 1 159 ? 32.232 -7.371 -40.309 1.00 29.80 159 SER B CA 1
ATOM 5149 C C . SER B 1 159 ? 33.473 -7.048 -39.491 1.00 30.12 159 SER B C 1
ATOM 5150 O O . SER B 1 159 ? 33.917 -7.863 -38.693 1.00 29.76 159 SER B O 1
ATOM 5153 N N . ASP B 1 160 ? 34.022 -5.852 -39.675 1.00 30.79 160 ASP B N 1
ATOM 5154 C CA . ASP B 1 160 ? 35.209 -5.458 -38.924 1.00 29.94 160 ASP B CA 1
ATOM 5155 C C . ASP B 1 160 ? 34.953 -5.487 -37.422 1.00 28.51 160 ASP B C 1
ATOM 5156 O O . ASP B 1 160 ? 35.805 -5.922 -36.652 1.00 28.97 160 ASP B O 1
ATOM 5161 N N . HIS B 1 161 ? 33.775 -5.030 -37.009 1.00 27.29 161 HIS B N 1
ATOM 5162 C CA . HIS B 1 161 ? 33.474 -4.887 -35.587 1.00 27.23 161 HIS B CA 1
ATOM 5163 C C . HIS B 1 161 ? 32.328 -5.782 -35.101 1.00 27.87 161 HIS B C 1
ATOM 5164 O O . HIS B 1 161 ? 31.604 -5.420 -34.167 1.00 27.08 161 HIS B O 1
ATOM 5171 N N . GLN B 1 162 ? 32.175 -6.953 -35.722 1.00 29.22 162 GLN B N 1
ATOM 5172 C CA . GLN B 1 162 ? 31.113 -7.897 -35.351 1.00 26.84 162 GLN B CA 1
ATOM 5173 C C . GLN B 1 162 ? 31.433 -9.344 -35.738 1.00 25.34 162 GLN B C 1
ATOM 5174 O O . GLN B 1 162 ? 31.971 -9.614 -36.815 1.00 27.04 162 GLN B O 1
ATOM 5180 N N . VAL B 1 163 ? 31.097 -10.273 -34.852 1.00 24.02 163 VAL B N 1
ATOM 5181 C CA . VAL B 1 163 ? 31.385 -11.678 -35.091 1.00 24.54 163 VAL B CA 1
ATOM 5182 C C . VAL B 1 163 ? 30.249 -12.565 -34.617 1.00 23.95 163 VAL B C 1
ATOM 5183 O O . VAL B 1 163 ? 29.530 -12.238 -33.673 1.00 25.71 163 VAL B O 1
ATOM 5187 N N . ARG B 1 164 ? 30.097 -13.701 -35.281 1.00 21.99 164 ARG B N 1
ATOM 5188 C CA . ARG B 1 164 ? 29.044 -14.620 -34.940 1.00 23.26 164 ARG B CA 1
ATOM 5189 C C . ARG B 1 164 ? 29.625 -15.981 -34.645 1.00 24.17 164 ARG B C 1
ATOM 5190 O O . ARG B 1 164 ? 30.090 -16.678 -35.549 1.00 24.70 164 ARG B O 1
ATOM 5198 N N . PHE B 1 165 ? 29.605 -16.358 -33.373 1.00 24.11 165 PHE B N 1
ATOM 5199 C CA . PHE B 1 165 ? 29.977 -17.710 -32.987 1.00 22.49 165 PHE B CA 1
ATOM 5200 C C . PHE B 1 165 ? 28.873 -18.670 -33.422 1.00 25.09 165 PHE B C 1
ATOM 5201 O O . PHE B 1 165 ? 27.691 -18.444 -33.129 1.00 27.00 165 PHE B O 1
ATOM 5209 N N . GLU B 1 166 ? 29.258 -19.726 -34.135 1.00 25.03 166 GLU B N 1
ATOM 5210 C CA . GLU B 1 166 ? 28.326 -20.784 -34.513 1.00 25.27 166 GLU B CA 1
ATOM 5211 C C . GLU B 1 166 ? 28.597 -22.052 -33.699 1.00 27.18 166 GLU B C 1
ATOM 5212 O O . GLU B 1 166 ? 29.701 -22.599 -33.738 1.00 28.06 166 GLU B O 1
ATOM 5218 N N . LEU B 1 167 ? 27.584 -22.518 -32.968 1.00 26.22 167 LEU B N 1
ATOM 5219 C CA . LEU B 1 167 ? 27.728 -23.670 -32.075 1.00 26.26 167 LEU B CA 1
ATOM 5220 C C . LEU B 1 167 ? 27.053 -24.914 -32.633 1.00 26.94 167 LEU B C 1
ATOM 5221 O O . LEU B 1 167 ? 26.053 -24.821 -33.348 1.00 22.79 167 LEU B O 1
ATOM 5226 N N . PHE B 1 168 ? 27.598 -26.073 -32.276 1.00 26.10 168 PHE B N 1
ATOM 5227 C CA . PHE B 1 168 ? 26.993 -27.358 -32.613 1.00 28.61 168 PHE B CA 1
ATOM 5228 C C . PHE B 1 168 ? 25.716 -27.547 -31.820 1.00 28.99 168 PHE B C 1
ATOM 5229 O O . PHE B 1 168 ? 24.728 -28.066 -32.328 1.00 32.85 168 PHE B O 1
ATOM 5237 N N . ASN B 1 169 ? 25.752 -27.133 -30.561 1.00 27.49 169 ASN B N 1
ATOM 5238 C CA . ASN B 1 169 ? 24.618 -27.280 -29.668 1.00 28.26 169 ASN B CA 1
ATOM 5239 C C . ASN B 1 169 ? 24.439 -26.031 -28.822 1.00 26.83 169 ASN B C 1
ATOM 5240 O O . ASN B 1 169 ? 25.414 -25.378 -28.471 1.00 27.06 169 ASN B O 1
ATOM 5245 N N . ALA B 1 170 ? 23.198 -25.680 -28.509 1.00 27.20 170 ALA B N 1
ATOM 5246 C CA . ALA B 1 170 ? 22.974 -24.644 -27.520 1.00 26.33 170 ALA B CA 1
ATOM 5247 C C . ALA B 1 170 ? 23.555 -25.177 -26.222 1.00 27.56 170 ALA B C 1
ATOM 5248 O O . ALA B 1 170 ? 23.414 -26.364 -25.926 1.00 26.34 170 ALA B O 1
ATOM 5250 N N . GLU B 1 171 ? 24.243 -24.314 -25.477 1.00 23.17 171 GLU B N 1
ATOM 5251 C CA . GLU B 1 171 ? 24.704 -24.637 -24.132 1.00 22.04 171 GLU B CA 1
ATOM 5252 C C . GLU B 1 171 ? 24.425 -23.420 -23.274 1.00 20.32 171 GLU B C 1
ATOM 5253 O O . GLU B 1 171 ? 24.908 -22.316 -23.553 1.00 21.04 171 GLU B O 1
ATOM 5259 N N . SER B 1 172 ? 23.620 -23.608 -22.240 1.00 23.37 172 SER B N 1
ATOM 5260 C CA . SER B 1 172 ? 23.211 -22.478 -21.420 1.00 22.22 172 SER B CA 1
ATOM 5261 C C . SER B 1 172 ? 24.378 -21.833 -20.667 1.00 19.88 172 SER B C 1
ATOM 5262 O O . SER B 1 172 ? 24.227 -20.755 -20.101 1.00 24.06 172 SER B O 1
ATOM 5265 N N . SER B 1 173 ? 25.543 -22.473 -20.677 1.00 21.33 173 SER B N 1
ATOM 5266 C CA . SER B 1 173 ? 26.694 -21.935 -19.951 1.00 21.05 173 SER B CA 1
ATOM 5267 C C . SER B 1 173 ? 27.613 -21.093 -20.817 1.00 21.51 173 SER B C 1
ATOM 5268 O O . SER B 1 173 ? 28.655 -20.633 -20.347 1.00 20.56 173 SER B O 1
ATOM 5271 N N . PHE B 1 174 ? 27.224 -20.880 -22.072 1.00 21.93 174 PHE B N 1
ATOM 5272 C CA . PHE B 1 174 ? 28.123 -20.278 -23.053 1.00 21.32 174 PHE B CA 1
ATOM 5273 C C . PHE B 1 174 ? 28.628 -18.890 -22.675 1.00 20.01 174 PHE B C 1
ATOM 5274 O O . PHE B 1 174 ? 29.844 -18.653 -22.645 1.00 18.84 174 PHE B O 1
ATOM 5282 N N . LEU B 1 175 ? 27.710 -17.971 -22.378 1.00 21.30 175 LEU B N 1
ATOM 5283 C CA . LEU B 1 175 ? 28.128 -16.611 -22.029 1.00 21.18 175 LEU B CA 1
ATOM 5284 C C . LEU B 1 175 ? 28.925 -16.592 -20.725 1.00 20.03 175 LEU B C 1
ATOM 5285 O O . LEU B 1 175 ? 29.858 -15.810 -20.578 1.00 20.03 175 LEU B O 1
ATOM 5290 N N . ALA B 1 176 ? 28.567 -17.468 -19.789 1.00 21.09 176 ALA B N 1
ATOM 5291 C CA . ALA B 1 176 ? 29.320 -17.613 -18.540 1.00 19.35 176 ALA B CA 1
ATOM 5292 C C . ALA B 1 176 ? 30.769 -17.966 -18.839 1.00 19.81 176 ALA B C 1
ATOM 5293 O O . ALA B 1 176 ? 31.693 -17.370 -18.297 1.00 18.45 176 ALA B O 1
ATOM 5295 N N . ASN B 1 177 ? 30.965 -18.935 -19.719 1.00 18.72 177 ASN B N 1
ATOM 5296 C CA . ASN B 1 177 ? 32.308 -19.308 -20.132 1.00 18.54 177 ASN B CA 1
ATOM 5297 C C . ASN B 1 177 ? 33.062 -18.163 -20.836 1.00 19.93 177 ASN B C 1
ATOM 5298 O O . ASN B 1 177 ? 34.266 -17.976 -20.645 1.00 18.76 177 ASN B O 1
ATOM 5303 N N . MET B 1 178 ? 32.347 -17.377 -21.633 1.00 20.20 178 MET B N 1
ATOM 5304 C CA . MET B 1 178 ? 32.959 -16.252 -22.326 1.00 19.76 178 MET B CA 1
ATOM 5305 C C . MET B 1 178 ? 33.251 -15.109 -21.367 1.00 15.80 178 MET B C 1
ATOM 5306 O O . MET B 1 178 ? 33.957 -14.154 -21.718 1.00 20.04 178 MET B O 1
ATOM 5311 N N . ALA B 1 179 ? 32.705 -15.205 -20.158 1.00 19.24 179 ALA B N 1
ATOM 5312 C CA . ALA B 1 179 ? 32.953 -14.191 -19.132 1.00 18.23 179 ALA B CA 1
ATOM 5313 C C . ALA B 1 179 ? 34.033 -14.616 -18.131 1.00 18.30 179 ALA B C 1
ATOM 5314 O O . ALA B 1 179 ? 34.350 -13.866 -17.212 1.00 17.87 179 ALA B O 1
ATOM 5316 N N . THR B 1 180 ? 34.592 -15.813 -18.304 1.00 18.85 180 THR B N 1
ATOM 5317 C CA . THR B 1 180 ? 35.667 -16.248 -17.417 1.00 19.50 180 THR B CA 1
ATOM 5318 C C . THR B 1 180 ? 36.935 -15.471 -17.697 1.00 18.11 180 THR B C 1
ATOM 5319 O O . THR B 1 180 ? 37.112 -14.896 -18.778 1.00 18.02 180 THR B O 1
ATOM 5323 N N . ASP B 1 181 ? 37.832 -15.475 -16.722 1.00 18.52 181 ASP B N 1
ATOM 5324 C CA . ASP B 1 181 ? 39.096 -14.775 -16.867 1.00 21.26 181 ASP B CA 1
ATOM 5325 C C . ASP B 1 181 ? 40.011 -15.457 -17.883 1.00 18.01 181 ASP B C 1
ATOM 5326 O O . ASP B 1 181 ? 41.041 -14.913 -18.265 1.00 18.86 181 ASP B O 1
ATOM 5331 N N . PHE B 1 182 ? 39.618 -16.646 -18.325 1.00 19.26 182 PHE B N 1
ATOM 5332 C CA . PHE B 1 182 ? 40.348 -17.351 -19.368 1.00 18.57 182 PHE B CA 1
ATOM 5333 C C . PHE B 1 182 ? 39.988 -16.830 -20.755 1.00 18.95 182 PHE B C 1
ATOM 5334 O O . PHE B 1 182 ? 40.698 -17.101 -21.709 1.00 19.43 182 PHE B O 1
ATOM 5342 N N . ALA B 1 183 ? 38.876 -16.107 -20.869 1.00 21.29 183 ALA B N 1
ATOM 5343 C CA . ALA B 1 183 ? 38.349 -15.693 -22.175 1.00 18.11 183 ALA B CA 1
ATOM 5344 C C . ALA B 1 183 ? 38.788 -14.288 -22.593 1.00 19.46 183 ALA B C 1
ATOM 5345 O O . ALA B 1 183 ? 38.012 -13.532 -23.174 1.00 19.80 183 ALA B O 1
ATOM 5347 N N . VAL B 1 184 ? 40.039 -13.944 -22.310 1.00 19.96 184 VAL B N 1
ATOM 5348 C CA . VAL B 1 184 ? 40.571 -12.644 -22.705 1.00 18.39 184 VAL B CA 1
ATOM 5349 C C . VAL B 1 184 ? 40.811 -12.635 -24.198 1.00 17.68 184 VAL B C 1
ATOM 5350 O O . VAL B 1 184 ? 40.873 -13.693 -24.829 1.00 19.10 184 VAL B O 1
ATOM 5354 N N . VAL B 1 185 ? 40.953 -11.437 -24.752 1.00 17.60 185 VAL B N 1
ATOM 5355 C CA . VAL B 1 185 ? 41.225 -11.269 -26.172 1.00 19.10 185 VAL B CA 1
ATOM 5356 C C . VAL B 1 185 ? 42.722 -11.003 -26.371 1.00 18.14 185 VAL B C 1
ATOM 5357 O O . VAL B 1 185 ? 43.312 -10.166 -25.682 1.00 19.38 185 VAL B O 1
ATOM 5361 N N . LEU B 1 186 ? 43.321 -11.731 -27.306 1.00 18.87 186 LEU B N 1
ATOM 5362 C CA . LEU B 1 186 ? 44.720 -11.551 -27.668 1.00 18.78 186 LEU B CA 1
ATOM 5363 C C . LEU B 1 186 ? 44.852 -10.856 -29.021 1.00 19.43 186 LEU B C 1
ATOM 5364 O O . LEU B 1 186 ? 43.874 -10.669 -29.744 1.00 19.42 186 LEU B O 1
ATOM 5369 N N . SER B 1 187 ? 46.081 -10.522 -29.375 1.00 20.04 187 SER B N 1
ATOM 5370 C CA . SER B 1 187 ? 46.339 -9.653 -30.513 1.00 22.05 187 SER B CA 1
ATOM 5371 C C . SER B 1 187 ? 46.790 -10.427 -31.741 1.00 22.76 187 SER B C 1
ATOM 5372 O O . SER B 1 187 ? 47.845 -11.058 -31.727 1.00 23.00 187 SER B O 1
ATOM 5375 N N . LYS B 1 188 ? 45.996 -10.362 -32.808 1.00 22.49 188 LYS B N 1
ATOM 5376 C CA . LYS B 1 188 ? 46.323 -11.093 -34.028 1.00 20.98 188 LYS B CA 1
ATOM 5377 C C . LYS B 1 188 ? 47.551 -10.510 -34.721 1.00 23.33 188 LYS B C 1
ATOM 5378 O O . LYS B 1 188 ? 48.403 -11.244 -35.217 1.00 23.37 188 LYS B O 1
ATOM 5384 N N . GLU B 1 189 ? 47.648 -9.188 -34.745 1.00 23.44 189 GLU B N 1
ATOM 5385 C CA . GLU B 1 189 ? 48.773 -8.551 -35.407 1.00 24.63 189 GLU B CA 1
ATOM 5386 C C . GLU B 1 189 ? 50.079 -8.894 -34.705 1.00 23.66 189 GLU B C 1
ATOM 5387 O O . GLU B 1 189 ? 51.093 -9.108 -35.353 1.00 25.20 189 GLU B O 1
ATOM 5393 N N . TYR B 1 190 ? 50.052 -8.934 -33.380 1.00 23.09 190 TYR B N 1
ATOM 5394 C CA . TYR B 1 190 ? 51.222 -9.312 -32.603 1.00 23.81 190 TYR B CA 1
ATOM 5395 C C . TYR B 1 190 ? 51.611 -10.749 -32.908 1.00 23.83 190 TYR B C 1
ATOM 5396 O O . TYR B 1 190 ? 52.768 -11.046 -33.200 1.00 24.32 190 TYR B O 1
ATOM 5405 N N . ALA B 1 191 ? 50.637 -11.642 -32.823 1.00 22.43 191 ALA B N 1
ATOM 5406 C CA . ALA B 1 191 ? 50.847 -13.035 -33.165 1.00 21.30 191 ALA B CA 1
ATOM 5407 C C . ALA B 1 191 ? 51.458 -13.138 -34.551 1.00 23.20 191 ALA B C 1
ATOM 5408 O O . ALA B 1 191 ? 52.461 -13.818 -34.754 1.00 24.52 191 ALA B O 1
ATOM 5410 N N . MET B 1 192 ? 50.839 -12.455 -35.503 1.00 22.24 192 MET B N 1
ATOM 5411 C CA . MET B 1 192 ? 51.239 -12.513 -36.896 1.00 24.16 192 MET B CA 1
ATOM 5412 C C . MET B 1 192 ? 52.662 -12.036 -37.091 1.00 23.64 192 MET B C 1
ATOM 5413 O O . MET B 1 192 ? 53.418 -12.617 -37.859 1.00 25.52 192 MET B O 1
ATOM 5418 N N . ALA B 1 193 ? 53.021 -10.974 -36.386 1.00 25.04 193 ALA B N 1
ATOM 5419 C CA . ALA B 1 193 ? 54.357 -10.406 -36.470 1.00 25.54 193 ALA B CA 1
ATOM 5420 C C . ALA B 1 193 ? 55.459 -11.373 -36.002 1.00 30.00 193 ALA B C 1
ATOM 5421 O O . ALA B 1 193 ? 56.500 -11.491 -36.656 1.00 29.60 193 ALA B O 1
ATOM 5423 N N . LEU B 1 194 ? 55.226 -12.047 -34.872 1.00 25.76 194 LEU B N 1
ATOM 5424 C CA . LEU B 1 194 ? 56.132 -13.074 -34.351 1.00 27.48 194 LEU B CA 1
ATOM 5425 C C . LEU B 1 194 ? 56.266 -14.248 -35.316 1.00 28.78 194 LEU B C 1
ATOM 5426 O O . LEU B 1 194 ? 57.363 -14.750 -35.548 1.00 28.80 194 LEU B O 1
ATOM 5431 N N . LYS B 1 195 ? 55.136 -14.682 -35.865 1.00 26.53 195 LYS B N 1
ATOM 5432 C CA . LYS B 1 195 ? 55.106 -15.816 -36.775 1.00 28.91 195 LYS B CA 1
ATOM 5433 C C . LYS B 1 195 ? 56.072 -15.597 -37.911 1.00 30.61 195 LYS B C 1
ATOM 5434 O O . LYS B 1 195 ? 56.720 -16.530 -38.375 1.00 33.12 195 LYS B O 1
ATOM 5440 N N . ALA B 1 196 ? 56.156 -14.349 -38.358 1.00 30.86 196 ALA B N 1
ATOM 5441 C CA . ALA B 1 196 ? 57.019 -13.975 -39.471 1.00 30.05 196 ALA B CA 1
ATOM 5442 C C . ALA B 1 196 ? 58.493 -14.096 -39.116 1.00 33.27 196 ALA B C 1
ATOM 5443 O O . ALA B 1 196 ? 59.344 -14.187 -39.997 1.00 38.05 196 ALA B O 1
ATOM 5445 N N . ASN B 1 197 ? 58.797 -14.090 -37.828 1.00 33.48 197 ASN B N 1
ATOM 5446 C CA . ASN B 1 197 ? 60.177 -14.186 -37.388 1.00 32.11 197 ASN B CA 1
ATOM 5447 C C . ASN B 1 197 ? 60.443 -15.525 -36.748 1.00 32.37 197 ASN B C 1
ATOM 5448 O O . ASN B 1 197 ? 61.480 -15.724 -36.123 1.00 36.28 197 ASN B O 1
ATOM 5453 N N . ASN B 1 198 ? 59.499 -16.443 -36.900 1.00 32.92 198 ASN B N 1
ATOM 5454 C CA . ASN B 1 198 ? 59.595 -17.736 -36.237 1.00 32.94 198 ASN B CA 1
ATOM 5455 C C . ASN B 1 198 ? 59.821 -17.539 -34.749 1.00 31.27 198 ASN B C 1
ATOM 5456 O O . ASN B 1 198 ? 60.696 -18.162 -34.151 1.00 32.77 198 ASN B O 1
ATOM 5461 N N . GLN B 1 199 ? 59.036 -16.655 -34.153 1.00 27.76 199 GLN B N 1
ATOM 5462 C CA . GLN B 1 199 ? 59.200 -16.361 -32.745 1.00 27.44 199 GLN B CA 1
ATOM 5463 C C . GLN B 1 199 ? 57.886 -16.533 -32.012 1.00 28.81 199 GLN B C 1
ATOM 5464 O O . GLN B 1 199 ? 57.585 -15.807 -31.066 1.00 27.20 199 GLN B O 1
ATOM 5470 N N . GLU B 1 200 ? 57.111 -17.508 -32.462 1.00 26.63 200 GLU B N 1
ATOM 5471 C CA . GLU B 1 200 ? 55.811 -17.775 -31.878 1.00 28.53 200 GLU B CA 1
ATOM 5472 C C . GLU B 1 200 ? 55.897 -18.008 -30.384 1.00 26.13 200 GLU B C 1
ATOM 5473 O O . GLU B 1 200 ? 54.953 -17.720 -29.650 1.00 27.23 200 GLU B O 1
ATOM 5479 N N . ASN B 1 201 ? 57.029 -18.531 -29.932 1.00 26.13 201 ASN B N 1
ATOM 5480 C CA . ASN B 1 201 ? 57.189 -18.900 -28.526 1.00 27.45 201 ASN B CA 1
ATOM 5481 C C . ASN B 1 201 ? 57.273 -17.705 -27.594 1.00 26.58 201 ASN B C 1
ATOM 5482 O O . ASN B 1 201 ? 57.227 -17.854 -26.378 1.00 29.68 201 ASN B O 1
ATOM 5487 N N . LEU B 1 202 ? 57.403 -16.516 -28.161 1.00 25.05 202 LEU B N 1
ATOM 5488 C CA . LEU B 1 202 ? 57.438 -15.314 -27.343 1.00 26.48 202 LEU B CA 1
ATOM 5489 C C . LEU B 1 202 ? 56.022 -14.867 -27.038 1.00 24.48 202 LEU B C 1
ATOM 5490 O O . LEU B 1 202 ? 55.788 -14.113 -26.094 1.00 24.03 202 LEU B O 1
ATOM 5495 N N . PHE B 1 203 ? 55.080 -15.350 -27.845 1.00 23.07 203 PHE B N 1
ATOM 5496 C CA . PHE B 1 203 ? 53.729 -14.804 -27.850 1.00 21.68 203 PHE B CA 1
ATOM 5497 C C . PHE B 1 203 ? 53.068 -14.870 -26.487 1.00 25.73 203 PHE B C 1
ATOM 5498 O O . PHE B 1 203 ? 52.464 -13.896 -26.036 1.00 23.84 203 PHE B O 1
ATOM 5506 N N . ASP B 1 204 ? 53.195 -16.022 -25.834 1.00 24.50 204 ASP B N 1
ATOM 5507 C CA . ASP B 1 204 ? 52.602 -16.250 -24.515 1.00 25.69 204 ASP B CA 1
ATOM 5508 C C . ASP B 1 204 ? 53.506 -15.799 -23.348 1.00 22.94 204 ASP B C 1
ATOM 5509 O O . ASP B 1 204 ? 53.060 -15.758 -22.205 1.00 25.46 204 ASP B O 1
ATOM 5514 N N . GLN B 1 205 ? 54.757 -15.445 -23.642 1.00 24.71 205 GLN B N 1
ATOM 5515 C CA . GLN B 1 205 ? 55.716 -15.044 -22.609 1.00 25.39 205 GLN B CA 1
ATOM 5516 C C . GLN B 1 205 ? 55.799 -13.524 -22.466 1.00 25.15 205 GLN B C 1
ATOM 5517 O O . GLN B 1 205 ? 55.866 -12.987 -21.359 1.00 26.59 205 GLN B O 1
ATOM 5523 N N . TYR B 1 206 ? 55.859 -12.847 -23.606 1.00 24.21 206 TYR B N 1
ATOM 5524 C CA . TYR B 1 206 ? 55.886 -11.393 -23.646 1.00 26.02 206 TYR B CA 1
ATOM 5525 C C . TYR B 1 206 ? 54.563 -10.905 -24.223 1.00 21.48 206 TYR B C 1
ATOM 5526 O O . TYR B 1 206 ? 54.412 -10.774 -25.430 1.00 21.87 206 TYR B O 1
ATOM 5535 N N . PRO B 1 207 ? 53.592 -10.656 -23.341 1.00 21.23 207 PRO B N 1
ATOM 5536 C CA . PRO B 1 207 ? 52.200 -10.520 -23.761 1.00 22.49 207 PRO B CA 1
ATOM 5537 C C . PRO B 1 207 ? 51.876 -9.158 -24.344 1.00 20.07 207 PRO B C 1
ATOM 5538 O O . PRO B 1 207 ? 52.584 -8.182 -24.111 1.00 21.33 207 PRO B O 1
ATOM 5542 N N . VAL B 1 208 ? 50.789 -9.121 -25.104 1.00 22.27 208 VAL B N 1
ATOM 5543 C CA . VAL B 1 208 ? 50.201 -7.883 -25.583 1.00 22.25 208 VAL B CA 1
ATOM 5544 C C . VAL B 1 208 ? 48.690 -7.985 -25.426 1.00 19.87 208 VAL B C 1
ATOM 5545 O O . VAL B 1 208 ? 48.053 -8.901 -25.956 1.00 20.81 208 VAL B O 1
ATOM 5549 N N . GLY B 1 209 ? 48.122 -7.048 -24.680 1.00 20.98 209 GLY B N 1
ATOM 5550 C CA . GLY B 1 209 ? 46.692 -7.050 -24.433 1.00 19.78 209 GLY B CA 1
ATOM 5551 C C . GLY B 1 209 ? 46.082 -5.676 -24.625 1.00 20.60 209 GLY B C 1
ATOM 5552 O O . GLY B 1 209 ? 46.708 -4.770 -25.185 1.00 21.24 209 GLY B O 1
ATOM 5553 N N . THR B 1 210 ? 44.853 -5.514 -24.155 1.00 22.26 210 THR B N 1
ATOM 5554 C CA . THR B 1 210 ? 44.180 -4.215 -24.197 1.00 22.69 210 THR B CA 1
ATOM 5555 C C . THR B 1 210 ? 43.953 -3.654 -22.788 1.00 21.81 210 THR B C 1
ATOM 5556 O O . THR B 1 210 ? 43.422 -2.557 -22.639 1.00 21.97 210 THR B O 1
ATOM 5560 N N . GLY B 1 211 ? 44.371 -4.414 -21.774 1.00 20.87 211 GLY B N 1
ATOM 5561 C CA . GLY B 1 211 ? 44.140 -4.093 -20.375 1.00 19.40 211 GLY B CA 1
ATOM 5562 C C . GLY B 1 211 ? 44.819 -2.843 -19.837 1.00 22.60 211 GLY B C 1
ATOM 5563 O O . GLY B 1 211 ? 45.633 -2.209 -20.519 1.00 24.11 211 GLY B O 1
ATOM 5564 N N . PRO B 1 212 ? 44.492 -2.486 -18.586 1.00 21.89 212 PRO B N 1
ATOM 5565 C CA . PRO B 1 212 ? 44.898 -1.253 -17.902 1.00 24.06 212 PRO B CA 1
ATOM 5566 C C . PRO B 1 212 ? 46.402 -1.165 -17.602 1.00 23.14 212 PRO B C 1
ATOM 5567 O O . PRO B 1 212 ? 46.903 -0.086 -17.271 1.00 24.77 212 PRO B O 1
ATOM 5571 N N . TYR B 1 213 ? 47.109 -2.285 -17.707 1.00 22.13 213 TYR B N 1
ATOM 5572 C CA . TYR B 1 213 ? 48.549 -2.275 -17.516 1.00 20.90 213 TYR B CA 1
ATOM 5573 C C . TYR B 1 213 ? 49.298 -2.990 -18.623 1.00 22.79 213 TYR B C 1
ATOM 5574 O O . TYR B 1 213 ? 48.726 -3.779 -19.381 1.00 22.30 213 TYR B O 1
ATOM 5583 N N . ILE B 1 214 ? 50.601 -2.735 -18.664 1.00 23.03 214 ILE B N 1
ATOM 5584 C CA . ILE B 1 214 ? 51.481 -3.294 -19.669 1.00 23.17 214 ILE B CA 1
ATOM 5585 C C . ILE B 1 214 ? 52.631 -4.074 -19.030 1.00 25.84 214 ILE B C 1
ATOM 5586 O O . ILE B 1 214 ? 53.136 -3.698 -17.963 1.00 25.88 214 ILE B O 1
ATOM 5591 N N . TYR B 1 215 ? 53.034 -5.160 -19.685 1.00 23.43 215 TYR B N 1
ATOM 5592 C CA . TYR B 1 215 ? 54.177 -5.967 -19.250 1.00 21.91 215 TYR B CA 1
ATOM 5593 C C . TYR B 1 215 ? 55.498 -5.205 -19.369 1.00 24.12 215 TYR B C 1
ATOM 5594 O O . TYR B 1 215 ? 55.809 -4.635 -20.420 1.00 26.80 215 TYR B O 1
ATOM 5603 N N . LYS B 1 216 ? 56.273 -5.194 -18.291 1.00 23.98 216 LYS B N 1
ATOM 5604 C CA . LYS B 1 216 ? 57.583 -4.551 -18.308 1.00 21.26 216 LYS B CA 1
ATOM 5605 C C . LYS B 1 216 ? 58.691 -5.582 -18.218 1.00 24.91 216 LYS B C 1
ATOM 5606 O O . LYS B 1 216 ? 59.594 -5.614 -19.053 1.00 24.45 216 LYS B O 1
ATOM 5612 N N . GLU B 1 217 ? 58.612 -6.433 -17.204 1.00 25.00 217 GLU B N 1
ATOM 5613 C CA . GLU B 1 217 ? 59.651 -7.421 -16.970 1.00 26.67 217 GLU B CA 1
ATOM 5614 C C . GLU B 1 217 ? 59.157 -8.531 -16.074 1.00 26.65 217 GLU B C 1
ATOM 5615 O O . GLU B 1 217 ? 58.269 -8.330 -15.239 1.00 23.62 217 GLU B O 1
ATOM 5621 N N . TYR B 1 218 ? 59.738 -9.710 -16.260 1.00 24.16 218 TYR B N 1
ATOM 5622 C CA . TYR B 1 218 ? 59.459 -10.838 -15.396 1.00 24.91 218 TYR B CA 1
ATOM 5623 C C . TYR B 1 218 ? 60.750 -11.532 -15.002 1.00 26.86 218 TYR B C 1
ATOM 5624 O O . TYR B 1 218 ? 61.561 -11.876 -15.862 1.00 27.95 218 TYR B O 1
ATOM 5633 N N . ARG B 1 219 ? 60.945 -11.730 -13.703 1.00 27.28 219 ARG B N 1
ATOM 5634 C CA . ARG B 1 219 ? 62.112 -12.464 -13.222 1.00 30.65 219 ARG B CA 1
ATOM 5635 C C . ARG B 1 219 ? 61.690 -13.633 -12.321 1.00 28.25 219 ARG B C 1
ATOM 5636 O O . ARG B 1 219 ? 61.407 -13.457 -11.136 1.00 28.46 219 ARG B O 1
ATOM 5644 N N . ARG B 1 220 ? 61.642 -14.820 -12.918 1.00 27.95 220 ARG B N 1
ATOM 5645 C CA . ARG B 1 220 ? 61.125 -16.015 -12.260 1.00 30.30 220 ARG B CA 1
ATOM 5646 C C . ARG B 1 220 ? 61.591 -16.126 -10.809 1.00 30.82 220 ARG B C 1
ATOM 5647 O O . ARG B 1 220 ? 62.762 -15.879 -10.490 1.00 27.11 220 ARG B O 1
ATOM 5655 N N . ASP B 1 221 ? 60.646 -16.483 -9.943 1.00 27.34 221 ASP B N 1
ATOM 5656 C CA . ASP B 1 221 ? 60.890 -16.654 -8.524 1.00 26.69 221 ASP B CA 1
ATOM 5657 C C . ASP B 1 221 ? 61.249 -15.349 -7.830 1.00 27.90 221 ASP B C 1
ATOM 5658 O O . ASP B 1 221 ? 61.564 -15.347 -6.646 1.00 29.92 221 ASP B O 1
ATOM 5663 N N . HIS B 1 222 ? 61.209 -14.236 -8.548 1.00 26.83 222 HIS B N 1
ATOM 5664 C CA . HIS B 1 222 ? 61.514 -12.966 -7.908 1.00 26.84 222 HIS B CA 1
ATOM 5665 C C . HIS B 1 222 ? 60.360 -11.991 -8.039 1.00 25.06 222 HIS B C 1
ATOM 5666 O O . HIS B 1 222 ? 59.685 -11.690 -7.062 1.00 25.22 222 HIS B O 1
ATOM 5673 N N . LEU B 1 223 ? 60.137 -11.486 -9.244 1.00 27.86 223 LEU B N 1
ATOM 5674 C CA . LEU B 1 223 ? 59.110 -10.468 -9.426 1.00 26.39 223 LEU B CA 1
ATOM 5675 C C . LEU B 1 223 ? 58.602 -10.332 -10.847 1.00 25.94 223 LEU B C 1
ATOM 5676 O O . LEU B 1 223 ? 59.279 -10.702 -11.809 1.00 22.90 223 LEU B O 1
ATOM 5681 N N . VAL B 1 224 ? 57.387 -9.806 -10.963 1.00 24.38 224 VAL B N 1
ATOM 5682 C CA . VAL B 1 224 ? 56.895 -9.339 -12.251 1.00 25.88 224 VAL B CA 1
ATOM 5683 C C . VAL B 1 224 ? 56.535 -7.861 -12.123 1.00 25.44 224 VAL B C 1
ATOM 5684 O O . VAL B 1 224 ? 55.994 -7.418 -11.104 1.00 23.26 224 VAL B O 1
ATOM 5688 N N . ARG B 1 225 ? 56.889 -7.096 -13.149 1.00 25.86 225 ARG B N 1
ATOM 5689 C CA . ARG B 1 225 ? 56.644 -5.664 -13.164 1.00 24.83 225 ARG B CA 1
ATOM 5690 C C . ARG B 1 225 ? 55.754 -5.312 -14.344 1.00 25.32 225 ARG B C 1
ATOM 5691 O O . ARG B 1 225 ? 56.012 -5.738 -15.477 1.00 24.18 225 ARG B O 1
ATOM 5699 N N . PHE B 1 226 ? 54.692 -4.561 -14.063 1.00 23.79 226 PHE B N 1
ATOM 5700 C CA . PHE B 1 226 ? 53.827 -4.002 -15.094 1.00 23.59 226 PHE B CA 1
ATOM 5701 C C . PHE B 1 226 ? 53.855 -2.486 -14.955 1.00 25.18 226 PHE B C 1
ATOM 5702 O O . PHE B 1 226 ? 54.196 -1.961 -13.891 1.00 28.30 226 PHE B O 1
ATOM 5710 N N . TYR B 1 227 ? 53.472 -1.771 -16.004 1.00 25.13 227 TYR B N 1
ATOM 5711 C CA . TYR B 1 227 ? 53.249 -0.331 -15.858 1.00 28.53 227 TYR B CA 1
ATOM 5712 C C . TYR B 1 227 ? 51.908 0.129 -16.427 1.00 24.10 227 TYR B C 1
ATOM 5713 O O . TYR B 1 227 ? 51.305 -0.555 -17.241 1.00 27.85 227 TYR B O 1
ATOM 5722 N N . LYS B 1 228 ? 51.435 1.280 -15.969 1.00 25.67 228 LYS B N 1
ATOM 5723 C CA . LYS B 1 228 ? 50.176 1.832 -16.446 1.00 26.11 228 LYS B CA 1
ATOM 5724 C C . LYS B 1 228 ? 50.071 1.776 -17.972 1.00 25.29 228 LYS B C 1
ATOM 5725 O O . LYS B 1 228 ? 51.017 2.143 -18.669 1.00 24.84 228 LYS B O 1
ATOM 5731 N N . ASN B 1 229 ? 48.936 1.304 -18.489 1.00 24.18 229 ASN B N 1
ATOM 5732 C CA . ASN B 1 229 ? 48.598 1.504 -19.903 1.00 25.46 229 ASN B CA 1
ATOM 5733 C C . ASN B 1 229 ? 47.967 2.886 -20.127 1.00 28.12 229 ASN B C 1
ATOM 5734 O O . ASN B 1 229 ? 46.813 3.128 -19.770 1.00 24.59 229 ASN B O 1
ATOM 5739 N N . ALA B 1 230 ? 48.735 3.793 -20.722 1.00 27.77 230 ALA B N 1
ATOM 5740 C CA . ALA B 1 230 ? 48.329 5.187 -20.829 1.00 27.88 230 ALA B CA 1
ATOM 5741 C C . ALA B 1 230 ? 47.130 5.388 -21.754 1.00 28.97 230 ALA B C 1
ATOM 5742 O O . ALA B 1 230 ? 46.409 6.387 -21.645 1.00 30.11 230 ALA B O 1
ATOM 5744 N N . ASP B 1 231 ? 46.915 4.429 -22.648 1.00 26.34 231 ASP B N 1
ATOM 5745 C CA . ASP B 1 231 ? 45.855 4.517 -23.653 1.00 28.03 231 ASP B CA 1
ATOM 5746 C C . ASP B 1 231 ? 44.642 3.636 -23.355 1.00 25.62 231 ASP B C 1
ATOM 5747 O O . ASP B 1 231 ? 43.878 3.304 -24.258 1.00 27.85 231 ASP B O 1
ATOM 5752 N N . TYR B 1 232 ? 44.462 3.248 -22.100 1.00 27.98 232 TYR B N 1
ATOM 5753 C CA . TYR B 1 232 ? 43.405 2.300 -21.785 1.00 25.73 232 TYR B CA 1
ATOM 5754 C C . TYR B 1 232 ? 42.040 2.861 -22.122 1.00 22.59 232 TYR B C 1
ATOM 5755 O O . TYR B 1 232 ? 41.704 3.988 -21.756 1.00 26.30 232 TYR B O 1
ATOM 5764 N N . TRP B 1 233 ? 41.264 2.049 -22.825 1.00 25.39 233 TRP B N 1
ATOM 5765 C CA . TRP B 1 233 ? 39.968 2.450 -23.358 1.00 26.92 233 TRP B CA 1
ATOM 5766 C C . TRP B 1 233 ? 38.894 2.649 -22.302 1.00 26.94 233 TRP B C 1
ATOM 5767 O O . TRP B 1 233 ? 37.972 3.430 -22.507 1.00 28.52 233 TRP B O 1
ATOM 5778 N N . LYS B 1 234 ? 38.983 1.936 -21.187 1.00 24.75 234 LYS B N 1
ATOM 5779 C CA . LYS B 1 234 ? 37.892 1.975 -20.214 1.00 24.94 234 LYS B CA 1
ATOM 5780 C C . LYS B 1 234 ? 37.945 3.169 -19.262 1.00 25.90 234 LYS B C 1
ATOM 5781 O O . LYS B 1 234 ? 36.935 3.818 -19.030 1.00 24.02 234 LYS B O 1
ATOM 5787 N N . HIS B 1 235 ? 39.113 3.454 -18.703 1.00 25.56 235 HIS B N 1
ATOM 5788 C CA . HIS B 1 235 ? 39.246 4.576 -17.782 1.00 25.52 235 HIS B CA 1
ATOM 5789 C C . HIS B 1 235 ? 40.696 4.971 -17.609 1.00 25.89 235 HIS B C 1
ATOM 5790 O O . HIS B 1 235 ? 41.592 4.284 -18.091 1.00 26.49 235 HIS B O 1
ATOM 5797 N N . GLU B 1 236 ? 40.932 6.097 -16.943 1.00 28.02 236 GLU B N 1
ATOM 5798 C CA . GLU B 1 236 ? 42.299 6.549 -16.731 1.00 28.46 236 GLU B CA 1
ATOM 5799 C C . GLU B 1 236 ? 42.909 5.700 -15.629 1.00 28.38 236 GLU B C 1
ATOM 5800 O O . GLU B 1 236 ? 42.431 5.695 -14.492 1.00 31.89 236 GLU B O 1
ATOM 5806 N N . VAL B 1 237 ? 43.948 4.955 -15.978 1.00 26.07 237 VAL B N 1
ATOM 5807 C CA . VAL B 1 237 ? 44.569 4.062 -15.021 1.00 26.99 237 VAL B CA 1
ATOM 5808 C C . VAL B 1 237 ? 45.259 4.844 -13.918 1.00 28.94 237 VAL B C 1
ATOM 5809 O O . VAL B 1 237 ? 46.099 5.699 -14.187 1.00 30.76 237 VAL B O 1
ATOM 5813 N N . ALA B 1 238 ? 44.886 4.541 -12.677 1.00 27.61 238 ALA B N 1
ATOM 5814 C CA . ALA B 1 238 ? 45.401 5.242 -11.508 1.00 27.93 238 ALA B CA 1
ATOM 5815 C C . ALA B 1 238 ? 46.856 4.935 -11.200 1.00 27.79 238 ALA B C 1
ATOM 5816 O O . ALA B 1 238 ? 47.634 5.840 -10.952 1.00 31.35 238 ALA B O 1
ATOM 5818 N N . LEU B 1 239 ? 47.233 3.665 -11.202 1.00 27.80 239 LEU B N 1
ATOM 5819 C CA . LEU B 1 239 ? 48.599 3.310 -10.823 1.00 31.06 239 LEU B CA 1
ATOM 5820 C C . LEU B 1 239 ? 49.575 3.388 -11.995 1.00 30.63 239 LEU B C 1
ATOM 5821 O O . LEU B 1 239 ? 49.214 3.108 -13.141 1.00 32.47 239 LEU B O 1
ATOM 5826 N N . GLU B 1 240 ? 50.812 3.778 -11.697 1.00 29.50 240 GLU B N 1
ATOM 5827 C CA . GLU B 1 240 ? 51.856 3.901 -12.714 1.00 33.60 240 GLU B CA 1
ATOM 5828 C C . GLU B 1 240 ? 52.658 2.609 -12.875 1.00 31.69 240 GLU B C 1
ATOM 5829 O O . GLU B 1 240 ? 53.144 2.294 -13.965 1.00 28.53 240 GLU B O 1
ATOM 5835 N N . GLN B 1 241 ? 52.815 1.882 -11.772 1.00 33.07 241 GLN B N 1
ATOM 5836 C CA . GLN B 1 241 ? 53.496 0.591 -11.780 1.00 31.49 241 GLN B CA 1
ATOM 5837 C C . GLN B 1 241 ? 52.856 -0.407 -10.828 1.00 28.88 241 GLN B C 1
ATOM 5838 O O . GLN B 1 241 ? 52.425 -0.061 -9.732 1.00 30.24 241 GLN B O 1
ATOM 5844 N N . LEU B 1 242 ? 52.793 -1.655 -11.268 1.00 27.40 242 LEU B N 1
ATOM 5845 C CA . LEU B 1 242 ? 52.364 -2.744 -10.417 1.00 25.10 242 LEU B CA 1
ATOM 5846 C C . LEU B 1 242 ? 53.548 -3.674 -10.291 1.00 26.15 242 LEU B C 1
ATOM 5847 O O . LEU B 1 242 ? 54.182 -4.006 -11.287 1.00 26.89 242 LEU B O 1
ATOM 5852 N N . VAL B 1 243 ? 53.862 -4.083 -9.068 1.00 25.26 243 VAL B N 1
ATOM 5853 C CA . VAL B 1 243 ? 54.911 -5.071 -8.857 1.00 24.52 243 VAL B CA 1
ATOM 5854 C C . VAL B 1 243 ? 54.414 -6.253 -8.043 1.00 22.82 243 VAL B C 1
ATOM 5855 O O . VAL B 1 243 ? 53.916 -6.083 -6.933 1.00 23.33 243 VAL B O 1
ATOM 5859 N N . TYR B 1 244 ? 54.553 -7.449 -8.601 1.00 22.19 244 TYR B N 1
ATOM 5860 C CA . TYR B 1 244 ? 54.258 -8.665 -7.858 1.00 21.74 244 TYR B CA 1
ATOM 5861 C C . TYR B 1 244 ? 55.541 -9.274 -7.292 1.00 23.40 244 TYR B C 1
ATOM 5862 O O . TYR B 1 244 ? 56.423 -9.701 -8.039 1.00 23.70 244 TYR B O 1
ATOM 5871 N N . ASP B 1 245 ? 55.639 -9.297 -5.966 1.00 23.97 245 ASP B N 1
ATOM 5872 C CA . ASP B 1 245 ? 56.746 -9.946 -5.279 1.00 23.09 245 ASP B CA 1
ATOM 5873 C C . ASP B 1 245 ? 56.403 -11.420 -5.103 1.00 22.11 245 ASP B C 1
ATOM 5874 O O . ASP B 1 245 ? 55.508 -11.767 -4.337 1.00 23.24 245 ASP B O 1
ATOM 5879 N N . ILE B 1 246 ? 57.094 -12.294 -5.819 1.00 21.37 246 ILE B N 1
ATOM 5880 C CA . ILE B 1 246 ? 56.761 -13.710 -5.735 1.00 20.65 246 ILE B CA 1
ATOM 5881 C C . ILE B 1 246 ? 57.297 -14.277 -4.428 1.00 24.12 246 ILE B C 1
ATOM 5882 O O . ILE B 1 246 ? 58.503 -14.457 -4.266 1.00 23.01 246 ILE B O 1
ATOM 5887 N N . THR B 1 247 ? 56.382 -14.553 -3.504 1.00 22.34 247 THR B N 1
ATOM 5888 C CA . THR B 1 247 ? 56.727 -14.924 -2.143 1.00 20.64 247 THR B CA 1
ATOM 5889 C C . THR B 1 247 ? 55.864 -16.109 -1.717 1.00 24.80 247 THR B C 1
ATOM 5890 O O . THR B 1 247 ? 54.803 -15.933 -1.108 1.00 22.26 247 THR B O 1
ATOM 5894 N N . PRO B 1 248 ? 56.311 -17.328 -2.060 1.00 20.69 248 PRO B N 1
ATOM 5895 C CA . PRO B 1 248 ? 55.559 -18.548 -1.760 1.00 18.92 248 PRO B CA 1
ATOM 5896 C C . PRO B 1 248 ? 55.326 -18.768 -0.277 1.00 23.76 248 PRO B C 1
ATOM 5897 O O . PRO B 1 248 ? 54.294 -19.330 0.089 1.00 23.42 248 PRO B O 1
ATOM 5901 N N . ASN B 1 249 ? 56.269 -18.346 0.559 1.00 24.01 249 ASN B N 1
ATOM 5902 C CA . ASN B 1 249 ? 56.177 -18.580 1.998 1.00 23.55 249 ASN B CA 1
ATOM 5903 C C . ASN B 1 249 ? 55.084 -17.720 2.636 1.00 23.86 249 ASN B C 1
ATOM 5904 O O . ASN B 1 249 ? 55.125 -16.498 2.551 1.00 24.67 249 ASN B O 1
ATOM 5909 N N . GLY B 1 250 ? 54.105 -18.369 3.262 1.00 23.55 250 GLY B N 1
ATOM 5910 C CA . GLY B 1 250 ? 52.944 -17.686 3.803 1.00 24.39 250 GLY B CA 1
ATOM 5911 C C . GLY B 1 250 ? 53.275 -16.769 4.965 1.00 27.67 250 GLY B C 1
ATOM 5912 O O . GLY B 1 250 ? 52.670 -15.708 5.135 1.00 25.94 250 GLY B O 1
ATOM 5913 N N . THR B 1 251 ? 54.243 -17.168 5.777 1.00 28.00 251 THR B N 1
ATOM 5914 C CA . THR B 1 251 ? 54.631 -16.337 6.899 1.00 26.02 251 THR B CA 1
ATOM 5915 C C . THR B 1 251 ? 55.480 -15.153 6.426 1.00 25.30 251 THR B C 1
ATOM 5916 O O . THR B 1 251 ? 55.405 -14.078 7.002 1.00 26.77 251 THR B O 1
ATOM 5920 N N . THR B 1 252 ? 56.264 -15.329 5.367 1.00 23.71 252 THR B N 1
ATOM 5921 C CA . THR B 1 252 ? 57.025 -14.199 4.834 1.00 22.30 252 THR B CA 1
ATOM 5922 C C . THR B 1 252 ? 56.099 -13.130 4.271 1.00 23.09 252 THR B C 1
ATOM 5923 O O . THR B 1 252 ? 56.331 -11.940 4.452 1.00 23.24 252 THR B O 1
ATOM 5927 N N . ARG B 1 253 ? 55.061 -13.567 3.567 1.00 25.78 253 ARG B N 1
ATOM 5928 C CA . ARG B 1 253 ? 54.053 -12.655 3.031 1.00 25.66 253 ARG B CA 1
ATOM 5929 C C . ARG B 1 253 ? 53.496 -11.786 4.145 1.00 25.12 253 ARG B C 1
ATOM 5930 O O . ARG B 1 253 ? 53.486 -10.564 4.044 1.00 27.96 253 ARG B O 1
ATOM 5938 N N . ILE B 1 254 ? 53.028 -12.426 5.211 1.00 25.02 254 ILE B N 1
ATOM 5939 C CA . ILE B 1 254 ? 52.509 -11.694 6.359 1.00 26.19 254 ILE B CA 1
ATOM 5940 C C . ILE B 1 254 ? 53.568 -10.748 6.910 1.00 28.01 254 ILE B C 1
ATOM 5941 O O . ILE B 1 254 ? 53.279 -9.605 7.257 1.00 26.33 254 ILE B O 1
ATOM 5946 N N . ALA B 1 255 ? 54.800 -11.233 6.993 1.00 26.74 255 ALA B N 1
ATOM 5947 C CA . ALA B 1 255 ? 55.892 -10.429 7.518 1.00 25.72 255 ALA B CA 1
ATOM 5948 C C . ALA B 1 255 ? 56.088 -9.194 6.653 1.00 26.70 255 ALA B C 1
ATOM 5949 O O . ALA B 1 255 ? 56.309 -8.105 7.164 1.00 25.28 255 ALA B O 1
ATOM 5951 N N . LYS B 1 256 ? 55.987 -9.361 5.340 1.00 27.22 256 LYS B N 1
ATOM 5952 C CA . LYS B 1 256 ? 56.219 -8.249 4.426 1.00 26.79 256 LYS B CA 1
ATOM 5953 C C . LYS B 1 256 ? 55.138 -7.190 4.500 1.00 26.01 256 LYS B C 1
ATOM 5954 O O . LYS B 1 256 ? 55.425 -6.008 4.391 1.00 27.55 256 LYS B O 1
ATOM 5960 N N . ILE B 1 257 ? 53.896 -7.601 4.691 1.00 23.87 257 ILE B N 1
ATOM 5961 C CA . ILE B 1 257 ? 52.839 -6.616 4.848 1.00 26.12 257 ILE B CA 1
ATOM 5962 C C . ILE B 1 257 ? 53.050 -5.798 6.119 1.00 26.49 257 ILE B C 1
ATOM 5963 O O . ILE B 1 257 ? 52.912 -4.583 6.104 1.00 29.77 257 ILE B O 1
ATOM 5968 N N . LEU B 1 258 ? 53.409 -6.461 7.214 1.00 25.68 258 LEU B N 1
ATOM 5969 C CA . LEU B 1 258 ? 53.629 -5.776 8.487 1.00 27.77 258 LEU B CA 1
ATOM 5970 C C . LEU B 1 258 ? 54.817 -4.819 8.441 1.00 27.20 258 LEU B C 1
ATOM 5971 O O . LEU B 1 258 ? 54.825 -3.789 9.114 1.00 28.72 258 LEU B O 1
ATOM 5976 N N . THR B 1 259 ? 55.823 -5.174 7.653 1.00 28.59 259 THR B N 1
ATOM 5977 C CA . THR B 1 259 ? 57.001 -4.338 7.476 1.00 28.18 259 THR B CA 1
ATOM 5978 C C . THR B 1 259 ? 56.795 -3.403 6.291 1.00 30.49 259 THR B C 1
ATOM 5979 O O . THR B 1 259 ? 57.680 -2.628 5.930 1.00 28.66 259 THR B O 1
ATOM 5983 N N . LYS B 1 260 ? 55.623 -3.494 5.675 1.00 29.79 260 LYS B N 1
ATOM 5984 C CA . LYS B 1 260 ? 55.261 -2.590 4.590 1.00 29.36 260 LYS B CA 1
ATOM 5985 C C . LYS B 1 260 ? 56.156 -2.768 3.373 1.00 27.87 260 LYS B C 1
ATOM 5986 O O . LYS B 1 260 ? 56.250 -1.892 2.516 1.00 30.56 260 LYS B O 1
ATOM 5992 N N . GLU B 1 261 ? 56.813 -3.912 3.286 1.00 29.96 261 GLU B N 1
ATOM 5993 C CA . GLU B 1 261 ? 57.484 -4.252 2.046 1.00 30.36 261 GLU B CA 1
ATOM 5994 C C . GLU B 1 261 ? 56.430 -4.480 0.968 1.00 27.87 261 GLU B C 1
ATOM 5995 O O . GLU B 1 261 ? 56.640 -4.169 -0.201 1.00 29.89 261 GLU B O 1
ATOM 6001 N N . CYS B 1 262 ? 55.292 -5.026 1.373 1.00 28.63 262 CYS B N 1
ATOM 6002 C CA . CYS B 1 262 ? 54.218 -5.293 0.437 1.00 28.50 262 CYS B CA 1
ATOM 6003 C C . CYS B 1 262 ? 53.051 -4.409 0.789 1.00 24.27 262 CYS B C 1
ATOM 6004 O O . CYS B 1 262 ? 52.837 -4.123 1.961 1.00 28.64 262 CYS B O 1
ATOM 6007 N N . ASP B 1 263 ? 52.310 -3.976 -0.230 1.00 23.42 263 ASP B N 1
ATOM 6008 C CA . ASP B 1 263 ? 51.106 -3.168 -0.048 1.00 27.61 263 ASP B CA 1
ATOM 6009 C C . ASP B 1 263 ? 49.868 -4.054 0.047 1.00 26.16 263 ASP B C 1
ATOM 6010 O O . ASP B 1 263 ? 48.901 -3.736 0.751 1.00 22.63 263 ASP B O 1
ATOM 6015 N N . VAL B 1 264 ? 49.900 -5.163 -0.684 1.00 24.77 264 VAL B N 1
ATOM 6016 C CA . VAL B 1 264 ? 48.807 -6.129 -0.652 1.00 26.16 264 VAL B CA 1
ATOM 6017 C C . VAL B 1 264 ? 49.357 -7.538 -0.503 1.00 24.67 264 VAL B C 1
ATOM 6018 O O . VAL B 1 264 ? 50.347 -7.884 -1.139 1.00 25.66 264 VAL B O 1
ATOM 6022 N N . THR B 1 265 ? 48.722 -8.342 0.342 1.00 22.06 265 THR B N 1
ATOM 6023 C CA . THR B 1 265 ? 49.117 -9.733 0.495 1.00 25.23 265 THR B CA 1
ATOM 6024 C C . THR B 1 265 ? 47.992 -10.686 0.120 1.00 22.79 265 THR B C 1
ATOM 6025 O O . THR B 1 265 ? 46.891 -10.612 0.650 1.00 22.54 265 THR B O 1
ATOM 6029 N N . ALA B 1 266 ? 48.290 -11.586 -0.805 1.00 23.00 266 ALA B N 1
ATOM 6030 C CA . ALA B 1 266 ? 47.310 -12.547 -1.274 1.00 24.84 266 ALA B CA 1
ATOM 6031 C C . ALA B 1 266 ? 47.164 -13.649 -0.252 1.00 23.94 266 ALA B C 1
ATOM 6032 O O . ALA B 1 266 ? 48.128 -14.017 0.414 1.00 26.08 266 ALA B O 1
ATOM 6034 N N . HIS B 1 267 ? 45.956 -14.172 -0.121 1.00 23.67 267 HIS B N 1
ATOM 6035 C CA . HIS B 1 267 ? 45.743 -15.390 0.642 1.00 25.28 267 HIS B CA 1
ATOM 6036 C C . HIS B 1 267 ? 46.487 -15.404 1.981 1.00 27.74 267 HIS B C 1
ATOM 6037 O O . HIS B 1 267 ? 47.273 -16.318 2.238 1.00 25.27 267 HIS B O 1
ATOM 6044 N N . PRO B 1 268 ? 46.240 -14.417 2.836 1.00 27.23 268 PRO B N 1
ATOM 6045 C CA . PRO B 1 268 ? 46.887 -14.390 4.151 1.00 27.41 268 PRO B CA 1
ATOM 6046 C C . PRO B 1 268 ? 46.564 -15.632 4.983 1.00 28.88 268 PRO B C 1
ATOM 6047 O O . PRO B 1 268 ? 45.406 -16.024 5.094 1.00 27.98 268 PRO B O 1
ATOM 6051 N N . SER B 1 269 ? 47.597 -16.243 5.549 1.00 30.00 269 SER B N 1
ATOM 6052 C CA . SER B 1 269 ? 47.436 -17.414 6.395 1.00 32.92 269 SER B CA 1
ATOM 6053 C C . SER B 1 269 ? 46.296 -17.168 7.377 1.00 32.38 269 SER B C 1
ATOM 6054 O O . SER B 1 269 ? 46.191 -16.085 7.937 1.00 33.01 269 SER B O 1
ATOM 6057 N N . SER B 1 270 ? 45.438 -18.164 7.572 1.00 30.85 270 SER B N 1
ATOM 6058 C CA . SER B 1 270 ? 44.265 -17.995 8.425 1.00 30.71 270 SER B CA 1
ATOM 6059 C C . SER B 1 270 ? 44.654 -17.813 9.884 1.00 31.49 270 SER B C 1
ATOM 6060 O O . SER B 1 270 ? 43.901 -17.253 10.676 1.00 32.72 270 SER B O 1
ATOM 6063 N N . ALA B 1 271 ? 45.847 -18.278 10.228 1.00 32.16 271 ALA B N 1
ATOM 6064 C CA . ALA B 1 271 ? 46.331 -18.191 11.593 1.00 32.99 271 ALA B CA 1
ATOM 6065 C C . ALA B 1 271 ? 46.639 -16.754 11.998 1.00 34.71 271 ALA B C 1
ATOM 6066 O O . ALA B 1 271 ? 46.516 -16.398 13.160 1.00 37.10 271 ALA B O 1
ATOM 6068 N N . GLN B 1 272 ? 47.034 -15.933 11.032 1.00 34.51 272 GLN B N 1
ATOM 6069 C CA . GLN B 1 272 ? 47.479 -14.573 11.318 1.00 33.64 272 GLN B CA 1
ATOM 6070 C C . GLN B 1 272 ? 46.443 -13.485 11.044 1.00 34.50 272 GLN B C 1
ATOM 6071 O O . GLN B 1 272 ? 46.756 -12.303 11.106 1.00 32.34 272 GLN B O 1
ATOM 6077 N N . LEU B 1 273 ? 45.214 -13.881 10.735 1.00 34.46 273 LEU B N 1
ATOM 6078 C CA . LEU B 1 273 ? 44.180 -12.913 10.370 1.00 32.18 273 LEU B CA 1
ATOM 6079 C C . LEU B 1 273 ? 43.809 -11.968 11.510 1.00 31.42 273 LEU B C 1
ATOM 6080 O O . LEU B 1 273 ? 43.543 -10.792 11.283 1.00 34.35 273 LEU B O 1
ATOM 6085 N N . SER B 1 274 ? 43.790 -12.490 12.730 1.00 32.00 274 SER B N 1
ATOM 6086 C CA . SER B 1 274 ? 43.422 -11.708 13.898 1.00 34.07 274 SER B CA 1
ATOM 6087 C C . SER B 1 274 ? 44.585 -10.821 14.308 1.00 34.98 274 SER B C 1
ATOM 6088 O O . SER B 1 274 ? 44.399 -9.776 14.929 1.00 33.65 274 SER B O 1
ATOM 6091 N N . ILE B 1 275 ? 45.790 -11.263 13.967 1.00 36.29 275 ILE B N 1
ATOM 6092 C CA . ILE B 1 275 ? 46.989 -10.444 14.116 1.00 37.16 275 ILE B CA 1
ATOM 6093 C C . ILE B 1 275 ? 46.894 -9.216 13.226 1.00 34.53 275 ILE B C 1
ATOM 6094 O O . ILE B 1 275 ? 47.190 -8.110 13.655 1.00 37.39 275 ILE B O 1
ATOM 6099 N N . LEU B 1 276 ? 46.482 -9.424 11.979 1.00 32.77 276 LEU B N 1
ATOM 6100 C CA . LEU B 1 276 ? 46.373 -8.347 11.003 1.00 30.46 276 LEU B CA 1
ATOM 6101 C C . LEU B 1 276 ? 45.196 -7.424 11.290 1.00 33.81 276 LEU B C 1
ATOM 6102 O O . LEU B 1 276 ? 45.283 -6.213 11.088 1.00 34.83 276 LEU B O 1
ATOM 6107 N N . ALA B 1 277 ? 44.097 -8.003 11.758 1.00 34.74 277 ALA B N 1
ATOM 6108 C CA . ALA B 1 277 ? 42.900 -7.240 12.089 1.00 33.51 277 ALA B CA 1
ATOM 6109 C C . ALA B 1 277 ? 43.135 -6.251 13.234 1.00 38.54 277 ALA B C 1
ATOM 6110 O O . ALA B 1 277 ? 42.349 -5.316 13.437 1.00 40.77 277 ALA B O 1
ATOM 6112 N N . GLN B 1 278 ? 44.224 -6.463 13.970 1.00 36.12 278 GLN B N 1
ATOM 6113 C CA . GLN B 1 278 ? 44.586 -5.630 15.110 1.00 36.88 278 GLN B CA 1
ATOM 6114 C C . GLN B 1 278 ? 45.430 -4.419 14.735 1.00 35.68 278 GLN B C 1
ATOM 6115 O O . GLN B 1 278 ? 45.498 -3.449 15.483 1.00 35.18 278 GLN B O 1
ATOM 6121 N N . ARG B 1 279 ? 46.100 -4.490 13.594 1.00 33.98 279 ARG B N 1
ATOM 6122 C CA . ARG B 1 279 ? 46.888 -3.362 13.122 1.00 36.04 279 ARG B CA 1
ATOM 6123 C C . ARG B 1 279 ? 46.014 -2.316 12.433 1.00 36.18 279 ARG B C 1
ATOM 6124 O O . ARG B 1 279 ? 45.256 -2.624 11.515 1.00 34.24 279 ARG B O 1
ATOM 6132 N N . ASP B 1 280 ? 46.133 -1.073 12.881 1.00 36.94 280 ASP B N 1
ATOM 6133 C CA . ASP B 1 280 ? 45.275 -0.001 12.398 1.00 37.32 280 ASP B CA 1
ATOM 6134 C C . ASP B 1 280 ? 45.510 0.334 10.925 1.00 34.93 280 ASP B C 1
ATOM 6135 O O . ASP B 1 280 ? 44.563 0.560 10.175 1.00 37.04 280 ASP B O 1
ATOM 6140 N N . ASP B 1 281 ? 46.770 0.359 10.511 1.00 32.62 281 ASP B N 1
ATOM 6141 C CA . ASP B 1 281 ? 47.108 0.695 9.133 1.00 34.55 281 ASP B CA 1
ATOM 6142 C C . ASP B 1 281 ? 46.940 -0.473 8.153 1.00 32.37 281 ASP B C 1
ATOM 6143 O O . ASP B 1 281 ? 47.405 -0.404 7.009 1.00 30.66 281 ASP B O 1
ATOM 6148 N N . ILE B 1 282 ? 46.278 -1.538 8.603 1.00 34.14 282 ILE B N 1
ATOM 6149 C CA . ILE B 1 282 ? 46.037 -2.702 7.754 1.00 29.76 282 ILE B CA 1
ATOM 6150 C C . ILE B 1 282 ? 44.550 -2.996 7.587 1.00 30.62 282 ILE B C 1
ATOM 6151 O O . ILE B 1 282 ? 43.771 -2.868 8.533 1.00 29.86 282 ILE B O 1
ATOM 6156 N N . ASN B 1 283 ? 44.175 -3.392 6.375 1.00 28.22 283 ASN B N 1
ATOM 6157 C CA . ASN B 1 283 ? 42.800 -3.752 6.053 1.00 29.76 283 ASN B CA 1
ATOM 6158 C C . ASN B 1 283 ? 42.666 -5.226 5.693 1.00 31.06 283 ASN B C 1
ATOM 6159 O O . ASN B 1 283 ? 43.388 -5.742 4.837 1.00 29.95 283 ASN B O 1
ATOM 6164 N N . VAL B 1 284 ? 41.722 -5.894 6.342 1.00 29.89 284 VAL B N 1
ATOM 6165 C CA . VAL B 1 284 ? 41.429 -7.282 6.038 1.00 29.94 284 VAL B CA 1
ATOM 6166 C C . VAL B 1 284 ? 40.003 -7.404 5.548 1.00 31.90 284 VAL B C 1
ATOM 6167 O O . VAL B 1 284 ? 39.066 -7.195 6.311 1.00 32.91 284 VAL B O 1
ATOM 6171 N N . GLU B 1 285 ? 39.834 -7.728 4.273 1.00 33.20 285 GLU B N 1
ATOM 6172 C CA . GLU B 1 285 ? 38.499 -7.974 3.749 1.00 34.13 285 GLU B CA 1
ATOM 6173 C C . GLU B 1 285 ? 38.212 -9.452 3.789 1.00 33.05 285 GLU B C 1
ATOM 6174 O O . GLU B 1 285 ? 39.036 -10.259 3.385 1.00 37.75 285 GLU B O 1
ATOM 6180 N N . ARG B 1 286 ? 37.039 -9.801 4.296 1.00 37.65 286 ARG B N 1
ATOM 6181 C CA . ARG B 1 286 ? 36.578 -11.177 4.327 1.00 33.83 286 ARG B CA 1
ATOM 6182 C C . ARG B 1 286 ? 35.264 -11.212 3.566 1.00 34.60 286 ARG B C 1
ATOM 6183 O O . ARG B 1 286 ? 34.350 -10.456 3.885 1.00 38.50 286 ARG B O 1
ATOM 6191 N N . GLU B 1 287 ? 35.158 -12.058 2.548 1.00 31.34 287 GLU B N 1
ATOM 6192 C CA . GLU B 1 287 ? 33.932 -12.080 1.763 1.00 29.22 287 GLU B CA 1
ATOM 6193 C C . GLU B 1 287 ? 33.572 -13.480 1.329 1.00 28.77 287 GLU B C 1
ATOM 6194 O O . GLU B 1 287 ? 34.445 -14.297 1.035 1.00 27.70 287 GLU B O 1
ATOM 6200 N N . THR B 1 288 ? 32.270 -13.738 1.290 1.00 27.74 288 THR B N 1
ATOM 6201 C CA . THR B 1 288 ? 31.735 -15.034 0.906 1.00 24.60 288 THR B CA 1
ATOM 6202 C C . THR B 1 288 ? 32.083 -15.267 -0.547 1.00 25.45 288 THR B C 1
ATOM 6203 O O . THR B 1 288 ? 32.140 -14.326 -1.334 1.00 24.48 288 THR B O 1
ATOM 6207 N N . ASN B 1 289 ? 32.320 -16.518 -0.909 1.00 22.00 289 ASN B N 1
ATOM 6208 C CA . ASN B 1 289 ? 32.867 -16.808 -2.215 1.00 19.26 289 ASN B CA 1
ATOM 6209 C C . ASN B 1 289 ? 32.500 -18.217 -2.632 1.00 18.85 289 ASN B C 1
ATOM 6210 O O . ASN B 1 289 ? 32.437 -19.120 -1.805 1.00 18.26 289 ASN B O 1
ATOM 6215 N N . LEU B 1 290 ? 32.240 -18.398 -3.921 1.00 19.53 290 LEU B N 1
ATOM 6216 C CA . LEU B 1 290 ? 31.861 -19.700 -4.436 1.00 20.00 290 LEU B CA 1
ATOM 6217 C C . LEU B 1 290 ? 33.115 -20.538 -4.646 1.00 19.02 290 LEU B C 1
ATOM 6218 O O . LEU B 1 290 ? 33.852 -20.339 -5.616 1.00 18.62 290 LEU B O 1
ATOM 6223 N N . ASN B 1 291 ? 33.363 -21.454 -3.718 1.00 18.46 291 ASN B N 1
ATOM 6224 C CA . ASN B 1 291 ? 34.455 -22.413 -3.856 1.00 17.68 291 ASN B CA 1
ATOM 6225 C C . ASN B 1 291 ? 34.142 -23.686 -3.100 1.00 16.61 291 ASN B C 1
ATOM 6226 O O . ASN B 1 291 ? 33.179 -23.734 -2.342 1.00 17.22 291 ASN B O 1
ATOM 6231 N N . ILE B 1 292 ? 34.965 -24.709 -3.305 1.00 17.27 292 ILE B N 1
ATOM 6232 C CA . ILE B 1 292 ? 34.879 -25.945 -2.542 1.00 15.47 292 ILE B CA 1
ATOM 6233 C C . ILE B 1 292 ? 36.274 -26.530 -2.338 1.00 17.81 292 ILE B C 1
ATOM 6234 O O . ILE B 1 292 ? 37.110 -26.505 -3.246 1.00 17.61 292 ILE B O 1
ATOM 6239 N N . GLY B 1 293 ? 36.530 -27.022 -1.133 1.00 15.65 293 GLY B N 1
ATOM 6240 C CA . GLY B 1 293 ? 37.757 -27.744 -0.843 1.00 16.99 293 GLY B CA 1
ATOM 6241 C C . GLY B 1 293 ? 37.380 -29.200 -0.651 1.00 18.16 293 GLY B C 1
ATOM 6242 O O . GLY B 1 293 ? 36.340 -29.495 -0.062 1.00 18.24 293 GLY B O 1
ATOM 6243 N N . TYR B 1 294 ? 38.205 -30.116 -1.156 1.00 16.57 294 TYR B N 1
ATOM 6244 C CA . TYR B 1 294 ? 37.849 -31.530 -1.146 1.00 17.28 294 TYR B CA 1
ATOM 6245 C C . TYR B 1 294 ? 39.074 -32.429 -1.021 1.00 15.69 294 TYR B C 1
ATOM 6246 O O . TYR B 1 294 ? 40.205 -31.975 -1.128 1.00 17.53 294 TYR B O 1
ATOM 6255 N N . TRP B 1 295 ? 38.810 -33.709 -0.788 1.00 18.35 295 TRP B N 1
ATOM 6256 C CA . TRP B 1 295 ? 39.815 -34.758 -0.788 1.00 18.95 295 TRP B CA 1
ATOM 6257 C C . TRP B 1 295 ? 39.421 -35.698 -1.921 1.00 18.49 295 TRP B C 1
ATOM 6258 O O . TRP B 1 295 ? 38.423 -36.416 -1.829 1.00 22.03 295 TRP B O 1
ATOM 6269 N N . ALA B 1 296 ? 40.168 -35.646 -3.014 1.00 19.04 296 ALA B N 1
ATOM 6270 C CA . ALA B 1 296 ? 39.877 -36.474 -4.164 1.00 18.61 296 ALA B CA 1
ATOM 6271 C C . ALA B 1 296 ? 40.719 -37.739 -4.135 1.00 19.00 296 ALA B C 1
ATOM 6272 O O . ALA B 1 296 ? 41.885 -37.710 -3.748 1.00 18.91 296 ALA B O 1
ATOM 6274 N N . PHE B 1 297 ? 40.113 -38.848 -4.550 1.00 20.51 297 PHE B N 1
ATOM 6275 C CA . PHE B 1 297 ? 40.828 -40.108 -4.718 1.00 19.71 297 PHE B CA 1
ATOM 6276 C C . PHE B 1 297 ? 41.130 -40.330 -6.180 1.00 19.55 297 PHE B C 1
ATOM 6277 O O . PHE B 1 297 ? 40.273 -40.109 -7.024 1.00 20.10 297 PHE B O 1
ATOM 6285 N N . ASN B 1 298 ? 42.343 -40.778 -6.481 1.00 22.61 298 ASN B N 1
ATOM 6286 C CA . ASN B 1 298 ? 42.634 -41.312 -7.804 1.00 19.44 298 ASN B CA 1
ATOM 6287 C C . ASN B 1 298 ? 41.830 -42.580 -7.974 1.00 21.95 298 ASN B C 1
ATOM 6288 O O . ASN B 1 298 ? 42.223 -43.643 -7.494 1.00 19.82 298 ASN B O 1
ATOM 6293 N N . THR B 1 299 ? 40.690 -42.457 -8.642 1.00 22.56 299 THR B N 1
ATOM 6294 C CA . THR B 1 299 ? 39.759 -43.567 -8.795 1.00 24.75 299 THR B CA 1
ATOM 6295 C C . THR B 1 299 ? 40.236 -44.633 -9.781 1.00 24.44 299 THR B C 1
ATOM 6296 O O . THR B 1 299 ? 39.594 -45.664 -9.942 1.00 27.06 299 THR B O 1
ATOM 6300 N N . GLU B 1 300 ? 41.360 -44.384 -10.439 1.00 24.63 300 GLU B N 1
ATOM 6301 C CA . GLU B 1 300 ? 41.935 -45.374 -11.332 1.00 24.90 300 GLU B CA 1
ATOM 6302 C C . GLU B 1 300 ? 43.039 -46.187 -10.657 1.00 27.54 300 GLU B C 1
ATOM 6303 O O . GLU B 1 300 ? 43.723 -46.976 -11.303 1.00 31.76 300 GLU B O 1
ATOM 6309 N N . ARG B 1 301 ? 43.215 -46.012 -9.355 1.00 22.98 301 ARG B N 1
ATOM 6310 C CA . ARG B 1 301 ? 44.312 -46.702 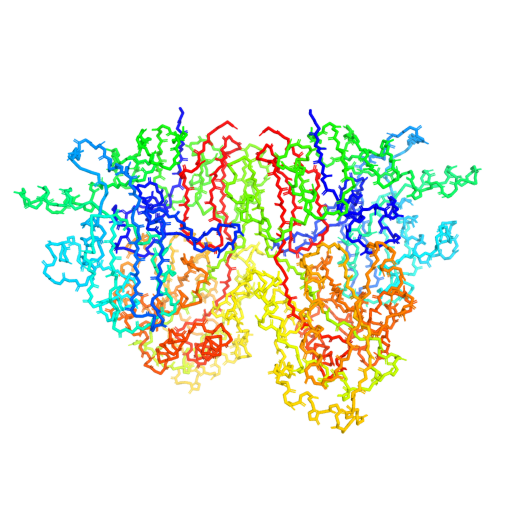-8.687 1.00 24.83 301 ARG B CA 1
ATOM 6311 C C . ARG B 1 301 ? 43.874 -47.496 -7.465 1.00 25.03 301 ARG B C 1
ATOM 6312 O O . ARG B 1 301 ? 43.287 -46.946 -6.532 1.00 25.60 301 ARG B O 1
ATOM 6320 N N . PRO B 1 302 ? 44.158 -48.804 -7.472 1.00 25.86 302 PRO B N 1
ATOM 6321 C CA . PRO B 1 302 ? 43.761 -49.689 -6.374 1.00 27.04 302 PRO B CA 1
ATOM 6322 C C . PRO B 1 302 ? 44.526 -49.340 -5.101 1.00 24.27 302 PRO B C 1
ATOM 6323 O O . PRO B 1 302 ? 45.710 -49.041 -5.183 1.00 25.09 302 PRO B O 1
ATOM 6327 N N . PRO B 1 303 ? 43.874 -49.412 -3.934 1.00 24.11 303 PRO B N 1
ATOM 6328 C CA . PRO B 1 303 ? 42.499 -49.875 -3.716 1.00 25.32 303 PRO B CA 1
ATOM 6329 C C . PRO B 1 303 ? 41.450 -48.777 -3.869 1.00 22.76 303 PRO B C 1
ATOM 6330 O O . PRO B 1 303 ? 40.304 -48.981 -3.495 1.00 22.84 303 PRO B O 1
ATOM 6334 N N . PHE B 1 304 ? 41.824 -47.635 -4.422 1.00 22.60 304 PHE B N 1
ATOM 6335 C CA . PHE B 1 304 ? 40.924 -46.491 -4.405 1.00 23.11 304 PHE B CA 1
ATOM 6336 C C . PHE B 1 304 ? 39.962 -46.488 -5.578 1.00 26.07 304 PHE B C 1
ATOM 6337 O O . PHE B 1 304 ? 39.091 -45.616 -5.685 1.00 26.46 304 PHE B O 1
ATOM 6345 N N . ASP B 1 305 ? 40.127 -47.473 -6.452 1.00 25.50 305 ASP B N 1
ATOM 6346 C CA . ASP B 1 305 ? 39.183 -47.708 -7.530 1.00 25.40 305 ASP B CA 1
ATOM 6347 C C . ASP B 1 305 ? 37.941 -48.343 -6.935 1.00 23.78 305 ASP B C 1
ATOM 6348 O O . ASP B 1 305 ? 36.893 -48.414 -7.576 1.00 28.84 305 ASP B O 1
ATOM 6353 N N . ASN B 1 306 ? 38.068 -48.782 -5.691 1.00 23.92 306 ASN B N 1
ATOM 6354 C CA . ASN B 1 306 ? 37.021 -49.523 -5.016 1.00 22.51 306 ASN B CA 1
ATOM 6355 C C . ASN B 1 306 ? 36.144 -48.613 -4.166 1.00 23.05 306 ASN B C 1
ATOM 6356 O O . ASN B 1 306 ? 36.603 -48.022 -3.201 1.00 23.53 306 ASN B O 1
ATOM 6361 N N . LEU B 1 307 ? 34.875 -48.504 -4.529 1.00 25.10 307 LEU B N 1
ATOM 6362 C CA . LEU B 1 307 ? 33.981 -47.590 -3.841 1.00 24.79 307 LEU B CA 1
ATOM 6363 C C . LEU B 1 307 ? 33.958 -47.881 -2.351 1.00 26.13 307 LEU B C 1
ATOM 6364 O O . LEU B 1 307 ? 34.044 -46.961 -1.538 1.00 24.88 307 LEU B O 1
ATOM 6369 N N . LYS B 1 308 ? 33.862 -49.162 -1.994 1.00 26.10 308 LYS B N 1
ATOM 6370 C CA . LYS B 1 308 ? 33.832 -49.561 -0.587 1.00 25.34 308 LYS B CA 1
ATOM 6371 C C . LYS B 1 308 ? 35.025 -49.015 0.189 1.00 23.52 308 LYS B C 1
ATOM 6372 O O . LYS B 1 308 ? 34.895 -48.614 1.338 1.00 24.20 308 LYS B O 1
ATOM 6378 N N . VAL B 1 309 ? 36.199 -49.022 -0.432 1.00 23.47 309 VAL B N 1
ATOM 6379 C CA . VAL B 1 309 ? 37.391 -48.501 0.218 1.00 20.92 309 VAL B CA 1
ATOM 6380 C C . VAL B 1 309 ? 37.233 -47.007 0.444 1.00 21.65 309 VAL B C 1
ATOM 6381 O O . VAL B 1 309 ? 37.541 -46.497 1.521 1.00 22.20 309 VAL B O 1
ATOM 6385 N N . ARG B 1 310 ? 36.731 -46.307 -0.569 1.00 21.55 310 ARG B N 1
ATOM 6386 C CA . ARG B 1 310 ? 36.550 -44.869 -0.458 1.00 22.40 310 ARG B CA 1
ATOM 6387 C C . ARG B 1 310 ? 35.527 -44.549 0.628 1.00 21.27 310 ARG B C 1
ATOM 6388 O O . ARG B 1 310 ? 35.743 -43.643 1.430 1.00 21.77 310 ARG B O 1
ATOM 6396 N N . GLN B 1 311 ? 34.427 -45.300 0.667 1.00 22.97 311 GLN B N 1
ATOM 6397 C CA . GLN B 1 311 ? 33.385 -45.071 1.677 1.00 22.01 311 GLN B CA 1
ATOM 6398 C C . GLN B 1 311 ? 33.965 -45.222 3.062 1.00 24.40 311 GLN B C 1
ATOM 6399 O O . GLN B 1 311 ? 33.665 -44.441 3.946 1.00 27.81 311 GLN B O 1
ATOM 6405 N N . ALA B 1 312 ? 34.788 -46.246 3.258 1.00 23.84 312 ALA B N 1
ATOM 6406 C CA . ALA B 1 312 ? 35.366 -46.499 4.567 1.00 21.09 312 ALA B CA 1
ATOM 6407 C C . ALA B 1 312 ? 36.290 -45.355 4.989 1.00 21.96 312 ALA B C 1
ATOM 6408 O O . ALA B 1 312 ? 36.188 -44.847 6.098 1.00 22.22 312 ALA B O 1
ATOM 6410 N N . LEU B 1 313 ? 37.167 -44.927 4.091 1.00 22.02 313 LEU B N 1
ATOM 6411 C CA . LEU B 1 313 ? 38.178 -43.921 4.420 1.00 21.53 313 LEU B CA 1
ATOM 6412 C C . LEU B 1 313 ? 37.619 -42.547 4.806 1.00 23.13 313 LEU B C 1
ATOM 6413 O O . LEU B 1 313 ? 38.178 -41.861 5.666 1.00 24.00 313 LEU B O 1
ATOM 6418 N N A VAL B 1 314 ? 36.520 -42.159 4.170 0.10 23.77 314 VAL B N 1
ATOM 6419 N N B VAL B 1 314 ? 36.533 -42.130 4.158 0.90 23.85 314 VAL B N 1
ATOM 6420 C CA A VAL B 1 314 ? 35.881 -40.881 4.454 0.10 23.30 314 VAL B CA 1
ATOM 6421 C CA B VAL B 1 314 ? 35.931 -40.837 4.475 0.90 23.31 314 VAL B CA 1
ATOM 6422 C C A VAL B 1 314 ? 35.385 -40.812 5.896 0.10 23.30 314 VAL B C 1
ATOM 6423 C C B VAL B 1 314 ? 35.350 -40.789 5.896 0.90 23.31 314 VAL B C 1
ATOM 6424 O O A VAL B 1 314 ? 35.523 -39.787 6.565 0.10 23.19 314 VAL B O 1
ATOM 6425 O O B VAL B 1 314 ? 35.401 -39.745 6.551 0.90 23.12 314 VAL B O 1
ATOM 6432 N N . HIS B 1 315 ? 34.810 -41.914 6.367 1.00 23.98 315 HIS B N 1
ATOM 6433 C CA . HIS B 1 315 ? 34.264 -41.998 7.726 1.00 23.54 315 HIS B CA 1
ATOM 6434 C C . HIS B 1 315 ? 35.332 -41.812 8.811 1.00 24.47 315 HIS B C 1
ATOM 6435 O O . HIS B 1 315 ? 35.019 -41.535 9.971 1.00 24.62 315 HIS B O 1
ATOM 6442 N N . ALA B 1 316 ? 36.596 -41.978 8.441 1.00 23.66 316 ALA B N 1
ATOM 6443 C CA . ALA B 1 316 ? 37.669 -41.918 9.422 1.00 22.16 316 ALA B CA 1
ATOM 6444 C C . ALA B 1 316 ? 38.135 -40.500 9.707 1.00 23.72 316 ALA B C 1
ATOM 6445 O O . ALA B 1 316 ? 38.912 -40.277 10.624 1.00 26.86 316 ALA B O 1
ATOM 6447 N N . ILE B 1 317 ? 37.671 -39.538 8.921 1.00 23.95 317 ILE B N 1
ATOM 6448 C CA . ILE B 1 317 ? 38.182 -38.179 9.027 1.00 22.51 317 ILE B CA 1
ATOM 6449 C C . ILE B 1 317 ? 37.340 -37.306 9.951 1.00 23.85 317 ILE B C 1
ATOM 6450 O O . ILE B 1 317 ? 36.122 -37.225 9.811 1.00 24.11 317 ILE B O 1
ATOM 6455 N N . ASP B 1 318 ? 38.005 -36.656 10.897 1.00 21.17 318 ASP B N 1
ATOM 6456 C CA . ASP B 1 318 ? 37.326 -35.783 11.840 1.00 23.83 318 ASP B CA 1
ATOM 6457 C C . ASP B 1 318 ? 37.207 -34.413 11.220 1.00 21.83 318 ASP B C 1
ATOM 6458 O O . ASP B 1 318 ? 38.138 -33.612 11.278 1.00 23.05 318 ASP B O 1
ATOM 6463 N N . ILE B 1 319 ? 36.057 -34.148 10.614 1.00 25.62 319 ILE B N 1
ATOM 6464 C CA . ILE B 1 319 ? 35.834 -32.890 9.914 1.00 23.33 319 ILE B CA 1
ATOM 6465 C C . ILE B 1 319 ? 35.776 -31.719 10.884 1.00 25.32 319 ILE B C 1
ATOM 6466 O O . ILE B 1 319 ? 36.281 -30.637 10.594 1.00 23.07 319 ILE B O 1
ATOM 6471 N N . GLU B 1 320 ? 35.171 -31.932 12.046 1.00 28.00 320 GLU B N 1
ATOM 6472 C CA . GLU B 1 320 ? 35.067 -30.852 13.018 1.00 27.11 320 GLU B CA 1
ATOM 6473 C C . GLU B 1 320 ? 36.438 -30.348 13.443 1.00 26.44 320 GLU B C 1
ATOM 6474 O O . GLU B 1 320 ? 36.652 -29.141 13.552 1.00 25.27 320 GLU B O 1
ATOM 6480 N N . LYS B 1 321 ? 37.370 -31.270 13.665 1.00 23.42 321 LYS B N 1
ATOM 6481 C CA . LYS B 1 321 ? 38.729 -30.878 14.030 1.00 25.15 321 LYS B CA 1
ATOM 6482 C C . LYS B 1 321 ? 39.362 -30.053 12.906 1.00 24.70 321 LYS B C 1
ATOM 6483 O O . LYS B 1 321 ? 39.973 -29.022 13.163 1.00 24.07 321 LYS B O 1
ATOM 6489 N N . ILE B 1 322 ? 39.198 -30.499 11.663 1.00 20.45 322 ILE B N 1
ATOM 6490 C CA . ILE B 1 322 ? 39.650 -29.734 10.508 1.00 20.32 322 ILE B CA 1
ATOM 6491 C C . ILE B 1 322 ? 39.057 -28.320 10.497 1.00 21.99 322 ILE B C 1
ATOM 6492 O O . ILE B 1 322 ? 39.752 -27.342 10.259 1.00 20.64 322 ILE B O 1
ATOM 6497 N N . MET B 1 323 ? 37.761 -28.208 10.744 1.00 22.43 323 MET B N 1
ATOM 6498 C CA . MET B 1 323 ? 37.119 -26.902 10.665 1.00 24.65 323 MET B CA 1
ATOM 6499 C C . MET B 1 323 ? 37.763 -25.918 11.642 1.00 23.78 323 MET B C 1
ATOM 6500 O O . MET B 1 323 ? 37.894 -24.724 11.360 1.00 22.09 323 MET B O 1
ATOM 6505 N N . GLN B 1 324 ? 38.179 -26.442 12.788 1.00 22.63 324 GLN B N 1
ATOM 6506 C CA . GLN B 1 324 ? 38.728 -25.622 13.865 1.00 26.85 324 GLN B CA 1
ATOM 6507 C C . GLN B 1 324 ? 40.237 -25.394 13.721 1.00 24.03 324 GLN B C 1
ATOM 6508 O O . GLN B 1 324 ? 40.716 -24.280 13.884 1.00 25.76 324 GLN B O 1
ATOM 6514 N N . ALA B 1 325 ? 40.973 -26.451 13.391 1.00 23.74 325 ALA B N 1
ATOM 6515 C CA . ALA B 1 325 ? 42.431 -26.395 13.342 1.00 24.48 325 ALA B CA 1
ATOM 6516 C C . ALA B 1 325 ? 42.978 -25.772 12.071 1.00 23.25 325 ALA B C 1
ATOM 6517 O O . ALA B 1 325 ? 44.036 -25.161 12.090 1.00 22.68 325 ALA B O 1
ATOM 6519 N N . VAL B 1 326 ? 42.259 -25.936 10.968 1.00 20.88 326 VAL B N 1
ATOM 6520 C CA . VAL B 1 326 ? 42.718 -25.442 9.674 1.00 22.21 326 VAL B CA 1
ATOM 6521 C C . VAL B 1 326 ? 42.013 -24.151 9.279 1.00 22.88 326 VAL B C 1
ATOM 6522 O O . VAL B 1 326 ? 42.661 -23.193 8.868 1.00 24.54 326 VAL B O 1
ATOM 6526 N N . TYR B 1 327 ? 40.693 -24.112 9.412 1.00 23.35 327 TYR B N 1
ATOM 6527 C CA . TYR B 1 327 ? 39.941 -22.952 8.950 1.00 21.38 327 TYR B CA 1
ATOM 6528 C C . TYR B 1 327 ? 39.836 -21.874 10.019 1.00 23.19 327 TYR B C 1
ATOM 6529 O O . TYR B 1 327 ? 39.521 -20.719 9.730 1.00 25.08 327 TYR B O 1
ATOM 6538 N N . TYR B 1 328 ? 40.120 -22.251 11.258 1.00 23.91 328 TYR B N 1
ATOM 6539 C CA . TYR B 1 328 ? 40.104 -21.291 12.353 1.00 23.73 328 TYR B CA 1
ATOM 6540 C C . TYR B 1 328 ? 38.707 -20.729 12.574 1.00 25.33 328 TYR B C 1
ATOM 6541 O O . TYR B 1 328 ? 38.540 -19.541 12.841 1.00 26.31 328 TYR B O 1
ATOM 6550 N N . GLY B 1 329 ? 37.707 -21.600 12.464 1.00 22.52 329 GLY B N 1
ATOM 6551 C CA . GLY B 1 329 ? 36.318 -21.210 12.645 1.00 22.88 329 GLY B CA 1
ATOM 6552 C C . GLY B 1 329 ? 35.768 -20.372 11.503 1.00 23.11 329 GLY B C 1
ATOM 6553 O O . GLY B 1 329 ? 34.590 -20.029 11.502 1.00 26.84 329 GLY B O 1
ATOM 6554 N N . ASN B 1 330 ? 36.619 -20.058 10.529 1.00 22.30 330 ASN B N 1
ATOM 6555 C CA . ASN B 1 330 ? 36.245 -19.223 9.392 1.00 21.62 330 ASN B CA 1
ATOM 6556 C C . ASN B 1 330 ? 35.594 -19.987 8.237 1.00 24.28 330 ASN B C 1
ATOM 6557 O O . ASN B 1 330 ? 35.050 -19.388 7.306 1.00 24.95 330 ASN B O 1
ATOM 6562 N N . GLY B 1 331 ? 35.676 -21.304 8.285 1.00 22.34 331 GLY B N 1
ATOM 6563 C CA . GLY B 1 331 ? 35.197 -22.129 7.196 1.00 21.91 331 GLY B CA 1
ATOM 6564 C C . GLY B 1 331 ? 33.745 -22.539 7.357 1.00 22.24 331 GLY B C 1
ATOM 6565 O O . GLY B 1 331 ? 33.115 -22.301 8.394 1.00 23.40 331 GLY B O 1
ATOM 6566 N N . LEU B 1 332 ? 33.225 -23.163 6.311 1.00 20.03 332 LEU B N 1
ATOM 6567 C CA . LEU B 1 332 ? 31.843 -23.566 6.237 1.00 18.76 332 LEU B CA 1
ATOM 6568 C C . LEU B 1 332 ? 31.879 -25.029 5.894 1.00 18.69 332 LEU B C 1
ATOM 6569 O O . LEU B 1 332 ? 32.408 -25.392 4.853 1.00 20.01 332 LEU B O 1
ATOM 6574 N N . ARG B 1 333 ? 31.341 -25.872 6.763 1.00 20.23 333 ARG B N 1
ATOM 6575 C CA . ARG B 1 333 ? 31.344 -27.298 6.492 1.00 20.88 333 ARG B CA 1
ATOM 6576 C C . ARG B 1 333 ? 30.449 -27.554 5.316 1.00 19.14 333 ARG B C 1
ATOM 6577 O O . ARG B 1 333 ? 29.325 -27.076 5.274 1.00 20.95 333 ARG B O 1
ATOM 6585 N N . ALA B 1 334 ? 30.975 -28.289 4.349 1.00 18.28 334 ALA B N 1
ATOM 6586 C CA . ALA B 1 334 ? 30.262 -28.586 3.127 1.00 17.26 334 ALA B CA 1
ATOM 6587 C C . ALA B 1 334 ? 29.122 -29.567 3.377 1.00 19.18 334 ALA B C 1
ATOM 6588 O O . ALA B 1 334 ? 29.254 -30.510 4.158 1.00 23.03 334 ALA B O 1
ATOM 6590 N N . ARG B 1 335 ? 27.994 -29.325 2.721 1.00 18.68 335 ARG B N 1
ATOM 6591 C CA . ARG B 1 335 ? 26.883 -30.268 2.697 1.00 19.34 335 ARG B CA 1
ATOM 6592 C C . ARG B 1 335 ? 26.691 -30.821 1.288 1.00 19.35 335 ARG B C 1
ATOM 6593 O O . ARG B 1 335 ? 25.778 -31.602 1.028 1.00 20.16 335 ARG B O 1
ATOM 6601 N N . SER B 1 336 ? 27.574 -30.406 0.387 1.00 17.89 336 SER B N 1
ATOM 6602 C CA . SER B 1 336 ? 27.525 -30.795 -1.008 1.00 17.95 336 SER B CA 1
ATOM 6603 C C . SER B 1 336 ? 28.808 -30.289 -1.637 1.00 17.58 336 SER B C 1
ATOM 6604 O O . SER B 1 336 ? 29.550 -29.525 -1.020 1.00 16.65 336 SER B O 1
ATOM 6607 N N . ILE B 1 337 ? 29.084 -30.699 -2.863 1.00 16.61 337 ILE B N 1
ATOM 6608 C CA . ILE B 1 337 ? 30.171 -30.069 -3.583 1.00 17.70 337 ILE B CA 1
ATOM 6609 C C . ILE B 1 337 ? 29.894 -28.571 -3.722 1.00 16.63 337 ILE B C 1
ATOM 6610 O O . ILE B 1 337 ? 30.798 -27.757 -3.654 1.00 16.01 337 ILE B O 1
ATOM 6615 N N . LEU B 1 338 ? 28.622 -28.214 -3.859 1.00 17.63 338 LEU B N 1
ATOM 6616 C CA . LEU B 1 338 ? 28.229 -26.813 -4.001 1.00 17.75 338 LEU B CA 1
ATOM 6617 C C . LEU B 1 338 ? 28.003 -26.103 -2.673 1.00 17.29 338 LEU B C 1
ATOM 6618 O O . LEU B 1 338 ? 27.393 -26.655 -1.759 1.00 19.44 338 LEU B O 1
ATOM 6623 N N . PRO B 1 339 ? 28.487 -24.860 -2.577 1.00 19.33 339 PRO B N 1
ATOM 6624 C CA . PRO B 1 339 ? 28.246 -23.979 -1.433 1.00 18.09 339 PRO B CA 1
ATOM 6625 C C . PRO B 1 339 ? 26.802 -23.499 -1.418 1.00 19.43 339 PRO B C 1
ATOM 6626 O O . PRO B 1 339 ? 26.167 -23.442 -2.472 1.00 16.89 339 PRO B O 1
ATOM 6630 N N . PRO B 1 340 ? 26.287 -23.142 -0.228 1.00 21.82 340 PRO B N 1
ATOM 6631 C CA . PRO B 1 340 ? 24.873 -22.774 -0.089 1.00 19.34 340 PRO B CA 1
ATOM 6632 C C . PRO B 1 340 ? 24.476 -21.469 -0.792 1.00 19.31 340 PRO B C 1
ATOM 6633 O O . PRO B 1 340 ? 23.285 -21.175 -0.820 1.00 20.66 340 PRO B O 1
ATOM 6637 N N . THR B 1 341 ? 25.415 -20.696 -1.333 1.00 18.59 341 THR B N 1
ATOM 6638 C CA . THR B 1 341 ? 25.022 -19.521 -2.111 1.00 17.22 341 THR B CA 1
ATOM 6639 C C . THR B 1 341 ? 24.960 -19.804 -3.610 1.00 20.20 341 THR B C 1
ATOM 6640 O O . THR B 1 341 ? 24.713 -18.902 -4.407 1.00 19.60 341 THR B O 1
ATOM 6644 N N . SER B 1 342 ? 25.199 -21.057 -3.992 1.00 20.82 342 SER B N 1
ATOM 6645 C CA . SER B 1 342 ? 24.960 -21.471 -5.370 1.00 21.31 342 SER B CA 1
ATOM 6646 C C . SER B 1 342 ? 23.473 -21.725 -5.553 1.00 18.61 342 SER B C 1
ATOM 6647 O O . SER B 1 342 ? 22.850 -22.336 -4.701 1.00 17.56 342 SER B O 1
ATOM 6650 N N . TRP B 1 343 ? 22.901 -21.267 -6.661 1.00 19.91 343 TRP B N 1
ATOM 6651 C CA . TRP B 1 343 ? 21.482 -21.515 -6.892 1.00 19.96 343 TRP B CA 1
ATOM 6652 C C . TRP B 1 343 ? 21.159 -22.980 -7.189 1.00 19.87 343 TRP B C 1
ATOM 6653 O O . TRP B 1 343 ? 20.005 -23.382 -7.114 1.00 22.42 343 TRP B O 1
ATOM 6664 N N . ALA B 1 344 ? 22.172 -23.783 -7.497 1.00 18.74 344 ALA B N 1
ATOM 6665 C CA . ALA B 1 344 ? 21.952 -25.214 -7.715 1.00 19.37 344 ALA B CA 1
ATOM 6666 C C . ALA B 1 344 ? 22.154 -26.087 -6.458 1.00 19.34 344 ALA B C 1
ATOM 6667 O O . ALA B 1 344 ? 21.917 -27.294 -6.479 1.00 20.59 344 ALA B O 1
ATOM 6669 N N . PHE B 1 345 ? 22.594 -25.472 -5.367 1.00 20.61 345 PHE B N 1
ATOM 6670 C CA . PHE B 1 345 ? 22.919 -26.186 -4.134 1.00 16.94 345 PHE B CA 1
ATOM 6671 C C . PHE B 1 345 ? 21.790 -27.094 -3.642 1.00 19.97 345 PHE B C 1
ATOM 6672 O O . PHE B 1 345 ? 20.622 -26.712 -3.599 1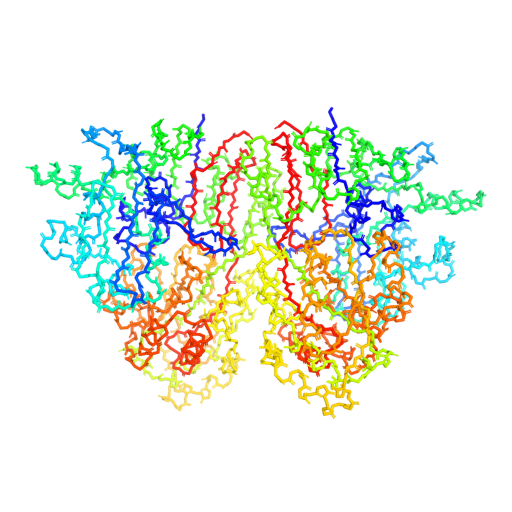.00 22.21 345 PHE B O 1
ATOM 6680 N N . GLU B 1 346 ? 22.153 -28.315 -3.292 1.00 19.02 346 GLU B N 1
ATOM 6681 C CA . GLU B 1 346 ? 21.237 -29.243 -2.664 1.00 19.06 346 GLU B CA 1
ATOM 6682 C C . GLU B 1 346 ? 22.034 -29.974 -1.601 1.00 19.93 346 GLU B C 1
ATOM 6683 O O . GLU B 1 346 ? 22.936 -30.738 -1.927 1.00 19.44 346 GLU B O 1
ATOM 6689 N N . PRO B 1 347 ? 21.723 -29.724 -0.322 1.00 19.04 347 PRO B N 1
ATOM 6690 C CA . PRO B 1 347 ? 22.393 -30.478 0.740 1.00 18.86 347 PRO B CA 1
ATOM 6691 C C . PRO B 1 347 ? 22.135 -31.966 0.569 1.00 19.89 347 PRO B C 1
ATOM 6692 O O . PRO B 1 347 ? 21.029 -32.367 0.204 1.00 21.33 347 PRO B O 1
ATOM 6696 N N . GLN B 1 348 ? 23.153 -32.779 0.830 1.00 21.12 348 GLN B N 1
ATOM 6697 C CA . GLN B 1 348 ? 23.075 -34.208 0.575 1.00 22.67 348 GLN B CA 1
ATOM 6698 C C . GLN B 1 348 ? 22.825 -35.018 1.837 1.00 23.19 348 GLN B C 1
ATOM 6699 O O . GLN B 1 348 ? 23.589 -34.936 2.802 1.00 27.46 348 GLN B O 1
ATOM 6705 N N . LYS B 1 349 ? 21.751 -35.804 1.817 1.00 25.22 349 LYS B N 1
ATOM 6706 C CA . LYS B 1 349 ? 21.372 -36.657 2.945 1.00 30.75 349 LYS B CA 1
ATOM 6707 C C . LYS B 1 349 ? 22.441 -37.695 3.335 1.00 30.37 349 LYS B C 1
ATOM 6708 O O . LYS B 1 349 ? 22.588 -38.034 4.510 1.00 29.97 349 LYS B O 1
ATOM 6714 N N . ASN B 1 350 ? 23.184 -38.202 2.359 1.00 28.42 350 ASN B N 1
ATOM 6715 C CA . ASN B 1 350 ? 24.141 -39.269 2.643 1.00 30.21 350 ASN B CA 1
ATOM 6716 C C . ASN B 1 350 ? 25.607 -38.834 2.737 1.00 28.82 350 ASN B C 1
ATOM 6717 O O . ASN B 1 350 ? 26.514 -39.624 2.475 1.00 28.57 350 ASN B O 1
ATOM 6722 N N . MET B 1 351 ? 25.836 -37.582 3.117 1.00 28.10 351 MET B N 1
ATOM 6723 C CA . MET B 1 351 ? 27.178 -37.150 3.468 1.00 27.22 351 MET B CA 1
ATOM 6724 C C . MET B 1 351 ? 27.608 -38.037 4.617 1.00 29.82 351 MET B C 1
ATOM 6725 O O . MET B 1 351 ? 26.853 -38.221 5.568 1.00 34.08 351 MET B O 1
ATOM 6730 N N . PRO B 1 352 ? 28.820 -38.604 4.525 1.00 30.13 352 PRO B N 1
ATOM 6731 C CA . PRO B 1 352 ? 29.346 -39.564 5.501 1.00 27.74 352 PRO B CA 1
ATOM 6732 C C . PRO B 1 352 ? 29.585 -38.918 6.849 1.00 29.05 352 PRO B C 1
ATOM 6733 O O . PRO B 1 352 ? 30.082 -37.786 6.915 1.00 30.70 352 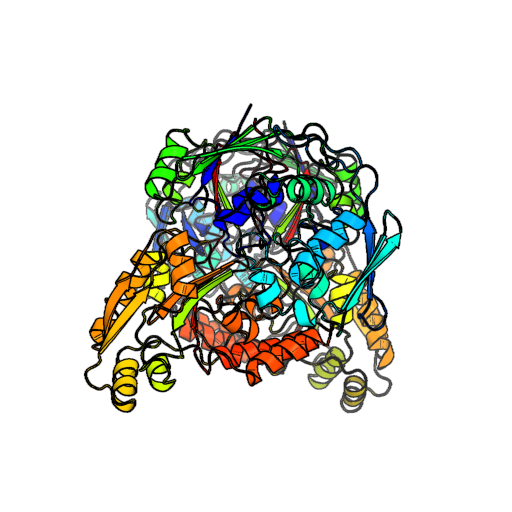PRO B O 1
ATOM 6737 N N . ILE B 1 353 ? 29.243 -39.640 7.911 1.00 28.14 353 ILE B N 1
ATOM 6738 C CA . ILE B 1 353 ? 29.519 -39.179 9.261 1.00 29.89 353 ILE B CA 1
ATOM 6739 C C . ILE B 1 353 ? 30.884 -39.653 9.771 1.00 28.00 353 ILE B C 1
ATOM 6740 O O . ILE B 1 353 ? 31.379 -40.712 9.372 1.00 27.35 353 ILE B O 1
ATOM 6745 N N . PHE B 1 354 ? 31.492 -38.850 10.641 1.00 26.25 354 PHE B N 1
ATOM 6746 C CA . PHE B 1 354 ? 32.746 -39.223 11.283 1.00 25.64 354 PHE B CA 1
ATOM 6747 C C . PHE B 1 354 ? 32.487 -40.300 12.335 1.00 25.99 354 PHE B C 1
ATOM 6748 O O . PHE B 1 354 ? 31.769 -40.070 13.309 1.00 23.32 354 PHE B O 1
ATOM 6756 N N . ASP B 1 355 ? 33.099 -41.466 12.134 1.00 25.14 355 ASP B N 1
ATOM 6757 C CA . ASP B 1 355 ? 32.836 -42.656 12.936 1.00 22.72 355 ASP B CA 1
ATOM 6758 C C . ASP B 1 355 ? 33.936 -43.674 12.655 1.00 26.54 355 ASP B C 1
ATOM 6759 O O . ASP B 1 355 ? 33.817 -44.495 11.742 1.00 26.24 355 ASP B O 1
ATOM 6764 N N . PRO B 1 356 ? 35.024 -43.612 13.432 1.00 25.05 356 PRO B N 1
ATOM 6765 C CA . PRO B 1 356 ? 36.207 -44.447 13.235 1.00 27.64 356 PRO B CA 1
ATOM 6766 C C . PRO B 1 356 ? 35.857 -45.929 13.292 1.00 28.76 356 PRO B C 1
ATOM 6767 O O . PRO B 1 356 ? 36.454 -46.752 12.600 1.00 26.18 356 PRO B O 1
ATOM 6771 N N . GLN B 1 357 ? 34.877 -46.255 14.119 1.00 28.26 357 GLN B N 1
ATOM 6772 C CA . GLN B 1 357 ? 34.479 -47.631 14.343 1.00 28.23 357 GLN B CA 1
ATOM 6773 C C . GLN B 1 357 ? 33.934 -48.255 13.061 1.00 27.51 357 GLN B C 1
ATOM 6774 O O . GLN B 1 357 ? 34.268 -49.396 12.717 1.00 26.14 357 GLN B O 1
ATOM 6780 N N . LEU B 1 358 ? 33.092 -47.489 12.365 1.00 26.10 358 LEU B N 1
ATOM 6781 C CA . LEU B 1 358 ? 32.475 -47.890 11.104 1.00 26.16 358 LEU B CA 1
ATOM 6782 C C . LEU B 1 358 ? 33.514 -47.964 9.991 1.00 24.48 358 LEU B C 1
ATOM 6783 O O . LEU B 1 358 ? 33.508 -48.880 9.175 1.00 24.95 358 LEU B O 1
ATOM 6788 N N . ALA B 1 359 ? 34.393 -46.974 9.943 1.00 24.08 359 ALA B N 1
ATOM 6789 C CA . ALA B 1 359 ? 35.431 -46.965 8.930 1.00 24.27 359 ALA B CA 1
ATOM 6790 C C . ALA B 1 359 ? 36.211 -48.269 8.978 1.00 23.07 359 ALA B C 1
ATOM 6791 O O . ALA B 1 359 ? 36.448 -48.906 7.952 1.00 24.56 359 ALA B O 1
ATOM 6793 N N . LYS B 1 360 ? 36.593 -48.673 10.182 1.00 24.27 360 LYS B N 1
ATOM 6794 C CA . LYS B 1 360 ? 37.391 -49.876 10.361 1.00 24.89 360 LYS B CA 1
ATOM 6795 C C . LYS B 1 360 ? 36.648 -51.119 9.900 1.00 23.82 360 LYS B C 1
ATOM 6796 O O . LYS B 1 360 ? 37.226 -52.004 9.265 1.00 24.81 360 LYS B O 1
ATOM 6802 N N . LYS B 1 361 ? 35.361 -51.167 10.222 1.00 23.44 361 LYS B N 1
ATOM 6803 C CA . LYS B 1 361 ? 34.504 -52.295 9.882 1.00 24.75 361 LYS B CA 1
ATOM 6804 C C . LYS B 1 361 ? 34.285 -52.405 8.385 1.00 26.14 361 LYS B C 1
ATOM 6805 O O . LYS B 1 361 ? 34.383 -53.489 7.811 1.00 25.01 361 LYS B O 1
ATOM 6811 N N . LEU B 1 362 ? 33.975 -51.276 7.758 1.00 25.19 362 LEU B N 1
ATOM 6812 C CA . LEU B 1 362 ? 33.807 -51.241 6.318 1.00 23.47 362 LEU B CA 1
ATOM 6813 C C . LEU B 1 362 ? 35.119 -51.559 5.632 1.00 22.90 362 LEU B C 1
ATOM 6814 O O . LEU B 1 362 ? 35.135 -52.252 4.626 1.00 26.01 362 LEU B O 1
ATOM 6819 N N . LEU B 1 363 ? 36.221 -51.055 6.173 1.00 20.89 363 LEU B N 1
ATOM 6820 C CA . LEU B 1 363 ? 37.529 -51.315 5.584 1.00 26.21 363 LEU B CA 1
ATOM 6821 C C . LEU B 1 363 ? 37.815 -52.813 5.515 1.00 24.61 363 LEU B C 1
ATOM 6822 O O . LEU B 1 363 ? 38.333 -53.323 4.517 1.00 23.02 363 LEU B O 1
ATOM 6827 N N . THR B 1 364 ? 37.476 -53.499 6.598 1.00 24.76 364 THR B N 1
ATOM 6828 C CA . THR B 1 364 ? 37.726 -54.921 6.734 1.00 24.94 364 THR B CA 1
ATOM 6829 C C . THR B 1 364 ? 36.754 -55.693 5.857 1.00 24.13 364 THR B C 1
ATOM 6830 O O . THR B 1 364 ? 37.123 -56.666 5.210 1.00 25.91 364 THR B O 1
ATOM 6834 N N . GLU B 1 365 ? 35.513 -55.238 5.808 1.00 22.97 365 GLU B N 1
ATOM 6835 C CA . GLU B 1 365 ? 34.545 -55.838 4.903 1.00 24.50 365 GLU B CA 1
ATOM 6836 C C . GLU B 1 365 ? 34.974 -55.667 3.459 1.00 23.23 365 GLU B C 1
ATOM 6837 O O . GLU B 1 365 ? 34.648 -56.479 2.607 1.00 23.51 365 GLU B O 1
ATOM 6843 N N . ALA B 1 366 ? 35.707 -54.599 3.180 1.00 25.04 366 ALA B N 1
ATOM 6844 C CA . ALA B 1 366 ? 36.162 -54.349 1.825 1.00 23.87 366 ALA B CA 1
ATOM 6845 C C . ALA B 1 366 ? 37.350 -55.239 1.495 1.00 23.05 366 ALA B C 1
ATOM 6846 O O . ALA B 1 366 ? 37.752 -55.341 0.344 1.00 26.43 366 ALA B O 1
ATOM 6848 N N . GLY B 1 367 ? 37.917 -55.880 2.509 1.00 25.17 367 GLY B N 1
ATOM 6849 C CA . GLY B 1 367 ? 38.984 -56.836 2.285 1.00 25.37 367 GLY B CA 1
ATOM 6850 C C . GLY B 1 367 ? 40.346 -56.329 2.695 1.00 25.99 367 GLY B C 1
ATOM 6851 O O . GLY B 1 367 ? 41.366 -56.916 2.326 1.00 24.38 367 GLY B O 1
ATOM 6852 N N . TYR B 1 368 ? 40.370 -55.250 3.471 1.00 24.37 368 TYR B N 1
ATOM 6853 C CA . TYR B 1 368 ? 41.628 -54.641 3.891 1.00 24.80 368 TYR B CA 1
ATOM 6854 C C . TYR B 1 368 ? 41.685 -54.496 5.407 1.00 27.35 368 TYR B C 1
ATOM 6855 O O . TYR B 1 368 ? 42.007 -53.431 5.946 1.00 27.46 368 TYR B O 1
ATOM 6864 N N . GLU B 1 369 ? 41.385 -55.604 6.077 1.00 29.32 369 GLU B N 1
ATOM 6865 C CA . GLU B 1 369 ? 41.343 -55.678 7.530 1.00 27.06 369 GLU B CA 1
ATOM 6866 C C . GLU B 1 369 ? 42.514 -54.993 8.219 1.00 29.39 369 GLU B C 1
ATOM 6867 O O . GLU B 1 369 ? 42.340 -54.353 9.248 1.00 29.72 369 GLU B O 1
ATOM 6873 N N . LYS B 1 370 ? 43.707 -55.135 7.659 1.00 29.64 370 LYS B N 1
ATOM 6874 C CA . LYS B 1 370 ? 44.899 -54.603 8.305 1.00 30.37 370 LYS B CA 1
ATOM 6875 C C . LYS B 1 370 ? 45.395 -53.318 7.660 1.00 28.05 370 LYS B C 1
ATOM 6876 O O . LYS B 1 370 ? 46.499 -52.866 7.942 1.00 30.30 370 LYS B O 1
ATOM 6882 N N . GLY B 1 371 ? 44.585 -52.728 6.794 1.00 27.91 371 GLY B N 1
ATOM 6883 C CA . GLY B 1 371 ? 44.913 -51.428 6.230 1.00 28.16 371 GLY B CA 1
ATOM 6884 C C . GLY B 1 371 ? 46.020 -51.461 5.196 1.00 29.74 371 GLY B C 1
ATOM 6885 O O . GLY B 1 371 ? 46.339 -52.516 4.649 1.00 27.23 371 GLY B O 1
ATOM 6886 N N . PHE B 1 372 ? 46.612 -50.297 4.938 1.00 26.72 372 PHE B N 1
ATOM 6887 C CA . PHE B 1 372 ? 47.616 -50.140 3.900 1.00 26.09 372 PHE B CA 1
ATOM 6888 C C . PHE B 1 372 ? 48.254 -48.763 3.960 1.00 24.60 372 PHE B C 1
ATOM 6889 O O . PHE B 1 372 ? 47.854 -47.922 4.760 1.00 24.53 372 PHE B O 1
ATOM 6897 N N . ASP B 1 373 ? 49.257 -48.561 3.107 1.00 28.38 373 ASP B N 1
ATOM 6898 C CA . ASP B 1 373 ? 49.864 -47.258 2.872 1.00 25.58 373 ASP B CA 1
ATOM 6899 C C . ASP B 1 373 ? 49.137 -46.534 1.744 1.00 23.10 373 ASP B C 1
ATOM 6900 O O . ASP B 1 373 ? 48.601 -47.154 0.829 1.00 22.83 373 ASP B O 1
ATOM 6905 N N . MET B 1 374 ? 49.117 -45.211 1.833 1.00 23.59 374 MET B N 1
ATOM 6906 C CA . MET B 1 374 ? 48.600 -44.366 0.770 1.00 23.54 374 MET B CA 1
ATOM 6907 C C . MET B 1 374 ? 49.239 -42.995 0.903 1.00 24.87 374 MET B C 1
ATOM 6908 O O . MET B 1 374 ? 49.768 -42.649 1.957 1.00 22.89 374 MET B O 1
ATOM 6913 N N . SER B 1 375 ? 49.195 -42.226 -0.178 1.00 24.09 375 SER B N 1
ATOM 6914 C CA . SER B 1 375 ? 49.678 -40.857 -0.153 1.00 22.92 375 SER B CA 1
ATOM 6915 C C . SER B 1 375 ? 48.505 -39.888 -0.116 1.00 20.88 375 SER B C 1
ATOM 6916 O O . SER B 1 375 ? 47.466 -40.105 -0.750 1.00 22.23 375 SER B O 1
ATOM 6919 N N . ILE B 1 376 ? 48.670 -38.826 0.650 1.00 19.46 376 ILE B N 1
ATOM 6920 C CA . ILE B 1 376 ? 47.807 -37.674 0.499 1.00 18.92 376 ILE B CA 1
ATOM 6921 C C . ILE B 1 376 ? 48.677 -36.546 0.008 1.00 19.37 376 ILE B C 1
ATOM 6922 O O . ILE B 1 376 ? 49.626 -36.138 0.678 1.00 20.91 376 ILE B O 1
ATOM 6927 N N . TRP B 1 377 ? 48.373 -36.054 -1.177 1.00 17.72 377 TRP B N 1
ATOM 6928 C CA . TRP B 1 377 ? 49.073 -34.894 -1.680 1.00 19.73 377 TRP B CA 1
ATOM 6929 C C . TRP B 1 377 ? 48.476 -33.620 -1.083 1.00 17.99 377 TRP B C 1
ATOM 6930 O O . TRP B 1 377 ? 47.263 -33.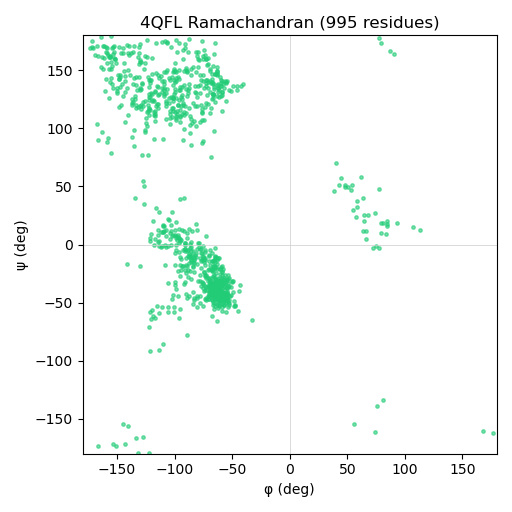444 -1.076 1.00 19.32 377 TRP B O 1
ATOM 6941 N N . ALA B 1 378 ? 49.329 -32.749 -0.548 1.00 19.26 378 ALA B N 1
ATOM 6942 C CA . ALA B 1 378 ? 48.870 -31.508 0.079 1.00 19.34 378 ALA B CA 1
ATOM 6943 C C . ALA B 1 378 ? 49.462 -30.272 -0.600 1.00 20.44 378 ALA B C 1
ATOM 6944 O O . ALA B 1 378 ? 50.672 -30.194 -0.821 1.00 22.04 378 ALA B O 1
ATOM 6946 N N . MET B 1 379 ? 48.601 -29.315 -0.936 1.00 19.15 379 MET B N 1
ATOM 6947 C CA . MET B 1 379 ? 49.026 -28.072 -1.559 1.00 20.17 379 MET B CA 1
ATOM 6948 C C . MET B 1 379 ? 49.980 -27.338 -0.621 1.00 18.96 379 MET B C 1
ATOM 6949 O O . MET B 1 379 ? 49.805 -27.375 0.594 1.00 20.59 379 MET B O 1
ATOM 6954 N N . PRO B 1 380 ? 50.992 -26.664 -1.180 1.00 19.02 380 PRO B N 1
ATOM 6955 C CA . PRO B 1 380 ? 51.994 -25.998 -0.344 1.00 19.11 380 PRO B CA 1
ATOM 6956 C C . PRO B 1 380 ? 51.625 -24.548 -0.036 1.00 22.87 380 PRO B C 1
ATOM 6957 O O . PRO B 1 380 ? 52.329 -23.893 0.729 1.00 22.82 380 PRO B O 1
ATOM 6961 N N . VAL B 1 381 ? 50.550 -24.051 -0.640 1.00 18.16 381 VAL B N 1
ATOM 6962 C CA . VAL B 1 381 ? 50.107 -22.685 -0.398 1.00 19.20 381 VAL B CA 1
ATOM 6963 C C . VAL B 1 381 ? 48.637 -22.616 0.039 1.00 22.47 381 VAL B C 1
ATOM 6964 O O . VAL B 1 381 ? 47.833 -23.510 -0.244 1.00 20.95 381 VAL B O 1
ATOM 6968 N N . SER B 1 382 ? 48.300 -21.537 0.736 1.00 22.41 382 SER B N 1
ATOM 6969 C CA . SER B 1 382 ? 46.929 -21.251 1.114 1.00 19.85 382 SER B CA 1
ATOM 6970 C C . SER B 1 382 ? 46.064 -20.979 -0.126 1.00 17.88 382 SER B C 1
ATOM 6971 O O . SER B 1 382 ? 46.489 -20.249 -1.017 1.00 19.27 382 SER B O 1
ATOM 6974 N N . ARG B 1 383 ? 44.870 -21.578 -0.191 1.00 20.58 383 ARG B N 1
ATOM 6975 C CA . ARG B 1 383 ? 43.872 -21.262 -1.227 1.00 16.98 383 ARG B CA 1
ATOM 6976 C C . ARG B 1 383 ? 42.583 -20.849 -0.529 1.00 18.65 383 ARG B C 1
ATOM 6977 O O . ARG B 1 383 ? 42.383 -21.165 0.641 1.00 18.63 383 ARG B O 1
ATOM 6985 N N . ILE B 1 384 ? 41.697 -20.167 -1.246 1.00 21.60 384 ILE B N 1
ATOM 6986 C CA . ILE B 1 384 ? 40.439 -19.744 -0.646 1.00 20.73 384 ILE B CA 1
ATOM 6987 C C . ILE B 1 384 ? 39.784 -20.936 0.006 1.00 19.06 384 ILE B C 1
ATOM 6988 O O . ILE B 1 384 ? 39.268 -20.848 1.119 1.00 20.10 384 ILE B O 1
ATOM 6993 N N . TYR B 1 385 ? 39.809 -22.057 -0.700 1.00 17.25 385 TYR B N 1
ATOM 6994 C CA . TYR B 1 385 ? 39.063 -23.235 -0.279 1.00 16.47 385 TYR B CA 1
ATOM 6995 C C . TYR B 1 385 ? 39.790 -24.111 0.745 1.00 18.82 385 TYR B C 1
ATOM 6996 O O . TYR B 1 385 ? 39.222 -25.074 1.249 1.00 18.07 385 TYR B O 1
ATOM 7005 N N . ASN B 1 386 ? 41.040 -23.772 1.049 1.00 18.74 386 ASN B N 1
ATOM 7006 C CA . ASN B 1 386 ? 41.836 -24.520 2.027 1.00 19.46 386 ASN B CA 1
ATOM 7007 C C . ASN B 1 386 ? 43.082 -23.740 2.399 1.00 18.26 386 ASN B C 1
ATOM 7008 O O . ASN B 1 386 ? 44.031 -23.675 1.618 1.00 19.89 386 ASN B O 1
ATOM 7013 N N . PRO B 1 387 ? 43.078 -23.125 3.586 1.00 20.61 387 PRO B N 1
ATOM 7014 C CA . PRO B 1 387 ? 44.188 -22.246 3.979 1.00 20.35 387 PRO B CA 1
ATOM 7015 C C . PRO B 1 387 ? 45.483 -22.980 4.352 1.00 19.77 387 PRO B C 1
ATOM 7016 O O . PRO B 1 387 ? 46.553 -22.367 4.364 1.00 21.74 387 PRO B O 1
ATOM 7020 N N . ASN B 1 388 ? 45.388 -24.272 4.638 1.00 20.03 388 ASN B N 1
ATOM 7021 C CA . ASN B 1 388 ? 46.564 -25.041 5.010 1.00 20.97 388 ASN B CA 1
ATOM 7022 C C . ASN B 1 388 ? 46.360 -26.536 4.789 1.00 20.48 388 ASN B C 1
ATOM 7023 O O . ASN B 1 388 ? 45.922 -27.255 5.687 1.00 20.49 388 ASN B O 1
ATOM 7028 N N . ALA B 1 389 ? 46.676 -26.996 3.587 1.00 18.67 389 ALA B N 1
ATOM 7029 C CA . ALA B 1 389 ? 46.467 -28.393 3.235 1.00 20.28 389 ALA B CA 1
ATOM 7030 C C . ALA B 1 389 ? 47.444 -29.285 4.001 1.00 21.67 389 ALA B C 1
ATOM 7031 O O . ALA B 1 389 ? 47.128 -30.423 4.357 1.00 18.41 389 ALA B O 1
ATOM 7033 N N . ARG B 1 390 ? 48.630 -28.751 4.271 1.00 21.50 390 ARG B N 1
ATOM 7034 C CA . ARG B 1 390 ? 49.628 -29.508 5.014 1.00 23.82 390 ARG B CA 1
ATOM 7035 C C . ARG B 1 390 ? 49.123 -29.848 6.407 1.00 20.02 390 ARG B C 1
ATOM 7036 O O . ARG B 1 390 ? 49.154 -31.004 6.815 1.00 22.11 390 ARG B O 1
ATOM 7044 N N . LYS B 1 391 ? 48.658 -28.839 7.134 1.00 21.72 391 LYS B N 1
ATOM 7045 C CA . LYS B 1 391 ? 48.063 -29.063 8.443 1.00 23.14 391 LYS B CA 1
ATOM 7046 C C . LYS B 1 391 ? 46.905 -30.050 8.300 1.00 22.70 391 LYS B C 1
ATOM 7047 O O . LYS B 1 391 ? 46.819 -31.029 9.041 1.00 21.05 391 LYS B O 1
ATOM 7053 N N . MET B 1 392 ? 46.036 -29.814 7.318 1.00 19.84 392 MET B N 1
ATOM 7054 C CA . MET B 1 392 ? 44.907 -30.709 7.092 1.00 20.65 392 MET B CA 1
ATOM 7055 C C . MET B 1 392 ? 45.345 -32.163 6.918 1.00 21.11 392 MET B C 1
ATOM 7056 O O . MET B 1 392 ? 44.788 -33.065 7.548 1.00 20.56 392 MET B O 1
ATOM 7061 N N . ALA B 1 393 ? 46.338 -32.375 6.058 1.00 21.17 393 ALA B N 1
ATOM 7062 C CA . ALA B 1 393 ? 46.815 -33.712 5.720 1.00 19.35 393 ALA B CA 1
ATOM 7063 C C . ALA B 1 393 ? 47.463 -34.390 6.927 1.00 22.93 393 ALA B C 1
ATOM 7064 O O . ALA B 1 393 ? 47.469 -35.616 7.037 1.00 21.43 393 ALA B O 1
ATOM 7066 N N . GLU B 1 394 ? 48.017 -33.583 7.828 1.00 23.41 394 GLU B N 1
ATOM 7067 C CA . GLU B 1 394 ? 48.605 -34.097 9.059 1.00 22.34 394 GLU B CA 1
ATOM 7068 C C . GLU B 1 394 ? 47.508 -34.611 9.977 1.00 22.76 394 GLU B C 1
ATOM 7069 O O . GLU B 1 394 ? 47.626 -35.693 10.557 1.00 24.61 394 GLU B O 1
ATOM 7075 N N . LEU B 1 395 ? 46.432 -33.839 10.097 1.00 22.11 395 LEU B N 1
ATOM 7076 C CA . LEU B 1 395 ? 45.279 -34.264 10.885 1.00 22.65 395 LEU B CA 1
ATOM 7077 C C . LEU B 1 395 ? 44.642 -35.534 10.302 1.00 21.67 395 LEU B C 1
ATOM 7078 O O . LEU B 1 395 ? 44.259 -36.446 11.037 1.00 22.04 395 LEU B O 1
ATOM 7083 N N . MET B 1 396 ? 44.530 -35.586 8.980 1.00 22.15 396 MET B N 1
ATOM 7084 C CA . MET B 1 396 ? 44.010 -36.769 8.306 1.00 21.80 396 MET B CA 1
ATOM 7085 C C . MET B 1 396 ? 44.943 -37.966 8.519 1.00 22.25 396 MET B C 1
ATOM 7086 O O . MET B 1 396 ? 44.506 -39.118 8.595 1.00 22.05 396 MET B O 1
ATOM 7091 N N . GLN B 1 397 ? 46.236 -37.674 8.615 1.00 22.29 397 GLN B N 1
ATOM 7092 C CA . GLN B 1 397 ? 47.246 -38.693 8.838 1.00 23.03 397 GLN B CA 1
ATOM 7093 C C . GLN B 1 397 ? 46.978 -39.369 10.163 1.00 21.86 397 GLN B C 1
ATOM 7094 O O . GLN B 1 397 ? 46.943 -40.589 10.249 1.00 22.16 397 GLN B O 1
ATOM 7100 N N A SER B 1 398 ? 46.799 -38.558 11.200 0.40 23.07 398 SER B N 1
ATOM 7101 N N B SER B 1 398 ? 46.769 -38.569 11.197 0.60 23.07 398 SER B N 1
ATOM 7102 C CA A SER B 1 398 ? 46.471 -39.061 12.528 0.40 24.26 398 SER B CA 1
ATOM 7103 C CA B SER B 1 398 ? 46.493 -39.107 12.522 0.60 24.16 398 SER B CA 1
ATOM 7104 C C A SER B 1 398 ? 45.181 -39.874 12.507 0.40 24.31 398 SER B C 1
ATOM 7105 C C B SER B 1 398 ? 45.143 -39.824 12.602 0.60 24.30 398 SER B C 1
ATOM 7106 O O A SER B 1 398 ? 45.121 -40.976 13.053 0.40 24.89 398 SER B O 1
ATOM 7107 O O B SER B 1 398 ? 45.007 -40.819 13.313 0.60 25.03 398 SER B O 1
ATOM 7112 N N . ASP B 1 399 ? 44.154 -39.322 11.869 1.00 21.56 399 ASP B N 1
ATOM 7113 C CA . ASP B 1 399 ? 42.844 -39.976 11.792 1.00 24.51 399 ASP B CA 1
ATOM 7114 C C . ASP B 1 399 ? 42.956 -41.380 11.190 1.00 24.43 399 ASP B C 1
ATOM 7115 O O . ASP B 1 399 ? 42.413 -42.355 11.718 1.00 25.39 399 ASP B O 1
ATOM 7120 N N . LEU B 1 400 ? 43.653 -41.469 10.064 1.00 22.80 400 LEU B N 1
ATOM 7121 C CA . LEU B 1 400 ? 43.720 -42.701 9.289 1.00 23.36 400 LEU B CA 1
ATOM 7122 C C . LEU B 1 400 ? 44.553 -43.765 9.977 1.00 24.37 400 LEU B C 1
ATOM 7123 O O . LEU B 1 400 ? 44.246 -44.950 9.893 1.00 24.04 400 LEU B O 1
ATOM 7128 N N . ARG B 1 401 ? 45.606 -43.337 10.659 1.00 23.91 401 ARG B N 1
ATOM 7129 C CA . ARG B 1 401 ? 46.433 -44.277 11.400 1.00 27.06 401 ARG B CA 1
ATOM 7130 C C . ARG B 1 401 ? 45.567 -45.130 12.338 1.00 27.98 401 ARG B C 1
ATOM 7131 O O . ARG B 1 401 ? 45.812 -46.321 12.524 1.00 29.44 401 ARG B O 1
ATOM 7139 N N . LYS B 1 402 ? 44.531 -44.529 12.902 1.00 24.83 402 LYS B N 1
ATOM 7140 C CA . LYS B 1 402 ? 43.724 -45.225 13.889 1.00 24.31 402 LYS B CA 1
ATOM 7141 C C . LYS B 1 402 ? 42.910 -46.344 13.266 1.00 27.55 402 LYS B C 1
ATOM 7142 O O . LYS B 1 402 ? 42.428 -47.224 13.973 1.00 28.33 402 LYS B O 1
ATOM 7148 N N . ILE B 1 403 ? 42.744 -46.319 11.947 1.00 25.35 403 ILE B N 1
ATOM 7149 C CA . ILE B 1 403 ? 42.071 -47.435 11.292 1.00 24.82 403 ILE B CA 1
ATOM 7150 C C . ILE B 1 403 ? 43.067 -48.226 10.457 1.00 26.59 403 ILE B C 1
ATOM 7151 O O . ILE B 1 403 ? 42.682 -49.010 9.590 1.00 30.06 403 ILE B O 1
ATOM 7156 N N . GLY B 1 404 ? 44.349 -48.004 10.730 1.00 26.43 404 GLY B N 1
ATOM 7157 C CA . GLY B 1 404 ? 45.412 -48.806 10.156 1.00 24.76 404 GLY B CA 1
ATOM 7158 C C . GLY B 1 404 ? 45.842 -48.354 8.780 1.00 27.10 404 GLY B C 1
ATOM 7159 O O . GLY B 1 404 ? 46.471 -49.109 8.034 1.00 25.66 404 GLY B O 1
ATOM 7160 N N . VAL B 1 405 ? 45.495 -47.121 8.432 1.00 27.49 405 VAL B N 1
ATOM 7161 C CA . VAL B 1 405 ? 45.903 -46.564 7.147 1.00 25.51 405 VAL B CA 1
ATOM 7162 C C . VAL B 1 405 ? 47.095 -45.615 7.340 1.00 26.77 405 VAL B C 1
ATOM 7163 O O . VAL B 1 405 ? 46.982 -44.578 8.004 1.00 27.00 405 VAL B O 1
ATOM 7167 N N . ASN B 1 406 ? 48.235 -46.003 6.770 1.00 25.26 406 ASN B N 1
ATOM 7168 C CA . ASN B 1 406 ? 49.506 -45.321 6.979 1.00 21.14 406 ASN B CA 1
ATOM 7169 C C . ASN B 1 406 ? 49.807 -44.296 5.895 1.00 25.31 406 ASN B C 1
ATOM 7170 O O . ASN B 1 406 ? 50.181 -44.637 4.777 1.00 25.11 406 ASN B O 1
ATOM 7175 N N . VAL B 1 407 ? 49.655 -43.028 6.249 1.00 23.50 407 VAL B N 1
ATOM 7176 C CA . VAL B 1 407 ? 49.663 -41.946 5.285 1.00 23.79 407 VAL B CA 1
ATOM 7177 C C . VAL B 1 407 ? 51.034 -41.308 5.172 1.00 23.64 407 VAL B C 1
ATOM 7178 O O . VAL B 1 407 ? 51.664 -41.023 6.179 1.00 23.92 407 VAL B O 1
ATOM 7182 N N . ASN B 1 408 ? 51.496 -41.097 3.946 1.00 21.59 408 ASN B N 1
ATOM 7183 C CA . ASN B 1 408 ? 52.636 -40.226 3.722 1.00 24.23 408 ASN B CA 1
ATOM 7184 C C . ASN B 1 408 ? 52.201 -39.039 2.883 1.00 20.96 408 ASN B C 1
ATOM 7185 O O . ASN B 1 408 ? 51.529 -39.197 1.871 1.00 23.33 408 ASN B O 1
ATOM 7190 N N . ILE B 1 409 ? 52.567 -37.849 3.338 1.00 20.60 409 ILE B N 1
ATOM 7191 C CA . ILE B 1 409 ? 52.132 -36.614 2.718 1.00 21.49 409 ILE B CA 1
ATOM 7192 C C . ILE B 1 409 ? 53.126 -36.216 1.630 1.00 22.31 409 ILE B C 1
ATOM 7193 O O . ILE B 1 409 ? 54.342 -36.169 1.866 1.00 23.79 409 ILE B O 1
ATOM 7198 N N . VAL B 1 410 ? 52.612 -35.954 0.435 1.00 21.33 410 VAL B N 1
ATOM 7199 C CA . VAL B 1 410 ? 53.442 -35.500 -0.673 1.00 21.97 410 VAL B CA 1
ATOM 7200 C C . VAL B 1 410 ? 53.135 -34.032 -0.975 1.00 22.25 410 VAL B C 1
ATOM 7201 O O . VAL B 1 410 ? 51.982 -33.637 -1.070 1.00 23.48 410 VAL B O 1
ATOM 7205 N N . GLU B 1 411 ? 54.172 -33.224 -1.131 1.00 25.17 411 GLU B N 1
ATOM 7206 C CA . GLU B 1 411 ? 53.995 -31.794 -1.266 1.00 20.41 411 GLU B CA 1
ATOM 7207 C C . GLU B 1 411 ? 55.117 -31.233 -2.134 1.00 23.55 411 GLU B C 1
ATOM 7208 O O . GLU B 1 411 ? 56.282 -31.571 -1.931 1.00 23.54 411 GLU B O 1
ATOM 7214 N N . TYR B 1 412 ? 54.770 -30.412 -3.124 1.00 20.24 412 TYR B N 1
ATOM 7215 C CA . TYR B 1 412 ? 55.770 -29.786 -3.977 1.00 21.06 412 TYR B CA 1
ATOM 7216 C C . TYR B 1 412 ? 55.446 -28.314 -4.166 1.00 18.26 412 TYR B C 1
ATOM 7217 O O . TYR B 1 412 ? 54.375 -27.860 -3.787 1.00 20.39 412 TYR B O 1
ATOM 7226 N N . GLU B 1 413 ? 56.375 -27.583 -4.770 1.00 18.87 413 GLU B N 1
ATOM 7227 C CA . GLU B 1 413 ? 56.129 -26.216 -5.237 1.00 20.88 413 GLU B CA 1
ATOM 7228 C C . GLU B 1 413 ? 54.838 -26.133 -6.052 1.00 20.44 413 GLU B C 1
ATOM 7229 O O . GLU B 1 413 ? 54.565 -26.983 -6.904 1.00 21.35 413 GLU B O 1
ATOM 7235 N N . TRP B 1 414 ? 54.055 -25.093 -5.786 1.00 18.32 414 TRP B N 1
ATOM 7236 C CA . TRP B 1 414 ? 52.655 -25.051 -6.186 1.00 19.83 414 TRP B CA 1
ATOM 7237 C C . TRP B 1 414 ? 52.440 -25.447 -7.641 1.00 22.06 414 TRP B C 1
ATOM 7238 O O . TRP B 1 414 ? 51.645 -26.344 -7.930 1.00 20.37 414 TRP B O 1
ATOM 7249 N N . ASN B 1 415 ? 53.159 -24.794 -8.551 1.00 19.20 415 ASN B N 1
ATOM 7250 C CA . ASN B 1 415 ? 53.016 -25.089 -9.970 1.00 20.47 415 ASN B CA 1
ATOM 7251 C C . ASN B 1 415 ? 53.415 -26.524 -10.305 1.00 19.57 415 ASN B C 1
ATOM 7252 O O . ASN B 1 415 ? 52.686 -27.233 -10.992 1.00 20.83 415 ASN B O 1
ATOM 7257 N N . THR B 1 416 ? 54.568 -26.950 -9.801 1.00 21.23 416 THR B N 1
ATOM 7258 C CA . THR B 1 416 ? 55.000 -28.336 -9.955 1.00 21.73 416 THR B CA 1
ATOM 7259 C C . THR B 1 416 ? 53.940 -29.319 -9.426 1.00 20.60 416 THR B C 1
ATOM 7260 O O . THR B 1 416 ? 53.612 -30.319 -10.069 1.00 20.56 416 THR B O 1
ATOM 7264 N N . PHE B 1 417 ? 53.403 -29.016 -8.254 1.00 19.19 417 PHE B N 1
ATOM 7265 C CA . PHE B 1 417 ? 52.337 -29.803 -7.645 1.00 19.75 417 PHE B CA 1
ATOM 7266 C C . PHE B 1 417 ? 51.156 -29.986 -8.604 1.00 19.75 417 PHE B C 1
ATOM 7267 O O . PHE B 1 417 ? 50.672 -31.096 -8.812 1.00 18.92 417 PHE B O 1
ATOM 7275 N N . ILE B 1 418 ? 50.701 -28.885 -9.194 1.00 18.90 418 ILE B N 1
ATOM 7276 C CA . ILE B 1 418 ? 49.546 -28.918 -10.083 1.00 19.26 418 ILE B CA 1
ATOM 7277 C C . ILE B 1 418 ? 49.791 -29.819 -11.294 1.00 20.67 418 ILE B C 1
ATOM 7278 O O . ILE B 1 418 ? 48.960 -30.664 -11.636 1.00 19.90 418 ILE B O 1
ATOM 7283 N N . GLN B 1 419 ? 50.946 -29.644 -11.926 1.00 22.62 419 GLN B N 1
ATOM 7284 C CA . GLN B 1 419 ? 51.322 -30.446 -13.088 1.00 22.77 419 GLN B CA 1
ATOM 7285 C C . GLN B 1 419 ? 51.328 -31.944 -12.763 1.00 25.47 419 GLN B C 1
ATOM 7286 O O . GLN B 1 419 ? 50.757 -32.756 -13.486 1.00 25.80 419 GLN B O 1
ATOM 7292 N N . ARG B 1 420 ? 51.950 -32.305 -11.651 1.00 23.85 420 ARG B N 1
ATOM 7293 C CA . ARG B 1 420 ? 52.065 -33.707 -11.279 1.00 22.73 420 ARG B CA 1
ATOM 7294 C C . ARG B 1 420 ? 50.739 -34.335 -10.867 1.00 22.73 420 ARG B C 1
ATOM 7295 O O . ARG B 1 420 ? 50.521 -35.515 -11.088 1.00 23.02 420 ARG B O 1
ATOM 7303 N N . ILE B 1 421 ? 49.850 -33.550 -10.276 1.00 20.09 421 ILE B N 1
ATOM 7304 C CA . ILE B 1 421 ? 48.496 -34.015 -10.048 1.00 22.00 421 ILE B CA 1
ATOM 7305 C C . ILE B 1 421 ? 47.837 -34.255 -11.399 1.00 22.00 421 ILE B C 1
ATOM 7306 O O . ILE B 1 421 ? 47.030 -35.167 -11.565 1.00 23.54 421 ILE B O 1
ATOM 7311 N N . GLY B 1 422 ? 48.201 -33.436 -12.375 1.00 25.00 422 GLY B N 1
ATOM 7312 C CA . GLY B 1 422 ? 47.654 -33.566 -13.713 1.00 25.26 422 GLY B CA 1
ATOM 7313 C C . GLY B 1 422 ? 48.079 -34.862 -14.377 1.00 28.38 422 GLY B C 1
ATOM 7314 O O . GLY B 1 422 ? 47.382 -35.372 -15.255 1.00 31.57 422 GLY B O 1
ATOM 7315 N N . GLU B 1 423 ? 49.227 -35.390 -13.957 1.00 29.08 423 GLU B N 1
ATOM 7316 C CA . GLU B 1 423 ? 49.741 -36.661 -14.469 1.00 24.69 423 GLU B CA 1
ATOM 7317 C C . GLU B 1 423 ? 49.222 -37.822 -13.627 1.00 28.79 423 GLU B C 1
ATOM 7318 O O . GLU B 1 423 ? 49.609 -38.974 -13.816 1.00 27.32 423 GLU B O 1
ATOM 7324 N N . HIS B 1 424 ? 48.328 -37.497 -12.696 1.00 30.77 424 HIS B N 1
ATOM 7325 C CA . HIS B 1 424 ? 47.691 -38.487 -11.828 1.00 28.88 424 HIS B CA 1
ATOM 7326 C C . HIS B 1 424 ? 48.682 -39.371 -11.086 1.00 29.16 424 HIS B C 1
ATOM 7327 O O . HIS B 1 424 ? 48.560 -40.602 -11.098 1.00 28.25 424 HIS B O 1
ATOM 7334 N N . ARG B 1 425 ? 49.644 -38.729 -10.424 1.00 28.10 425 ARG B N 1
ATOM 7335 C CA . ARG B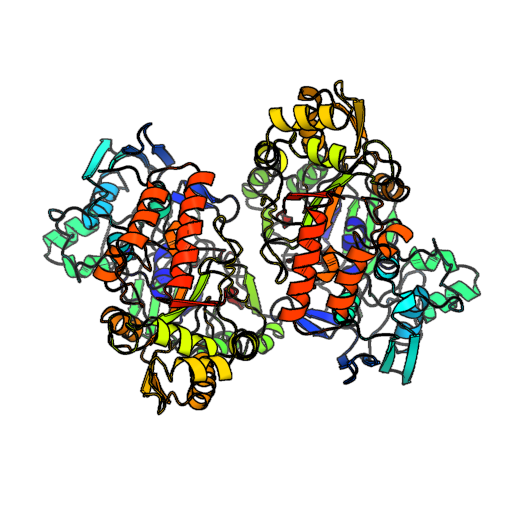 1 425 ? 50.697 -39.433 -9.695 1.00 29.99 425 ARG B CA 1
ATOM 7336 C C . ARG B 1 425 ? 50.263 -39.758 -8.270 1.00 25.89 425 ARG B C 1
ATOM 7337 O O . ARG B 1 425 ? 50.928 -40.518 -7.568 1.00 26.44 425 ARG B O 1
ATOM 7345 N N . HIS B 1 426 ? 49.144 -39.181 -7.851 1.00 22.68 426 HIS B N 1
ATOM 7346 C CA . HIS B 1 426 ? 48.699 -39.282 -6.468 1.00 20.35 426 HIS B CA 1
ATOM 7347 C C . HIS B 1 426 ? 47.798 -40.483 -6.191 1.00 22.29 426 HIS B C 1
ATOM 7348 O O . HIS B 1 426 ? 47.105 -40.964 -7.082 1.00 24.52 426 HIS B O 1
ATOM 7355 N N . ASP B 1 427 ? 47.819 -40.971 -4.953 1.00 22.85 427 ASP B N 1
ATOM 7356 C CA . ASP B 1 427 ? 46.795 -41.897 -4.482 1.00 19.90 427 ASP B CA 1
ATOM 7357 C C . ASP B 1 427 ? 45.549 -41.057 -4.227 1.00 22.38 427 ASP B C 1
ATOM 7358 O O . ASP B 1 427 ? 44.424 -41.492 -4.451 1.00 22.42 427 ASP B O 1
ATOM 7363 N N . SER B 1 428 ? 45.773 -39.849 -3.720 1.00 24.42 428 SER B N 1
ATOM 7364 C CA . SER B 1 428 ? 44.698 -38.936 -3.344 1.00 20.53 428 SER B CA 1
ATOM 7365 C C . SER B 1 428 ? 45.294 -37.560 -3.135 1.00 18.73 428 SER B C 1
ATOM 7366 O O . SER B 1 428 ? 46.503 -37.402 -2.941 1.00 19.67 428 SER B O 1
ATOM 7369 N N . VAL B 1 429 ? 44.433 -36.562 -3.151 1.00 17.55 429 VAL B N 1
ATOM 7370 C CA . VAL B 1 429 ? 44.896 -35.190 -3.128 1.00 17.97 429 VAL B CA 1
ATOM 7371 C C . VAL B 1 429 ? 43.919 -34.289 -2.387 1.00 16.57 429 VAL B C 1
ATOM 7372 O O . VAL B 1 429 ? 42.718 -34.499 -2.425 1.00 15.86 429 VAL B O 1
ATOM 7376 N N . LEU B 1 430 ? 44.455 -33.308 -1.678 1.00 16.52 430 LEU B N 1
ATOM 7377 C CA . LEU B 1 430 ? 43.635 -32.280 -1.072 1.00 15.72 430 LEU B CA 1
ATOM 7378 C C . LEU B 1 430 ? 43.720 -31.099 -2.013 1.00 16.34 430 LEU B C 1
ATOM 7379 O O . LEU B 1 430 ? 44.772 -30.475 -2.149 1.00 17.88 430 LEU B O 1
ATOM 7384 N N . LEU B 1 431 ? 42.629 -30.822 -2.713 1.00 15.72 431 LEU B N 1
ATOM 7385 C CA . LEU B 1 431 ? 42.615 -29.714 -3.660 1.00 16.29 431 LEU B CA 1
ATOM 7386 C C . LEU B 1 431 ? 41.271 -29.017 -3.551 1.00 18.20 431 LEU B C 1
ATOM 7387 O O . LEU B 1 431 ? 40.618 -29.098 -2.519 1.00 17.16 431 LEU B O 1
ATOM 7392 N N . GLY B 1 432 ? 40.849 -28.332 -4.603 1.00 18.10 432 GLY B N 1
ATOM 7393 C CA . GLY B 1 432 ? 39.588 -27.636 -4.527 1.00 16.36 432 GLY B CA 1
ATOM 7394 C C . GLY B 1 432 ? 39.316 -26.855 -5.778 1.00 16.90 432 GLY B C 1
ATOM 7395 O O . GLY B 1 432 ? 39.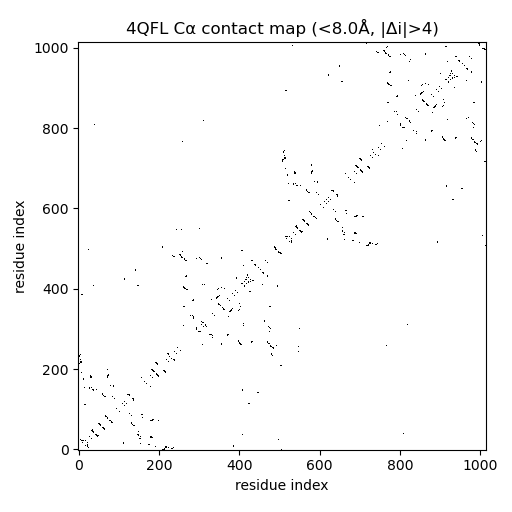918 -27.097 -6.815 1.00 17.19 432 GLY B O 1
ATOM 7396 N N . TRP B 1 433 ? 38.391 -25.915 -5.677 1.00 15.84 433 TRP B N 1
ATOM 7397 C CA . TRP B 1 433 ? 38.006 -25.134 -6.824 1.00 17.51 433 TRP B CA 1
ATOM 7398 C C . TRP B 1 433 ? 37.397 -23.823 -6.367 1.00 18.01 433 TRP B C 1
ATOM 7399 O O . TRP B 1 433 ? 36.475 -23.803 -5.550 1.00 18.42 433 TRP B O 1
ATOM 7410 N N . ALA B 1 434 ? 37.949 -22.728 -6.876 1.00 15.75 434 ALA B N 1
ATOM 7411 C CA . ALA B 1 434 ? 37.391 -21.411 -6.658 1.00 14.25 434 ALA B CA 1
ATOM 7412 C C . ALA B 1 434 ? 36.691 -21.011 -7.950 1.00 17.40 434 ALA B C 1
ATOM 7413 O O . ALA B 1 434 ? 37.319 -20.802 -8.995 1.00 17.91 434 ALA B O 1
ATOM 7415 N N . ALA B 1 435 ? 35.374 -20.932 -7.871 1.00 17.26 435 ALA B N 1
ATOM 7416 C CA . ALA B 1 435 ? 34.545 -20.826 -9.046 1.00 15.59 435 ALA B CA 1
ATOM 7417 C C . ALA B 1 435 ? 34.890 -19.589 -9.860 1.00 18.18 435 ALA B C 1
ATOM 7418 O O . ALA B 1 435 ? 35.111 -18.508 -9.310 1.00 20.76 435 ALA B O 1
ATOM 7420 N N . ASP B 1 436 ? 34.909 -19.753 -11.177 1.00 18.17 436 ASP B N 1
ATOM 7421 C CA . ASP B 1 436 ? 35.235 -18.668 -12.090 1.00 19.50 436 ASP B CA 1
ATOM 7422 C C . ASP B 1 436 ? 34.007 -17.840 -12.453 1.00 20.85 436 ASP B C 1
ATOM 7423 O O . ASP B 1 436 ? 34.136 -16.689 -12.865 1.00 20.51 436 ASP B O 1
ATOM 7428 N N . THR B 1 437 ? 32.827 -18.446 -12.321 1.00 19.95 437 THR B N 1
ATOM 7429 C CA . THR B 1 437 ? 31.546 -17.793 -12.614 1.00 19.75 437 THR B CA 1
ATOM 7430 C C . THR B 1 437 ? 30.542 -18.254 -11.577 1.00 20.45 437 THR B C 1
ATOM 7431 O O . THR B 1 437 ? 30.838 -19.160 -10.800 1.00 18.86 437 THR B O 1
ATOM 7435 N N . PRO B 1 438 ? 29.344 -17.640 -11.556 1.00 19.73 438 PRO B N 1
ATOM 7436 C CA . PRO B 1 438 ? 28.278 -18.166 -10.691 1.00 19.95 438 PRO B CA 1
ATOM 7437 C C . PRO B 1 438 ? 27.372 -19.177 -11.406 1.00 18.22 438 PRO B C 1
ATOM 7438 O O . PRO B 1 438 ? 26.323 -19.523 -10.864 1.00 18.60 438 PRO B O 1
ATOM 7442 N N . ASP B 1 439 ? 27.759 -19.641 -12.596 1.00 15.92 439 ASP B N 1
ATOM 7443 C CA . ASP B 1 439 ? 26.998 -20.682 -13.284 1.00 17.66 439 ASP B CA 1
ATOM 7444 C C . ASP B 1 439 ? 27.405 -22.039 -12.715 1.00 20.49 439 ASP B C 1
ATOM 7445 O O . ASP B 1 439 ? 28.574 -22.417 -12.796 1.00 20.49 439 ASP B O 1
ATOM 7450 N N . PRO B 1 440 ? 26.441 -22.778 -12.128 1.00 21.64 440 PRO B N 1
ATOM 7451 C CA . PRO B 1 440 ? 26.719 -24.040 -11.436 1.00 19.02 440 PRO B CA 1
ATOM 7452 C C . PRO B 1 440 ? 27.563 -25.000 -12.243 1.00 19.22 440 PRO B C 1
ATOM 7453 O O . PRO B 1 440 ? 28.322 -25.758 -11.646 1.00 18.43 440 PRO B O 1
ATOM 7457 N N . ASP B 1 441 ? 27.431 -24.970 -13.567 1.00 18.41 441 ASP B N 1
ATOM 7458 C CA . ASP B 1 441 ? 28.223 -25.851 -14.419 1.00 21.61 441 ASP B CA 1
ATOM 7459 C C . ASP B 1 441 ? 29.702 -25.713 -14.113 1.00 18.50 441 ASP B C 1
ATOM 7460 O O . ASP B 1 441 ? 30.455 -26.670 -14.266 1.00 21.74 441 ASP B O 1
ATOM 7465 N N . ASN B 1 442 ? 30.111 -24.526 -13.676 1.00 18.34 442 ASN B N 1
ATOM 7466 C CA . ASN B 1 442 ? 31.525 -24.243 -13.409 1.00 19.25 442 ASN B CA 1
ATOM 7467 C C . ASN B 1 442 ? 32.141 -25.150 -12.338 1.00 17.72 442 ASN B C 1
ATOM 7468 O O . ASN B 1 442 ? 33.357 -25.300 -12.284 1.00 20.75 442 ASN B O 1
ATOM 7473 N N . PHE B 1 443 ? 31.294 -25.743 -11.496 1.00 17.63 443 PHE B N 1
ATOM 7474 C CA . PHE B 1 443 ? 31.721 -26.656 -10.427 1.00 20.15 443 PHE B CA 1
ATOM 7475 C C . PHE B 1 443 ? 31.809 -28.104 -10.896 1.00 22.11 443 PHE B C 1
ATOM 7476 O O . PHE B 1 443 ? 32.298 -28.967 -10.164 1.00 21.74 443 PHE B O 1
ATOM 7484 N N . PHE B 1 444 ? 31.307 -28.373 -12.098 1.00 21.07 444 PHE B N 1
ATOM 7485 C CA . PHE B 1 444 ? 31.158 -29.741 -12.581 1.00 20.23 444 PHE B CA 1
ATOM 7486 C C . PHE B 1 444 ? 31.977 -30.030 -13.841 1.00 17.99 444 PHE B C 1
ATOM 7487 O O . PHE B 1 444 ? 32.848 -30.889 -13.834 1.00 21.65 444 PHE B O 1
ATOM 7495 N N . SER B 1 445 ? 31.695 -29.316 -14.923 1.00 19.58 445 SER B N 1
ATOM 7496 C CA . SER B 1 445 ? 32.370 -29.588 -16.183 1.00 19.90 445 SER B CA 1
ATOM 7497 C C . SER B 1 445 ? 33.880 -29.419 -16.128 1.00 20.99 445 SER B C 1
ATOM 7498 O O . SER B 1 445 ? 34.594 -30.277 -16.628 1.00 21.28 445 SER B O 1
ATOM 7501 N N . PRO B 1 446 ? 34.379 -28.330 -15.510 1.00 21.66 446 PRO B N 1
ATOM 7502 C CA . PRO B 1 446 ? 35.837 -28.148 -15.490 1.00 20.14 446 PRO B CA 1
ATOM 7503 C C . PRO B 1 446 ? 36.553 -29.065 -14.499 1.00 21.92 446 PRO B C 1
ATOM 7504 O O . PRO B 1 446 ? 37.780 -29.040 -14.421 1.00 25.27 446 PRO B O 1
ATOM 7508 N N . LEU B 1 447 ? 35.791 -29.871 -13.770 1.00 19.94 447 LEU B N 1
ATOM 7509 C CA . LEU B 1 447 ? 36.288 -30.577 -12.600 1.00 19.77 447 LEU B CA 1
ATOM 7510 C C . LEU B 1 447 ? 36.199 -32.100 -12.702 1.00 23.16 447 LEU B C 1
ATOM 7511 O O . LEU B 1 447 ? 37.190 -32.805 -12.525 1.00 22.97 447 LEU B O 1
ATOM 7516 N N . LEU B 1 448 ? 34.992 -32.605 -12.947 1.00 21.34 448 LEU B N 1
ATOM 7517 C CA . LEU B 1 448 ? 34.721 -34.022 -12.779 1.00 18.62 448 LEU B CA 1
ATOM 7518 C C . LEU B 1 448 ? 34.229 -34.697 -14.046 1.00 20.97 448 LEU B C 1
ATOM 7519 O O . LEU B 1 448 ? 33.852 -35.872 -14.002 1.00 23.47 448 LEU B O 1
ATOM 7524 N N . SER B 1 449 ? 34.213 -33.966 -15.162 1.00 20.47 449 SER B N 1
ATOM 7525 C CA . SER B 1 449 ? 33.693 -34.504 -16.425 1.00 20.98 449 SER B CA 1
ATOM 7526 C C . SER B 1 449 ? 34.715 -35.389 -17.126 1.00 20.19 449 SER B C 1
ATOM 7527 O O . SER B 1 449 ? 35.888 -35.376 -16.788 1.00 20.65 449 SER B O 1
ATOM 7530 N N . CYS B 1 450 ? 34.269 -36.162 -18.106 1.00 22.70 450 CYS B N 1
ATOM 7531 C CA . CYS B 1 450 ? 35.197 -36.987 -18.865 1.00 23.76 450 CYS B CA 1
ATOM 7532 C C . CYS B 1 450 ? 36.211 -36.143 -19.629 1.00 22.10 450 CYS B C 1
ATOM 7533 O O . CYS B 1 450 ? 37.403 -36.436 -19.606 1.00 24.11 450 CYS B O 1
ATOM 7536 N N . THR B 1 451 ? 35.751 -35.086 -20.284 1.00 21.51 451 THR B N 1
ATOM 7537 C CA . THR B 1 451 ? 36.670 -34.172 -20.950 1.00 21.86 451 THR B CA 1
ATOM 7538 C C . THR B 1 451 ? 37.683 -33.547 -19.993 1.00 23.93 451 THR B C 1
ATOM 7539 O O . THR B 1 451 ? 38.837 -33.349 -20.367 1.00 23.37 451 THR B O 1
ATOM 7543 N N . ALA B 1 452 ? 37.253 -33.222 -18.772 1.00 24.10 452 ALA B N 1
ATOM 7544 C CA . ALA B 1 452 ? 38.167 -32.700 -17.752 1.00 21.75 452 ALA B CA 1
ATOM 7545 C C . ALA B 1 452 ? 39.234 -33.740 -17.388 1.00 24.83 452 ALA B C 1
ATOM 7546 O O . ALA B 1 452 ? 40.397 -33.404 -17.174 1.00 24.83 452 ALA B O 1
ATOM 7548 N N . THR B 1 453 ? 38.843 -35.006 -17.323 1.00 23.57 453 THR B N 1
ATOM 7549 C CA . THR B 1 453 ? 39.823 -36.058 -17.083 1.00 26.27 453 THR B CA 1
ATOM 7550 C C . THR B 1 453 ? 40.783 -36.162 -18.264 1.00 23.94 453 THR B C 1
ATOM 7551 O O . THR B 1 453 ? 41.998 -36.147 -18.072 1.00 26.28 453 THR B O 1
ATOM 7555 N N . PHE B 1 454 ? 40.235 -36.254 -19.477 1.00 26.77 454 PHE B N 1
ATOM 7556 C CA . PHE B 1 454 ? 41.036 -36.331 -20.714 1.00 23.85 454 PHE B CA 1
ATOM 7557 C C . PHE B 1 454 ? 41.955 -35.141 -20.927 1.00 25.28 454 PHE B C 1
ATOM 7558 O O . PHE B 1 454 ? 42.878 -35.211 -21.737 1.00 30.93 454 PHE B O 1
ATOM 7566 N N . SER B 1 455 ? 41.678 -34.040 -20.239 1.00 26.00 455 SER B N 1
ATOM 7567 C CA . SER B 1 455 ? 42.493 -32.839 -20.346 1.00 26.13 455 SER B CA 1
ATOM 7568 C C . SER B 1 455 ? 43.466 -32.769 -19.184 1.00 25.98 455 SER B C 1
ATOM 7569 O O . SER B 1 455 ? 44.304 -31.878 -19.123 1.00 30.07 455 SER B O 1
ATOM 7572 N N . GLY B 1 456 ? 43.337 -33.716 -18.261 1.00 25.01 456 GLY B N 1
ATOM 7573 C CA . GLY B 1 456 ? 44.243 -33.835 -17.138 1.00 24.27 456 GLY B CA 1
ATOM 7574 C C . GLY B 1 456 ? 43.962 -32.907 -15.974 1.00 26.32 456 GLY B C 1
ATOM 7575 O O . GLY B 1 456 ? 44.836 -32.689 -15.136 1.00 27.57 456 GLY B O 1
ATOM 7576 N N . LYS B 1 457 ? 42.752 -32.360 -15.908 1.00 24.41 457 LYS B N 1
ATOM 7577 C CA . LYS B 1 457 ? 42.401 -31.425 -14.844 1.00 23.26 457 LYS B CA 1
ATOM 7578 C C . LYS B 1 457 ? 41.403 -31.994 -13.834 1.00 25.71 457 LYS B C 1
ATOM 7579 O O . LYS B 1 457 ? 40.867 -31.262 -13.009 1.00 28.56 457 LYS B O 1
ATOM 7585 N N . ASN B 1 458 ? 41.159 -33.298 -13.903 1.00 23.73 458 ASN B N 1
ATOM 7586 C CA . ASN B 1 458 ? 40.258 -33.972 -12.980 1.00 22.33 458 ASN B CA 1
ATOM 7587 C C . ASN B 1 458 ? 41.050 -34.722 -11.924 1.00 23.05 458 ASN B C 1
ATOM 7588 O O . ASN B 1 458 ? 41.691 -35.726 -12.224 1.00 25.20 458 ASN B O 1
ATOM 7593 N N . PRO B 1 459 ? 41.003 -34.238 -10.679 1.00 24.31 459 PRO B N 1
ATOM 7594 C CA . PRO B 1 459 ? 41.807 -34.720 -9.551 1.00 21.94 459 PRO B CA 1
ATOM 7595 C C . PRO B 1 459 ? 41.435 -36.135 -9.167 1.00 24.32 459 PRO B C 1
ATOM 7596 O O . PRO B 1 459 ? 42.193 -36.825 -8.482 1.00 24.22 459 PRO B O 1
ATOM 7600 N N . ALA B 1 460 ? 40.255 -36.557 -9.599 1.00 22.72 460 ALA B N 1
ATOM 7601 C CA . ALA B 1 460 ? 39.735 -37.857 -9.222 1.00 23.89 460 ALA B CA 1
ATOM 7602 C C . ALA B 1 460 ? 40.054 -38.881 -10.302 1.00 22.95 460 ALA B C 1
ATOM 7603 O O . ALA B 1 460 ? 39.866 -40.082 -10.110 1.00 21.23 460 ALA B O 1
ATOM 7605 N N . ASN B 1 461 ? 40.530 -38.408 -11.446 1.00 22.46 461 ASN B N 1
ATOM 7606 C CA . ASN B 1 461 ? 40.798 -39.317 -12.549 1.00 25.11 461 ASN B CA 1
ATOM 7607 C C . ASN B 1 461 ? 39.555 -40.183 -12.760 1.00 25.04 461 ASN B C 1
ATOM 7608 O O . ASN B 1 461 ? 39.637 -41.409 -12.851 1.00 26.77 461 ASN B O 1
ATOM 7613 N N . TRP B 1 462 ? 38.403 -39.516 -12.839 1.00 24.38 462 TRP B N 1
ATOM 7614 C CA . TRP B 1 462 ? 37.085 -40.154 -12.770 1.00 24.49 462 TRP B CA 1
ATOM 7615 C C . TRP B 1 462 ? 36.256 -39.812 -14.002 1.00 25.50 462 TRP B C 1
ATOM 7616 O O . TRP B 1 462 ? 35.705 -38.715 -14.106 1.00 24.90 462 TRP B O 1
ATOM 7627 N N . CYS B 1 463 ? 36.164 -40.749 -14.939 1.00 26.17 463 CYS B N 1
ATOM 7628 C CA . CYS B 1 463 ? 35.293 -40.561 -16.089 1.00 23.36 463 CYS B CA 1
ATOM 7629 C C . CYS B 1 463 ? 34.010 -41.354 -15.864 1.00 25.37 463 CYS B C 1
ATOM 7630 O O . CYS B 1 463 ? 34.038 -42.576 -15.733 1.00 26.62 463 CYS B O 1
ATOM 7633 N N . ASN B 1 464 ? 32.890 -40.647 -15.790 1.00 21.01 464 ASN B N 1
ATOM 7634 C CA . ASN B 1 464 ? 31.606 -41.289 -15.605 1.00 22.80 464 ASN B CA 1
ATOM 7635 C C . ASN B 1 464 ? 30.578 -40.671 -16.549 1.00 24.25 464 ASN B C 1
ATOM 7636 O O . ASN B 1 464 ? 30.031 -39.603 -16.280 1.00 22.88 464 ASN B O 1
ATOM 7641 N N . PRO B 1 465 ? 30.328 -41.341 -17.681 1.00 23.95 465 PRO B N 1
ATOM 7642 C CA . PRO B 1 465 ? 29.441 -40.839 -18.740 1.00 24.11 465 PRO B CA 1
ATOM 7643 C C . PRO B 1 465 ? 28.021 -40.555 -18.238 1.00 23.72 465 PRO B C 1
ATOM 7644 O O . PRO B 1 465 ? 27.347 -39.632 -18.706 1.00 20.91 465 PRO B O 1
ATOM 7648 N N . GLU B 1 466 ? 27.578 -41.350 -17.274 1.00 23.83 466 GLU B N 1
ATOM 7649 C CA . GLU B 1 466 ? 26.258 -41.175 -16.690 1.00 23.69 466 GLU B CA 1
ATOM 7650 C C . GLU B 1 466 ? 26.168 -39.800 -16.012 1.00 25.32 466 GLU B C 1
ATOM 7651 O O . GLU B 1 466 ? 25.184 -39.073 -16.170 1.00 23.69 466 GLU B O 1
ATOM 7657 N N . PHE B 1 467 ? 27.218 -39.446 -15.275 1.00 23.80 467 PHE B N 1
ATOM 7658 C CA . PHE B 1 467 ? 27.340 -38.132 -14.648 1.00 22.25 467 PHE B CA 1
ATOM 7659 C C . PHE B 1 467 ? 27.424 -37.033 -15.707 1.00 22.60 467 PHE B C 1
ATOM 7660 O O . PHE B 1 467 ? 26.735 -36.009 -15.632 1.00 19.41 467 PHE B O 1
ATOM 7668 N N . ASP B 1 468 ? 28.267 -37.252 -16.708 1.00 24.15 468 ASP B N 1
ATOM 7669 C CA . ASP B 1 468 ? 28.435 -36.289 -17.790 1.00 20.58 468 ASP B CA 1
ATOM 7670 C C . ASP B 1 468 ? 27.107 -36.001 -18.453 1.00 21.38 468 ASP B C 1
ATOM 7671 O O . ASP B 1 468 ? 26.835 -34.878 -18.869 1.00 20.49 468 ASP B O 1
ATOM 7676 N N . LEU B 1 469 ? 26.277 -37.029 -18.560 1.00 21.20 469 LEU B N 1
ATOM 7677 C CA . LEU B 1 469 ? 24.988 -36.876 -19.211 1.00 23.82 469 LEU B CA 1
ATOM 7678 C C . LEU B 1 469 ? 24.137 -35.859 -18.448 1.00 21.76 469 LEU B C 1
ATOM 7679 O O . LEU B 1 469 ? 23.436 -35.040 -19.048 1.00 21.21 469 LEU B O 1
ATOM 7684 N N . LEU B 1 470 ? 24.219 -35.904 -17.122 1.00 20.42 470 LEU B N 1
ATOM 7685 C CA . LEU B 1 470 ? 23.485 -34.958 -16.291 1.00 21.00 470 LEU B CA 1
ATOM 7686 C C . LEU B 1 470 ? 23.914 -33.527 -16.613 1.00 21.13 470 LEU B C 1
ATOM 7687 O O . LEU B 1 470 ? 23.078 -32.628 -16.717 1.00 20.07 470 LEU B O 1
ATOM 7692 N N . LEU B 1 471 ? 25.221 -33.334 -16.783 1.00 19.11 471 LEU B N 1
ATOM 7693 C CA . LEU B 1 471 ? 25.788 -32.017 -17.082 1.00 20.38 471 LEU B CA 1
ATOM 7694 C C . LEU B 1 471 ? 25.315 -31.511 -18.430 1.00 20.22 471 LEU B C 1
ATOM 7695 O O . LEU B 1 471 ? 24.960 -30.347 -18.587 1.00 21.10 471 LEU B O 1
ATOM 7700 N N . THR B 1 472 ? 25.304 -32.406 -19.405 1.00 19.81 472 THR B N 1
ATOM 7701 C CA . THR B 1 472 ? 24.853 -32.065 -20.735 1.00 22.29 472 THR B CA 1
ATOM 7702 C C . THR B 1 472 ? 23.401 -31.618 -20.731 1.00 21.00 472 THR B C 1
ATOM 7703 O O . THR B 1 472 ? 23.062 -30.609 -21.331 1.00 20.41 472 THR B O 1
ATOM 7707 N N . LYS B 1 473 ? 22.544 -32.369 -20.047 1.00 22.01 473 LYS B N 1
ATOM 7708 C CA . LYS B 1 473 ? 21.129 -32.017 -19.975 1.00 22.69 473 LYS B CA 1
ATOM 7709 C C . LYS B 1 473 ? 20.881 -30.709 -19.225 1.00 23.22 473 LYS B C 1
ATOM 7710 O O . LYS B 1 473 ? 19.962 -29.968 -19.564 1.00 23.51 473 LYS B O 1
ATOM 7716 N N . ALA B 1 474 ? 21.706 -30.415 -18.223 1.00 21.31 474 ALA B N 1
ATOM 7717 C CA . ALA B 1 474 ? 21.634 -29.113 -17.572 1.00 20.47 474 ALA B CA 1
ATOM 7718 C C . ALA B 1 474 ? 22.043 -27.990 -18.520 1.00 21.33 474 ALA B C 1
ATOM 7719 O O . ALA B 1 474 ? 21.704 -26.839 -18.285 1.00 22.45 474 ALA B O 1
ATOM 7721 N N . LEU B 1 475 ? 22.781 -28.316 -19.580 1.00 22.13 475 LEU B N 1
ATOM 7722 C CA . LEU B 1 475 ? 23.244 -27.295 -20.518 1.00 21.67 475 LEU B CA 1
ATOM 7723 C C . LEU B 1 475 ? 22.299 -27.129 -21.696 1.00 22.56 475 LEU B C 1
ATOM 7724 O O . LEU B 1 475 ? 22.339 -26.109 -22.396 1.00 23.02 475 LEU B O 1
ATOM 7729 N N . ASP B 1 476 ? 21.457 -28.138 -21.908 1.00 23.70 476 ASP B N 1
ATOM 7730 C CA . ASP B 1 476 ? 20.514 -28.148 -23.023 1.00 25.24 476 ASP B CA 1
ATOM 7731 C C . ASP B 1 476 ? 19.368 -27.170 -22.790 1.00 27.40 476 ASP B C 1
ATOM 7732 O O . ASP B 1 476 ? 18.766 -26.672 -23.743 1.00 28.00 476 ASP B O 1
ATOM 7737 N N . THR B 1 477 ? 19.086 -26.901 -21.517 1.00 24.47 477 THR B N 1
ATOM 7738 C CA . THR B 1 477 ? 17.997 -26.010 -21.111 1.00 28.45 477 THR B CA 1
ATOM 7739 C C . THR B 1 477 ? 18.515 -24.775 -20.378 1.00 25.84 477 THR B C 1
ATOM 7740 O O . THR B 1 477 ? 19.526 -24.835 -19.680 1.00 23.32 477 THR B O 1
ATOM 7744 N N . THR B 1 478 ? 17.814 -23.655 -20.537 1.00 25.78 478 THR B N 1
ATOM 7745 C CA . THR B 1 478 ? 18.180 -22.420 -19.848 1.00 26.70 478 THR B CA 1
ATOM 7746 C C . THR B 1 478 ? 17.310 -22.190 -18.613 1.00 26.50 478 THR B C 1
ATOM 7747 O O . THR B 1 478 ? 17.555 -21.275 -17.829 1.00 29.44 478 THR B O 1
ATOM 7751 N N . ASP B 1 479 ? 16.297 -23.034 -18.450 1.00 25.92 479 ASP B N 1
ATOM 7752 C CA . ASP B 1 479 ? 15.384 -22.961 -17.320 1.00 26.96 479 ASP B CA 1
ATOM 7753 C C . ASP B 1 479 ? 16.102 -23.356 -16.035 1.00 25.12 479 ASP B C 1
ATOM 7754 O O . ASP B 1 479 ? 16.511 -24.504 -15.872 1.00 25.61 479 ASP B O 1
ATOM 7759 N N . LEU B 1 480 ? 16.262 -22.395 -15.128 1.00 27.59 480 LEU B N 1
ATOM 7760 C CA . LEU B 1 480 ? 16.963 -22.639 -13.868 1.00 25.53 480 LEU B CA 1
ATOM 7761 C C . LEU B 1 480 ? 16.377 -23.822 -13.103 1.00 27.72 480 LEU B C 1
ATOM 7762 O O . LEU B 1 480 ? 17.109 -24.671 -12.596 1.00 26.56 480 LEU B O 1
ATOM 7767 N N . ASN B 1 481 ? 15.055 -23.862 -13.002 1.00 30.02 481 ASN B N 1
ATOM 7768 C CA . ASN B 1 481 ? 14.390 -24.952 -12.304 1.00 29.09 481 ASN B CA 1
ATOM 7769 C C . ASN B 1 481 ? 14.780 -26.303 -12.886 1.00 25.82 481 ASN B C 1
ATOM 7770 O O . ASN B 1 481 ? 15.027 -27.253 -12.148 1.00 27.75 481 ASN B O 1
ATOM 7775 N N . LEU B 1 482 ? 14.836 -26.392 -14.210 1.00 25.57 482 LEU B N 1
ATOM 7776 C CA . LEU B 1 482 ? 15.157 -27.664 -14.859 1.00 28.01 482 LEU B CA 1
ATOM 7777 C C . LEU B 1 482 ? 16.648 -27.982 -14.733 1.00 27.40 482 LEU B C 1
ATOM 7778 O O . LEU B 1 482 ? 17.043 -29.141 -14.523 1.00 24.48 482 LEU B O 1
ATOM 7783 N N . ARG B 1 483 ? 17.471 -26.946 -14.874 1.00 24.38 483 ARG B N 1
ATOM 7784 C CA . ARG B 1 483 ? 18.902 -27.082 -14.656 1.00 22.06 483 ARG B CA 1
ATOM 7785 C C . ARG B 1 483 ? 19.206 -27.609 -13.258 1.00 23.75 483 ARG B C 1
ATOM 7786 O O . ARG B 1 483 ? 20.031 -28.508 -13.087 1.00 22.35 483 ARG B O 1
ATOM 7794 N N . LYS B 1 484 ? 18.538 -27.045 -12.257 1.00 23.32 484 LYS B N 1
ATOM 7795 C CA . LYS B 1 484 ? 18.796 -27.419 -10.870 1.00 24.80 484 LYS B CA 1
ATOM 7796 C C . LYS B 1 484 ? 18.437 -28.871 -10.606 1.00 23.37 484 LYS B C 1
ATOM 7797 O O . LYS B 1 484 ? 19.035 -29.518 -9.758 1.00 22.69 484 LYS B O 1
ATOM 7803 N N . GLN B 1 485 ? 17.457 -29.388 -11.336 1.00 23.96 485 GLN B N 1
ATOM 7804 C CA . GLN B 1 485 ? 17.076 -30.782 -11.173 1.00 24.21 485 GLN B CA 1
ATOM 7805 C C . GLN B 1 485 ? 18.196 -31.720 -11.590 1.00 21.21 485 GLN B C 1
ATOM 7806 O O . GLN B 1 485 ? 18.465 -32.717 -10.931 1.00 21.84 485 GLN B O 1
ATOM 7812 N N . TYR B 1 486 ? 18.857 -31.402 -12.688 1.00 23.18 486 TYR B N 1
ATOM 7813 C CA . TYR B 1 486 ? 19.977 -32.222 -13.110 1.00 21.92 486 TYR B CA 1
ATOM 7814 C C . TYR B 1 486 ? 21.153 -32.048 -12.154 1.00 21.86 486 TYR B C 1
ATOM 7815 O O . TYR B 1 486 ? 21.806 -33.019 -11.761 1.00 19.22 486 TYR B O 1
ATOM 7824 N N . TYR B 1 487 ? 21.407 -30.806 -11.761 1.00 22.09 487 TYR B N 1
ATOM 7825 C CA . TYR B 1 487 ? 22.485 -30.540 -10.808 1.00 20.74 487 TYR B CA 1
ATOM 7826 C C . TYR B 1 487 ? 22.251 -31.223 -9.461 1.00 20.83 487 TYR B C 1
ATOM 7827 O O . TYR B 1 487 ? 23.201 -31.607 -8.791 1.00 20.01 487 TYR B O 1
ATOM 7836 N N . ASP B 1 488 ? 20.988 -31.375 -9.068 1.00 22.00 488 ASP B N 1
ATOM 7837 C CA . ASP B 1 488 ? 20.658 -32.093 -7.837 1.00 20.23 488 ASP B CA 1
ATOM 7838 C C . ASP B 1 488 ? 21.124 -33.528 -8.010 1.00 21.22 488 ASP B C 1
ATOM 7839 O O . ASP B 1 488 ? 21.731 -34.099 -7.113 1.00 20.09 488 ASP B O 1
ATOM 7844 N N . ALA B 1 489 ? 20.844 -34.101 -9.178 1.00 21.12 489 ALA B N 1
ATOM 7845 C CA . ALA B 1 489 ? 21.262 -35.472 -9.486 1.00 21.25 489 ALA B CA 1
ATOM 7846 C C . ALA B 1 489 ? 22.786 -35.622 -9.486 1.00 20.31 489 ALA B C 1
ATOM 7847 O O . ALA B 1 489 ? 23.319 -36.594 -8.948 1.00 21.32 489 ALA B O 1
ATOM 7849 N N . ALA B 1 490 ? 23.477 -34.653 -10.077 1.00 20.62 490 ALA B N 1
ATOM 7850 C CA . ALA B 1 490 ? 24.942 -34.665 -10.116 1.00 20.61 490 ALA B CA 1
ATOM 7851 C C . ALA B 1 490 ? 25.562 -34.608 -8.719 1.00 20.93 490 ALA B C 1
ATOM 7852 O O . ALA B 1 490 ? 26.546 -35.290 -8.440 1.00 21.06 490 ALA B O 1
ATOM 7854 N N . GLN B 1 491 ? 24.985 -33.790 -7.847 1.00 20.41 491 GLN B N 1
ATOM 7855 C CA . GLN B 1 491 ? 25.475 -33.652 -6.487 1.00 19.79 491 GLN B CA 1
ATOM 7856 C C . GLN B 1 491 ? 25.312 -34.953 -5.720 1.00 19.85 491 GLN B C 1
ATOM 7857 O O . GLN B 1 491 ? 26.195 -35.345 -4.959 1.00 22.18 491 GLN B O 1
ATOM 7863 N N . SER B 1 492 ? 24.185 -35.625 -5.920 1.00 19.97 492 SER B N 1
ATOM 7864 C CA . SER B 1 492 ? 23.937 -36.880 -5.224 1.00 19.74 492 SER B CA 1
ATOM 7865 C C . SER B 1 492 ? 24.871 -37.993 -5.707 1.00 21.56 492 SER B C 1
ATOM 7866 O O . SER B 1 492 ? 25.295 -38.848 -4.921 1.00 22.48 492 SER B O 1
ATOM 7869 N N . MET B 1 493 ? 25.187 -37.983 -6.998 1.00 21.56 493 MET B N 1
ATOM 7870 C CA . MET B 1 493 ? 26.038 -39.021 -7.561 1.00 21.32 493 MET B CA 1
ATOM 7871 C C . MET B 1 493 ? 27.441 -38.892 -6.997 1.00 22.31 493 MET B C 1
ATOM 7872 O O . MET B 1 493 ? 28.093 -39.880 -6.668 1.00 22.10 493 MET B O 1
ATOM 7877 N N . ILE B 1 494 ? 27.901 -37.659 -6.869 1.00 19.16 494 ILE B N 1
ATOM 7878 C CA . ILE B 1 494 ? 29.213 -37.418 -6.300 1.00 20.55 494 ILE B CA 1
ATOM 7879 C C . ILE B 1 494 ? 29.337 -37.993 -4.886 1.00 20.21 494 ILE B C 1
ATOM 7880 O O . ILE B 1 494 ? 30.357 -38.571 -4.527 1.00 20.97 494 ILE B O 1
ATOM 7885 N N . ILE B 1 495 ? 28.297 -37.824 -4.077 1.00 21.40 495 ILE B N 1
ATOM 7886 C CA . ILE B 1 495 ? 28.354 -38.266 -2.692 1.00 20.22 495 ILE B CA 1
ATOM 7887 C C . ILE B 1 495 ? 28.189 -39.763 -2.654 1.00 22.97 495 ILE B C 1
ATOM 7888 O O . ILE B 1 495 ? 28.756 -40.440 -1.804 1.00 26.20 495 ILE B O 1
ATOM 7893 N N A GLU B 1 496 ? 27.411 -40.279 -3.599 0.35 23.73 496 GLU B N 1
ATOM 7894 N N B GLU B 1 496 ? 27.431 -40.301 -3.597 0.65 23.76 496 GLU B N 1
ATOM 7895 C CA A GLU B 1 496 ? 27.171 -41.710 -3.703 0.35 24.75 496 GLU B CA 1
ATOM 7896 C CA B GLU B 1 496 ? 27.213 -41.739 -3.604 0.65 24.74 496 GLU B CA 1
ATOM 7897 C C A GLU B 1 496 ? 28.424 -42.459 -4.150 0.35 24.22 496 GLU B C 1
ATOM 7898 C C B GLU B 1 496 ? 28.365 -42.522 -4.244 0.65 24.19 496 GLU B C 1
ATOM 7899 O O A GLU B 1 496 ? 28.723 -43.540 -3.650 0.35 25.18 496 GLU B O 1
ATOM 7900 O O B GLU B 1 496 ? 28.538 -43.702 -3.963 0.65 25.35 496 GLU B O 1
ATOM 7911 N N . GLN B 1 497 ? 29.160 -41.864 -5.082 1.00 23.94 497 GLN B N 1
ATOM 7912 C CA . GLN B 1 497 ? 30.324 -42.518 -5.688 1.00 23.79 497 GLN B CA 1
ATOM 7913 C C . GLN B 1 497 ? 31.666 -42.035 -5.133 1.00 21.53 497 GLN B C 1
ATOM 7914 O O . GLN B 1 497 ? 32.710 -42.632 -5.385 1.00 22.44 497 GLN B O 1
ATOM 7920 N N . LEU B 1 498 ? 31.629 -40.951 -4.376 1.00 21.58 498 LEU B N 1
ATOM 7921 C CA . LEU B 1 498 ? 32.819 -40.432 -3.733 1.00 19.47 498 LEU B CA 1
ATOM 7922 C C . LEU B 1 498 ? 34.063 -40.431 -4.628 1.00 20.40 498 LEU B C 1
ATOM 7923 O O . LEU B 1 498 ? 35.115 -40.911 -4.219 1.00 20.72 498 LEU B O 1
ATOM 7928 N N . PRO B 1 499 ? 33.955 -39.868 -5.845 1.00 18.83 499 PRO B N 1
ATOM 7929 C CA . PRO B 1 499 ? 35.206 -39.605 -6.560 1.00 18.68 499 PRO B CA 1
ATOM 7930 C C . PRO B 1 499 ? 36.043 -38.644 -5.725 1.00 20.18 499 PRO B C 1
ATOM 7931 O O . PRO B 1 499 ? 37.270 -38.704 -5.714 1.00 17.68 499 PRO B O 1
ATOM 7935 N N . LEU B 1 500 ? 35.360 -37.745 -5.026 1.00 21.04 500 LEU B N 1
ATOM 7936 C CA . LEU B 1 500 ? 36.011 -36.873 -4.067 1.00 19.37 500 LEU B CA 1
ATOM 7937 C C . LEU B 1 500 ? 35.047 -36.622 -2.929 1.00 19.54 500 LEU B C 1
ATOM 7938 O O . LEU B 1 500 ? 33.856 -36.897 -3.043 1.00 20.26 500 LEU B O 1
ATOM 7943 N N . TYR B 1 501 ? 35.576 -36.111 -1.826 1.00 20.77 501 TYR B N 1
ATOM 7944 C CA . TYR B 1 501 ? 34.800 -35.896 -0.618 1.00 20.13 501 TYR B CA 1
ATOM 7945 C C . TYR B 1 501 ? 34.778 -34.404 -0.345 1.00 20.04 501 TYR B C 1
ATOM 7946 O O . TYR B 1 501 ? 35.822 -33.824 -0.056 1.00 19.69 501 TYR B O 1
ATOM 7955 N N . PRO B 1 502 ? 33.601 -33.764 -0.467 1.00 20.11 502 PRO B N 1
ATOM 7956 C CA . PRO B 1 502 ? 33.528 -32.337 -0.126 1.00 19.29 502 PRO B CA 1
ATOM 7957 C C . PRO B 1 502 ? 33.785 -32.085 1.363 1.00 19.25 502 PRO B C 1
ATOM 7958 O O . PRO B 1 502 ? 33.091 -32.618 2.226 1.00 21.49 502 PRO B O 1
ATOM 7962 N N . ILE B 1 503 ? 34.790 -31.271 1.646 1.00 17.90 503 ILE B N 1
ATOM 7963 C CA . ILE B 1 503 ? 35.156 -30.932 3.012 1.00 18.29 503 ILE B CA 1
ATOM 7964 C C . ILE B 1 503 ? 34.551 -29.613 3.495 1.00 18.58 503 ILE B C 1
ATOM 7965 O O . ILE B 1 503 ? 33.765 -29.588 4.442 1.00 19.90 503 ILE B O 1
ATOM 7970 N N . ALA B 1 504 ? 34.915 -28.511 2.857 1.00 17.91 504 ALA B N 1
ATOM 7971 C CA . ALA B 1 504 ? 34.486 -27.220 3.360 1.00 16.76 504 ALA B CA 1
ATOM 7972 C C . ALA B 1 504 ? 34.529 -26.150 2.293 1.00 17.91 504 ALA B C 1
ATOM 7973 O O . ALA B 1 504 ? 35.127 -26.330 1.235 1.00 19.46 504 ALA B O 1
ATOM 7975 N N . HIS B 1 505 ? 33.872 -25.034 2.573 1.00 18.48 505 HIS B N 1
ATOM 7976 C CA . HIS B 1 505 ? 33.933 -23.867 1.713 1.00 18.79 505 HIS B CA 1
ATOM 7977 C C . HIS B 1 505 ? 34.625 -22.744 2.485 1.00 21.43 505 HIS B C 1
ATOM 7978 O O . HIS B 1 505 ? 34.350 -22.525 3.667 1.00 19.87 505 HIS B O 1
ATOM 7985 N N . GLY B 1 506 ? 35.541 -22.042 1.829 1.00 21.15 506 GLY B N 1
ATOM 7986 C CA . GLY B 1 506 ? 36.319 -21.021 2.510 1.00 20.47 506 GLY B CA 1
ATOM 7987 C C . GLY B 1 506 ? 35.817 -19.602 2.329 1.00 19.84 506 GLY B C 1
ATOM 7988 O O . GLY B 1 506 ? 34.984 -19.327 1.469 1.00 21.31 506 GLY B O 1
ATOM 7989 N N . MET B 1 507 ? 36.325 -18.702 3.166 1.00 23.52 507 MET B N 1
ATOM 7990 C CA . MET B 1 507 ? 36.097 -17.280 3.001 1.00 23.36 507 MET B CA 1
ATOM 7991 C C . MET B 1 507 ? 37.245 -16.726 2.172 1.00 21.89 507 MET B C 1
ATOM 7992 O O . MET B 1 507 ? 38.361 -17.235 2.228 1.00 22.70 507 MET B O 1
ATOM 7997 N N . ARG B 1 508 ? 36.965 -15.686 1.400 1.00 22.62 508 ARG B N 1
ATOM 7998 C CA . ARG B 1 508 ? 38.001 -15.047 0.617 1.00 24.39 508 ARG B CA 1
ATOM 7999 C C . ARG B 1 508 ? 38.615 -13.897 1.410 1.00 24.32 508 ARG B C 1
ATOM 8000 O O . ARG B 1 508 ? 37.967 -12.884 1.659 1.00 26.30 508 ARG B O 1
ATOM 8008 N N . PHE B 1 509 ? 39.870 -14.073 1.810 1.00 27.13 509 PHE B N 1
ATOM 8009 C CA . PHE B 1 509 ? 40.586 -13.076 2.599 1.00 27.23 509 PHE B CA 1
ATOM 8010 C C . PHE B 1 509 ? 41.632 -12.368 1.768 1.00 26.46 509 PHE B C 1
ATOM 8011 O O . PHE B 1 509 ? 42.240 -12.950 0.862 1.00 25.90 509 PHE B O 1
ATOM 8019 N N . GLN B 1 510 ? 41.855 -11.112 2.113 1.00 24.72 510 GLN B N 1
ATOM 8020 C CA . GLN B 1 510 ? 42.943 -10.347 1.556 1.00 24.75 510 GLN B CA 1
ATOM 8021 C C . GLN B 1 510 ? 43.413 -9.371 2.607 1.00 27.76 510 GLN B C 1
ATOM 8022 O O . GLN B 1 510 ? 42.611 -8.829 3.366 1.00 31.75 510 GLN B O 1
ATOM 8028 N N . ALA B 1 511 ? 44.718 -9.157 2.671 1.00 27.21 511 ALA B N 1
ATOM 8029 C CA . ALA B 1 511 ? 45.247 -8.144 3.565 1.00 26.69 511 ALA B CA 1
ATOM 8030 C C . ALA B 1 511 ? 45.858 -7.014 2.745 1.00 25.90 511 ALA B C 1
ATOM 8031 O O . ALA B 1 511 ? 46.453 -7.246 1.689 1.00 25.04 511 ALA B O 1
ATOM 8033 N N . SER B 1 512 ? 45.700 -5.787 3.227 1.00 27.35 512 SER B N 1
ATOM 8034 C CA . SER B 1 512 ? 46.257 -4.649 2.519 1.00 26.19 512 SER B CA 1
ATOM 8035 C C . SER B 1 512 ? 46.493 -3.427 3.407 1.00 28.40 512 SER B C 1
ATOM 8036 O O . SER B 1 512 ? 45.814 -3.214 4.413 1.00 29.29 512 SER B O 1
ATOM 8039 N N . SER B 1 513 ? 47.487 -2.641 3.016 1.00 29.47 513 SER B N 1
ATOM 8040 C CA . SER B 1 513 ? 47.763 -1.346 3.611 1.00 27.20 513 SER B CA 1
ATOM 8041 C C . SER B 1 513 ? 46.509 -0.485 3.550 1.00 28.64 513 SER B C 1
ATOM 8042 O O . SER B 1 513 ? 45.783 -0.517 2.570 1.00 29.88 513 SER B O 1
ATOM 8045 N N . ALA B 1 514 ? 46.240 0.277 4.600 1.00 30.41 514 ALA B N 1
ATOM 8046 C CA . ALA B 1 514 ? 45.085 1.164 4.592 1.00 30.61 514 ALA B CA 1
ATOM 8047 C C . ALA B 1 514 ? 45.215 2.263 3.541 1.00 31.03 514 ALA B C 1
ATOM 8048 O O . ALA B 1 514 ? 44.256 2.985 3.275 1.00 32.32 514 ALA B O 1
ATOM 8050 N N . ASP B 1 515 ? 46.406 2.387 2.959 1.00 34.30 515 ASP B N 1
ATOM 8051 C CA . ASP B 1 515 ? 46.680 3.367 1.907 1.00 32.08 515 ASP B CA 1
ATOM 8052 C C . ASP B 1 515 ? 46.122 2.912 0.552 1.00 33.71 515 ASP B C 1
ATOM 8053 O O . ASP B 1 515 ? 46.188 3.640 -0.434 1.00 33.70 515 ASP B O 1
ATOM 8058 N N . VAL B 1 516 ? 45.571 1.704 0.506 1.00 32.88 516 VAL B N 1
ATOM 8059 C CA . VAL B 1 516 ? 45.097 1.134 -0.752 1.00 32.51 516 VAL B CA 1
ATOM 8060 C C . VAL B 1 516 ? 43.573 1.059 -0.852 1.00 30.76 516 VAL B C 1
ATOM 8061 O O . VAL B 1 516 ? 42.895 0.620 0.074 1.00 31.35 516 VAL B O 1
ATOM 8065 N N . GLU B 1 517 ? 43.043 1.471 -1.996 1.00 28.99 517 GLU B N 1
ATOM 8066 C CA . GLU B 1 517 ? 41.606 1.395 -2.237 1.00 32.43 517 GLU B CA 1
ATOM 8067 C C . GLU B 1 517 ? 41.332 0.898 -3.657 1.00 29.64 517 GLU B C 1
ATOM 8068 O O . GLU B 1 517 ? 42.237 0.873 -4.487 1.00 25.87 517 GLU B O 1
ATOM 8074 N N . GLY B 1 518 ? 40.095 0.478 -3.916 1.00 28.24 518 GLY B N 1
ATOM 8075 C CA . GLY B 1 518 ? 39.678 0.106 -5.257 1.00 26.79 518 GLY B CA 1
ATOM 8076 C C . GLY B 1 518 ? 40.004 -1.317 -5.664 1.00 28.24 518 GLY B C 1
ATOM 8077 O O . GLY B 1 518 ? 39.989 -1.669 -6.844 1.00 28.18 518 GLY B O 1
ATOM 8078 N N . ILE B 1 519 ? 40.315 -2.148 -4.685 1.00 29.77 519 ILE B N 1
ATOM 8079 C CA . ILE B 1 519 ? 40.610 -3.527 -4.988 1.00 31.47 519 ILE B CA 1
ATOM 8080 C C . ILE B 1 519 ? 39.339 -4.352 -4.985 1.00 33.04 519 ILE B C 1
ATOM 8081 O O . ILE B 1 519 ? 38.531 -4.275 -4.066 1.00 31.02 519 ILE B O 1
ATOM 8086 N N . THR B 1 520 ? 39.170 -5.128 -6.050 1.00 35.62 520 THR B N 1
ATOM 8087 C CA . THR B 1 520 ? 37.994 -5.964 -6.223 1.00 34.95 520 THR B CA 1
ATOM 8088 C C . THR B 1 520 ? 38.327 -7.415 -5.904 1.00 35.17 520 THR B C 1
ATOM 8089 O O . THR B 1 520 ? 39.298 -7.980 -6.436 1.00 33.05 520 THR B O 1
ATOM 8093 N N . LEU B 1 521 ? 37.532 -8.010 -5.020 1.00 34.48 521 LEU B N 1
ATOM 8094 C CA . LEU B 1 521 ? 37.696 -9.420 -4.695 1.00 32.98 521 LEU B CA 1
ATOM 8095 C C . LEU B 1 521 ? 36.522 -10.236 -5.239 1.00 33.01 521 LEU B C 1
ATOM 8096 O O . LEU B 1 521 ? 36.601 -10.785 -6.338 1.00 35.52 521 LEU B O 1
ATOM 8101 N N . GLY B 1 522 ? 35.435 -10.313 -4.483 1.00 31.03 522 GLY B N 1
ATOM 8102 C CA . GLY B 1 522 ? 34.199 -10.873 -5.002 1.00 26.46 522 GLY B CA 1
ATOM 8103 C C . GLY B 1 522 ? 34.007 -12.373 -4.889 1.00 25.42 522 GLY B C 1
ATOM 8104 O O . GLY B 1 522 ? 34.953 -13.124 -4.634 1.00 23.63 522 GLY B O 1
ATOM 8105 N N . PRO B 1 523 ? 32.766 -12.824 -5.111 1.00 22.33 523 PRO B N 1
ATOM 8106 C CA . PRO B 1 523 ? 32.324 -14.199 -4.875 1.00 22.07 523 PRO B CA 1
ATOM 8107 C C . PRO B 1 523 ? 32.730 -15.206 -5.954 1.00 20.91 523 PRO B C 1
ATOM 8108 O O . PRO B 1 523 ? 32.425 -16.385 -5.800 1.00 19.82 523 PRO B O 1
ATOM 8112 N N . PHE B 1 524 ? 33.394 -14.756 -7.016 1.00 20.66 524 PHE B N 1
ATOM 8113 C CA . PHE B 1 524 ? 33.925 -15.663 -8.042 1.00 19.55 524 PHE B CA 1
ATOM 8114 C C . PHE B 1 524 ? 34.970 -14.948 -8.903 1.00 20.67 524 PHE B C 1
ATOM 8115 O O . PHE B 1 524 ? 35.036 -13.715 -8.921 1.00 21.95 524 PHE B O 1
ATOM 8123 N N . GLY B 1 525 ? 35.799 -15.720 -9.599 1.00 19.85 525 GLY B N 1
ATOM 8124 C CA . GLY B 1 525 ? 36.749 -15.149 -10.533 1.00 20.36 525 GLY B CA 1
ATOM 8125 C C . GLY B 1 525 ? 37.968 -14.532 -9.870 1.00 22.75 525 GLY B C 1
ATOM 8126 O O . GLY B 1 525 ? 38.057 -14.474 -8.645 1.00 21.48 525 GLY B O 1
ATOM 8127 N N . ALA B 1 526 ? 38.889 -14.040 -10.697 1.00 21.29 526 ALA B N 1
ATOM 8128 C CA . ALA B 1 526 ? 40.220 -13.613 -10.265 1.00 20.46 526 ALA B CA 1
ATOM 8129 C C . ALA B 1 526 ? 40.270 -12.213 -9.662 1.00 22.99 526 ALA B C 1
ATOM 8130 O O . ALA B 1 526 ? 39.343 -11.418 -9.812 1.00 23.46 526 ALA B O 1
ATOM 8132 N N . ILE B 1 527 ? 41.376 -11.917 -8.992 1.00 23.42 527 ILE B N 1
ATOM 8133 C CA . ILE B 1 527 ? 41.599 -10.605 -8.403 1.00 23.09 527 ILE B CA 1
ATOM 8134 C C . ILE B 1 527 ? 41.756 -9.598 -9.520 1.00 22.51 527 ILE B C 1
ATOM 8135 O O . ILE B 1 527 ? 42.269 -9.931 -10.582 1.00 22.25 527 ILE B O 1
ATOM 8140 N N . SER B 1 528 ? 41.311 -8.366 -9.296 1.00 24.52 528 SER B N 1
ATOM 8141 C CA . SER B 1 528 ? 41.562 -7.301 -10.267 1.00 25.43 528 SER B CA 1
ATOM 8142 C C . SER B 1 528 ? 42.161 -6.082 -9.603 1.00 24.02 528 SER B C 1
ATOM 8143 O O . SER B 1 528 ? 41.684 -5.632 -8.558 1.00 26.58 528 SER B O 1
ATOM 8146 N N . LEU B 1 529 ? 43.207 -5.552 -10.216 1.00 21.92 529 LEU B N 1
ATOM 8147 C CA . LEU B 1 529 ? 43.826 -4.345 -9.711 1.00 26.24 529 LEU B CA 1
ATOM 8148 C C . LEU B 1 529 ? 43.577 -3.213 -10.683 1.00 22.45 529 LEU B C 1
ATOM 8149 O O . LEU B 1 529 ? 44.161 -2.143 -10.566 1.00 23.58 529 LEU B O 1
ATOM 8154 N N . ALA B 1 530 ? 42.689 -3.454 -11.639 1.00 23.88 530 ALA B N 1
ATOM 8155 C CA . ALA B 1 530 ? 42.441 -2.484 -12.696 1.00 28.23 530 ALA B CA 1
ATOM 8156 C C . ALA B 1 530 ? 41.938 -1.168 -12.138 1.00 27.64 530 ALA B C 1
ATOM 8157 O O . ALA B 1 530 ? 42.214 -0.103 -12.697 1.00 29.56 530 ALA B O 1
ATOM 8159 N N . ASN B 1 531 ? 41.214 -1.245 -11.028 1.00 27.61 531 ASN B N 1
ATOM 8160 C CA . ASN B 1 531 ? 40.660 -0.057 -10.396 1.00 29.81 531 ASN B CA 1
ATOM 8161 C C . ASN B 1 531 ? 41.461 0.374 -9.163 1.00 31.54 531 ASN B C 1
ATOM 8162 O O . ASN B 1 531 ? 41.055 1.291 -8.445 1.00 30.88 531 ASN B O 1
ATOM 8167 N N . ALA B 1 532 ? 42.602 -0.281 -8.937 1.00 30.12 532 ALA B N 1
ATOM 8168 C CA . ALA B 1 532 ? 43.423 -0.065 -7.739 1.00 30.01 532 ALA B CA 1
ATOM 8169 C C . ALA B 1 532 ? 44.177 1.270 -7.713 1.00 32.37 532 ALA B C 1
ATOM 8170 O O . ALA B 1 532 ? 44.685 1.733 -8.734 1.00 29.27 532 ALA B O 1
ATOM 8172 N N . ARG B 1 533 ? 44.247 1.879 -6.530 1.00 32.63 533 ARG B N 1
ATOM 8173 C CA . ARG B 1 533 ? 44.981 3.131 -6.354 1.00 34.41 533 ARG B CA 1
ATOM 8174 C C . ARG B 1 533 ? 45.350 3.380 -4.898 1.00 35.48 533 ARG B C 1
ATOM 8175 O O . ARG B 1 533 ? 44.876 2.684 -4.000 1.00 32.73 533 ARG B O 1
ATOM 8183 N N . LYS B 1 534 ? 46.197 4.384 -4.681 1.00 40.32 534 LYS B N 1
ATOM 8184 C CA . LYS B 1 534 ? 46.682 4.738 -3.346 1.00 40.37 534 LYS B CA 1
ATOM 8185 C C . LYS B 1 534 ? 46.066 6.031 -2.792 1.00 41.72 534 LYS B C 1
ATOM 8186 O O . LYS B 1 534 ? 45.328 6.726 -3.487 1.00 41.34 534 LYS B O 1
ATOM 8192 N N . LYS B 1 535 ? 46.384 6.329 -1.532 1.00 44.10 535 LYS B N 1
ATOM 8193 C CA . LYS B 1 535 ? 45.843 7.479 -0.803 1.00 46.80 535 LYS B CA 1
ATOM 8194 C C . LYS B 1 535 ? 44.363 7.297 -0.449 1.00 46.67 535 LYS B C 1
ATOM 8195 O O . LYS B 1 535 ? 44.021 6.789 0.625 1.00 41.66 535 LYS B O 1
#

Secondary structure (DSSP, 8-state):
-EEEEEESS--S-S-GGG---HHHHHHHHHHH--BSEEE-TTT--EEESSEEEEEE-TTSSEEEEEE-SSPPPPP-SS---SS---HHHHHHHHHHHH-TTSTTTTSTT---HHHHHTTSTTTEEEEEEEETTEEEEEESS--TTHHHHHTSTT-BPP-HHHHHHHHHTT-GGGTTTS---SSSEEEEEEETTTEEEEEE-TT-SSS----SEEEEEE---HHHHHHHHHTTS-SEEES--GGGHHHHHH-TTEEEEEE---EEEEEEE-TTSTTTT-HHHHHHHHTT--HHHHHHHTTTT-SEE-SSSS-TTSTT----TT-----HHHHHHHHTTTT-SS--EEEEEE-SS-BTTBS-HHHHHHHHHHHHHTTT-EEEEE---HHHHHHHHHTT--SEEEEEEE-SSS-GGGGTTTTTSHHHHHTT--TT----HHHHHHHHHHHS---HHHHHHHHHHHHHHHHHH-SEEEEEE--EEEEEETTEE--B--SSS--B-TT-EE-/-EEEEEESS--S-S-GGG---HHHHHHHHHHH--BSEEE-TTT-SEEESSEEEEEE-TTS-EEEEEEPSSPPPP-BTTB--SS---HHHHHHHHHTTT-TTSTTTTSTT---HHHHHTTGGGTEEEEEEEETTEEEEEESS--TTHHHHHTSTT-B---HHHHHHHHTTT-GGGTTTS---SSSEEEEEEETTTEEEEEE-TT-SSS----SEEEEEE---HHHHHHHHHTTS-SEEES--GGGHHHHTT-TTEEEEEE---EEEEEEE-TTSTTTT-HHHHHHHHHT--HHHHHHHTSTT--EE-SSSS-TTSTT----TTPPPP-HHHHHHHHHHTT-TT-EEEEEEE-SS-BTTBS-HHHHHHHHHHHHHTTTEEEEEE---HHHHHHHHHTT--SEEEEEEE-SSS-GGGGTHHHHSHHHHHTT--TT----HHHHHHHHHHHH---HHHHHHHHHHHHHHHHHH-SEEEEEE--EEEEEETTEE--B--SSS--B-TT-EE-

CATH classification: 3.40.190.10 (+2 more: 3.90.76.10, 3.10.105.10)